Protein AF-0000000084680828 (afdb_homodimer)

Nearest PDB structures (foldseek):
  6oxd-assembly1_A  TM=6.959E-01  e=9.385E-34  Mycobacterium tuberculosis
  3bic-assembly2_B  TM=6.733E-01  e=2.086E-34  Homo sapiens
  6oxc-assembly1_A  TM=6.701E-01  e=1.045E-33  Mycobacterium tuberculosis
  1e1c-assembly1_A  TM=7.000E-01  e=1.181E-31  Propionibacterium freudenreichii subsp. shermanii
  5req-assembly1_A  TM=6.951E-01  e=6.900E-32  Propionibacterium freudenreichii subsp. shermanii

Organism: Streptomyces collinus (strain DSM 40733 / Tue 365) (NCBI:txid1214242)

Secondary structure (DSSP, 8-state):
-----SS---SSTTS----HHHHHHHHHHHHHHTT----THHHHHHT-EE-STT-EE-S---TTS-------TTSTT-TT-SSTTTTTTT--EEEEEE-S--TTHHHHHHTTT--EEEEEBSTTSB-GGGHHHHTTT--TTTS-EEEE-GGGHHHHHHHHHHHHHHTT--GGG--EEEEE-HHHHHHHHS----SHHHHHHHHHHHHH-TTEEEEEEE-HHHHHTT--HHHHHHHHHHHHHHHHHHHHHTT--HHHHHTTEEEEEEE-S-HHHHHHHHHHHHHHHHHHHHHTT-GGG----EEEEE-STT--SSSTTHHHHHHHHHHHHHHHTT-SEEE---TTGGGSS--HHHHHHHHHHHHIIIIIS-TTSSS-TTTT-HHHHHHHHHHHHHHHHHHHHHHHTT-HHHHHHHTHHHHHHHHHHHHHHHHHHTTSS--BTTTBS--TTPPPP--PPPPPPP-SSS----TTHHHHHHHHHHHHHHHHHSS--EEEEEE-S-HHHHHHHHHHHHHHHHHTTPEEE-SS-HHHHT-SEEEEE--HHHHHHHHHHHHHHHHHTT-SEEEEESS----TT--EEE-TTS-HHHHHHHHHHHTT--/-----SS---SSTTS----HHHHHHHHHHHHHHTT----THHHHHHT-EE-STT-EE-S---TTS-------TTSTT-TT-SSTTTTTTT--EEEEEE-S--TTHHHHHHTTT--EEEEEBSTTSB-GGGHHHHTTT--TTTS-EEEE-GGGHHHHHHHHHHHHHHTT--GGG--EEEEE-HHHHHHHHS----SHHHHHHHHHHHHH-TTEEEEEEE-HHHHHTT--HHHHHHHHHHHHHHHHHHHHHTT--HHHHHTTEEEEEEE-S-HHHHHHHHHHHHHHHHHHHHHTT-GGG----EEEEE-STT--SSSGGGHHHHHHHHHHHHHHTT-SEEE---TTGGGSS--HHHHHHHHHHHHIIIIIS-TTSSS-TTTT-HHHHHHHHHHHHHHHHHHHHHHHTT-HHHHHHHTHHHHHHHHHHHHHHHHHHTTSS--BTTTBS--TTPPPP--PPPPPPP-SSS----TTHHHHHHHHHHHHHHHHHSS--EEEEEE-S-HHHHHHHHHHHHHHHHHTTPEEE-SS-HHHHT-SEEEEES-HHHHHHHHHHHHHHHHHTT-SEEEEESS----TT--EEE-TTS-HHHHHHHHHHHTT--

Radius of gyration: 31.01 Å; Cα contacts (8 Å, |Δi|>4): 2591; chains: 2; bounding box: 74×83×76 Å

Structure (mmCIF, N/CA/C/O backbone):
data_AF-0000000084680828-model_v1
#
loop_
_entity.id
_entity.type
_entity.pdbx_description
1 polymer 'methylmalonyl-CoA mutase'
#
loop_
_atom_site.group_PDB
_atom_site.id
_atom_site.type_symbol
_atom_site.label_atom_id
_atom_site.label_alt_id
_atom_site.label_comp_id
_atom_site.label_asym_id
_atom_site.label_entity_id
_atom_site.label_seq_id
_atom_site.pdbx_PDB_ins_code
_atom_site.Cartn_x
_atom_site.Cartn_y
_atom_site.Cartn_z
_atom_site.occupancy
_atom_site.B_iso_or_equiv
_atom_site.auth_seq_id
_atom_site.auth_comp_id
_atom_site.auth_asym_id
_atom_site.auth_atom_id
_atom_site.pdbx_PDB_model_num
ATOM 1 N N . MET A 1 1 ? 29.641 16.016 25.75 1 31.78 1 MET A N 1
ATOM 2 C CA . MET A 1 1 ? 28.859 14.805 25.969 1 31.78 1 MET A CA 1
ATOM 3 C C . MET A 1 1 ? 29.562 13.586 25.391 1 31.78 1 MET A C 1
ATOM 5 O O . MET A 1 1 ? 29.656 13.438 24.172 1 31.78 1 MET A O 1
ATOM 9 N N . THR A 1 2 ? 30.641 13.195 26.031 1 36.16 2 THR A N 1
ATOM 10 C CA . THR A 1 2 ? 31.391 12.016 25.641 1 36.16 2 THR A CA 1
ATOM 11 C C . THR A 1 2 ? 30.516 10.766 25.688 1 36.16 2 THR A C 1
ATOM 13 O O . THR A 1 2 ? 30.016 10.398 26.75 1 36.16 2 THR A O 1
ATOM 16 N N . VAL A 1 3 ? 29.984 10.375 24.531 1 43.75 3 VAL A N 1
ATOM 17 C CA . VAL A 1 3 ? 29.281 9.094 24.516 1 43.75 3 VAL A CA 1
ATOM 18 C C . VAL A 1 3 ? 30.188 8.008 25.109 1 43.75 3 VAL A C 1
ATOM 20 O O . VAL A 1 3 ? 31.312 7.805 24.656 1 43.75 3 VAL A O 1
ATOM 23 N N . LEU A 1 4 ? 29.969 7.676 26.391 1 42.16 4 LEU A N 1
ATOM 24 C CA . LEU A 1 4 ? 30.766 6.707 27.141 1 42.16 4 LEU A CA 1
ATOM 25 C C . LEU A 1 4 ? 30.922 5.406 26.359 1 42.16 4 LEU A C 1
ATOM 27 O O . LEU A 1 4 ? 30 4.98 25.672 1 42.16 4 LEU A O 1
ATOM 31 N N . PRO A 1 5 ? 32.156 4.785 26.281 1 34.56 5 PRO A N 1
ATOM 32 C CA . PRO A 1 5 ? 32.656 3.584 25.609 1 34.56 5 PRO A CA 1
ATOM 33 C C . PRO A 1 5 ? 31.734 2.379 25.797 1 34.56 5 PRO A C 1
ATOM 35 O O . PRO A 1 5 ? 30.891 2.115 24.938 1 34.56 5 PRO A O 1
ATOM 38 N N . ASP A 1 6 ? 32.219 1.197 26.281 1 36.25 6 ASP A N 1
ATOM 39 C CA . ASP A 1 6 ? 32.062 -0.253 26.234 1 36.25 6 ASP A CA 1
ATOM 40 C C . ASP A 1 6 ? 30.828 -0.699 27.031 1 36.25 6 ASP A C 1
ATOM 42 O O . ASP A 1 6 ? 30.719 -1.86 27.422 1 36.25 6 ASP A O 1
ATOM 46 N N . ASP A 1 7 ? 30.234 0.182 27.922 1 37.81 7 ASP A N 1
ATOM 47 C CA . ASP A 1 7 ? 29.422 -0.658 28.797 1 37.81 7 ASP A CA 1
ATOM 48 C C . ASP A 1 7 ? 28.219 -1.237 28.062 1 37.81 7 ASP A C 1
ATOM 50 O O . ASP A 1 7 ? 27.594 -0.55 27.25 1 37.81 7 ASP A O 1
ATOM 54 N N . GLY A 1 8 ? 28 -2.494 27.875 1 41.81 8 GLY A N 1
ATOM 55 C CA . GLY A 1 8 ? 26.812 -3.232 27.469 1 41.81 8 GLY A CA 1
ATOM 56 C C . GLY A 1 8 ? 25.594 -2.35 27.281 1 41.81 8 GLY A C 1
ATOM 57 O O . GLY A 1 8 ? 25 -1.908 28.266 1 41.81 8 GLY A O 1
ATOM 58 N N . LEU A 1 9 ? 25.453 -1.51 26.375 1 47.62 9 LEU A N 1
ATOM 59 C CA . LEU A 1 9 ? 24.5 -0.467 26.047 1 47.62 9 LEU A CA 1
ATOM 60 C C . LEU A 1 9 ? 23.062 -0.952 26.297 1 47.62 9 LEU A C 1
ATOM 62 O O . LEU A 1 9 ? 22.578 -1.844 25.594 1 47.62 9 LEU A O 1
ATOM 66 N N . SER A 1 10 ? 22.656 -0.904 27.453 1 59.31 10 SER A N 1
ATOM 67 C CA . SER A 1 10 ? 21.234 -1.063 27.734 1 59.31 10 SER A CA 1
ATOM 68 C C . SER A 1 10 ? 20.406 0.029 27.062 1 59.31 10 SER A C 1
ATOM 70 O O . SER A 1 10 ? 20.344 1.157 27.547 1 59.31 10 SER A O 1
ATOM 72 N N . LEU A 1 11 ? 20.375 0.16 25.734 1 56.06 11 LEU A N 1
ATOM 73 C CA . LEU A 1 11 ? 19.578 1.124 24.969 1 56.06 11 LEU A CA 1
ATOM 74 C C . LEU A 1 11 ? 18.25 1.409 25.656 1 56.06 11 LEU A C 1
ATOM 76 O O . LEU A 1 11 ? 17.594 2.414 25.359 1 56.06 11 LEU A O 1
ATOM 80 N N . ALA A 1 12 ? 17.641 0.693 26.5 1 56.16 12 ALA A N 1
ATOM 81 C CA . ALA A 1 12 ? 16.344 0.907 27.125 1 56.16 12 ALA A CA 1
ATOM 82 C C . ALA A 1 12 ? 16.422 0.722 28.641 1 56.16 12 ALA A C 1
ATOM 84 O O . ALA A 1 12 ? 15.43 0.915 29.344 1 56.16 12 ALA A O 1
ATOM 85 N N . ALA A 1 13 ? 17.516 0.221 29.312 1 53.16 13 ALA A N 1
ATOM 86 C CA . ALA A 1 13 ? 17.422 -0.448 30.609 1 53.16 13 ALA A CA 1
ATOM 87 C C . ALA A 1 13 ? 17.234 0.563 31.734 1 53.16 13 ALA A C 1
ATOM 89 O O . ALA A 1 13 ? 16.672 0.233 32.781 1 53.16 13 ALA A O 1
ATOM 90 N N . GLU A 1 14 ? 17.359 1.911 31.469 1 63.19 14 GLU A N 1
ATOM 91 C CA . GLU A 1 14 ? 17.391 2.674 32.719 1 63.19 14 GLU A CA 1
ATOM 92 C C . GLU A 1 14 ? 16.188 3.607 32.812 1 63.19 14 GLU A C 1
ATOM 94 O O . GLU A 1 14 ? 16.141 4.457 33.719 1 63.19 14 GLU A O 1
ATOM 99 N N . PHE A 1 15 ? 15.227 3.432 31.953 1 69.31 15 PHE A N 1
ATOM 100 C CA . PHE A 1 15 ? 14.086 4.336 32.125 1 69.31 15 PHE A CA 1
ATOM 101 C C . PHE A 1 15 ? 13.07 3.766 33.094 1 69.31 15 PHE A C 1
ATOM 103 O O . PHE A 1 15 ? 12.836 2.555 33.125 1 69.31 15 PHE A O 1
ATOM 110 N N . PRO A 1 16 ? 12.695 4.531 34.062 1 71.5 16 PRO A N 1
ATOM 111 C CA . PRO A 1 16 ? 11.602 4.016 34.906 1 71.5 16 PRO A CA 1
ATOM 112 C C . PRO A 1 16 ? 10.391 3.57 34.094 1 71.5 16 PRO A C 1
ATOM 114 O O . PRO A 1 16 ? 10.078 4.176 33.062 1 71.5 16 PRO A O 1
ATOM 117 N N . ASP A 1 17 ? 9.859 2.516 34.438 1 80.12 17 ASP A N 1
ATOM 118 C CA . ASP A 1 17 ? 8.695 1.97 33.75 1 80.12 17 ASP A CA 1
ATOM 119 C C . ASP A 1 17 ? 7.469 2.859 33.938 1 80.12 17 ASP A C 1
ATOM 121 O O . ASP A 1 17 ? 7.105 3.184 35.094 1 80.12 17 ASP A O 1
ATOM 125 N N . ALA A 1 18 ? 7.016 3.42 32.906 1 87.5 18 ALA A N 1
ATOM 126 C CA . ALA A 1 18 ? 5.75 4.148 32.938 1 87.5 18 ALA A CA 1
ATOM 127 C C . ALA A 1 18 ? 4.57 3.189 33.062 1 87.5 18 ALA A C 1
ATOM 129 O O . ALA A 1 18 ? 4.605 2.084 32.5 1 87.5 18 ALA A O 1
ATOM 130 N N . THR A 1 19 ? 3.523 3.623 33.812 1 90.75 19 THR A N 1
ATOM 131 C CA . THR A 1 19 ? 2.326 2.801 33.969 1 90.75 19 THR A CA 1
ATOM 132 C C . THR A 1 19 ? 1.244 3.248 32.969 1 90.75 19 THR A C 1
ATOM 134 O O . THR A 1 19 ? 1.295 4.363 32.469 1 90.75 19 THR A O 1
ATOM 137 N N . HIS A 1 20 ? 0.338 2.387 32.75 1 92.38 20 HIS A N 1
ATOM 138 C CA . HIS A 1 20 ? -0.801 2.711 31.906 1 92.38 20 HIS A CA 1
ATOM 139 C C . HIS A 1 20 ? -1.566 3.914 32.438 1 92.38 20 HIS A C 1
ATOM 141 O O . HIS A 1 20 ? -2.053 4.742 31.672 1 92.38 20 HIS A O 1
ATOM 147 N N . GLU A 1 21 ? -1.645 4.012 33.75 1 91.56 21 GLU A N 1
ATOM 148 C CA . GLU A 1 21 ? -2.336 5.129 34.375 1 91.56 21 GLU A CA 1
ATOM 149 C C . GLU A 1 21 ? -1.628 6.449 34.094 1 91.56 21 GLU A C 1
ATOM 151 O O . GLU A 1 21 ? -2.279 7.48 33.906 1 91.56 21 GLU A O 1
ATOM 156 N N . GLN A 1 22 ? -0.373 6.348 34.125 1 92.5 22 GLN A N 1
ATOM 157 C CA . GLN A 1 22 ? 0.403 7.539 33.781 1 92.5 22 GLN A CA 1
ATOM 158 C C . GLN A 1 22 ? 0.157 7.977 32.344 1 92.5 22 GLN A C 1
ATOM 160 O O . GLN A 1 22 ? 0.027 9.172 32.062 1 92.5 22 GLN A O 1
ATOM 165 N N . TRP A 1 23 ? 0.112 7.039 31.5 1 93.88 23 TRP A N 1
ATOM 166 C CA . TRP A 1 23 ? -0.182 7.332 30.094 1 93.88 23 TRP A CA 1
ATOM 167 C C . TRP A 1 23 ? -1.57 7.945 29.953 1 93.88 23 TRP A C 1
ATOM 169 O O . TRP A 1 23 ? -1.744 8.938 29.234 1 93.88 23 TRP A O 1
ATOM 179 N N . GLN A 1 24 ? -2.561 7.406 30.641 1 92.75 24 GLN A N 1
ATOM 180 C CA . GLN A 1 24 ? -3.926 7.914 30.609 1 92.75 24 GLN A CA 1
ATOM 181 C C . GLN A 1 24 ? -3.98 9.375 31.047 1 92.75 24 GLN A C 1
ATOM 183 O O . GLN A 1 24 ? -4.719 10.172 30.453 1 92.75 24 GLN A O 1
ATOM 188 N N . ARG A 1 25 ? -3.221 9.672 32.031 1 92 25 ARG A N 1
ATOM 189 C CA . ARG A 1 25 ? -3.195 11.039 32.531 1 92 25 ARG A CA 1
ATOM 190 C C . ARG A 1 25 ? -2.676 12.016 31.484 1 92 25 ARG A C 1
ATOM 192 O O . ARG A 1 25 ? -3.17 13.133 31.359 1 92 25 ARG A O 1
ATOM 199 N N . LEU A 1 26 ? -1.658 11.531 30.766 1 91.94 26 LEU A N 1
ATOM 200 C CA . LEU A 1 26 ? -1.137 12.383 29.688 1 91.94 26 LEU A CA 1
ATOM 201 C C . LEU A 1 26 ? -2.176 12.578 28.594 1 91.94 26 LEU A C 1
ATOM 203 O O . LEU A 1 26 ? -2.326 13.688 28.062 1 91.94 26 LEU A O 1
ATOM 207 N N . VAL A 1 27 ? -2.904 11.562 28.281 1 92.5 27 VAL A N 1
ATOM 208 C CA . VAL A 1 27 ? -3.934 11.617 27.25 1 92.5 27 VAL A CA 1
ATOM 209 C C . VAL A 1 27 ? -5.062 12.547 27.703 1 92.5 27 VAL A C 1
ATOM 211 O O . VAL A 1 27 ? -5.613 13.297 26.891 1 92.5 27 VAL A O 1
ATOM 214 N N . GLU A 1 28 ? -5.352 12.562 29.016 1 92.94 28 GLU A N 1
ATOM 215 C CA . GLU A 1 28 ? -6.328 13.484 29.578 1 92.94 28 GLU A CA 1
ATOM 216 C C . GLU A 1 28 ? -5.934 14.93 29.328 1 92.94 28 GLU A C 1
ATOM 218 O O . GLU A 1 28 ? -6.777 15.758 28.953 1 92.94 28 GLU A O 1
ATOM 223 N N . GLY A 1 29 ? -4.723 15.125 29.578 1 89.81 29 GLY A N 1
ATOM 224 C CA . GLY A 1 29 ? -4.211 16.469 29.359 1 89.81 29 GLY A CA 1
ATOM 225 C C . GLY A 1 29 ? -4.352 16.922 27.922 1 89.81 29 GLY A C 1
ATOM 226 O O . GLY A 1 29 ? -4.719 18.078 27.656 1 89.81 29 GLY A O 1
ATOM 227 N N . VAL A 1 30 ? -4.105 16.016 27.031 1 88.56 30 VAL A N 1
ATOM 228 C CA . VAL A 1 30 ? -4.207 16.312 25.609 1 88.56 30 VAL A CA 1
ATOM 229 C C . VAL A 1 30 ? -5.656 16.625 25.25 1 88.56 30 VAL A C 1
ATOM 231 O O . VAL A 1 30 ? -5.934 17.594 24.547 1 88.56 30 VAL A O 1
ATOM 234 N N . LEU A 1 31 ? -6.547 15.805 25.703 1 90.06 31 LEU A N 1
ATOM 235 C CA . LEU A 1 31 ? -7.965 15.969 25.406 1 90.06 31 LEU A CA 1
ATOM 236 C C . LEU A 1 31 ? -8.516 17.234 26.047 1 90.06 31 LEU A C 1
ATOM 238 O O . LEU A 1 31 ? -9.367 17.922 25.469 1 90.06 31 LEU A O 1
ATOM 242 N N . ARG A 1 32 ? -8.023 17.578 27.234 1 89.44 32 ARG A N 1
ATOM 243 C CA . ARG A 1 32 ? -8.438 18.797 27.906 1 89.44 32 ARG A CA 1
ATOM 244 C C . ARG A 1 32 ? -8.07 20.031 27.078 1 89.44 32 ARG A C 1
ATOM 246 O O . ARG A 1 32 ? -8.859 20.969 26.969 1 89.44 32 ARG A O 1
ATOM 253 N N . LYS A 1 33 ? -6.984 20 26.516 1 86.12 33 LYS A N 1
ATOM 254 C CA . LYS A 1 33 ? -6.527 21.094 25.672 1 86.12 33 LYS A CA 1
ATOM 255 C C . LYS A 1 33 ? -7.402 21.234 24.422 1 86.12 33 LYS A C 1
ATOM 257 O O . LYS A 1 33 ? -7.508 22.312 23.859 1 86.12 33 LYS A O 1
ATOM 262 N N . SER A 1 34 ? -7.961 20.125 24.062 1 82.69 34 SER A N 1
ATOM 263 C CA . SER A 1 34 ? -8.852 20.156 22.906 1 82.69 34 SER A CA 1
ATOM 264 C C . SER A 1 34 ? -10.297 20.438 23.328 1 82.69 34 SER A C 1
ATOM 266 O O . SER A 1 34 ? -11.211 20.359 22.5 1 82.69 34 SER A O 1
ATOM 268 N N . GLY A 1 35 ? -10.508 20.641 24.594 1 83.88 35 GLY A N 1
ATOM 269 C CA . GLY A 1 35 ? -11.812 21.047 25.094 1 83.88 35 GLY A CA 1
ATOM 270 C C . GLY A 1 35 ? -12.648 19.906 25.609 1 83.88 35 GLY A C 1
ATOM 271 O O . GLY A 1 35 ? -13.852 20.062 25.844 1 83.88 35 GLY A O 1
ATOM 272 N N . LYS A 1 36 ? -12.094 18.781 25.719 1 86.81 36 LYS A N 1
ATOM 273 C CA . LYS A 1 36 ? -12.828 17.625 26.219 1 86.81 36 LYS A CA 1
ATOM 274 C C . LYS A 1 36 ? -12.43 17.297 27.656 1 86.81 36 LYS A C 1
ATOM 276 O O . LYS A 1 36 ? -11.273 16.953 27.922 1 86.81 36 LYS A O 1
ATOM 281 N N . GLU A 1 37 ? -13.336 17.297 28.516 1 88.75 37 GLU A N 1
ATOM 282 C CA . GLU A 1 37 ? -13.062 17.016 29.922 1 88.75 37 GLU A CA 1
ATOM 283 C C . GLU A 1 37 ? -13.438 15.586 30.297 1 88.75 37 GLU A C 1
ATOM 285 O O . GLU A 1 37 ? -14.578 15.32 30.703 1 88.75 37 GLU A O 1
ATOM 290 N N . VAL A 1 38 ? -12.57 14.711 30.016 1 89.5 38 VAL A N 1
ATOM 291 C CA . VAL A 1 38 ? -12.758 13.297 30.328 1 89.5 38 VAL A CA 1
ATOM 292 C C . VAL A 1 38 ? -11.516 12.75 31.031 1 89.5 38 VAL A C 1
ATOM 294 O O . VAL A 1 38 ? -10.43 13.312 30.906 1 89.5 38 VAL A O 1
ATOM 297 N N . SER A 1 39 ? -11.695 11.75 31.891 1 88.25 39 SER A N 1
ATOM 298 C CA . SER A 1 39 ? -10.57 11.203 32.656 1 88.25 39 SER A CA 1
ATOM 299 C C . SER A 1 39 ? -10.578 9.68 32.625 1 88.25 39 SER A C 1
ATOM 301 O O . SER A 1 39 ? -11.586 9.062 32.281 1 88.25 39 SER A O 1
ATOM 303 N N . GLY A 1 40 ? -9.391 9.148 32.906 1 86.5 40 GLY A N 1
ATOM 304 C CA . GLY A 1 40 ? -9.25 7.703 33 1 86.5 40 GLY A CA 1
ATOM 305 C C . GLY A 1 40 ? -9.672 6.969 31.75 1 86.5 40 GLY A C 1
ATOM 306 O O . GLY A 1 40 ? -9.227 7.301 30.656 1 86.5 40 GLY A O 1
ATOM 307 N N . GLU A 1 41 ? -10.469 6.043 32 1 85.06 41 GLU A N 1
ATOM 308 C CA . GLU A 1 41 ? -10.93 5.18 30.922 1 85.06 41 GLU A CA 1
ATOM 309 C C . GLU A 1 41 ? -11.75 5.965 29.891 1 85.06 41 GLU A C 1
ATOM 311 O O . GLU A 1 41 ? -11.711 5.664 28.703 1 85.06 41 GLU A O 1
ATOM 316 N N . ALA A 1 42 ? -12.336 6.941 30.375 1 88.19 42 ALA A N 1
ATOM 317 C CA . ALA A 1 42 ? -13.148 7.766 29.484 1 88.19 42 ALA A CA 1
ATOM 318 C C . ALA A 1 42 ? -12.273 8.516 28.484 1 88.19 42 ALA A C 1
ATOM 320 O O . ALA A 1 42 ? -12.68 8.742 27.328 1 88.19 42 ALA A O 1
ATOM 321 N N . ALA A 1 43 ? -11.109 8.867 28.938 1 89.06 43 ALA A N 1
ATOM 322 C CA . ALA A 1 43 ? -10.164 9.516 28.031 1 89.06 43 ALA A CA 1
ATOM 323 C C . ALA A 1 43 ? -9.734 8.57 26.906 1 89.06 43 ALA A C 1
ATOM 325 O O . ALA A 1 43 ? -9.641 8.977 25.75 1 89.06 43 ALA A O 1
ATOM 326 N N . GLU A 1 44 ? -9.508 7.355 27.266 1 89.31 44 GLU A N 1
ATOM 327 C CA . GLU A 1 44 ? -9.172 6.348 26.266 1 89.31 44 GLU A CA 1
ATOM 328 C C . GLU A 1 44 ? -10.344 6.098 25.312 1 89.31 44 GLU A C 1
ATOM 330 O O . GLU A 1 44 ? -10.148 5.945 24.109 1 89.31 44 GLU A O 1
ATOM 335 N N . ASP A 1 45 ? -11.477 6.105 25.922 1 89.44 45 ASP A N 1
ATOM 336 C CA . ASP A 1 45 ? -12.68 5.867 25.141 1 89.44 45 ASP A CA 1
ATOM 337 C C . ASP A 1 45 ? -12.883 6.969 24.109 1 89.44 45 ASP A C 1
ATOM 339 O O . ASP A 1 45 ? -13.391 6.715 23.016 1 89.44 45 ASP A O 1
ATOM 343 N N . ALA A 1 46 ? -12.492 8.109 24.5 1 89.56 46 ALA A N 1
ATOM 344 C CA . ALA A 1 46 ? -12.648 9.258 23.609 1 89.56 46 ALA A CA 1
ATOM 345 C C . ALA A 1 46 ? -11.773 9.102 22.359 1 89.56 46 ALA A C 1
ATOM 347 O O . ALA A 1 46 ? -12.086 9.656 21.312 1 89.56 46 ALA A O 1
ATOM 348 N N . LEU A 1 47 ? -10.766 8.305 22.469 1 90.25 47 LEU A N 1
ATOM 349 C CA . LEU A 1 47 ? -9.859 8.078 21.344 1 90.25 47 LEU A CA 1
ATOM 350 C C . LEU A 1 47 ? -10.133 6.73 20.688 1 90.25 47 LEU A C 1
ATOM 352 O O . LEU A 1 47 ? -9.484 6.367 19.703 1 90.25 47 LEU A O 1
ATOM 356 N N . SER A 1 48 ? -11.078 6.023 21.219 1 91.31 48 SER A N 1
ATOM 357 C CA . SER A 1 48 ? -11.414 4.711 20.672 1 91.31 48 SER A CA 1
ATOM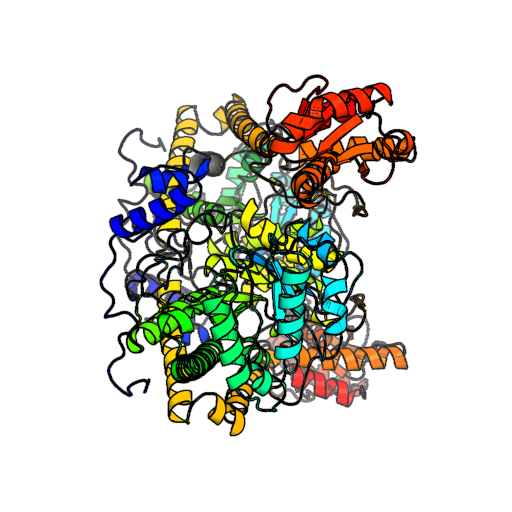 358 C C . SER A 1 48 ? -12.344 4.828 19.469 1 91.31 48 SER A C 1
ATOM 360 O O . SER A 1 48 ? -12.984 5.863 19.266 1 91.31 48 SER A O 1
ATOM 362 N N . THR A 1 49 ? -12.344 3.834 18.672 1 89.69 49 THR A N 1
ATOM 363 C CA . THR A 1 49 ? -13.164 3.824 17.469 1 89.69 49 THR A CA 1
ATOM 364 C C . THR A 1 49 ? -14.094 2.615 17.453 1 89.69 49 THR A C 1
ATOM 366 O O . THR A 1 49 ? -13.648 1.485 17.672 1 89.69 49 THR A O 1
ATOM 369 N N . THR A 1 50 ? -15.328 2.928 17.188 1 88.5 50 THR A N 1
ATOM 370 C CA . THR A 1 50 ? -16.297 1.848 17.047 1 88.5 50 THR A CA 1
ATOM 371 C C . THR A 1 50 ? -16.25 1.262 15.641 1 88.5 50 THR A C 1
ATOM 373 O O . THR A 1 50 ? -16.281 2 14.656 1 88.5 50 THR A O 1
ATOM 376 N N . LEU A 1 51 ? -16.109 -0.016 15.539 1 89.31 51 LEU A N 1
ATOM 377 C CA . LEU A 1 51 ? -16.156 -0.74 14.273 1 89.31 51 LEU A CA 1
ATOM 378 C C . LEU A 1 51 ? -17.484 -1.445 14.086 1 89.31 51 LEU A C 1
ATOM 380 O O . LEU A 1 51 ? -18.406 -1.284 14.906 1 89.31 51 LEU A O 1
ATOM 384 N N . GLU A 1 52 ? -17.609 -2.09 12.961 1 88.81 52 GLU A N 1
ATOM 385 C CA . GLU A 1 52 ? -18.781 -2.939 12.75 1 88.81 52 GLU A CA 1
ATOM 386 C C . GLU A 1 52 ? -18.75 -4.168 13.656 1 88.81 52 GLU A C 1
ATOM 388 O O . GLU A 1 52 ? -17.719 -4.453 14.273 1 88.81 52 GLU A O 1
ATOM 393 N N . ASP A 1 53 ? -19.953 -4.891 13.82 1 90.38 53 ASP A N 1
ATOM 394 C CA . ASP A 1 53 ? -20.062 -6.172 14.508 1 90.38 53 ASP A CA 1
ATOM 395 C C . ASP A 1 53 ? -19.859 -6.008 16.016 1 90.38 53 ASP A C 1
ATOM 397 O O . ASP A 1 53 ? -19.375 -6.926 16.688 1 90.38 53 ASP A O 1
ATOM 401 N N . GLY A 1 54 ? -20.016 -4.746 16.469 1 87.75 54 GLY A N 1
ATOM 402 C CA . GLY A 1 54 ? -19.891 -4.5 17.891 1 87.75 54 GLY A CA 1
ATOM 403 C C . GLY A 1 54 ? -18.453 -4.434 18.359 1 87.75 54 GLY A C 1
ATOM 404 O O . GLY A 1 54 ? -18.172 -4.438 19.562 1 87.75 54 GLY A O 1
ATOM 405 N N . LEU A 1 55 ? -17.562 -4.406 17.469 1 91.12 55 LEU A N 1
ATOM 406 C CA . LEU A 1 55 ? -16.141 -4.324 17.797 1 91.12 55 LEU A CA 1
ATOM 407 C C . LEU A 1 55 ? -15.734 -2.887 18.094 1 91.12 55 LEU A C 1
ATOM 409 O O . LEU A 1 55 ? -16.344 -1.944 17.578 1 91.12 55 LEU A O 1
ATOM 413 N N . ARG A 1 56 ? -14.812 -2.781 19 1 91.19 56 ARG A N 1
ATOM 414 C CA . ARG A 1 56 ? -14.242 -1.485 19.359 1 91.19 56 ARG A CA 1
ATOM 415 C C . ARG A 1 56 ? -12.719 -1.545 19.391 1 91.19 56 ARG A C 1
ATOM 417 O O . ARG A 1 56 ? -12.141 -2.49 19.938 1 91.19 56 ARG A O 1
ATOM 424 N N . THR A 1 57 ? -12.141 -0.6 18.766 1 92.75 57 THR A N 1
ATOM 425 C CA . THR A 1 57 ? -10.68 -0.511 18.781 1 92.75 57 THR A CA 1
ATOM 426 C C . THR A 1 57 ? -10.219 0.593 19.719 1 92.75 57 THR A C 1
ATOM 428 O O . THR A 1 57 ? -10.617 1.75 19.578 1 92.75 57 THR A O 1
ATOM 431 N N . ARG A 1 58 ? -9.383 0.244 20.641 1 94.12 58 ARG A N 1
ATOM 432 C CA . ARG A 1 58 ? -8.781 1.204 21.562 1 94.12 58 ARG A CA 1
ATOM 433 C C . ARG A 1 58 ? -7.586 1.904 20.922 1 94.12 58 ARG A C 1
ATOM 435 O O . ARG A 1 58 ? -6.992 1.387 19.969 1 94.12 58 ARG A O 1
ATOM 442 N N . PRO A 1 59 ? -7.223 3.08 21.438 1 94.75 59 PRO A N 1
ATOM 443 C CA . PRO A 1 59 ? -6.098 3.807 20.844 1 94.75 59 PRO A CA 1
ATOM 444 C C . PRO A 1 59 ? -4.75 3.145 21.125 1 94.75 59 PRO A C 1
ATOM 446 O O . PRO A 1 59 ? -3.777 3.387 20.422 1 94.75 59 PRO A O 1
ATOM 449 N N . LEU A 1 60 ? -4.703 2.318 22.172 1 96.19 60 LEU A N 1
ATOM 450 C CA . LEU A 1 60 ? -3.439 1.706 22.578 1 96.19 60 LEU A CA 1
ATOM 451 C C . LEU A 1 60 ? -3.658 0.281 23.078 1 96.19 60 LEU A C 1
ATOM 453 O O . LEU A 1 60 ? -4.609 0.016 23.812 1 96.19 60 LEU A O 1
ATOM 457 N N . TYR A 1 61 ? -2.797 -0.581 22.562 1 96.25 61 TYR A N 1
ATOM 458 C CA . TYR A 1 61 ? -2.756 -1.959 23.031 1 96.25 61 TYR A CA 1
ATOM 459 C C . TYR A 1 61 ? -1.385 -2.299 23.609 1 96.25 61 TYR A C 1
ATOM 461 O O . TYR A 1 61 ? -0.362 -1.826 23.109 1 96.25 61 TYR A O 1
ATOM 469 N N . THR A 1 62 ? -1.345 -3.092 24.703 1 95.62 62 THR A N 1
ATOM 470 C CA . THR A 1 62 ? -0.124 -3.523 25.375 1 95.62 62 THR A CA 1
ATOM 471 C C . THR A 1 62 ? -0.194 -5.008 25.719 1 95.62 62 THR A C 1
ATOM 473 O O . THR A 1 62 ? -1.151 -5.691 25.344 1 95.62 62 THR A O 1
ATOM 476 N N . ALA A 1 63 ? 0.826 -5.457 26.406 1 92.69 63 ALA A N 1
ATOM 477 C CA . ALA A 1 63 ? 0.885 -6.855 26.812 1 92.69 63 ALA A CA 1
ATOM 478 C C . ALA A 1 63 ? -0.281 -7.207 27.734 1 92.69 63 ALA A C 1
ATOM 480 O O . ALA A 1 63 ? -0.625 -8.383 27.891 1 92.69 63 ALA A O 1
ATOM 481 N N . ARG A 1 64 ? -0.92 -6.242 28.281 1 91.19 64 ARG A N 1
ATOM 482 C CA . ARG A 1 64 ? -2.035 -6.457 29.188 1 91.19 64 ARG A CA 1
ATOM 483 C C . ARG A 1 64 ? -3.295 -6.867 28.438 1 91.19 64 ARG A C 1
ATOM 485 O O . ARG A 1 64 ? -4.246 -7.375 29.031 1 91.19 64 ARG A O 1
ATOM 492 N N . ASP A 1 65 ? -3.273 -6.562 27.141 1 90.44 65 ASP A N 1
ATOM 493 C CA . ASP A 1 65 ? -4.406 -6.93 26.297 1 90.44 65 ASP A CA 1
ATOM 494 C C . ASP A 1 65 ? -4.246 -8.344 25.75 1 90.44 65 ASP A C 1
ATOM 496 O O . ASP A 1 65 ? -3.984 -8.531 24.562 1 90.44 65 ASP A O 1
ATOM 500 N N . GLY A 1 66 ? -4.422 -9.266 26.578 1 85.62 66 GLY A N 1
ATOM 501 C CA . GLY A 1 66 ? -4.148 -10.656 26.266 1 85.62 66 GLY A CA 1
ATOM 502 C C . GLY A 1 66 ? -5.055 -11.219 25.188 1 85.62 66 GLY A C 1
ATOM 503 O O . GLY A 1 66 ? -6.184 -10.75 25.016 1 85.62 66 GLY A O 1
ATOM 504 N N . ALA A 1 67 ? -4.555 -12.102 24.328 1 90.56 67 ALA A N 1
ATOM 505 C CA . ALA A 1 67 ? -5.246 -12.93 23.344 1 90.56 67 ALA A CA 1
ATOM 506 C C . ALA A 1 67 ? -4.75 -14.367 23.391 1 90.56 67 ALA A C 1
ATOM 508 O O . ALA A 1 67 ? -3.672 -14.648 23.906 1 90.56 67 ALA A O 1
ATOM 509 N N . PRO A 1 68 ? -5.59 -15.25 22.906 1 90.88 68 PRO A N 1
ATOM 510 C CA . PRO A 1 68 ? -5.148 -16.656 22.906 1 90.88 68 PRO A CA 1
ATOM 511 C C . PRO A 1 68 ? -3.873 -16.859 22.094 1 90.88 68 PRO A C 1
ATOM 513 O O . PRO A 1 68 ? -3.588 -16.109 21.172 1 90.88 68 PRO A O 1
ATOM 516 N N . ASP A 1 69 ? -3.172 -17.906 22.516 1 91.31 69 ASP A N 1
ATOM 517 C CA . ASP A 1 69 ? -1.986 -18.281 21.766 1 91.31 69 ASP A CA 1
ATOM 518 C C . ASP A 1 69 ? -2.348 -18.641 20.312 1 91.31 69 ASP A C 1
ATOM 520 O O . ASP A 1 69 ? -3.148 -19.547 20.078 1 91.31 69 ASP A O 1
ATOM 524 N N . PRO A 1 70 ? -1.716 -17.953 19.422 1 94.06 70 PRO A N 1
ATOM 525 C CA . PRO A 1 70 ? -2.104 -18.172 18.016 1 94.06 70 PRO A CA 1
ATOM 526 C C . PRO A 1 70 ? -1.53 -19.469 17.438 1 94.06 70 PRO A C 1
ATOM 528 O O . PRO A 1 70 ? -1.889 -19.859 16.328 1 94.06 70 PRO A O 1
ATOM 531 N N . GLY A 1 71 ? -0.622 -20.188 18.188 1 93.88 71 GLY A N 1
ATOM 532 C CA . GLY A 1 71 ? -0.058 -21.453 17.734 1 93.88 71 GLY A CA 1
ATOM 533 C C . GLY A 1 71 ? 1.036 -21.266 16.703 1 93.88 71 GLY A C 1
ATOM 534 O O . GLY A 1 71 ? 1.728 -20.25 16.688 1 93.88 71 GLY A O 1
ATOM 535 N N . LEU A 1 72 ? 1.366 -22.375 15.945 1 95.81 72 LEU A N 1
ATOM 536 C CA . LEU A 1 72 ? 2.408 -22.391 14.93 1 95.81 72 LEU A CA 1
ATOM 537 C C . LEU A 1 72 ? 1.812 -22.641 13.547 1 95.81 72 LEU A C 1
ATOM 539 O O . LEU A 1 72 ? 0.78 -23.297 13.414 1 95.81 72 LEU A O 1
ATOM 543 N N . PRO A 1 73 ? 2.404 -22.047 12.531 1 96.19 73 PRO A N 1
ATOM 544 C CA . PRO A 1 73 ? 1.898 -22.312 11.188 1 96.19 73 PRO A CA 1
ATOM 545 C C . PRO A 1 73 ? 1.905 -23.797 10.828 1 96.19 73 PRO A C 1
ATOM 547 O O . PRO A 1 73 ? 2.863 -24.5 11.141 1 96.19 73 PRO A O 1
ATOM 550 N N . GLY A 1 74 ? 0.847 -24.234 10.18 1 95.5 74 GLY A N 1
ATOM 551 C CA . GLY A 1 74 ? 0.743 -25.625 9.773 1 95.5 74 GLY A CA 1
ATOM 552 C C . GLY A 1 74 ? 0.141 -26.516 10.844 1 95.5 74 GLY A C 1
ATOM 553 O O . GLY A 1 74 ? -0.077 -27.719 10.617 1 95.5 74 GLY A O 1
ATOM 554 N N . PHE A 1 75 ? -0.175 -25.953 11.984 1 94.88 75 PHE A N 1
ATOM 555 C CA . PHE A 1 75 ? -0.811 -26.672 13.078 1 94.88 75 PHE A CA 1
ATOM 556 C C . PHE A 1 75 ? -2.092 -25.984 13.516 1 94.88 75 PHE A C 1
ATOM 558 O O . PHE A 1 75 ? -2.219 -24.766 13.375 1 94.88 75 PHE A O 1
ATOM 565 N N . ALA A 1 76 ? -3.012 -26.781 13.953 1 93.12 76 ALA A N 1
ATOM 566 C CA . ALA A 1 76 ? -4.195 -26.172 14.562 1 93.12 76 ALA A CA 1
ATOM 567 C C . ALA A 1 76 ? -3.805 -25.203 15.68 1 93.12 76 ALA A C 1
ATOM 569 O O . ALA A 1 76 ? -2.881 -25.484 16.453 1 93.12 76 ALA A O 1
ATOM 570 N N . PRO A 1 77 ? -4.371 -24.016 15.789 1 94.56 77 PRO A N 1
ATOM 571 C CA . PRO A 1 77 ? -5.637 -23.625 15.156 1 94.56 77 PRO A CA 1
ATOM 572 C C . PRO A 1 77 ? -5.434 -22.938 13.805 1 94.56 77 PRO A C 1
ATOM 574 O O . PRO A 1 77 ? -6.348 -22.281 13.297 1 94.56 77 PRO A O 1
ATOM 577 N N . TYR A 1 78 ? -4.281 -23 13.219 1 96.44 78 TYR A N 1
ATOM 578 C CA . TYR A 1 78 ? -3.922 -22.578 11.867 1 96.44 78 TYR A CA 1
ATOM 579 C C . TYR A 1 78 ? -4.023 -21.062 11.727 1 96.44 78 TYR A C 1
ATOM 581 O O . TYR A 1 78 ? -4.051 -20.531 10.609 1 96.44 78 TYR A O 1
ATOM 589 N N . GLN A 1 79 ? -4.121 -20.406 12.891 1 96.56 79 GLN A N 1
ATOM 590 C CA . GLN A 1 79 ? -4.281 -18.969 12.883 1 96.56 79 GLN A CA 1
ATOM 591 C C . GLN A 1 79 ? -3.121 -18.281 12.164 1 96.56 79 GLN A C 1
ATOM 593 O O . GLN A 1 79 ? -3.311 -17.266 11.5 1 96.56 79 GLN A O 1
ATOM 598 N N . ARG A 1 80 ? -1.938 -18.859 12.258 1 97 80 ARG A N 1
ATOM 599 C CA . ARG A 1 80 ? -0.741 -18.219 11.719 1 97 80 ARG A CA 1
ATOM 600 C C . ARG A 1 80 ? -0.424 -18.766 10.32 1 97 80 ARG A C 1
ATOM 602 O O . ARG A 1 80 ? 0.629 -18.453 9.758 1 97 80 ARG A O 1
ATOM 609 N N . GLY A 1 81 ? -1.279 -19.625 9.781 1 96.5 81 GLY A N 1
ATOM 610 C CA . GLY A 1 81 ? -1.098 -20.141 8.438 1 96.5 81 GLY A CA 1
ATOM 611 C C . GLY A 1 81 ? -1.441 -21.625 8.32 1 96.5 81 GLY A C 1
ATOM 612 O O . GLY A 1 81 ? -1.236 -22.391 9.266 1 96.5 81 GLY A O 1
ATOM 613 N N . GLY A 1 82 ? -1.873 -22 7.145 1 96.06 82 GLY A N 1
ATOM 614 C CA . GLY A 1 82 ? -2.262 -23.375 6.906 1 96.06 82 GLY A CA 1
ATOM 615 C C . GLY A 1 82 ? -1.087 -24.281 6.586 1 96.06 82 GLY A C 1
ATOM 616 O O . GLY A 1 82 ? -1.169 -25.5 6.762 1 96.06 82 GLY A O 1
ATOM 617 N N . ARG A 1 83 ? 0.006 -23.781 6.176 1 95.56 83 ARG A N 1
ATOM 618 C CA . ARG A 1 83 ? 1.208 -24.516 5.809 1 95.56 83 ARG A CA 1
ATOM 619 C C . ARG A 1 83 ? 2.377 -24.141 6.715 1 95.56 83 ARG A C 1
ATOM 621 O O . ARG A 1 83 ? 2.529 -22.984 7.094 1 95.56 83 ARG A O 1
ATOM 628 N N . PRO A 1 84 ? 3.229 -25.094 7.031 1 94.62 84 PRO A N 1
ATOM 629 C CA . PRO A 1 84 ? 4.328 -24.812 7.957 1 94.62 84 PRO A CA 1
ATOM 630 C C . PRO A 1 84 ? 5.301 -23.766 7.414 1 94.62 84 PRO A C 1
ATOM 632 O O . PRO A 1 84 ? 5.844 -22.969 8.18 1 94.62 84 PRO A O 1
ATOM 635 N N . GLU A 1 85 ? 5.531 -23.719 6.109 1 93.38 85 GLU A N 1
ATOM 636 C CA . GLU A 1 85 ? 6.5 -22.812 5.516 1 93.38 85 GLU A CA 1
ATOM 637 C C . GLU A 1 85 ? 5.84 -21.484 5.105 1 93.38 85 GLU A C 1
ATOM 639 O O . GLU A 1 85 ? 6.523 -20.547 4.695 1 93.38 85 GLU A O 1
ATOM 644 N N . GLY A 1 86 ? 4.449 -21.422 5.266 1 93.81 86 GLY A N 1
ATOM 645 C CA . GLY A 1 86 ? 3.756 -20.234 4.781 1 93.81 86 GLY A CA 1
ATOM 646 C C . GLY A 1 86 ? 4.121 -19.875 3.355 1 93.81 86 GLY A C 1
ATOM 647 O O . GLY A 1 86 ? 4.16 -20.75 2.479 1 93.81 86 GLY A O 1
ATOM 648 N N . ASN A 1 87 ? 4.316 -18.625 3.131 1 93.38 87 ASN A N 1
ATOM 649 C CA . ASN A 1 87 ? 4.633 -18.141 1.789 1 93.38 87 ASN A CA 1
ATOM 650 C C . ASN A 1 87 ? 6.121 -17.844 1.636 1 93.38 87 ASN A C 1
ATOM 652 O O . ASN A 1 87 ? 6.527 -17.188 0.674 1 93.38 87 ASN A O 1
ATOM 656 N N . THR A 1 88 ? 6.992 -18.281 2.469 1 91.69 88 THR A N 1
ATOM 657 C CA . THR A 1 88 ? 8.391 -17.859 2.535 1 91.69 88 THR A CA 1
ATOM 658 C C . THR A 1 88 ? 9.188 -18.453 1.38 1 91.69 88 THR A C 1
ATOM 660 O O . THR A 1 88 ? 10.242 -17.938 1.009 1 91.69 88 THR A O 1
ATOM 663 N N . ALA A 1 89 ? 8.719 -19.516 0.81 1 81.69 89 ALA A N 1
ATOM 664 C CA . ALA A 1 89 ? 9.484 -20.172 -0.254 1 81.69 89 ALA A CA 1
ATOM 665 C C . ALA A 1 89 ? 9.281 -19.453 -1.588 1 81.69 89 ALA A C 1
ATOM 667 O O . ALA A 1 89 ? 10.211 -19.344 -2.391 1 81.69 89 ALA A O 1
ATOM 668 N N . GLY A 1 90 ? 8.109 -18.922 -1.824 1 85.75 90 GLY A N 1
ATOM 669 C CA . GLY A 1 90 ? 7.855 -18.406 -3.156 1 85.75 90 GLY A CA 1
ATOM 670 C C . GLY A 1 90 ? 6.812 -17.297 -3.172 1 85.75 90 GLY A C 1
ATOM 671 O O . GLY A 1 90 ? 6.465 -16.781 -4.234 1 85.75 90 GLY A O 1
ATOM 672 N N . GLY A 1 91 ? 6.418 -16.828 -2.105 1 94 91 GLY A N 1
ATOM 673 C CA . GLY A 1 91 ? 5.332 -15.859 -2.066 1 94 91 GLY A CA 1
ATOM 674 C C . GLY A 1 91 ? 3.963 -16.5 -2.211 1 94 91 GLY A C 1
ATOM 675 O O . GLY A 1 91 ? 3.805 -17.703 -1.979 1 94 91 GLY A O 1
ATOM 676 N N . TRP A 1 92 ? 2.93 -15.711 -2.445 1 97.69 92 TRP A N 1
ATOM 677 C CA . TRP A 1 92 ? 1.587 -16.234 -2.666 1 97.69 92 TRP A CA 1
ATOM 678 C C . TRP A 1 92 ? 1.32 -16.438 -4.152 1 97.69 92 TRP A C 1
ATOM 680 O O . TRP A 1 92 ? 2.096 -15.992 -4.996 1 97.69 92 TRP A O 1
ATOM 690 N N . ASP A 1 93 ? 0.319 -17.203 -4.453 1 97.69 93 ASP A N 1
ATOM 691 C CA . ASP A 1 93 ? -0.14 -17.438 -5.82 1 97.69 93 ASP A CA 1
ATOM 692 C C . ASP A 1 93 ? -0.786 -16.188 -6.402 1 97.69 93 ASP A C 1
ATOM 694 O O . ASP A 1 93 ? -1.817 -15.727 -5.91 1 97.69 93 ASP A O 1
ATOM 698 N N . VAL A 1 94 ? -0.152 -15.594 -7.41 1 98.12 94 VAL A N 1
ATOM 699 C CA . VAL A 1 94 ? -0.708 -14.438 -8.102 1 98.12 94 VAL A CA 1
ATOM 700 C C . VAL A 1 94 ? -1.762 -14.891 -9.109 1 98.12 94 VAL A C 1
ATOM 702 O O . VAL A 1 94 ? -1.438 -15.211 -10.25 1 98.12 94 VAL A O 1
ATOM 705 N N . ARG A 1 95 ? -3.01 -14.852 -8.688 1 98.56 95 ARG A N 1
ATOM 706 C CA . ARG A 1 95 ? -4.105 -15.367 -9.5 1 98.56 95 ARG A CA 1
ATOM 707 C C . ARG A 1 95 ? -4.785 -14.25 -10.281 1 98.56 95 ARG A C 1
ATOM 709 O O . ARG A 1 95 ? -5.301 -13.297 -9.695 1 98.56 95 ARG A O 1
ATOM 716 N N . GLN A 1 96 ? -4.816 -14.375 -11.586 1 98.38 96 GLN A N 1
ATOM 717 C CA . GLN A 1 96 ? -5.398 -13.328 -12.422 1 98.38 96 GLN A CA 1
ATOM 718 C C . GLN A 1 96 ? -6.777 -13.734 -12.93 1 98.38 96 GLN A C 1
ATOM 720 O O . GLN A 1 96 ? -6.965 -14.859 -13.398 1 98.38 96 GLN A O 1
ATOM 725 N N . ARG A 1 97 ? -7.68 -12.82 -12.867 1 98.19 97 ARG A N 1
ATOM 726 C CA . ARG A 1 97 ? -9.062 -13.039 -13.266 1 98.19 97 ARG A CA 1
ATOM 727 C C . ARG A 1 97 ? -9.273 -12.688 -14.734 1 98.19 97 ARG A C 1
ATOM 729 O O . ARG A 1 97 ? -8.828 -11.633 -15.195 1 98.19 97 ARG A O 1
ATOM 736 N N . HIS A 1 98 ? -9.922 -13.508 -15.516 1 97.75 98 HIS A N 1
ATOM 737 C CA . HIS A 1 98 ? -10.336 -13.258 -16.891 1 97.75 98 HIS A CA 1
ATOM 738 C C . HIS A 1 98 ? -11.82 -13.555 -17.078 1 97.75 98 HIS A C 1
ATOM 740 O O . HIS A 1 98 ? -12.25 -14.703 -16.922 1 97.75 98 HIS A O 1
ATOM 746 N N . ALA A 1 99 ? -12.594 -12.547 -17.422 1 96.69 99 ALA A N 1
ATOM 747 C CA . ALA A 1 99 ? -14.031 -12.703 -17.594 1 96.69 99 ALA A CA 1
ATOM 748 C C . ALA A 1 99 ? -14.43 -12.523 -19.062 1 96.69 99 ALA A C 1
ATOM 750 O O . ALA A 1 99 ? -15.609 -12.625 -19.406 1 96.69 99 ALA A O 1
ATOM 751 N N . ALA A 1 100 ? -13.508 -12.203 -19.922 1 96.69 100 ALA A N 1
ATOM 752 C CA . ALA A 1 100 ? -13.711 -12.055 -21.359 1 96.69 100 ALA A CA 1
ATOM 753 C C . ALA A 1 100 ? -12.492 -12.539 -22.141 1 96.69 100 ALA A C 1
ATOM 755 O O . ALA A 1 100 ? -11.383 -12.57 -21.594 1 96.69 100 ALA A O 1
ATOM 756 N N . LEU A 1 101 ? -12.789 -12.922 -23.328 1 94.81 101 LEU A N 1
ATOM 757 C CA . LEU A 1 101 ? -11.688 -13.32 -24.203 1 94.81 101 LEU A CA 1
ATOM 758 C C . LEU A 1 101 ? -10.984 -12.094 -24.781 1 94.81 101 LEU A C 1
ATOM 760 O O . LEU A 1 101 ? -11.625 -11.211 -25.359 1 94.81 101 LEU A O 1
ATOM 764 N N . THR A 1 102 ? -9.828 -11.938 -24.422 1 90.75 102 THR A N 1
ATOM 765 C CA . THR A 1 102 ? -8.953 -10.914 -24.984 1 90.75 102 THR A CA 1
ATOM 766 C C . THR A 1 102 ? -7.688 -11.547 -25.562 1 90.75 102 THR A C 1
ATOM 768 O O . THR A 1 102 ? -6.957 -12.234 -24.844 1 90.75 102 THR A O 1
ATOM 771 N N . ASP A 1 103 ? -7.438 -11.328 -26.812 1 89 103 ASP A N 1
ATOM 772 C CA . ASP A 1 103 ? -6.332 -11.969 -27.5 1 89 103 ASP A CA 1
ATOM 773 C C . ASP A 1 103 ? -5.008 -11.719 -26.781 1 89 103 ASP A C 1
ATOM 775 O O . ASP A 1 103 ? -4.645 -10.57 -26.531 1 89 103 ASP A O 1
ATOM 779 N N . GLY A 1 104 ? -4.383 -12.828 -26.453 1 92.44 104 GLY A N 1
ATOM 780 C CA . GLY A 1 104 ? -3.031 -12.781 -25.922 1 92.44 104 GLY A CA 1
ATOM 781 C C . GLY A 1 104 ? -2.99 -12.414 -24.453 1 92.44 104 GLY A C 1
ATOM 782 O O . GLY A 1 104 ? -1.924 -12.422 -23.828 1 92.44 104 GLY A O 1
ATOM 783 N N . ALA A 1 105 ? -4.152 -12.117 -23.828 1 95.19 105 ALA A N 1
ATOM 784 C CA . ALA A 1 105 ? -4.184 -11.602 -22.453 1 95.19 105 ALA A CA 1
ATOM 785 C C . ALA A 1 105 ? -3.744 -12.672 -21.469 1 95.19 105 ALA A C 1
ATOM 787 O O . ALA A 1 105 ? -2.93 -12.406 -20.578 1 95.19 105 ALA A O 1
ATOM 788 N N . VAL A 1 106 ? -4.246 -13.875 -21.641 1 97.31 106 VAL A N 1
ATOM 789 C CA . VAL A 1 106 ? -3.977 -14.969 -20.703 1 97.31 106 VAL A CA 1
ATOM 790 C C . VAL A 1 106 ? -2.486 -15.305 -20.719 1 97.31 106 VAL A C 1
ATOM 792 O O . VAL A 1 106 ? -1.837 -15.336 -19.672 1 97.31 106 VAL A O 1
ATOM 795 N N . LEU A 1 107 ? -1.892 -15.477 -21.922 1 94.81 107 LEU A N 1
ATOM 796 C CA . LEU A 1 107 ? -0.475 -15.805 -22.047 1 94.81 107 LEU A CA 1
ATOM 797 C C . LEU A 1 107 ? 0.396 -14.641 -21.594 1 94.81 107 LEU A C 1
ATOM 799 O O . LEU A 1 107 ? 1.419 -14.844 -20.938 1 94.81 107 LEU A O 1
ATOM 803 N N . GLY A 1 108 ? -0.055 -13.438 -21.984 1 93.81 108 GLY A N 1
ATOM 804 C CA . GLY A 1 108 ? 0.669 -12.258 -21.547 1 93.81 108 GLY A CA 1
ATOM 805 C C . GLY A 1 108 ? 0.784 -12.164 -20.031 1 93.81 108 GLY A C 1
ATOM 806 O O . GLY A 1 108 ? 1.844 -11.82 -19.516 1 93.81 108 GLY A O 1
ATOM 807 N N . ASP A 1 109 ? -0.269 -12.461 -19.344 1 96.25 109 ASP A N 1
ATOM 808 C CA . ASP A 1 109 ? -0.262 -12.414 -17.891 1 96.25 109 ASP A CA 1
ATOM 809 C C . ASP A 1 109 ? 0.639 -13.5 -17.312 1 96.25 109 ASP A C 1
ATOM 811 O O . ASP A 1 109 ? 1.429 -13.242 -16.406 1 96.25 109 ASP A O 1
ATOM 815 N N . LEU A 1 110 ? 0.552 -14.727 -17.859 1 95.94 110 LEU A N 1
ATOM 816 C CA . LEU A 1 110 ? 1.331 -15.859 -17.375 1 95.94 110 LEU A CA 1
ATOM 817 C C . LEU A 1 110 ? 2.82 -15.641 -17.609 1 95.94 110 LEU A C 1
ATOM 819 O O . LEU A 1 110 ? 3.654 -16.078 -16.812 1 95.94 110 LEU A O 1
ATOM 823 N N . GLU A 1 111 ? 3.178 -14.938 -18.641 1 93.75 111 GLU A N 1
ATOM 824 C CA . GLU A 1 111 ? 4.574 -14.688 -18.984 1 93.75 111 GLU A CA 1
ATOM 825 C C . GLU A 1 111 ? 5.148 -13.531 -18.172 1 93.75 111 GLU A C 1
ATOM 827 O O . GLU A 1 111 ? 6.359 -13.312 -18.156 1 93.75 111 GLU A O 1
ATOM 832 N N . ASN A 1 112 ? 4.223 -12.891 -17.453 1 94.62 112 ASN A N 1
ATOM 833 C CA . ASN A 1 112 ? 4.664 -11.695 -16.75 1 94.62 112 ASN A CA 1
ATOM 834 C C . ASN A 1 112 ? 4.289 -11.742 -15.266 1 94.62 112 ASN A C 1
ATOM 836 O O . ASN A 1 112 ? 3.838 -10.75 -14.703 1 94.62 112 ASN A O 1
ATOM 840 N N . GLY A 1 113 ? 4.383 -12.859 -14.656 1 93.19 113 GLY A N 1
ATOM 841 C CA . GLY A 1 113 ? 4.387 -12.93 -13.203 1 93.19 113 GLY A CA 1
ATOM 842 C C . GLY A 1 113 ? 3.146 -13.586 -12.633 1 93.19 113 GLY A C 1
ATOM 843 O O . GLY A 1 113 ? 3.119 -13.953 -11.453 1 93.19 113 GLY A O 1
ATOM 844 N N . VAL A 1 114 ? 2.09 -13.742 -13.43 1 97.25 114 VAL A N 1
ATOM 845 C CA . VAL A 1 114 ? 0.894 -14.461 -13.008 1 97.25 114 VAL A CA 1
ATOM 846 C C . VAL A 1 114 ? 1.203 -15.945 -12.883 1 97.25 114 VAL A C 1
ATOM 848 O O . VAL A 1 114 ? 1.919 -16.516 -13.711 1 97.25 114 VAL A O 1
ATOM 851 N N . THR A 1 115 ? 0.644 -16.531 -11.773 1 96.5 115 THR A N 1
ATOM 852 C CA . THR A 1 115 ? 1.019 -17.922 -11.539 1 96.5 115 THR A CA 1
ATOM 853 C C . THR A 1 115 ? -0.201 -18.844 -11.633 1 96.5 115 THR A C 1
ATOM 855 O O . THR A 1 115 ? -0.067 -20.062 -11.633 1 96.5 115 THR A O 1
ATOM 858 N N . SER A 1 116 ? -1.382 -18.281 -11.711 1 98.19 116 SER A N 1
ATOM 859 C CA . SER A 1 116 ? -2.586 -19.078 -11.93 1 98.19 116 SER A CA 1
ATOM 860 C C . SER A 1 116 ? -3.701 -18.234 -12.539 1 98.19 116 SER A C 1
ATOM 862 O O . SER A 1 116 ? -3.602 -17.016 -12.594 1 98.19 116 SER A O 1
ATOM 864 N N . LEU A 1 117 ? -4.727 -18.891 -13.062 1 98.56 117 LEU A N 1
ATOM 865 C CA . LEU A 1 117 ? -5.801 -18.234 -13.789 1 98.56 117 LEU A CA 1
ATOM 866 C C . LEU A 1 117 ? -7.145 -18.453 -13.094 1 98.56 117 LEU A C 1
ATOM 868 O O . LEU A 1 117 ? -7.441 -19.562 -12.648 1 98.56 117 LEU A O 1
ATOM 872 N N . TRP A 1 118 ? -7.891 -17.438 -12.883 1 98.75 118 TRP A N 1
ATOM 873 C CA . TRP A 1 118 ? -9.289 -17.484 -12.469 1 98.75 118 TRP A CA 1
ATOM 874 C C . TRP A 1 118 ? -10.211 -17.109 -13.633 1 98.75 118 TRP A C 1
ATOM 876 O O . TRP A 1 118 ? -10.312 -15.938 -14 1 98.75 118 TRP A O 1
ATOM 886 N N . LEU A 1 119 ? -10.891 -18.109 -14.234 1 98.62 119 LEU A N 1
ATOM 887 C CA . LEU A 1 119 ? -11.68 -17.922 -15.445 1 98.62 119 LEU A CA 1
ATOM 888 C C . LEU A 1 119 ? -13.172 -17.891 -15.117 1 98.62 119 LEU A C 1
ATOM 890 O O . LEU A 1 119 ? -13.719 -18.859 -14.578 1 98.62 119 LEU A O 1
ATOM 894 N N . VAL A 1 120 ? -13.789 -16.781 -15.414 1 98.19 120 VAL A N 1
ATOM 895 C CA . VAL A 1 120 ? -15.234 -16.672 -15.312 1 98.19 120 VAL A CA 1
ATOM 896 C C . VAL A 1 120 ? -15.891 -17.203 -16.594 1 98.19 120 VAL A C 1
ATOM 898 O O . VAL A 1 120 ? -15.641 -16.688 -17.672 1 98.19 120 VAL A O 1
ATOM 901 N N . LEU A 1 121 ? -16.734 -18.203 -16.469 1 97.94 121 LEU A N 1
ATOM 902 C CA . LEU A 1 121 ? -17.344 -18.875 -17.625 1 97.94 121 LEU A CA 1
ATOM 903 C C . LEU A 1 121 ? -18.859 -18.812 -17.531 1 97.94 121 LEU A C 1
ATOM 905 O O . LEU A 1 121 ? -19.422 -18.641 -16.453 1 97.94 121 LEU A O 1
ATOM 909 N N . GLY A 1 122 ? -19.5 -19.016 -18.656 1 95.94 122 GLY A N 1
ATOM 910 C CA . GLY A 1 122 ? -20.953 -19.047 -18.703 1 95.94 122 GLY A CA 1
ATOM 911 C C . GLY A 1 122 ? -21.578 -17.672 -18.688 1 95.94 122 GLY A C 1
ATOM 912 O O . GLY A 1 122 ? -21.078 -16.75 -19.344 1 95.94 122 GLY A O 1
ATOM 913 N N . GLU A 1 123 ? -22.688 -17.547 -17.938 1 91.06 123 GLU A N 1
ATOM 914 C CA . GLU A 1 123 ? -23.375 -16.266 -17.859 1 91.06 123 GLU A CA 1
ATOM 915 C C . GLU A 1 123 ? -22.469 -15.188 -17.25 1 91.06 123 GLU A C 1
ATOM 917 O O . GLU A 1 123 ? -21.938 -15.359 -16.156 1 91.06 123 GLU A O 1
ATOM 922 N N . GLY A 1 124 ? -22.297 -14.164 -18.016 1 91.44 124 GLY A N 1
ATOM 923 C CA . GLY A 1 124 ? -21.5 -13.055 -17.516 1 91.44 124 GLY A CA 1
ATOM 924 C C . GLY A 1 124 ? -20.016 -13.242 -17.734 1 91.44 124 GLY A C 1
ATOM 925 O O . GLY A 1 124 ? -19.203 -12.445 -17.25 1 91.44 124 GLY A O 1
ATOM 926 N N . GLY A 1 125 ? -19.641 -14.281 -18.469 1 96.44 125 GLY A N 1
ATOM 927 C CA . GLY A 1 125 ? -18.234 -14.539 -18.688 1 96.44 125 GLY A CA 1
ATOM 928 C C . GLY A 1 125 ? -17.953 -15.156 -20.047 1 96.44 125 GLY A C 1
ATOM 929 O O . GLY A 1 125 ? -18.656 -14.891 -21.016 1 96.44 125 GLY A O 1
ATOM 930 N N . ILE A 1 126 ? -16.875 -15.828 -20.156 1 97.5 126 ILE A N 1
ATOM 931 C CA . ILE A 1 126 ? -16.438 -16.531 -21.359 1 97.5 126 ILE A CA 1
ATOM 932 C C . ILE A 1 126 ? -17.375 -17.719 -21.625 1 97.5 126 ILE A C 1
ATOM 934 O O . ILE A 1 126 ? -17.641 -18.516 -20.719 1 97.5 126 ILE A O 1
ATOM 938 N N . PRO A 1 127 ? -17.922 -17.844 -22.844 1 97.38 127 PRO A N 1
ATOM 939 C CA . PRO A 1 127 ? -18.688 -19.047 -23.125 1 97.38 127 PRO A CA 1
ATOM 940 C C . PRO A 1 127 ? -17.922 -20.328 -22.844 1 97.38 127 PRO A C 1
ATOM 942 O O . PRO A 1 127 ? -16.719 -20.422 -23.156 1 97.38 127 PRO A O 1
ATOM 945 N N . VAL A 1 128 ? -18.594 -21.359 -22.203 1 98.31 128 VAL A N 1
ATOM 946 C CA . VAL A 1 128 ? -17.938 -22.594 -21.812 1 98.31 128 VAL A CA 1
ATOM 947 C C . VAL A 1 128 ? -17.266 -23.219 -23.047 1 98.31 128 VAL A C 1
ATOM 949 O O . VAL A 1 128 ? -16.156 -23.766 -22.938 1 98.31 128 VAL A O 1
ATOM 952 N N . ALA A 1 129 ? -17.875 -23.109 -24.203 1 97.75 129 ALA A N 1
ATOM 953 C CA . ALA A 1 129 ? -17.375 -23.672 -25.453 1 97.75 129 ALA A CA 1
ATOM 954 C C . ALA A 1 129 ? -16.047 -23.047 -25.859 1 97.75 129 ALA A C 1
ATOM 956 O O . ALA A 1 129 ? -15.289 -23.625 -26.625 1 97.75 129 ALA A O 1
ATOM 957 N N . ASP A 1 130 ? -15.773 -21.859 -25.297 1 97.81 130 ASP A N 1
ATOM 958 C CA . ASP A 1 130 ? -14.57 -21.125 -25.672 1 97.81 130 ASP A CA 1
ATOM 959 C C . ASP A 1 130 ? -13.438 -21.375 -24.688 1 97.81 130 ASP A C 1
ATOM 961 O O . ASP A 1 130 ? -12.375 -20.766 -24.766 1 97.81 130 ASP A O 1
ATOM 965 N N . LEU A 1 131 ? -13.617 -22.266 -23.734 1 98.19 131 LEU A N 1
ATOM 966 C CA . LEU A 1 131 ? -12.594 -22.562 -22.734 1 98.19 131 LEU A CA 1
ATOM 967 C C . LEU A 1 131 ? -11.297 -23.016 -23.422 1 98.19 131 LEU A C 1
ATOM 969 O O . LEU A 1 131 ? -10.211 -22.562 -23.047 1 98.19 131 LEU A O 1
ATOM 973 N N . PRO A 1 132 ? -11.367 -23.906 -24.469 1 97.25 132 PRO A N 1
ATOM 974 C CA . PRO A 1 132 ? -10.117 -24.281 -25.156 1 97.25 132 PRO A CA 1
ATOM 975 C C . PRO A 1 132 ? -9.398 -23.078 -25.766 1 97.25 132 PRO A C 1
ATOM 977 O O . PRO A 1 132 ? -8.172 -23.016 -25.719 1 97.25 132 PRO A O 1
ATOM 980 N N . ARG A 1 133 ? -10.18 -22.156 -26.281 1 96.94 133 ARG A N 1
ATOM 981 C CA . ARG A 1 133 ? -9.586 -20.953 -26.859 1 96.94 133 ARG A CA 1
ATOM 982 C C . ARG A 1 133 ? -8.938 -20.078 -25.781 1 96.94 133 ARG A C 1
ATOM 984 O O . ARG A 1 133 ? -7.848 -19.547 -25.984 1 96.94 133 ARG A O 1
ATOM 991 N N . ALA A 1 134 ? -9.594 -19.938 -24.656 1 97.69 134 ALA A N 1
ATOM 992 C CA . ALA A 1 134 ? -9.078 -19.141 -23.547 1 97.69 134 ALA A CA 1
ATOM 993 C C . ALA A 1 134 ? -7.746 -19.703 -23.047 1 97.69 134 ALA A C 1
ATOM 995 O O . ALA A 1 134 ? -6.895 -18.953 -22.562 1 97.69 134 ALA A O 1
ATOM 996 N N . LEU A 1 135 ? -7.562 -21.031 -23.203 1 97.81 135 LEU A N 1
ATOM 997 C CA . LEU A 1 135 ? -6.395 -21.688 -22.641 1 97.81 135 LEU A CA 1
ATOM 998 C C . LEU A 1 135 ? -5.43 -22.125 -23.734 1 97.81 135 LEU A C 1
ATOM 1000 O O . LEU A 1 135 ? -4.559 -22.953 -23.5 1 97.81 135 LEU A O 1
ATOM 1004 N N . ASP A 1 136 ? -5.652 -21.562 -24.906 1 94.88 136 ASP A N 1
ATOM 1005 C CA . ASP A 1 136 ? -4.738 -21.859 -26.016 1 94.88 136 ASP A CA 1
ATOM 1006 C C . ASP A 1 136 ? -3.309 -21.453 -25.672 1 94.88 136 ASP A C 1
ATOM 1008 O O . ASP A 1 136 ? -3.064 -20.328 -25.25 1 94.88 136 ASP A O 1
ATOM 1012 N N . GLY A 1 137 ? -2.418 -22.391 -25.797 1 91.88 137 GLY A N 1
ATOM 1013 C CA . GLY A 1 137 ? -1.011 -22.125 -25.547 1 91.88 137 GLY A CA 1
ATOM 1014 C C . GLY A 1 137 ? -0.633 -22.234 -24.078 1 91.88 137 GLY A C 1
ATOM 1015 O O . GLY A 1 137 ? 0.548 -22.172 -23.734 1 91.88 137 GLY A O 1
ATOM 1016 N N . VAL A 1 138 ? -1.592 -22.406 -23.172 1 94.75 138 VAL A N 1
ATOM 1017 C CA . VAL A 1 138 ? -1.33 -22.484 -21.75 1 94.75 138 VAL A CA 1
ATOM 1018 C C . VAL A 1 138 ? -0.857 -23.891 -21.375 1 94.75 138 VAL A C 1
ATOM 1020 O O . VAL A 1 138 ? -1.467 -24.875 -21.781 1 94.75 138 VAL A O 1
ATOM 1023 N N . TYR A 1 139 ? 0.21 -24.016 -20.719 1 91.88 139 TYR A N 1
ATOM 1024 C CA . TYR A 1 139 ? 0.666 -25.297 -20.188 1 91.88 139 TYR A CA 1
ATOM 1025 C C . TYR A 1 139 ? -0.09 -25.656 -18.906 1 91.88 139 TYR A C 1
ATOM 1027 O O . TYR A 1 139 ? 0.26 -25.188 -17.828 1 91.88 139 TYR A O 1
ATOM 1035 N N . LEU A 1 140 ? -0.951 -26.531 -19.031 1 94.25 140 LEU A N 1
ATOM 1036 C CA . LEU A 1 140 ? -1.954 -26.797 -18 1 94.25 140 LEU A CA 1
ATOM 1037 C C . LEU A 1 140 ? -1.348 -27.578 -16.844 1 94.25 140 LEU A C 1
ATOM 1039 O O . LEU A 1 140 ? -1.952 -27.672 -15.773 1 94.25 140 LEU A O 1
ATOM 1043 N N . ASP A 1 141 ? -0.155 -28.172 -16.984 1 89.75 141 ASP A N 1
ATOM 1044 C CA . ASP A 1 141 ? 0.542 -28.828 -15.883 1 89.75 141 ASP A CA 1
ATOM 1045 C C . ASP A 1 141 ? 1.343 -27.828 -15.055 1 89.75 141 ASP A C 1
ATOM 1047 O O . ASP A 1 141 ? 1.81 -28.156 -13.961 1 89.75 141 ASP A O 1
ATOM 1051 N N . LEU A 1 142 ? 1.433 -26.609 -15.555 1 88.88 142 LEU A N 1
ATOM 1052 C CA . LEU A 1 142 ? 2.203 -25.578 -14.867 1 88.88 142 LEU A CA 1
ATOM 1053 C C . LEU A 1 142 ? 1.285 -24.516 -14.281 1 88.88 142 LEU A C 1
ATOM 1055 O O . LEU A 1 142 ? 1.478 -24.078 -13.148 1 88.88 142 LEU A O 1
ATOM 1059 N N . ALA A 1 143 ? 0.356 -24.078 -14.961 1 93.94 143 ALA A N 1
ATOM 1060 C CA . ALA A 1 143 ? -0.531 -23 -14.539 1 93.94 143 ALA A CA 1
ATOM 1061 C C . ALA A 1 143 ? -1.855 -23.547 -14.023 1 93.94 143 ALA A C 1
ATOM 1063 O O . ALA A 1 143 ? -2.713 -23.953 -14.805 1 93.94 143 ALA A O 1
ATOM 1064 N N . PRO A 1 144 ? -2.039 -23.484 -12.68 1 97.69 144 PRO A N 1
ATOM 1065 C CA . PRO A 1 144 ? -3.344 -23.891 -12.164 1 97.69 144 PRO A CA 1
ATOM 1066 C C . PRO A 1 144 ? -4.492 -23.062 -12.727 1 97.69 144 PRO A C 1
ATOM 1068 O O . PRO A 1 144 ? -4.34 -21.859 -12.938 1 97.69 144 PRO A O 1
ATOM 1071 N N . VAL A 1 145 ? -5.582 -23.688 -12.992 1 98.56 145 VAL A N 1
ATOM 1072 C CA . VAL A 1 145 ? -6.777 -23.047 -13.516 1 98.56 145 VAL A CA 1
ATOM 1073 C C . VAL A 1 145 ? -7.914 -23.156 -12.508 1 98.56 145 VAL A C 1
ATOM 1075 O O . VAL A 1 145 ? -8.219 -24.25 -12.016 1 98.56 145 VAL A O 1
ATOM 1078 N N . VAL A 1 146 ? -8.477 -22.078 -12.141 1 98.81 146 VAL A N 1
ATOM 1079 C CA . VAL A 1 146 ? -9.633 -22 -11.258 1 98.81 146 VAL A CA 1
ATOM 1080 C C . VAL A 1 146 ? -10.852 -21.531 -12.047 1 98.81 146 VAL A C 1
ATOM 1082 O O . VAL A 1 146 ? -10.82 -20.484 -12.688 1 98.81 146 VAL A O 1
ATOM 1085 N N . LEU A 1 147 ? -11.953 -22.266 -11.992 1 98.75 147 LEU A N 1
ATOM 1086 C CA . LEU A 1 147 ? -13.148 -21.969 -12.766 1 98.75 147 LEU A CA 1
ATOM 1087 C C . LEU A 1 147 ? -14.203 -21.297 -11.898 1 98.75 147 LEU A C 1
ATOM 1089 O O . LEU A 1 147 ? -14.25 -21.516 -10.68 1 98.75 147 LEU A O 1
ATOM 1093 N N . ASP A 1 148 ? -14.961 -20.469 -12.414 1 98.31 148 ASP A N 1
ATOM 1094 C CA . ASP A 1 148 ? -16.172 -19.859 -11.891 1 98.31 148 ASP A CA 1
ATOM 1095 C C . ASP A 1 148 ? -17.266 -19.812 -12.945 1 98.31 148 ASP A C 1
ATOM 1097 O O . ASP A 1 148 ? -17.359 -18.859 -13.719 1 98.31 148 ASP A O 1
ATOM 1101 N N . ALA A 1 149 ? -18.188 -20.875 -12.953 1 97.81 149 ALA A N 1
ATOM 1102 C CA . ALA A 1 149 ? -19.094 -21.047 -14.086 1 97.81 149 ALA A CA 1
ATOM 1103 C C . ALA A 1 149 ? -20.547 -21.062 -13.633 1 97.81 149 ALA A C 1
ATOM 1105 O O . ALA A 1 149 ? -21.453 -21.359 -14.414 1 97.81 149 ALA A O 1
ATOM 1106 N N . GLY A 1 150 ? -20.812 -20.797 -12.344 1 95.69 150 GLY A N 1
ATOM 1107 C CA . GLY A 1 150 ? -22.172 -20.734 -11.844 1 95.69 150 GLY A CA 1
ATOM 1108 C C . GLY A 1 150 ? -23.016 -21.953 -12.203 1 95.69 150 GLY A C 1
ATOM 1109 O O . GLY A 1 150 ? -22.641 -23.078 -11.883 1 95.69 150 GLY A O 1
ATOM 1110 N N . ALA A 1 151 ? -24.047 -21.734 -12.953 1 95.69 151 ALA A N 1
ATOM 1111 C CA . ALA A 1 151 ? -24.969 -22.812 -13.336 1 95.69 151 ALA A CA 1
ATOM 1112 C C . ALA A 1 151 ? -24.312 -23.781 -14.305 1 95.69 151 ALA A C 1
ATOM 1114 O O . ALA A 1 151 ? -24.75 -24.922 -14.445 1 95.69 151 ALA A O 1
ATOM 1115 N N . ASP A 1 152 ? -23.234 -23.391 -14.922 1 97.5 152 ASP A N 1
ATOM 1116 C CA . ASP A 1 152 ? -22.578 -24.188 -15.953 1 97.5 152 ASP A CA 1
ATOM 1117 C C . ASP A 1 152 ? -21.391 -24.953 -15.391 1 97.5 152 ASP A C 1
ATOM 1119 O O . ASP A 1 152 ? -20.5 -25.375 -16.141 1 97.5 152 ASP A O 1
ATOM 1123 N N . THR A 1 153 ? -21.312 -25.141 -14.109 1 98.12 153 THR A N 1
ATOM 1124 C CA . THR A 1 153 ? -20.156 -25.719 -13.43 1 98.12 153 THR A CA 1
ATOM 1125 C C . THR A 1 153 ? -19.859 -27.109 -13.977 1 98.12 153 THR A C 1
ATOM 1127 O O . THR A 1 153 ? -18.703 -27.422 -14.266 1 98.12 153 THR A O 1
ATOM 1130 N N . GLU A 1 154 ? -20.891 -27.969 -14.102 1 97.81 154 GLU A N 1
ATOM 1131 C CA . GLU A 1 154 ? -20.672 -29.328 -14.57 1 97.81 154 GLU A CA 1
ATOM 1132 C C . GLU A 1 154 ? -20.109 -29.344 -15.992 1 97.81 154 GLU A C 1
ATOM 1134 O O . GLU A 1 154 ? -19.156 -30.078 -16.281 1 97.81 154 GLU A O 1
ATOM 1139 N N . ALA A 1 155 ? -20.703 -28.484 -16.844 1 98.12 155 ALA A N 1
ATOM 1140 C CA . ALA A 1 155 ? -20.25 -28.406 -18.234 1 98.12 155 ALA A CA 1
ATOM 1141 C C . ALA A 1 155 ? -18.828 -27.875 -18.312 1 98.12 155 ALA A C 1
ATOM 1143 O O . ALA A 1 155 ? -18 -28.359 -19.094 1 98.12 155 ALA A O 1
ATOM 1144 N N . ALA A 1 156 ? -18.547 -26.828 -17.531 1 98.69 156 ALA A N 1
ATOM 1145 C CA . ALA A 1 156 ? -17.203 -26.234 -17.516 1 98.69 156 ALA A CA 1
ATOM 1146 C C . ALA A 1 156 ? -16.172 -27.219 -17 1 98.69 156 ALA A C 1
ATOM 1148 O O . ALA A 1 156 ? -15.07 -27.312 -17.562 1 98.69 156 ALA A O 1
ATOM 1149 N N . ALA A 1 157 ? -16.5 -27.922 -15.898 1 98.69 157 ALA A N 1
ATOM 1150 C CA . ALA A 1 157 ? -15.602 -28.922 -15.336 1 98.69 157 ALA A CA 1
ATOM 1151 C C . ALA A 1 157 ? -15.305 -30.016 -16.359 1 98.69 157 ALA A C 1
ATOM 1153 O O . ALA A 1 157 ? -14.156 -30.422 -16.531 1 98.69 157 ALA A O 1
ATOM 1154 N N . ALA A 1 158 ? -16.359 -30.516 -17.031 1 98.25 158 ALA A N 1
ATOM 1155 C CA . ALA A 1 158 ? -16.188 -31.547 -18.047 1 98.25 158 ALA A CA 1
ATOM 1156 C C . ALA A 1 158 ? -15.281 -31.062 -19.172 1 98.25 158 ALA A C 1
ATOM 1158 O O . ALA A 1 158 ? -14.438 -31.828 -19.656 1 98.25 158 ALA A O 1
ATOM 1159 N N . ALA A 1 159 ? -15.477 -29.828 -19.547 1 98.44 159 ALA A N 1
ATOM 1160 C CA . ALA A 1 159 ? -14.664 -29.25 -20.609 1 98.44 159 ALA A CA 1
ATOM 1161 C C . ALA A 1 159 ? -13.195 -29.188 -20.203 1 98.44 159 ALA A C 1
ATOM 1163 O O . ALA A 1 159 ? -12.305 -29.516 -21 1 98.44 159 ALA A O 1
ATOM 1164 N N . LEU A 1 160 ? -12.906 -28.719 -18.984 1 98.62 160 LEU A N 1
ATOM 1165 C CA . LEU A 1 160 ? -11.531 -28.594 -18.516 1 98.62 160 LEU A CA 1
ATOM 1166 C C . LEU A 1 160 ? -10.883 -29.969 -18.406 1 98.62 160 LEU A C 1
ATOM 1168 O O . LEU A 1 160 ? -9.734 -30.156 -18.828 1 98.62 160 LEU A O 1
ATOM 1172 N N . LEU A 1 161 ? -11.602 -30.984 -17.797 1 98.06 161 LEU A N 1
ATOM 1173 C CA . LEU A 1 161 ? -11.078 -32.312 -17.625 1 98.06 161 LEU A CA 1
ATOM 1174 C C . LEU A 1 161 ? -10.812 -33 -18.969 1 98.06 161 LEU A C 1
ATOM 1176 O O . LEU A 1 161 ? -9.82 -33.688 -19.141 1 98.06 161 LEU A O 1
ATOM 1180 N N . ARG A 1 162 ? -11.711 -32.719 -19.938 1 97.69 162 ARG A N 1
ATOM 1181 C CA . ARG A 1 162 ? -11.492 -33.219 -21.281 1 97.69 162 ARG A CA 1
ATOM 1182 C C . ARG A 1 162 ? -10.234 -32.625 -21.891 1 97.69 162 ARG A C 1
ATOM 1184 O O . ARG A 1 162 ? -9.477 -33.312 -22.594 1 97.69 162 ARG A O 1
ATOM 1191 N N . LEU A 1 163 ? -10.078 -31.328 -21.672 1 97.62 163 LEU A N 1
ATOM 1192 C CA . LEU A 1 163 ? -8.883 -30.641 -22.172 1 97.62 163 LEU A CA 1
ATOM 1193 C C . LEU A 1 163 ? -7.617 -31.266 -21.594 1 97.62 163 LEU A C 1
ATOM 1195 O O . LEU A 1 163 ? -6.617 -31.422 -22.312 1 97.62 163 LEU A O 1
ATOM 1199 N N . TYR A 1 164 ? -7.609 -31.625 -20.266 1 97.19 164 TYR A N 1
ATOM 1200 C CA . TYR A 1 164 ? -6.48 -32.312 -19.656 1 97.19 164 TYR A CA 1
ATOM 1201 C C . TYR A 1 164 ? -6.191 -33.625 -20.375 1 97.19 164 TYR A C 1
ATOM 1203 O O . TYR A 1 164 ? -5.039 -33.938 -20.672 1 97.19 164 TYR A O 1
ATOM 1211 N N . GLU A 1 165 ? -7.234 -34.406 -20.672 1 96.44 165 GLU A N 1
ATOM 1212 C CA . GLU A 1 165 ? -7.102 -35.688 -21.328 1 96.44 165 GLU A CA 1
ATOM 1213 C C . GLU A 1 165 ? -6.59 -35.531 -22.766 1 96.44 165 GLU A C 1
ATOM 1215 O O . GLU A 1 165 ? -5.656 -36.219 -23.172 1 96.44 165 GLU A O 1
ATOM 1220 N N . ASP A 1 166 ? -7.23 -34.594 -23.438 1 96.25 166 ASP A N 1
ATOM 1221 C CA . ASP A 1 166 ? -6.879 -34.344 -24.828 1 96.25 166 ASP A CA 1
ATOM 1222 C C . ASP A 1 166 ? -5.418 -33.938 -24.969 1 96.25 166 ASP A C 1
ATOM 1224 O O . ASP A 1 166 ? -4.754 -34.312 -25.953 1 96.25 166 ASP A O 1
ATOM 1228 N N . ARG A 1 167 ? -4.953 -33.25 -24 1 94.44 167 ARG A N 1
ATOM 1229 C CA . ARG A 1 167 ? -3.594 -32.719 -24.062 1 94.44 167 ARG A CA 1
ATOM 1230 C C . ARG A 1 167 ? -2.607 -33.656 -23.375 1 94.44 167 ARG A C 1
ATOM 1232 O O . ARG A 1 167 ? -1.421 -33.344 -23.266 1 94.44 167 ARG A O 1
ATOM 1239 N N . GLY A 1 168 ? -3.084 -34.719 -22.859 1 94.31 168 GLY A N 1
ATOM 1240 C CA . GLY A 1 168 ? -2.238 -35.75 -22.266 1 94.31 168 GLY A CA 1
ATOM 1241 C C . GLY A 1 168 ? -1.61 -35.281 -20.953 1 94.31 168 GLY A C 1
ATOM 1242 O O . GLY A 1 168 ? -0.499 -35.719 -20.625 1 94.31 168 GLY A O 1
ATOM 1243 N N . VAL A 1 169 ? -2.303 -34.438 -20.219 1 94.62 169 VAL A N 1
ATOM 1244 C CA . VAL A 1 169 ? -1.789 -33.969 -18.953 1 94.62 169 VAL A CA 1
ATOM 1245 C C . VAL A 1 169 ? -1.965 -35.031 -17.875 1 94.62 169 VAL A C 1
ATOM 1247 O O . VAL A 1 169 ? -3.045 -35.625 -17.75 1 94.62 169 VAL A O 1
ATOM 1250 N N . ASP A 1 170 ? -0.888 -35.375 -17.125 1 95 170 ASP A N 1
ATOM 1251 C CA . ASP A 1 170 ? -0.966 -36.312 -16 1 95 170 ASP A CA 1
ATOM 1252 C C . ASP A 1 170 ? -1.901 -35.781 -14.914 1 95 170 ASP A C 1
ATOM 1254 O O . ASP A 1 170 ? -1.674 -34.719 -14.359 1 95 170 ASP A O 1
ATOM 1258 N N . PRO A 1 171 ? -2.938 -36.531 -14.648 1 96.06 171 PRO A N 1
ATOM 1259 C CA . PRO A 1 171 ? -3.9 -36.094 -13.633 1 96.06 171 PRO A CA 1
ATOM 1260 C C . PRO A 1 171 ? -3.236 -35.719 -12.305 1 96.06 171 PRO A C 1
ATOM 1262 O O . PRO A 1 171 ? -3.732 -34.875 -11.578 1 96.06 171 PRO A O 1
ATOM 1265 N N . LYS A 1 172 ? -2.143 -36.312 -12.008 1 94.31 172 LYS A N 1
ATOM 1266 C CA . LYS A 1 172 ? -1.461 -36.094 -10.734 1 94.31 172 LYS A CA 1
ATOM 1267 C C . LYS A 1 172 ? -0.771 -34.719 -10.711 1 94.31 172 LYS A C 1
ATOM 1269 O O . LYS A 1 172 ? -0.409 -34.219 -9.641 1 94.31 172 LYS A O 1
ATOM 1274 N N . THR A 1 173 ? -0.607 -34.125 -11.836 1 92.69 173 THR A N 1
ATOM 1275 C CA . THR A 1 173 ? 0.137 -32.875 -11.914 1 92.69 173 THR A CA 1
ATOM 1276 C C . THR A 1 173 ? -0.814 -31.672 -12.008 1 92.69 173 THR A C 1
ATOM 1278 O O . THR A 1 173 ? -0.402 -30.531 -11.828 1 92.69 173 THR A O 1
ATOM 1281 N N . VAL A 1 174 ? -2.07 -32 -12.195 1 94.69 174 VAL A N 1
ATOM 1282 C CA . VAL A 1 174 ? -3.051 -30.938 -12.391 1 94.69 174 VAL A CA 1
ATOM 1283 C C . VAL A 1 174 ? -3.346 -30.25 -11.062 1 94.69 174 VAL A C 1
ATOM 1285 O O . VAL A 1 174 ? -3.443 -30.906 -10.023 1 94.69 174 VAL A O 1
ATOM 1288 N N . ARG A 1 175 ? -3.324 -28.922 -11.062 1 96.62 175 ARG A N 1
ATOM 1289 C CA . ARG A 1 175 ? -3.705 -28.109 -9.906 1 96.62 175 ARG A CA 1
ATOM 1290 C C . ARG A 1 175 ? -4.797 -27.109 -10.273 1 96.62 175 ARG A C 1
ATOM 1292 O O . ARG A 1 175 ? -4.906 -26.703 -11.43 1 96.62 175 ARG A O 1
ATOM 1299 N N . GLY A 1 176 ? -5.578 -26.75 -9.312 1 98.12 176 GLY A N 1
ATOM 1300 C CA . GLY A 1 176 ? -6.617 -25.766 -9.57 1 98.12 176 GLY A CA 1
ATOM 1301 C C . GLY A 1 176 ? -7.906 -26.047 -8.82 1 98.12 176 GLY A C 1
ATOM 1302 O O . GLY A 1 176 ? -7.879 -26.656 -7.742 1 98.12 176 GLY A O 1
ATOM 1303 N N . ASN A 1 177 ? -8.984 -25.484 -9.297 1 98.81 177 ASN A N 1
ATOM 1304 C CA . ASN A 1 177 ? -10.305 -25.594 -8.672 1 98.81 177 ASN A CA 1
ATOM 1305 C C . ASN A 1 177 ? -11.422 -25.562 -9.711 1 98.81 177 ASN A C 1
ATOM 1307 O O . ASN A 1 177 ? -11.438 -24.703 -10.594 1 98.81 177 ASN A O 1
ATOM 1311 N N . LEU A 1 178 ? -12.336 -26.547 -9.594 1 98.81 178 LEU A N 1
ATOM 1312 C CA . LEU A 1 178 ? -13.406 -26.656 -10.578 1 98.81 178 LEU A CA 1
ATOM 1313 C C . LEU A 1 178 ? -14.508 -25.641 -10.289 1 98.81 178 LEU A C 1
ATOM 1315 O O . LEU A 1 178 ? -15.383 -25.406 -11.133 1 98.81 178 LEU A O 1
ATOM 1319 N N . GLY A 1 179 ? -14.547 -25.031 -9.125 1 98.62 179 GLY A N 1
ATOM 1320 C CA . GLY A 1 179 ? -15.273 -23.797 -8.852 1 98.62 179 GLY A CA 1
ATOM 1321 C C . GLY A 1 179 ? -16.719 -24.031 -8.492 1 98.62 179 GLY A C 1
ATOM 1322 O O . GLY A 1 179 ? -17.531 -23.094 -8.508 1 98.62 179 GLY A O 1
ATOM 1323 N N . ALA A 1 180 ? -17.156 -25.312 -8.211 1 98.75 180 ALA A N 1
ATOM 1324 C CA . ALA A 1 180 ? -18.531 -25.547 -7.801 1 98.75 180 ALA A CA 1
ATOM 1325 C C . ALA A 1 180 ? -18.875 -24.766 -6.543 1 98.75 180 ALA A C 1
ATOM 1327 O O . ALA A 1 180 ? -18.156 -24.828 -5.547 1 98.75 180 ALA A O 1
ATOM 1328 N N . ASP A 1 181 ? -19.938 -24.031 -6.551 1 98.62 181 ASP A N 1
ATOM 1329 C CA . ASP A 1 181 ? -20.406 -23.203 -5.434 1 98.62 181 ASP A CA 1
ATOM 1330 C C . ASP A 1 181 ? -21.906 -23 -5.492 1 98.62 181 ASP A C 1
ATOM 1332 O O . ASP A 1 181 ? -22.375 -21.859 -5.668 1 98.62 181 ASP A O 1
ATOM 1336 N N . PRO A 1 182 ? -22.656 -24.109 -5.293 1 98.38 182 PRO A N 1
ATOM 1337 C CA . PRO A 1 182 ? -24.109 -24 -5.434 1 98.38 182 PRO A CA 1
ATOM 1338 C C . PRO A 1 182 ? -24.703 -22.922 -4.531 1 98.38 182 PRO A C 1
ATOM 1340 O O . PRO A 1 182 ? -25.594 -22.188 -4.957 1 98.38 182 PRO A O 1
ATOM 1343 N N . LEU A 1 183 ? -24.25 -22.812 -3.314 1 98.56 183 LEU A N 1
ATOM 1344 C CA . LEU A 1 183 ? -24.828 -21.844 -2.4 1 98.56 183 LEU A CA 1
ATOM 1345 C C . LEU A 1 183 ? -24.406 -20.422 -2.775 1 98.56 183 LEU A C 1
ATOM 1347 O O . LEU A 1 183 ? -25.172 -19.469 -2.605 1 98.56 183 LEU A O 1
ATOM 1351 N N . GLY A 1 184 ? -23.156 -20.25 -3.258 1 98.06 184 GLY A N 1
ATOM 1352 C CA . GLY A 1 184 ? -22.75 -18.969 -3.799 1 98.06 184 GLY A CA 1
ATOM 1353 C C . GLY A 1 184 ? -23.578 -18.547 -5 1 98.06 184 GLY A C 1
ATOM 1354 O O . GLY A 1 184 ? -23.922 -17.359 -5.141 1 98.06 184 GLY A O 1
ATOM 1355 N N . HIS A 1 185 ? -23.844 -19.531 -5.871 1 97.56 185 HIS A N 1
ATOM 1356 C CA . HIS A 1 185 ? -24.688 -19.266 -7.023 1 97.56 185 HIS A CA 1
ATOM 1357 C C . HIS A 1 185 ? -26.094 -18.812 -6.594 1 97.56 185 HIS A C 1
ATOM 1359 O O . HIS A 1 185 ? -26.641 -17.875 -7.148 1 97.56 185 HIS A O 1
ATOM 1365 N N . GLN A 1 186 ? -26.609 -19.547 -5.617 1 97.94 186 GLN A N 1
ATOM 1366 C CA . GLN A 1 186 ? -27.922 -19.156 -5.09 1 97.94 186 GLN A CA 1
ATOM 1367 C C . GLN A 1 186 ? -27.891 -17.75 -4.496 1 97.94 186 GLN A C 1
ATOM 1369 O O . GLN A 1 186 ? -28.844 -16.984 -4.664 1 97.94 186 GLN A O 1
ATOM 1374 N N . ALA A 1 187 ? -26.859 -17.406 -3.791 1 98.38 187 ALA A N 1
ATOM 1375 C CA . ALA A 1 187 ? -26.703 -16.078 -3.215 1 98.38 187 ALA A CA 1
ATOM 1376 C C . ALA A 1 187 ? -26.703 -15.008 -4.305 1 98.38 187 ALA A C 1
ATOM 1378 O O . ALA A 1 187 ? -27.297 -13.938 -4.133 1 98.38 187 ALA A O 1
ATOM 1379 N N . ARG A 1 188 ? -26.094 -15.297 -5.457 1 97.5 188 ARG A N 1
ATOM 1380 C CA . ARG A 1 188 ? -25.938 -14.328 -6.535 1 97.5 188 ARG A CA 1
ATOM 1381 C C . ARG A 1 188 ? -27.203 -14.219 -7.371 1 97.5 188 ARG A C 1
ATOM 1383 O O . ARG A 1 188 ? -27.547 -13.141 -7.867 1 97.5 188 ARG A O 1
ATOM 1390 N N . THR A 1 189 ? -27.984 -15.344 -7.52 1 97.12 189 THR A N 1
ATOM 1391 C CA . THR A 1 189 ? -29.016 -15.375 -8.539 1 97.12 189 THR A CA 1
ATOM 1392 C C . THR A 1 189 ? -30.391 -15.602 -7.91 1 97.12 189 THR A C 1
ATOM 1394 O O . THR A 1 189 ? -31.422 -15.391 -8.555 1 97.12 189 THR A O 1
ATOM 1397 N N . GLY A 1 190 ? -30.391 -16.094 -6.66 1 96.62 190 GLY A N 1
ATOM 1398 C CA . GLY A 1 190 ? -31.641 -16.469 -6.027 1 96.62 190 GLY A CA 1
ATOM 1399 C C . GLY A 1 190 ? -32.125 -17.844 -6.441 1 96.62 190 GLY A C 1
ATOM 1400 O O . GLY A 1 190 ? -33.125 -18.344 -5.914 1 96.62 190 GLY A O 1
ATOM 1401 N N . THR A 1 191 ? -31.375 -18.531 -7.281 1 95.69 191 THR A N 1
ATOM 1402 C CA . THR A 1 191 ? -31.812 -19.812 -7.812 1 95.69 191 THR A CA 1
ATOM 1403 C C . THR A 1 191 ? -31.062 -20.953 -7.121 1 95.69 191 THR A C 1
ATOM 1405 O O . THR A 1 191 ? -29.844 -21.078 -7.25 1 95.69 191 THR A O 1
ATOM 1408 N N . PRO A 1 192 ? -31.781 -21.75 -6.387 1 95.44 192 PRO A N 1
ATOM 1409 C CA . PRO A 1 192 ? -31.109 -22.891 -5.746 1 95.44 192 PRO A CA 1
ATOM 1410 C C . PRO A 1 192 ? -30.578 -23.906 -6.75 1 95.44 192 PRO A C 1
ATOM 1412 O O . PRO A 1 192 ? -31.141 -24.062 -7.84 1 95.44 192 PRO A O 1
ATOM 1415 N N . GLN A 1 193 ? -29.531 -24.547 -6.418 1 94.94 193 GLN A N 1
ATOM 1416 C CA . GLN A 1 193 ? -28.953 -25.625 -7.203 1 94.94 193 GLN A CA 1
ATOM 1417 C C . GLN A 1 193 ? -28.75 -26.875 -6.359 1 94.94 193 GLN A C 1
ATOM 1419 O O . GLN A 1 193 ? -28.547 -26.781 -5.148 1 94.94 193 GLN A O 1
ATOM 1424 N N . ASP A 1 194 ? -28.875 -27.984 -7.047 1 94.5 194 ASP A N 1
ATOM 1425 C CA . ASP A 1 194 ? -28.578 -29.25 -6.398 1 94.5 194 ASP A CA 1
ATOM 1426 C C . ASP A 1 194 ? -27.109 -29.375 -6.035 1 94.5 194 ASP A C 1
ATOM 1428 O O . ASP A 1 194 ? -26.234 -28.969 -6.809 1 94.5 194 ASP A O 1
ATOM 1432 N N . LEU A 1 195 ? -26.812 -29.969 -4.875 1 96.38 195 LEU A N 1
ATOM 1433 C CA . LEU A 1 195 ? -25.438 -30.094 -4.406 1 96.38 195 LEU A CA 1
ATOM 1434 C C . LEU A 1 195 ? -24.812 -31.391 -4.902 1 96.38 195 LEU A C 1
ATOM 1436 O O . LEU A 1 195 ? -23.594 -31.547 -4.871 1 96.38 195 LEU A O 1
ATOM 1440 N N . ALA A 1 196 ? -25.625 -32.281 -5.398 1 96.06 196 ALA A N 1
ATOM 1441 C CA . ALA A 1 196 ? -25.172 -33.656 -5.742 1 96.06 196 ALA A CA 1
ATOM 1442 C C . ALA A 1 196 ? -24.109 -33.594 -6.832 1 96.06 196 ALA A C 1
ATOM 1444 O O . ALA A 1 196 ? -23.109 -34.344 -6.762 1 96.06 196 ALA A O 1
ATOM 1445 N N . PRO A 1 197 ? -24.312 -32.719 -7.871 1 96.88 197 PRO A N 1
ATOM 1446 C CA . PRO A 1 197 ? -23.266 -32.656 -8.898 1 96.88 197 PRO A CA 1
ATOM 1447 C C . PRO A 1 197 ? -21.922 -32.219 -8.336 1 96.88 197 PRO A C 1
ATOM 1449 O O . PRO A 1 197 ? -20.875 -32.688 -8.781 1 96.88 197 PRO A O 1
ATOM 1452 N N . ALA A 1 198 ? -21.969 -31.281 -7.418 1 97.69 198 ALA A N 1
ATOM 1453 C CA . ALA A 1 198 ? -20.719 -30.828 -6.785 1 97.69 198 ALA A CA 1
ATOM 1454 C C . ALA A 1 198 ? -20.062 -31.969 -6.016 1 97.69 198 ALA A C 1
ATOM 1456 O O . ALA A 1 198 ? -18.828 -32.094 -6.047 1 97.69 198 ALA A O 1
ATOM 1457 N N . ALA A 1 199 ? -20.844 -32.75 -5.301 1 98.12 199 ALA A N 1
ATOM 1458 C CA . ALA A 1 199 ? -20.312 -33.875 -4.559 1 98.12 199 ALA A CA 1
ATOM 1459 C C . ALA A 1 199 ? -19.688 -34.906 -5.504 1 98.12 199 ALA A C 1
ATOM 1461 O O . ALA A 1 199 ? -18.656 -35.5 -5.184 1 98.12 199 ALA A O 1
ATOM 1462 N N . ALA A 1 200 ? -20.344 -35.125 -6.613 1 97.88 200 ALA A N 1
ATOM 1463 C CA . ALA A 1 200 ? -19.812 -36.062 -7.605 1 97.88 200 ALA A CA 1
ATOM 1464 C C . ALA A 1 200 ? -18.469 -35.562 -8.133 1 97.88 200 ALA A C 1
ATOM 1466 O O . ALA A 1 200 ? -17.547 -36.375 -8.328 1 97.88 200 ALA A O 1
ATOM 1467 N N . LEU A 1 201 ? -18.359 -34.281 -8.422 1 98.44 201 LEU A N 1
ATOM 1468 C CA . LEU A 1 201 ? -17.094 -33.719 -8.867 1 98.44 201 LEU A CA 1
ATOM 1469 C C . LEU A 1 201 ? -16.016 -33.875 -7.801 1 98.44 201 LEU A C 1
ATOM 1471 O O . LEU A 1 201 ? -14.859 -34.188 -8.125 1 98.44 201 LEU A O 1
ATOM 1475 N N . ALA A 1 202 ? -16.391 -33.656 -6.555 1 98.75 202 ALA A N 1
ATOM 1476 C CA . ALA A 1 202 ? -15.445 -33.781 -5.445 1 98.75 202 ALA A CA 1
ATOM 1477 C C . ALA A 1 202 ? -14.906 -35.219 -5.359 1 98.75 202 ALA A C 1
ATOM 1479 O O . ALA A 1 202 ? -13.711 -35.438 -5.148 1 98.75 202 ALA A O 1
ATOM 1480 N N . ALA A 1 203 ? -15.805 -36.188 -5.473 1 97.88 203 ALA A N 1
ATOM 1481 C CA . ALA A 1 203 ? -15.398 -37.594 -5.438 1 97.88 203 ALA A CA 1
ATOM 1482 C C . ALA A 1 203 ? -14.43 -37.906 -6.574 1 97.88 203 ALA A C 1
ATOM 1484 O O . ALA A 1 203 ? -13.445 -38.625 -6.375 1 97.88 203 ALA A O 1
ATOM 1485 N N . ARG A 1 204 ? -14.742 -37.375 -7.738 1 97.25 204 ARG A N 1
ATOM 1486 C CA . ARG A 1 204 ? -13.883 -37.594 -8.898 1 97.25 204 ARG A CA 1
ATOM 1487 C C . ARG A 1 204 ? -12.5 -37 -8.68 1 97.25 204 ARG A C 1
ATOM 1489 O O . ARG A 1 204 ? -11.492 -37.625 -9.008 1 97.25 204 ARG A O 1
ATOM 1496 N N . CYS A 1 205 ? -12.469 -35.75 -8.164 1 98 205 CYS A N 1
ATOM 1497 C CA . CYS A 1 205 ? -11.188 -35.094 -7.875 1 98 205 CYS A CA 1
ATOM 1498 C C . CYS A 1 205 ? -10.398 -35.906 -6.848 1 98 205 CYS A C 1
ATOM 1500 O O . CYS A 1 205 ? -9.203 -36.156 -7.035 1 98 205 CYS A O 1
ATOM 1502 N N . ALA A 1 206 ? -11.031 -36.312 -5.797 1 96.88 206 ALA A N 1
ATOM 1503 C CA . ALA A 1 206 ? -10.367 -37.062 -4.734 1 96.88 206 ALA A CA 1
ATOM 1504 C C . ALA A 1 206 ? -9.758 -38.344 -5.273 1 96.88 206 ALA A C 1
ATOM 1506 O O . ALA A 1 206 ? -8.695 -38.781 -4.816 1 96.88 206 ALA A O 1
ATOM 1507 N N . GLU A 1 207 ? -10.391 -38.969 -6.223 1 96.19 207 GLU A N 1
ATOM 1508 C CA . GLU A 1 207 ? -9.969 -40.25 -6.746 1 96.19 207 GLU A CA 1
ATOM 1509 C C . GLU A 1 207 ? -8.891 -40.094 -7.809 1 96.19 207 GLU A C 1
ATOM 1511 O O . GLU A 1 207 ? -7.895 -40.844 -7.805 1 96.19 207 GLU A O 1
ATOM 1516 N N . ARG A 1 208 ? -9.047 -39.094 -8.703 1 96.44 208 ARG A N 1
ATOM 1517 C CA . ARG A 1 208 ? -8.266 -39.125 -9.938 1 96.44 208 ARG A CA 1
ATOM 1518 C C . ARG A 1 208 ? -7.352 -37.906 -10.031 1 96.44 208 ARG A C 1
ATOM 1520 O O . ARG A 1 208 ? -6.336 -37.938 -10.727 1 96.44 208 ARG A O 1
ATOM 1527 N N . TYR A 1 209 ? -7.758 -36.812 -9.422 1 96.94 209 TYR A N 1
ATOM 1528 C CA . TYR A 1 209 ? -7.031 -35.562 -9.547 1 96.94 209 TYR A CA 1
ATOM 1529 C C . TYR A 1 209 ? -6.68 -35 -8.172 1 96.94 209 TYR A C 1
ATOM 1531 O O . TYR A 1 209 ? -7.242 -34 -7.75 1 96.94 209 TYR A O 1
ATOM 1539 N N . PRO A 1 210 ? -5.699 -35.5 -7.488 1 94.56 210 PRO A N 1
ATOM 1540 C CA . PRO A 1 210 ? -5.402 -35.125 -6.102 1 94.56 210 PRO A CA 1
ATOM 1541 C C . PRO A 1 210 ? -5.051 -33.625 -5.953 1 94.56 210 PRO A C 1
ATOM 1543 O O . PRO A 1 210 ? -5.156 -33.094 -4.855 1 94.56 210 PRO A O 1
ATOM 1546 N N . GLY A 1 211 ? -4.613 -32.938 -6.953 1 96.19 211 GLY A N 1
ATOM 1547 C CA . GLY A 1 211 ? -4.254 -31.531 -6.875 1 96.19 211 GLY A CA 1
ATOM 1548 C C . GLY A 1 211 ? -5.395 -30.594 -7.242 1 96.19 211 GLY A C 1
ATOM 1549 O O . GLY A 1 211 ? -5.254 -29.375 -7.16 1 96.19 211 GLY A O 1
ATOM 1550 N N . LEU A 1 212 ? -6.52 -31.141 -7.664 1 97.69 212 LEU A N 1
ATOM 1551 C CA . LEU A 1 212 ? -7.684 -30.359 -8.062 1 97.69 212 LEU A CA 1
ATOM 1552 C C . LEU A 1 212 ? -8.727 -30.328 -6.949 1 97.69 212 LEU A C 1
ATOM 1554 O O . LEU A 1 212 ? -8.984 -31.359 -6.309 1 97.69 212 LEU A O 1
ATOM 1558 N N . ARG A 1 213 ? -9.18 -29.172 -6.637 1 98.56 213 ARG A N 1
ATOM 1559 C CA . ARG A 1 213 ? -10.328 -29.047 -5.742 1 98.56 213 ARG A CA 1
ATOM 1560 C C . ARG A 1 213 ? -11.617 -28.875 -6.535 1 98.56 213 ARG A C 1
ATOM 1562 O O . ARG A 1 213 ? -11.594 -28.469 -7.695 1 98.56 213 ARG A O 1
ATOM 1569 N N . ALA A 1 214 ? -12.719 -29.219 -5.926 1 98.69 214 ALA A N 1
ATOM 1570 C CA . ALA A 1 214 ? -13.984 -29.203 -6.664 1 98.69 214 ALA A CA 1
ATOM 1571 C C . ALA A 1 214 ? -14.82 -27.984 -6.281 1 98.69 214 ALA A C 1
ATOM 1573 O O . ALA A 1 214 ? -15.586 -27.469 -7.094 1 98.69 214 ALA A O 1
ATOM 1574 N N . LEU A 1 215 ? -14.633 -27.531 -5.047 1 98.88 215 LEU A N 1
ATOM 1575 C CA . LEU A 1 215 ? -15.609 -26.562 -4.57 1 98.88 215 LEU A CA 1
ATOM 1576 C C . LEU A 1 215 ? -14.922 -25.281 -4.102 1 98.88 215 LEU A C 1
ATOM 1578 O O . LEU A 1 215 ? -13.789 -25.328 -3.615 1 98.88 215 LEU A O 1
ATOM 1582 N N . THR A 1 216 ? -15.594 -24.188 -4.293 1 98.81 216 THR A N 1
ATOM 1583 C CA . THR A 1 216 ? -15.227 -22.891 -3.738 1 98.81 216 THR A CA 1
ATOM 1584 C C . THR A 1 216 ? -16.281 -22.406 -2.752 1 98.81 216 THR A C 1
ATOM 1586 O O . THR A 1 216 ? -17.484 -22.438 -3.047 1 98.81 216 THR A O 1
ATOM 1589 N N . VAL A 1 217 ? -15.883 -22.078 -1.564 1 98.88 217 VAL A N 1
ATOM 1590 C CA . VAL A 1 217 ? -16.719 -21.344 -0.625 1 98.88 217 VAL A CA 1
ATOM 1591 C C . VAL A 1 217 ? -16.531 -19.844 -0.822 1 98.88 217 VAL A C 1
ATOM 1593 O O . VAL A 1 217 ? -15.688 -19.234 -0.158 1 98.88 217 VAL A O 1
ATOM 1596 N N . ASP A 1 218 ? -17.297 -19.297 -1.712 1 98.75 218 ASP A N 1
ATOM 1597 C CA . ASP A 1 218 ? -17.125 -17.906 -2.113 1 98.75 218 ASP A CA 1
ATOM 1598 C C . ASP A 1 218 ? -17.875 -16.969 -1.172 1 98.75 218 ASP A C 1
ATOM 1600 O O . ASP A 1 218 ? -19.094 -16.984 -1.123 1 98.75 218 ASP A O 1
ATOM 1604 N N . ALA A 1 219 ? -17.188 -16.172 -0.455 1 98.81 219 ALA A N 1
ATOM 1605 C CA . ALA A 1 219 ? -17.828 -15.25 0.484 1 98.81 219 ALA A CA 1
ATOM 1606 C C . ALA A 1 219 ? -18.016 -13.867 -0.142 1 98.81 219 ALA A C 1
ATOM 1608 O O . ALA A 1 219 ? -18.578 -12.969 0.48 1 98.81 219 ALA A O 1
ATOM 1609 N N . LEU A 1 220 ? -17.578 -13.68 -1.41 1 98.69 220 LEU A N 1
ATOM 1610 C CA . LEU A 1 220 ? -17.656 -12.383 -2.076 1 98.69 220 LEU A CA 1
ATOM 1611 C C . LEU A 1 220 ? -19.109 -11.922 -2.199 1 98.69 220 LEU A C 1
ATOM 1613 O O . LEU A 1 220 ? -19.391 -10.734 -2.029 1 98.69 220 LEU A O 1
ATOM 1617 N N . PRO A 1 221 ? -20.078 -12.852 -2.523 1 98.62 221 PRO A N 1
ATOM 1618 C CA . PRO A 1 221 ? -21.469 -12.375 -2.637 1 98.62 221 PRO A CA 1
ATOM 1619 C C . PRO A 1 221 ? -21.953 -11.672 -1.372 1 98.62 221 PRO A C 1
ATOM 1621 O O . PRO A 1 221 ? -22.734 -10.719 -1.453 1 98.62 221 PRO A O 1
ATOM 1624 N N . TYR A 1 222 ? -21.531 -12.102 -0.214 1 98.88 222 TYR A N 1
ATOM 1625 C CA . TYR A 1 222 ? -21.984 -11.523 1.052 1 98.88 222 TYR A CA 1
ATOM 1626 C C . TYR A 1 222 ? -21.297 -10.188 1.313 1 98.88 222 TYR A C 1
ATOM 1628 O O . TYR A 1 222 ? -21.938 -9.227 1.733 1 98.88 222 TYR A O 1
ATOM 1636 N N . HIS A 1 223 ? -20.016 -10.164 1.054 1 98.75 223 HIS A N 1
ATOM 1637 C CA . HIS A 1 223 ? -19.266 -8.914 1.145 1 98.75 223 HIS A CA 1
ATOM 1638 C C . HIS A 1 223 ? -19.812 -7.879 0.165 1 98.75 223 HIS A C 1
ATOM 1640 O O . HIS A 1 223 ? -20.031 -6.719 0.531 1 98.75 223 HIS A O 1
ATOM 1646 N N . GLU A 1 224 ? -20.047 -8.289 -1.058 1 98.75 224 GLU A N 1
ATOM 1647 C CA . GLU A 1 224 ? -20.453 -7.391 -2.131 1 98.75 224 GLU A CA 1
ATOM 1648 C C . GLU A 1 224 ? -21.875 -6.898 -1.921 1 98.75 224 GLU A C 1
ATOM 1650 O O . GLU A 1 224 ? -22.312 -5.926 -2.549 1 98.75 224 GLU A O 1
ATOM 1655 N N . ALA A 1 225 ? -22.594 -7.578 -1.075 1 98.75 225 ALA A N 1
ATOM 1656 C CA . ALA A 1 225 ? -23.938 -7.141 -0.742 1 98.75 225 ALA A CA 1
ATOM 1657 C C . ALA A 1 225 ? -23.938 -6.168 0.434 1 98.75 225 ALA A C 1
ATOM 1659 O O . ALA A 1 225 ? -24.984 -5.711 0.88 1 98.75 225 ALA A O 1
ATOM 1660 N N . GLY A 1 226 ? -22.781 -5.871 0.949 1 98.44 226 GLY A N 1
ATOM 1661 C CA . GLY A 1 226 ? -22.672 -4.879 2.006 1 98.44 226 GLY A CA 1
ATOM 1662 C C . GLY A 1 226 ? -22.422 -5.488 3.373 1 98.44 226 GLY A C 1
ATOM 1663 O O . GLY A 1 226 ? -22.531 -4.801 4.391 1 98.44 226 GLY A O 1
ATOM 1664 N N . GLY A 1 227 ? -22.062 -6.703 3.443 1 98.56 227 GLY A N 1
ATOM 1665 C CA . GLY A 1 227 ? -21.906 -7.391 4.715 1 98.56 227 GLY A CA 1
ATOM 1666 C C . GLY A 1 227 ? -20.672 -6.957 5.48 1 98.56 227 GLY A C 1
ATOM 1667 O O . GLY A 1 227 ? -19.703 -6.477 4.887 1 98.56 227 GLY A O 1
ATOM 1668 N N . SER A 1 228 ? -20.703 -7.062 6.812 1 98.38 228 SER A N 1
ATOM 1669 C CA . SER A 1 228 ? -19.562 -6.828 7.68 1 98.38 228 SER A CA 1
ATOM 1670 C C . SER A 1 228 ? -18.562 -7.984 7.605 1 98.38 228 SER A C 1
ATOM 1672 O O . SER A 1 228 ? -18.844 -9.016 6.988 1 98.38 228 SER A O 1
ATOM 1674 N N . ALA A 1 229 ? -17.406 -7.828 8.195 1 98.44 229 ALA A N 1
ATOM 1675 C CA . ALA A 1 229 ? -16.406 -8.883 8.227 1 98.44 229 ALA A CA 1
ATOM 1676 C C . ALA A 1 229 ? -16.922 -10.117 8.961 1 98.44 229 ALA A C 1
ATOM 1678 O O . ALA A 1 229 ? -16.672 -11.25 8.539 1 98.44 229 ALA A O 1
ATOM 1679 N N . ALA A 1 230 ? -17.609 -9.906 10.039 1 98.62 230 ALA A N 1
ATOM 1680 C CA . ALA A 1 230 ? -18.156 -11.023 10.812 1 98.62 230 ALA A CA 1
ATOM 1681 C C . ALA A 1 230 ? -19.219 -11.773 10.023 1 98.62 230 ALA A C 1
ATOM 1683 O O . ALA A 1 230 ? -19.297 -13 10.078 1 98.62 230 ALA A O 1
ATOM 1684 N N . GLN A 1 231 ? -20.062 -11.031 9.344 1 98.81 231 GLN A N 1
ATOM 1685 C CA . GLN A 1 231 ? -21.094 -11.648 8.523 1 98.81 231 GLN A CA 1
ATOM 1686 C C . GLN A 1 231 ? -20.484 -12.445 7.371 1 98.81 231 GLN A C 1
ATOM 1688 O O . GLN A 1 231 ? -20.938 -13.539 7.047 1 98.81 231 GLN A O 1
ATOM 1693 N N . GLU A 1 232 ? -19.453 -11.844 6.73 1 98.88 232 GLU A N 1
ATOM 1694 C CA . GLU A 1 232 ? -18.719 -12.555 5.691 1 98.88 232 GLU A CA 1
ATOM 1695 C C . GLU A 1 232 ? -18.141 -13.859 6.223 1 98.88 232 GLU A C 1
ATOM 1697 O O . GLU A 1 232 ? -18.281 -14.906 5.594 1 98.88 232 GLU A O 1
ATOM 1702 N N . LEU A 1 233 ? -17.516 -13.82 7.395 1 98.81 233 LEU A N 1
ATOM 1703 C CA . LEU A 1 233 ? -16.906 -14.992 8.023 1 98.81 233 LEU A CA 1
ATOM 1704 C C . LEU A 1 233 ? -17.969 -16.031 8.375 1 98.81 233 LEU A C 1
ATOM 1706 O O . LEU A 1 233 ? -17.828 -17.203 8.039 1 98.81 233 LEU A O 1
ATOM 1710 N N . GLY A 1 234 ? -19 -15.555 9.023 1 98.75 234 GLY A N 1
ATOM 1711 C CA . GLY A 1 234 ? -20.047 -16.469 9.461 1 98.75 234 GLY A CA 1
ATOM 1712 C C . GLY A 1 234 ? -20.75 -17.156 8.32 1 98.75 234 GLY A C 1
ATOM 1713 O O . GLY A 1 234 ? -20.984 -18.375 8.367 1 98.75 234 GLY A O 1
ATOM 1714 N N . ALA A 1 235 ? -21.062 -16.375 7.277 1 98.88 235 ALA A N 1
ATOM 1715 C CA . ALA A 1 235 ? -21.734 -16.953 6.109 1 98.88 235 ALA A CA 1
ATOM 1716 C C . ALA A 1 235 ? -20.812 -17.938 5.383 1 98.88 235 ALA A C 1
ATOM 1718 O O . ALA A 1 235 ? -21.266 -18.969 4.879 1 98.88 235 ALA A O 1
ATOM 1719 N N . SER A 1 236 ? -19.594 -17.578 5.293 1 98.81 236 SER A N 1
ATOM 1720 C CA . SER A 1 236 ? -18.609 -18.453 4.688 1 98.81 236 SER A CA 1
ATOM 1721 C C . SER A 1 236 ? -18.516 -19.781 5.441 1 98.81 236 SER A C 1
ATOM 1723 O O . SER A 1 236 ? -18.484 -20.844 4.824 1 98.81 236 SER A O 1
ATOM 1725 N N . LEU A 1 237 ? -18.484 -19.719 6.762 1 98.69 237 LEU A N 1
ATOM 1726 C CA . LEU A 1 237 ? -18.391 -20.922 7.594 1 98.69 237 LEU A CA 1
ATOM 1727 C C . LEU A 1 237 ? -19.625 -21.797 7.418 1 98.69 237 LEU A C 1
ATOM 1729 O O . LEU A 1 237 ? -19.516 -23.016 7.305 1 98.69 237 LEU A O 1
ATOM 1733 N N . ALA A 1 238 ? -20.719 -21.141 7.422 1 98.75 238 ALA A N 1
ATOM 1734 C CA . ALA A 1 238 ? -21.969 -21.875 7.242 1 98.75 238 ALA A CA 1
ATOM 1735 C C . ALA A 1 238 ? -22 -22.578 5.887 1 98.75 238 ALA A C 1
ATOM 1737 O O . ALA A 1 238 ? -22.469 -23.719 5.781 1 98.75 238 ALA A O 1
ATOM 1738 N N . THR A 1 239 ? -21.516 -21.875 4.859 1 98.81 239 THR A N 1
ATOM 1739 C CA . THR A 1 239 ? -21.422 -22.469 3.527 1 98.81 239 THR A CA 1
ATOM 1740 C C . THR A 1 239 ? -20.484 -23.672 3.537 1 98.81 239 THR A C 1
ATOM 1742 O O . THR A 1 239 ? -20.812 -24.734 3.014 1 98.81 239 THR A O 1
ATOM 1745 N N . GLY A 1 240 ? -19.328 -23.484 4.125 1 98.69 240 GLY A N 1
ATOM 1746 C CA . GLY A 1 240 ? -18.375 -24.578 4.234 1 98.69 240 GLY A CA 1
ATOM 1747 C C . GLY A 1 240 ? -18.922 -25.797 4.949 1 98.69 240 GLY A C 1
ATOM 1748 O O . GLY A 1 240 ? -18.734 -26.922 4.508 1 98.69 240 GLY A O 1
ATOM 1749 N N . VAL A 1 241 ? -19.609 -25.578 6.039 1 98.31 241 VAL A N 1
ATOM 1750 C CA . VAL A 1 241 ? -20.188 -26.656 6.828 1 98.31 241 VAL A CA 1
ATOM 1751 C C . VAL A 1 241 ? -21.266 -27.375 6.016 1 98.31 241 VAL A C 1
ATOM 1753 O O . VAL A 1 241 ? -21.375 -28.594 6.047 1 98.31 241 VAL A O 1
ATOM 1756 N N . ALA A 1 242 ? -22.078 -26.609 5.312 1 98.5 242 ALA A N 1
ATOM 1757 C CA . ALA A 1 242 ? -23.078 -27.219 4.441 1 98.5 242 ALA A CA 1
ATOM 1758 C C . ALA A 1 242 ? -22.438 -28.141 3.408 1 98.5 242 ALA A C 1
ATOM 1760 O O . ALA A 1 242 ? -22.922 -29.234 3.154 1 98.5 242 ALA A O 1
ATOM 1761 N N . TYR A 1 243 ? -21.391 -27.688 2.766 1 98.75 243 TYR A N 1
ATOM 1762 C CA . TYR A 1 243 ? -20.688 -28.484 1.773 1 98.75 243 TYR A CA 1
ATOM 1763 C C . TYR A 1 243 ? -20.047 -29.703 2.416 1 98.75 243 TYR A C 1
ATOM 1765 O O . TYR A 1 243 ? -20.078 -30.797 1.846 1 98.75 243 TYR A O 1
ATOM 1773 N N . LEU A 1 244 ? -19.469 -29.5 3.627 1 98 244 LEU A N 1
ATOM 1774 C CA . LEU A 1 244 ? -18.859 -30.625 4.344 1 98 244 LEU A CA 1
ATOM 1775 C C . LEU A 1 244 ? -19.891 -31.719 4.602 1 98 244 LEU A C 1
ATOM 1777 O O . LEU A 1 244 ? -19.609 -32.906 4.406 1 98 244 LEU A O 1
ATOM 1781 N N . ARG A 1 245 ? -21.047 -31.328 5.023 1 97.31 245 ARG A N 1
ATOM 1782 C CA . ARG A 1 245 ? -22.125 -32.281 5.285 1 97.31 245 ARG A CA 1
ATOM 1783 C C . ARG A 1 245 ? -22.516 -33.031 4.016 1 97.31 245 ARG A C 1
ATOM 1785 O O . ARG A 1 245 ? -22.688 -34.25 4.039 1 97.31 245 ARG A O 1
ATOM 1792 N N . GLU A 1 246 ? -22.672 -32.281 2.945 1 97.81 246 GLU A N 1
ATOM 1793 C CA . GLU A 1 246 ? -23.047 -32.906 1.679 1 97.81 246 GLU A CA 1
ATOM 1794 C C . GLU A 1 246 ? -21.984 -33.875 1.192 1 97.81 246 GLU A C 1
ATOM 1796 O O . GLU A 1 246 ? -22.297 -34.969 0.74 1 97.81 246 GLU A O 1
ATOM 1801 N N . LEU A 1 247 ? -20.75 -33.469 1.22 1 98.5 247 LEU A N 1
ATOM 1802 C CA . LEU A 1 247 ? -19.641 -34.281 0.709 1 98.5 247 LEU A CA 1
ATOM 1803 C C . LEU A 1 247 ? -19.453 -35.531 1.545 1 98.5 247 LEU A C 1
ATOM 1805 O O . LEU A 1 247 ? -19.219 -36.625 1.001 1 98.5 247 LEU A O 1
ATOM 1809 N N . THR A 1 248 ? -19.547 -35.406 2.865 1 97.94 248 THR A N 1
ATOM 1810 C CA . THR A 1 248 ? -19.422 -36.562 3.725 1 97.94 248 THR A CA 1
ATOM 1811 C C . THR A 1 248 ? -20.625 -37.5 3.578 1 97.94 248 THR A C 1
ATOM 1813 O O . THR A 1 248 ? -20.5 -38.719 3.633 1 97.94 248 THR A O 1
ATOM 1816 N N . GLY A 1 249 ? -21.75 -36.938 3.428 1 97.19 249 GLY A N 1
ATOM 1817 C CA . GLY A 1 249 ? -22.953 -37.719 3.145 1 97.19 249 GLY A CA 1
ATOM 1818 C C . GLY A 1 249 ? -22.844 -38.5 1.854 1 97.19 249 GLY A C 1
ATOM 1819 O O . GLY A 1 249 ? -23.453 -39.562 1.728 1 97.19 249 GLY A O 1
ATOM 1820 N N . ALA A 1 250 ? -22.094 -38 0.971 1 97.06 250 ALA A N 1
ATOM 1821 C CA . ALA A 1 250 ? -21.906 -38.625 -0.323 1 97.06 250 ALA A CA 1
ATOM 1822 C C . ALA A 1 250 ? -20.781 -39.656 -0.262 1 97.06 250 ALA A C 1
ATOM 1824 O O . ALA A 1 250 ? -20.422 -40.25 -1.279 1 97.06 250 ALA A O 1
ATOM 1825 N N . GLY A 1 251 ? -20.125 -39.781 0.898 1 96.69 251 GLY A N 1
ATOM 1826 C CA . GLY A 1 251 ? -19.219 -40.906 1.091 1 96.69 251 GLY A CA 1
ATOM 1827 C C . GLY A 1 251 ? -17.781 -40.5 1.288 1 96.69 251 GLY A C 1
ATOM 1828 O O . GLY A 1 251 ? -16.922 -41.344 1.577 1 96.69 251 GLY A O 1
ATOM 1829 N N . LEU A 1 252 ? -17.453 -39.25 1.177 1 97.88 252 LEU A N 1
ATOM 1830 C CA . LEU A 1 252 ? -16.078 -38.781 1.421 1 97.88 252 LEU A CA 1
ATOM 1831 C C . LEU A 1 252 ? -15.789 -38.75 2.916 1 97.88 252 LEU A C 1
ATOM 1833 O O . LEU A 1 252 ? -16.672 -38.469 3.723 1 97.88 252 LEU A O 1
ATOM 1837 N N . THR A 1 253 ? -14.539 -39.094 3.283 1 97.62 253 THR A N 1
ATOM 1838 C CA . THR A 1 253 ? -14.125 -38.844 4.66 1 97.62 253 THR A CA 1
ATOM 1839 C C . THR A 1 253 ? -14.102 -37.344 4.953 1 97.62 253 THR A C 1
ATOM 1841 O O . THR A 1 253 ? -14.094 -36.531 4.031 1 97.62 253 THR A O 1
ATOM 1844 N N . VAL A 1 254 ? -14.133 -36.969 6.172 1 97.62 254 VAL A N 1
ATOM 1845 C CA . VAL A 1 254 ? -14.078 -35.562 6.555 1 97.62 254 VAL A CA 1
ATOM 1846 C C . VAL A 1 254 ? -12.797 -34.938 6.016 1 97.62 254 VAL A C 1
ATOM 1848 O O . VAL A 1 254 ? -12.812 -33.781 5.52 1 97.62 254 VAL A O 1
ATOM 1851 N N . GLU A 1 255 ? -11.672 -35.688 6.074 1 97.62 255 GLU A N 1
ATOM 1852 C CA . GLU A 1 255 ? -10.383 -35.188 5.578 1 97.62 255 GLU A CA 1
ATOM 1853 C C . GLU A 1 255 ? -10.438 -34.906 4.078 1 97.62 255 GLU A C 1
ATOM 1855 O O . GLU A 1 255 ? -10.016 -33.844 3.615 1 97.62 255 GLU A O 1
ATOM 1860 N N . ALA A 1 256 ? -10.992 -35.875 3.391 1 97.75 256 ALA A N 1
ATOM 1861 C CA . ALA A 1 256 ? -11.094 -35.719 1.94 1 97.75 256 ALA A CA 1
ATOM 1862 C C . ALA A 1 256 ? -12.031 -34.594 1.566 1 97.75 256 ALA A C 1
ATOM 1864 O O . ALA A 1 256 ? -11.781 -33.844 0.599 1 97.75 256 ALA A O 1
ATOM 1865 N N . ALA A 1 257 ? -13.117 -34.469 2.322 1 98.44 257 ALA A N 1
ATOM 1866 C CA . ALA A 1 257 ? -14.078 -33.375 2.072 1 98.44 257 ALA A CA 1
ATOM 1867 C C . ALA A 1 257 ? -13.453 -32.031 2.305 1 98.44 257 ALA A C 1
ATOM 1869 O O . ALA A 1 257 ? -13.625 -31.109 1.495 1 98.44 257 ALA A O 1
ATOM 1870 N N . CYS A 1 258 ? -12.711 -31.875 3.393 1 98.25 258 CYS A N 1
ATOM 1871 C CA . CYS A 1 258 ? -12.023 -30.625 3.688 1 98.25 258 CYS A CA 1
ATOM 1872 C C . CYS A 1 258 ? -11.047 -30.266 2.576 1 98.25 258 CYS A C 1
ATOM 1874 O O . CYS A 1 258 ? -10.914 -29.094 2.221 1 98.25 258 CYS A O 1
ATOM 1876 N N . ALA A 1 259 ? -10.414 -31.281 2.01 1 98 259 ALA A N 1
ATOM 1877 C CA . ALA A 1 259 ? -9.383 -31.078 0.99 1 98 259 ALA A CA 1
ATOM 1878 C C . ALA A 1 259 ? -10 -30.625 -0.328 1 98 259 ALA A C 1
ATOM 1880 O O . ALA A 1 259 ? -9.297 -30.141 -1.216 1 98 259 ALA A O 1
ATOM 1881 N N . GLN A 1 260 ? -11.352 -30.641 -0.429 1 98.56 260 GLN A N 1
ATOM 1882 C CA . GLN A 1 260 ? -12.023 -30.281 -1.669 1 98.56 260 GLN A CA 1
ATOM 1883 C C . GLN A 1 260 ? -12.461 -28.812 -1.646 1 98.56 260 GLN A C 1
ATOM 1885 O O . GLN A 1 260 ? -12.953 -28.297 -2.648 1 98.56 260 GLN A O 1
ATOM 1890 N N . LEU A 1 261 ? -12.211 -28.078 -0.541 1 98.75 261 LEU A N 1
ATOM 1891 C CA . LEU A 1 261 ? -12.789 -26.75 -0.371 1 98.75 261 LEU A CA 1
ATOM 1892 C C . LEU A 1 261 ? -11.711 -25.672 -0.458 1 98.75 261 LEU A C 1
ATOM 1894 O O . LEU A 1 261 ? -10.641 -25.812 0.131 1 98.75 261 LEU A O 1
ATOM 1898 N N . GLU A 1 262 ? -11.93 -24.656 -1.245 1 98.75 262 GLU A N 1
ATOM 1899 C CA . GLU A 1 262 ? -11.195 -23.391 -1.233 1 98.75 262 GLU A CA 1
ATOM 1900 C C . GLU A 1 262 ? -12.094 -22.234 -0.804 1 98.75 262 GLU A C 1
ATOM 1902 O O . GLU A 1 262 ? -13.227 -22.125 -1.273 1 98.75 262 GLU A O 1
ATOM 1907 N N . PHE A 1 263 ? -11.641 -21.453 0.141 1 98.94 263 PHE A N 1
ATOM 1908 C CA . PHE A 1 263 ? -12.414 -20.328 0.637 1 98.94 263 PHE A CA 1
ATOM 1909 C C . PHE A 1 263 ? -11.969 -19.031 -0.031 1 98.94 263 PHE A C 1
ATOM 1911 O O . PHE A 1 263 ? -10.773 -18.797 -0.224 1 98.94 263 PHE A O 1
ATOM 1918 N N . ARG A 1 264 ? -12.906 -18.25 -0.44 1 98.88 264 ARG A N 1
ATOM 1919 C CA . ARG A 1 264 ? -12.617 -16.984 -1.099 1 98.88 264 ARG A CA 1
ATOM 1920 C C . ARG A 1 264 ? -13.156 -15.805 -0.286 1 98.88 264 ARG A C 1
ATOM 1922 O O . ARG A 1 264 ? -14.336 -15.789 0.081 1 98.88 264 ARG A O 1
ATOM 1929 N N . TYR A 1 265 ? -12.305 -14.828 0.055 1 98.94 265 TYR A N 1
ATOM 1930 C CA . TYR A 1 265 ? -12.664 -13.672 0.874 1 98.94 265 TYR A CA 1
ATOM 1931 C C . TYR A 1 265 ? -12.289 -12.367 0.175 1 98.94 265 TYR A C 1
ATOM 1933 O O . TYR A 1 265 ? -11.469 -12.367 -0.746 1 98.94 265 TYR A O 1
ATOM 1941 N N . ALA A 1 266 ? -12.914 -11.281 0.619 1 98.88 266 ALA A N 1
ATOM 1942 C CA . ALA A 1 266 ? -12.586 -9.945 0.127 1 98.88 266 ALA A CA 1
ATOM 1943 C C . ALA A 1 266 ? -11.484 -9.305 0.974 1 98.88 266 ALA A C 1
ATOM 1945 O O . ALA A 1 266 ? -11.453 -9.484 2.193 1 98.88 266 ALA A O 1
ATOM 1946 N N . ALA A 1 267 ? -10.609 -8.625 0.346 1 98.81 267 ALA A N 1
ATOM 1947 C CA . ALA A 1 267 ? -9.641 -7.762 1.027 1 98.81 267 ALA A CA 1
ATOM 1948 C C . ALA A 1 267 ? -9.961 -6.289 0.784 1 98.81 267 ALA A C 1
ATOM 1950 O O . ALA A 1 267 ? -10.07 -5.855 -0.365 1 98.81 267 ALA A O 1
ATOM 1951 N N . THR A 1 268 ? -10.094 -5.516 1.815 1 98.12 268 THR A N 1
ATOM 1952 C CA . THR A 1 268 ? -10.383 -4.09 1.719 1 98.12 268 THR A CA 1
ATOM 1953 C C . THR A 1 268 ? -9.156 -3.262 2.084 1 98.12 268 THR A C 1
ATOM 1955 O O . THR A 1 268 ? -8.125 -3.812 2.469 1 98.12 268 THR A O 1
ATOM 1958 N N . ALA A 1 269 ? -9.297 -1.957 2.018 1 96.38 269 ALA A N 1
ATOM 1959 C CA . ALA A 1 269 ? -8.203 -1.048 2.352 1 96.38 269 ALA A CA 1
ATOM 1960 C C . ALA A 1 269 ? -8.039 -0.924 3.863 1 96.38 269 ALA A C 1
ATOM 1962 O O . ALA A 1 269 ? -7.098 -0.288 4.34 1 96.38 269 ALA A O 1
ATOM 1963 N N . ASP A 1 270 ? -8.961 -1.458 4.609 1 96.25 270 ASP A N 1
ATOM 1964 C CA . ASP A 1 270 ? -8.719 -1.604 6.039 1 96.25 270 ASP A CA 1
ATOM 1965 C C . ASP A 1 270 ? -7.727 -2.734 6.312 1 96.25 270 ASP A C 1
ATOM 1967 O O . ASP A 1 270 ? -8.125 -3.887 6.496 1 96.25 270 ASP A O 1
ATOM 1971 N N . GLN A 1 271 ? -6.512 -2.4 6.387 1 96.38 271 GLN A N 1
ATOM 1972 C CA . GLN A 1 271 ? -5.41 -3.357 6.426 1 96.38 271 GLN A CA 1
ATOM 1973 C C . GLN A 1 271 ? -5.555 -4.32 7.602 1 96.38 271 GLN A C 1
ATOM 1975 O O . GLN A 1 271 ? -5.52 -5.539 7.422 1 96.38 271 GLN A O 1
ATOM 1980 N N . PHE A 1 272 ? -5.781 -3.822 8.781 1 97 272 PHE A N 1
ATOM 1981 C CA . PHE A 1 272 ? -5.715 -4.645 9.984 1 97 272 PHE A CA 1
ATOM 1982 C C . PHE A 1 272 ? -6.961 -5.508 10.125 1 97 272 PHE A C 1
ATOM 1984 O O . PHE A 1 272 ? -6.887 -6.652 10.578 1 97 272 PHE A O 1
ATOM 1991 N N . LEU A 1 273 ? -8.094 -4.938 9.742 1 97.62 273 LEU A N 1
ATOM 1992 C CA . LEU A 1 273 ? -9.305 -5.746 9.758 1 97.62 273 LEU A CA 1
ATOM 1993 C C . LEU A 1 273 ? -9.203 -6.898 8.766 1 97.62 273 LEU A C 1
ATOM 1995 O O . LEU A 1 273 ? -9.672 -8.008 9.047 1 97.62 273 LEU A O 1
ATOM 1999 N N . THR A 1 274 ? -8.625 -6.656 7.586 1 98.56 274 THR A N 1
ATOM 2000 C CA . THR A 1 274 ? -8.43 -7.699 6.586 1 98.56 274 THR A CA 1
ATOM 2001 C C . THR A 1 274 ? -7.484 -8.781 7.109 1 98.56 274 THR A C 1
ATOM 2003 O O . THR A 1 274 ? -7.766 -9.969 6.977 1 98.56 274 THR A O 1
ATOM 2006 N N . ILE A 1 275 ? -6.363 -8.367 7.711 1 98.44 275 ILE A N 1
ATOM 2007 C CA . ILE A 1 275 ? -5.406 -9.305 8.289 1 98.44 275 ILE A CA 1
ATOM 2008 C C . ILE A 1 275 ? -6.102 -10.164 9.344 1 98.44 275 ILE A C 1
ATOM 2010 O O . ILE A 1 275 ? -6.008 -11.398 9.305 1 98.44 275 ILE A O 1
ATOM 2014 N N . ALA A 1 276 ? -6.836 -9.516 10.211 1 98.38 276 ALA A N 1
ATOM 2015 C CA . ALA A 1 276 ? -7.539 -10.211 11.289 1 98.38 276 ALA A CA 1
ATOM 2016 C C . ALA A 1 276 ? -8.578 -11.18 10.727 1 98.38 276 ALA A C 1
ATOM 2018 O O . ALA A 1 276 ? -8.75 -12.289 11.242 1 98.38 276 ALA A O 1
ATOM 2019 N N . LYS A 1 277 ? -9.234 -10.766 9.719 1 98.81 277 LYS A N 1
ATOM 2020 C CA . LYS A 1 277 ? -10.281 -11.586 9.125 1 98.81 277 LYS A CA 1
ATOM 2021 C C . LYS A 1 277 ? -9.719 -12.891 8.578 1 98.81 277 LYS A C 1
ATOM 2023 O O . LYS A 1 277 ? -10.281 -13.961 8.82 1 98.81 277 LYS A O 1
ATOM 2028 N N . LEU A 1 278 ? -8.633 -12.844 7.859 1 98.88 278 LEU A N 1
ATOM 2029 C CA . LEU A 1 278 ? -8.055 -14.031 7.258 1 98.88 278 LEU A CA 1
ATOM 2030 C C . LEU A 1 278 ? -7.52 -14.977 8.328 1 98.88 278 LEU A C 1
ATOM 2032 O O . LEU A 1 278 ? -7.672 -16.203 8.219 1 98.88 278 LEU A O 1
ATOM 2036 N N . ARG A 1 279 ? -6.926 -14.414 9.391 1 98.56 279 ARG A N 1
ATOM 2037 C CA . ARG A 1 279 ? -6.461 -15.195 10.531 1 98.56 279 ARG A CA 1
ATOM 2038 C C . ARG A 1 279 ? -7.629 -15.859 11.258 1 98.56 279 ARG A C 1
ATOM 2040 O O . ARG A 1 279 ? -7.578 -17.047 11.562 1 98.56 279 ARG A O 1
ATOM 2047 N N . ALA A 1 280 ? -8.648 -15.078 11.477 1 98.56 280 ALA A N 1
ATOM 2048 C CA . ALA A 1 280 ? -9.844 -15.578 12.148 1 98.56 280 ALA A CA 1
ATOM 2049 C C . ALA A 1 280 ? -10.508 -16.688 11.336 1 98.56 280 ALA A C 1
ATOM 2051 O O . ALA A 1 280 ? -10.977 -17.688 11.891 1 98.56 280 ALA A O 1
ATOM 2052 N N . ALA A 1 281 ? -10.547 -16.484 10.047 1 98.81 281 ALA A N 1
ATOM 2053 C CA . ALA A 1 281 ? -11.172 -17.469 9.164 1 98.81 281 ALA A CA 1
ATOM 2054 C C . ALA A 1 281 ? -10.516 -18.844 9.312 1 98.81 281 ALA A C 1
ATOM 2056 O O . ALA A 1 281 ? -11.195 -19.859 9.398 1 98.81 281 ALA A O 1
ATOM 2057 N N . ARG A 1 282 ? -9.195 -18.906 9.32 1 98.38 282 ARG A N 1
ATOM 2058 C CA . ARG A 1 282 ? -8.477 -20.172 9.477 1 98.38 282 ARG A CA 1
ATOM 2059 C C . ARG A 1 2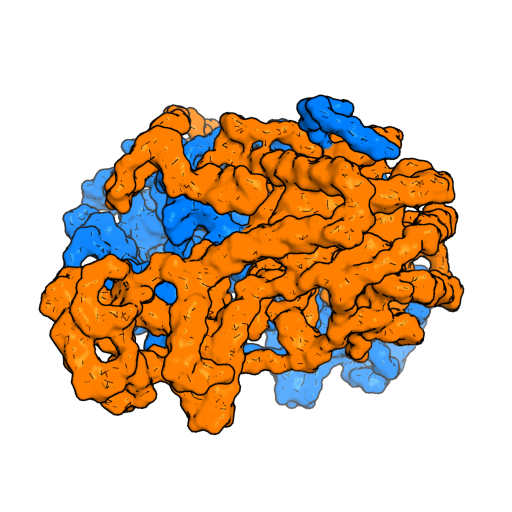82 ? -8.75 -20.781 10.844 1 98.38 282 ARG A C 1
ATOM 2061 O O . ARG A 1 282 ? -8.984 -22 10.945 1 98.38 282 ARG A O 1
ATOM 2068 N N . ARG A 1 283 ? -8.719 -19.938 11.859 1 97.44 283 ARG A N 1
ATOM 2069 C CA . ARG A 1 283 ? -8.984 -20.422 13.211 1 97.44 283 ARG A CA 1
ATOM 2070 C C . ARG A 1 283 ? -10.375 -21.047 13.312 1 97.44 283 ARG A C 1
ATOM 2072 O O . ARG A 1 283 ? -10.531 -22.125 13.875 1 97.44 283 ARG A O 1
ATOM 2079 N N . LEU A 1 284 ? -11.344 -20.344 12.781 1 98.06 284 LEU A N 1
ATOM 2080 C CA . LEU A 1 284 ? -12.727 -20.797 12.836 1 98.06 284 LEU A CA 1
ATOM 2081 C C . LEU A 1 284 ? -12.891 -22.109 12.078 1 98.06 284 LEU A C 1
ATOM 2083 O O . LEU A 1 284 ? -13.555 -23.031 12.562 1 98.06 284 LEU A O 1
ATOM 2087 N N . TRP A 1 285 ? -12.328 -22.203 10.891 1 98.25 285 TRP A N 1
ATOM 2088 C CA . TRP A 1 285 ? -12.453 -23.422 10.109 1 98.25 285 TRP A CA 1
ATOM 2089 C C . TRP A 1 285 ? -11.727 -24.578 10.781 1 98.25 285 TRP A C 1
ATOM 2091 O O . TRP A 1 285 ? -12.172 -25.719 10.711 1 98.25 285 TRP A O 1
ATOM 2101 N N . GLY A 1 286 ? -10.523 -24.281 11.398 1 96.56 286 GLY A N 1
ATOM 2102 C CA . GLY A 1 286 ? -9.852 -25.281 12.203 1 96.56 286 GLY A CA 1
ATOM 2103 C C . GLY A 1 286 ? -10.75 -25.906 13.258 1 96.56 286 GLY A C 1
ATOM 2104 O O . GLY A 1 286 ? -10.727 -27.109 13.469 1 96.56 286 GLY A O 1
ATOM 2105 N N . ARG A 1 287 ? -11.516 -25.094 13.852 1 95.88 287 ARG A N 1
ATOM 2106 C CA . ARG A 1 287 ? -12.445 -25.562 14.875 1 95.88 287 ARG A CA 1
ATOM 2107 C C . ARG A 1 287 ? -13.523 -26.453 14.266 1 95.88 287 ARG A C 1
ATOM 2109 O O . ARG A 1 287 ? -13.891 -27.484 14.836 1 95.88 287 ARG A O 1
ATOM 2116 N N . VAL A 1 288 ? -14.055 -26.047 13.148 1 96.94 288 VAL A N 1
ATOM 2117 C CA . VAL A 1 288 ? -15.07 -26.828 12.453 1 96.94 288 VAL A CA 1
ATOM 2118 C C . VAL A 1 288 ? -14.516 -28.219 12.117 1 96.94 288 VAL A C 1
ATOM 2120 O O . VAL A 1 288 ? -15.18 -29.219 12.359 1 96.94 288 VAL A O 1
ATOM 2123 N N . ALA A 1 289 ? -13.312 -28.266 11.562 1 96.5 289 ALA A N 1
ATOM 2124 C CA . ALA A 1 289 ? -12.688 -29.531 11.219 1 96.5 289 ALA A CA 1
ATOM 2125 C C . ALA A 1 289 ? -12.5 -30.406 12.453 1 96.5 289 ALA A C 1
ATOM 2127 O O . ALA A 1 289 ? -12.742 -31.609 12.414 1 96.5 289 ALA A O 1
ATOM 2128 N N . GLU A 1 290 ? -12.102 -29.781 13.531 1 94 290 GLU A N 1
ATOM 2129 C CA . GLU A 1 290 ? -11.875 -30.5 14.789 1 94 290 GLU A CA 1
ATOM 2130 C C . GLU A 1 290 ? -13.164 -31.141 15.281 1 94 290 GLU A C 1
ATOM 2132 O O . GLU A 1 290 ? -13.188 -32.344 15.602 1 94 290 GLU A O 1
ATOM 2137 N N . VAL A 1 291 ? -14.211 -30.391 15.305 1 93.12 291 VAL A N 1
ATOM 2138 C CA . VAL A 1 291 ? -15.477 -30.891 15.836 1 93.12 291 VAL A CA 1
ATOM 2139 C C . VAL A 1 291 ? -16.062 -31.922 14.875 1 93.12 291 VAL A C 1
ATOM 2141 O O . VAL A 1 291 ? -16.859 -32.781 15.289 1 93.12 291 VAL A O 1
ATOM 2144 N N . SER A 1 292 ? -15.641 -31.844 13.656 1 95.19 292 SER A N 1
ATOM 2145 C CA . SER A 1 292 ? -16.109 -32.812 12.664 1 95.19 292 SER A CA 1
ATOM 2146 C C . SER A 1 292 ? -15.289 -34.094 12.703 1 95.19 292 SER A C 1
ATOM 2148 O O . SER A 1 292 ? -15.555 -35.031 11.945 1 95.19 292 SER A O 1
ATOM 2150 N N . GLY A 1 293 ? -14.234 -34.094 13.531 1 91.94 293 GLY A N 1
ATOM 2151 C CA . GLY A 1 293 ? -13.484 -35.344 13.75 1 91.94 293 GLY A CA 1
ATOM 2152 C C . GLY A 1 293 ? -12.172 -35.375 12.984 1 91.94 293 GLY A C 1
ATOM 2153 O O . GLY A 1 293 ? -11.547 -36.438 12.875 1 91.94 293 GLY A O 1
ATOM 2154 N N . ALA A 1 294 ? -11.781 -34.281 12.398 1 94 294 ALA A N 1
ATOM 2155 C CA . ALA A 1 294 ? -10.539 -34.25 11.625 1 94 294 ALA A CA 1
ATOM 2156 C C . ALA A 1 294 ? -9.719 -33 11.961 1 94 294 ALA A C 1
ATOM 2158 O O . ALA A 1 294 ? -9.492 -32.156 11.102 1 94 294 ALA A O 1
ATOM 2159 N N . PRO A 1 295 ? -9.18 -32.87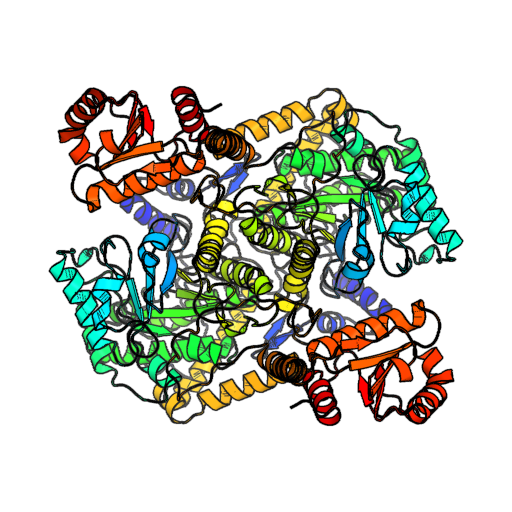5 13.109 1 89.12 295 PRO A N 1
ATOM 2160 C CA . PRO A 1 295 ? -8.453 -31.688 13.539 1 89.12 295 PRO A CA 1
ATOM 2161 C C . PRO A 1 295 ? -7.266 -31.359 12.641 1 89.12 295 PRO A C 1
ATOM 2163 O O . PRO A 1 295 ? -6.875 -30.188 12.523 1 89.12 295 PRO A O 1
ATOM 2166 N N . GLY A 1 296 ? -6.664 -32.375 12.023 1 91.56 296 GLY A N 1
ATOM 2167 C CA . GLY A 1 296 ? -5.508 -32.125 11.172 1 91.56 296 GLY A CA 1
ATOM 2168 C C . GLY A 1 296 ? -5.875 -31.672 9.773 1 91.56 296 GLY A C 1
ATOM 2169 O O . GLY A 1 296 ? -5 -31.328 8.977 1 91.56 296 GLY A O 1
ATOM 2170 N N . ALA A 1 297 ? -7.18 -31.547 9.453 1 94.06 297 ALA A N 1
ATOM 2171 C CA . ALA A 1 297 ? -7.637 -31.219 8.109 1 94.06 297 ALA A CA 1
ATOM 2172 C C . ALA A 1 297 ? -8.219 -29.812 8.047 1 94.06 297 ALA A C 1
ATOM 2174 O O . ALA A 1 297 ? -8.883 -29.453 7.07 1 94.06 297 ALA A O 1
ATOM 2175 N N . GLY A 1 298 ? -7.887 -28.984 9.102 1 94.62 298 GLY A N 1
ATOM 2176 C CA . GLY A 1 298 ? -8.555 -27.688 9.227 1 94.62 298 GLY A CA 1
ATOM 2177 C C . GLY A 1 298 ? -7.777 -26.562 8.578 1 94.62 298 GLY A C 1
ATOM 2178 O O . GLY A 1 298 ? -8.133 -25.391 8.727 1 94.62 298 GLY A O 1
ATOM 2179 N N . ALA A 1 299 ? -6.656 -26.922 7.855 1 96.75 299 ALA A N 1
ATOM 2180 C CA . ALA A 1 299 ? -5.891 -25.875 7.172 1 96.75 299 ALA A CA 1
ATOM 2181 C C . ALA A 1 299 ? -6.676 -25.297 6 1 96.75 299 ALA A C 1
ATOM 2183 O O . ALA A 1 299 ? -6.711 -25.875 4.918 1 96.75 299 ALA A O 1
ATOM 2184 N N . GLN A 1 300 ? -7.262 -24.172 6.266 1 97.94 300 GLN A N 1
ATOM 2185 C CA . GLN A 1 300 ? -8.109 -23.516 5.273 1 97.94 300 GLN A CA 1
ATOM 2186 C C . GLN A 1 300 ? -7.27 -22.938 4.141 1 97.94 300 GLN A C 1
ATOM 2188 O O . GLN A 1 300 ? -6.281 -22.234 4.387 1 97.94 300 GLN A O 1
ATOM 2193 N N . VAL A 1 301 ? -7.574 -23.266 2.861 1 98.44 301 VAL A N 1
ATOM 2194 C CA . VAL A 1 301 ? -6.945 -22.641 1.701 1 98.44 301 VAL A CA 1
ATOM 2195 C C . VAL A 1 301 ? -7.715 -21.391 1.315 1 98.44 301 VAL A C 1
ATOM 2197 O O . VAL A 1 301 ? -8.922 -21.438 1.085 1 98.44 301 VAL A O 1
ATOM 2200 N N . GLN A 1 302 ? -7.008 -20.25 1.264 1 98.81 302 GLN A N 1
ATOM 2201 C CA . GLN A 1 302 ? -7.688 -18.969 1.093 1 98.81 302 GLN A CA 1
ATOM 2202 C C . GLN A 1 302 ? -7.289 -18.297 -0.222 1 98.81 302 GLN A C 1
ATOM 2204 O O . GLN A 1 302 ? -6.109 -18.062 -0.466 1 98.81 302 GLN A O 1
ATOM 2209 N N . HIS A 1 303 ? -8.25 -18.062 -1.111 1 98.94 303 HIS A N 1
ATOM 2210 C CA . HIS A 1 303 ? -8.156 -17.141 -2.232 1 98.94 303 HIS A CA 1
ATOM 2211 C C . HIS A 1 303 ? -8.727 -15.766 -1.866 1 98.94 303 HIS A C 1
ATOM 2213 O O . HIS A 1 303 ? -9.914 -15.648 -1.55 1 98.94 303 HIS A O 1
ATOM 2219 N N . VAL A 1 304 ? -7.898 -14.758 -1.884 1 98.94 304 VAL A N 1
ATOM 2220 C CA . VAL A 1 304 ? -8.336 -13.438 -1.444 1 98.94 304 VAL A CA 1
ATOM 2221 C C . VAL A 1 304 ? -8.414 -12.5 -2.643 1 98.94 304 VAL A C 1
ATOM 2223 O O . VAL A 1 304 ? -7.488 -12.438 -3.453 1 98.94 304 VAL A O 1
ATOM 2226 N N . VAL A 1 305 ? -9.531 -11.766 -2.799 1 98.94 305 VAL A N 1
ATOM 2227 C CA . VAL A 1 305 ? -9.781 -10.852 -3.904 1 98.94 305 VAL A CA 1
ATOM 2228 C C . VAL A 1 305 ? -9.961 -9.43 -3.369 1 98.94 305 VAL A C 1
ATOM 2230 O O . VAL A 1 305 ? -10.703 -9.211 -2.412 1 98.94 305 VAL A O 1
ATOM 2233 N N . THR A 1 306 ? -9.234 -8.461 -3.951 1 98.88 306 THR A N 1
ATOM 2234 C CA . THR A 1 306 ? -9.469 -7.086 -3.525 1 98.88 306 THR A CA 1
ATOM 2235 C C . THR A 1 306 ? -10.93 -6.695 -3.736 1 98.88 306 THR A C 1
ATOM 2237 O O . THR A 1 306 ? -11.547 -7.098 -4.723 1 98.88 306 THR A O 1
ATOM 2240 N N . SER A 1 307 ? -11.484 -5.949 -2.869 1 98.75 307 SER A N 1
ATOM 2241 C CA . SER A 1 307 ? -12.914 -5.68 -2.77 1 98.75 307 SER A CA 1
ATOM 2242 C C . SER A 1 307 ? -13.391 -4.789 -3.912 1 98.75 307 SER A C 1
ATOM 2244 O O . SER A 1 307 ? -12.883 -3.68 -4.094 1 98.75 307 SER A O 1
ATOM 2246 N N . PRO A 1 308 ? -14.352 -5.199 -4.668 1 98.19 308 PRO A N 1
ATOM 2247 C CA . PRO A 1 308 ? -14.961 -4.285 -5.637 1 98.19 308 PRO A CA 1
ATOM 2248 C C . PRO A 1 308 ? -15.797 -3.188 -4.969 1 98.19 308 PRO A C 1
ATOM 2250 O O . PRO A 1 308 ? -16.047 -2.146 -5.578 1 98.19 308 PRO A O 1
ATOM 2253 N N . VAL A 1 309 ? -16.172 -3.426 -3.688 1 98.56 309 VAL A N 1
ATOM 2254 C CA . VAL A 1 309 ? -17.031 -2.494 -2.963 1 98.56 309 VAL A CA 1
ATOM 2255 C C . VAL A 1 309 ? -16.281 -1.187 -2.715 1 98.56 309 VAL A C 1
ATOM 2257 O O . VAL A 1 309 ? -16.875 -0.11 -2.709 1 98.56 309 VAL A O 1
ATOM 2260 N N . MET A 1 310 ? -14.984 -1.227 -2.604 1 97.69 310 MET A N 1
ATOM 2261 C CA . MET A 1 310 ? -14.211 -0.043 -2.234 1 97.69 310 MET A CA 1
ATOM 2262 C C . MET A 1 310 ? -13.758 0.722 -3.475 1 97.69 310 MET A C 1
ATOM 2264 O O . MET A 1 310 ? -13.148 1.785 -3.365 1 97.69 310 MET A O 1
ATOM 2268 N N . MET A 1 311 ? -14.055 0.177 -4.652 1 97.38 311 MET A N 1
ATOM 2269 C CA . MET A 1 311 ? -13.602 0.799 -5.895 1 97.38 311 MET A CA 1
ATOM 2270 C C . MET A 1 311 ? -14.539 1.93 -6.305 1 97.38 311 MET A C 1
ATOM 2272 O O . MET A 1 311 ? -15.758 1.799 -6.203 1 97.38 311 MET A O 1
ATOM 2276 N N . ALA A 1 312 ? -13.984 3.029 -6.707 1 97.38 312 ALA A N 1
ATOM 2277 C CA . ALA A 1 312 ? -14.773 4.184 -7.129 1 97.38 312 ALA A CA 1
ATOM 2278 C C . ALA A 1 312 ? -14.719 4.363 -8.641 1 97.38 312 ALA A C 1
ATOM 2280 O O . ALA A 1 312 ? -13.703 4.066 -9.273 1 97.38 312 ALA A O 1
ATOM 2281 N N . ARG A 1 313 ? -15.758 4.879 -9.227 1 96.94 313 ARG A N 1
ATOM 2282 C CA . ARG A 1 313 ? -15.82 5.141 -10.664 1 96.94 313 ARG A CA 1
ATOM 2283 C C . ARG A 1 313 ? -15.18 6.484 -11 1 96.94 313 ARG A C 1
ATOM 2285 O O . ARG A 1 313 ? -14.617 6.656 -12.078 1 96.94 313 ARG A O 1
ATOM 2292 N N . ARG A 1 314 ? -15.367 7.426 -9.992 1 96.56 314 ARG A N 1
ATOM 2293 C CA . ARG A 1 314 ? -14.695 8.711 -10.141 1 96.56 314 ARG A CA 1
ATOM 2294 C C . ARG A 1 314 ? -13.281 8.664 -9.578 1 96.56 314 ARG A C 1
ATOM 2296 O O . ARG A 1 314 ? -13.031 8.008 -8.562 1 96.56 314 ARG A O 1
ATOM 2303 N N . ASP A 1 315 ? -12.359 9.344 -10.234 1 95.62 315 ASP A N 1
ATOM 2304 C CA . ASP A 1 315 ? -10.961 9.336 -9.844 1 95.62 315 ASP A CA 1
ATOM 2305 C C . ASP A 1 315 ? -10.453 7.91 -9.648 1 95.62 315 ASP A C 1
ATOM 2307 O O . ASP A 1 315 ? -9.898 7.574 -8.602 1 95.62 315 ASP A O 1
ATOM 2311 N N . PRO A 1 316 ? -10.648 7.062 -10.703 1 97 316 PRO A N 1
ATOM 2312 C CA . PRO A 1 316 ? -10.383 5.633 -10.523 1 97 316 PRO A CA 1
ATOM 2313 C C . PRO A 1 316 ? -8.906 5.34 -10.258 1 97 316 PRO A C 1
ATOM 2315 O O . PRO A 1 316 ? -8.562 4.25 -9.8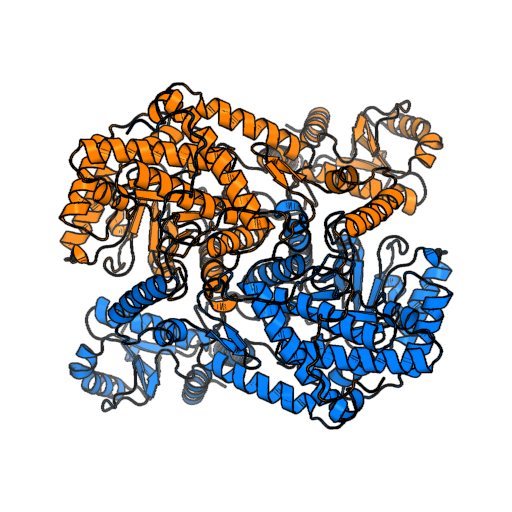05 1 97 316 PRO A O 1
ATOM 2318 N N . TRP A 1 317 ? -7.984 6.27 -10.516 1 96.06 317 TRP A N 1
ATOM 2319 C CA . TRP A 1 317 ? -6.551 6.102 -10.289 1 96.06 317 TRP A CA 1
ATOM 2320 C C . TRP A 1 317 ? -6.262 5.84 -8.812 1 96.06 317 TRP A C 1
ATOM 2322 O O . TRP A 1 317 ? -5.312 5.125 -8.477 1 96.06 317 TRP A O 1
ATOM 2332 N N . VAL A 1 318 ? -7.09 6.363 -7.98 1 96.38 318 VAL A N 1
ATOM 2333 C CA . VAL A 1 318 ? -6.934 6.219 -6.535 1 96.38 318 VAL A CA 1
ATOM 2334 C C . VAL A 1 318 ? -7.184 4.77 -6.129 1 96.38 318 VAL A C 1
ATOM 2336 O O . VAL A 1 318 ? -6.684 4.312 -5.098 1 96.38 318 VAL A O 1
ATOM 2339 N N . ASN A 1 319 ? -7.898 4.039 -6.98 1 98.19 319 ASN A N 1
ATOM 2340 C CA . ASN A 1 319 ? -8.141 2.625 -6.711 1 98.19 319 ASN A CA 1
ATOM 2341 C C . ASN A 1 319 ? -6.84 1.83 -6.676 1 98.19 319 ASN A C 1
ATOM 2343 O O . ASN A 1 319 ? -6.75 0.808 -5.992 1 98.19 319 ASN A O 1
ATOM 2347 N N . MET A 1 320 ? -5.781 2.312 -7.398 1 98 320 MET A N 1
ATOM 2348 C CA . MET A 1 320 ? -4.484 1.645 -7.363 1 98 320 MET A CA 1
ATOM 2349 C C . MET A 1 320 ? -3.91 1.635 -5.953 1 98 320 MET A C 1
ATOM 2351 O O . MET A 1 320 ? -3.291 0.654 -5.535 1 98 320 MET A O 1
ATOM 2355 N N . LEU A 1 321 ? -4.145 2.721 -5.285 1 98 321 LEU A N 1
ATOM 2356 C CA . LEU A 1 321 ? -3.664 2.84 -3.912 1 98 321 LEU A CA 1
ATOM 2357 C C . LEU A 1 321 ? -4.449 1.925 -2.979 1 98 321 LEU A C 1
ATOM 2359 O O . LEU A 1 321 ? -3.861 1.195 -2.176 1 98 321 LEU A O 1
ATOM 2363 N N . ARG A 1 322 ? -5.781 1.889 -3.166 1 98.38 322 ARG A N 1
ATOM 2364 C CA . ARG A 1 322 ? -6.648 1.04 -2.357 1 98.38 322 ARG A CA 1
ATOM 2365 C C . ARG A 1 322 ? -6.293 -0.433 -2.533 1 98.38 322 ARG A C 1
ATOM 2367 O O . ARG A 1 322 ? -6.164 -1.166 -1.55 1 98.38 322 ARG A O 1
ATOM 2374 N N . THR A 1 323 ? -6.133 -0.823 -3.775 1 98.62 323 THR A N 1
ATOM 2375 C CA . THR A 1 323 ? -5.871 -2.232 -4.047 1 98.62 323 THR A CA 1
ATOM 2376 C C . THR A 1 323 ? -4.477 -2.625 -3.568 1 98.62 323 THR A C 1
ATOM 2378 O O . THR A 1 323 ? -4.25 -3.77 -3.174 1 98.62 323 THR A O 1
ATOM 2381 N N . THR A 1 324 ? -3.543 -1.661 -3.596 1 98.62 324 THR A N 1
ATOM 2382 C CA . THR A 1 324 ? -2.219 -1.942 -3.051 1 98.62 324 THR A CA 1
ATOM 2383 C C . THR A 1 324 ? -2.305 -2.27 -1.563 1 98.62 324 THR A C 1
ATOM 2385 O O . THR A 1 324 ? -1.748 -3.271 -1.109 1 98.62 324 THR A O 1
ATOM 2388 N N . VAL A 1 325 ? -3.045 -1.485 -0.849 1 98.44 325 VAL A N 1
ATOM 2389 C CA . VAL A 1 325 ? -3.195 -1.685 0.589 1 98.44 325 VAL A CA 1
ATOM 2390 C C . VAL A 1 325 ? -3.918 -3.004 0.855 1 98.44 325 VAL A C 1
ATOM 2392 O O . VAL A 1 325 ? -3.514 -3.773 1.729 1 98.44 325 VAL A O 1
ATOM 2395 N N . ALA A 1 326 ? -4.957 -3.219 0.078 1 98.81 326 ALA A N 1
ATOM 2396 C CA . ALA A 1 326 ? -5.738 -4.445 0.234 1 98.81 326 ALA A CA 1
ATOM 2397 C C . ALA A 1 326 ? -4.879 -5.68 -0.032 1 98.81 326 ALA A C 1
ATOM 2399 O O . ALA A 1 326 ? -4.949 -6.664 0.707 1 98.81 326 ALA A O 1
ATOM 2400 N N . THR A 1 327 ? -4.086 -5.625 -1.086 1 98.81 327 THR A N 1
ATOM 2401 C CA . THR A 1 327 ? -3.219 -6.742 -1.444 1 98.81 327 THR A CA 1
ATOM 2402 C C . THR A 1 327 ? -2.158 -6.969 -0.37 1 98.81 327 THR A C 1
ATOM 2404 O O . THR A 1 327 ? -1.864 -8.117 -0.014 1 98.81 327 THR A O 1
ATOM 2407 N N . LEU A 1 328 ? -1.614 -5.887 0.08 1 98.44 328 LEU A N 1
ATOM 2408 C CA . LEU A 1 328 ? -0.646 -5.973 1.168 1 98.44 328 LEU A CA 1
ATOM 2409 C C . LEU A 1 328 ? -1.257 -6.656 2.387 1 98.44 328 LEU A C 1
ATOM 2411 O O . LEU A 1 328 ? -0.637 -7.543 2.98 1 98.44 328 LEU A O 1
ATOM 2415 N N . ALA A 1 329 ? -2.469 -6.293 2.746 1 98.5 329 ALA A N 1
ATOM 2416 C CA . ALA A 1 329 ? -3.162 -6.879 3.887 1 98.5 329 ALA A CA 1
ATOM 2417 C C . ALA A 1 329 ? -3.398 -8.375 3.676 1 98.5 329 ALA A C 1
ATOM 2419 O O . ALA A 1 329 ? -3.225 -9.172 4.598 1 98.5 329 ALA A O 1
ATOM 2420 N N . ALA A 1 330 ? -3.807 -8.719 2.461 1 98.75 330 ALA A N 1
ATOM 2421 C CA . ALA A 1 330 ? -4.016 -10.125 2.127 1 98.75 330 ALA A CA 1
ATOM 2422 C C . ALA A 1 330 ? -2.732 -10.93 2.309 1 98.75 330 ALA A C 1
ATOM 2424 O O . ALA A 1 330 ? -2.756 -12.031 2.865 1 98.75 330 ALA A O 1
ATOM 2425 N N . GLY A 1 331 ? -1.63 -10.391 1.83 1 97.94 331 GLY A N 1
ATOM 2426 C CA . GLY A 1 331 ? -0.338 -11.047 1.967 1 97.94 331 GLY A CA 1
ATOM 2427 C C . GLY A 1 331 ? 0.081 -11.242 3.412 1 97.94 331 GLY A C 1
ATOM 2428 O O . GLY A 1 331 ? 0.424 -12.352 3.818 1 97.94 331 GLY A O 1
ATOM 2429 N N . VAL A 1 332 ? -0.03 -10.18 4.188 1 97.62 332 VAL A N 1
ATOM 2430 C CA . VAL A 1 332 ? 0.349 -10.234 5.594 1 97.62 332 VAL A CA 1
ATOM 2431 C C . VAL A 1 332 ? -0.584 -11.18 6.344 1 97.62 332 VAL A C 1
ATOM 2433 O O . VAL A 1 332 ? -0.159 -11.875 7.27 1 97.62 332 VAL A O 1
ATOM 2436 N N . GLY A 1 333 ? -1.847 -11.242 5.902 1 98.12 333 GLY A N 1
ATOM 2437 C CA . GLY A 1 333 ? -2.822 -12.133 6.508 1 98.12 333 GLY A CA 1
ATOM 2438 C C . GLY A 1 333 ? -2.615 -13.586 6.137 1 98.12 333 GLY A C 1
ATOM 2439 O O . GLY A 1 333 ? -3.305 -14.469 6.652 1 98.12 333 GLY A O 1
ATOM 2440 N N . GLY A 1 334 ? -1.726 -13.898 5.191 1 97.81 334 GLY A N 1
ATOM 2441 C CA . GLY A 1 334 ? -1.342 -15.266 4.879 1 97.81 334 GLY A CA 1
ATOM 2442 C C . GLY A 1 334 ? -2.172 -15.875 3.766 1 97.81 334 GLY A C 1
ATOM 2443 O O . GLY A 1 334 ? -2.307 -17.094 3.686 1 97.81 334 GLY A O 1
ATOM 2444 N N . ALA A 1 335 ? -2.742 -15.078 2.924 1 98.62 335 ALA A N 1
ATOM 2445 C CA . ALA A 1 335 ? -3.531 -15.594 1.81 1 98.62 335 ALA A CA 1
ATOM 2446 C C . ALA A 1 335 ? -2.705 -16.547 0.953 1 98.62 335 ALA A C 1
ATOM 2448 O O . ALA A 1 335 ? -1.521 -16.312 0.709 1 98.62 335 ALA A O 1
ATOM 2449 N N . ASP A 1 336 ? -3.303 -17.641 0.467 1 98.31 336 ASP A N 1
ATOM 2450 C CA . ASP A 1 336 ? -2.633 -18.594 -0.422 1 98.31 336 ASP A CA 1
ATOM 2451 C C . ASP A 1 336 ? -2.57 -18.047 -1.85 1 98.31 336 ASP A C 1
ATOM 2453 O O . ASP A 1 336 ? -1.571 -18.234 -2.547 1 98.31 336 ASP A O 1
ATOM 2457 N N . SER A 1 337 ? -3.615 -17.469 -2.283 1 98.62 337 SER A N 1
ATOM 2458 C CA . SER A 1 337 ? -3.711 -16.828 -3.586 1 98.62 337 SER A CA 1
ATOM 2459 C C . SER A 1 337 ? -4.371 -15.453 -3.475 1 98.62 337 SER A C 1
ATOM 2461 O O . SER A 1 337 ? -5.227 -15.242 -2.611 1 98.62 337 SER A O 1
ATOM 2463 N N . VAL A 1 338 ? -3.912 -14.523 -4.27 1 98.88 338 VAL A N 1
ATOM 2464 C CA . VAL A 1 338 ? -4.453 -13.172 -4.242 1 98.88 338 VAL A CA 1
ATOM 2465 C C . VAL A 1 338 ? -4.805 -12.727 -5.66 1 98.88 338 VAL A C 1
ATOM 2467 O O . VAL A 1 338 ? -4.02 -12.93 -6.59 1 98.88 338 VAL A O 1
ATOM 2470 N N . THR A 1 339 ? -5.98 -12.242 -5.859 1 98.94 339 THR A N 1
ATOM 2471 C CA . THR A 1 339 ? -6.398 -11.547 -7.074 1 98.94 339 THR A CA 1
ATOM 2472 C C . THR A 1 339 ? -6.531 -10.055 -6.82 1 98.94 339 THR A C 1
ATOM 2474 O O . THR A 1 339 ? -7.301 -9.633 -5.953 1 98.94 339 THR A O 1
ATOM 2477 N N . VAL A 1 340 ? -5.773 -9.328 -7.547 1 98.81 340 VAL A N 1
ATOM 2478 C CA . VAL A 1 340 ? -5.887 -7.875 -7.512 1 98.81 340 VAL A CA 1
ATOM 2479 C C . VAL A 1 340 ? -6.785 -7.395 -8.648 1 98.81 340 VAL A C 1
ATOM 2481 O O . VAL A 1 340 ? -6.453 -7.566 -9.828 1 98.81 340 VAL A O 1
ATOM 2484 N N . LEU A 1 341 ? -7.902 -6.832 -8.281 1 98.75 341 LEU A N 1
ATOM 2485 C CA . LEU A 1 341 ? -8.758 -6.258 -9.312 1 98.75 341 LEU A CA 1
ATOM 2486 C C . LEU A 1 341 ? -8.109 -5.016 -9.922 1 98.75 341 LEU A C 1
ATOM 2488 O O . LEU A 1 341 ? -7.531 -4.199 -9.211 1 98.75 341 LEU A O 1
ATOM 2492 N N . PRO A 1 342 ? -8.188 -4.914 -11.258 1 98.31 342 PRO A N 1
ATOM 2493 C CA . PRO A 1 342 ? -7.637 -3.715 -11.898 1 98.31 342 PRO A CA 1
ATOM 2494 C C . PRO A 1 342 ? -8.305 -2.43 -11.414 1 98.31 342 PRO A C 1
ATOM 2496 O O . PRO A 1 342 ? -9.484 -2.445 -11.047 1 98.31 342 PRO A O 1
ATOM 2499 N N . PHE A 1 343 ? -7.543 -1.268 -11.5 1 97.88 343 PHE A N 1
ATOM 2500 C CA . PHE A 1 343 ? -8 -0.009 -10.922 1 97.88 343 PHE A CA 1
ATOM 2501 C C . PHE A 1 343 ? -9.266 0.475 -11.609 1 97.88 343 PHE A C 1
ATOM 2503 O O . PHE A 1 343 ? -10.023 1.271 -11.047 1 97.88 343 PHE A O 1
ATOM 2510 N N . ASP A 1 344 ? -9.562 -0.038 -12.797 1 97.81 344 ASP A N 1
ATOM 2511 C CA . ASP A 1 344 ? -10.695 0.405 -13.602 1 97.81 344 ASP A CA 1
ATOM 2512 C C . ASP A 1 344 ? -11.805 -0.648 -13.625 1 97.81 344 ASP A C 1
ATOM 2514 O O . ASP A 1 344 ? -12.633 -0.665 -14.531 1 97.81 344 ASP A O 1
ATOM 2518 N N . HIS A 1 345 ? -11.781 -1.535 -12.672 1 97.5 345 HIS A N 1
ATOM 2519 C CA . HIS A 1 345 ? -12.727 -2.648 -12.594 1 97.5 345 HIS A CA 1
ATOM 2520 C C . HIS A 1 345 ? -14.164 -2.156 -12.641 1 97.5 345 HIS A C 1
ATOM 2522 O O . HIS A 1 345 ? -15.023 -2.795 -13.25 1 97.5 345 HIS A O 1
ATOM 2528 N N . ALA A 1 346 ? -14.445 -1.038 -12.008 1 96.88 346 ALA A N 1
ATOM 2529 C CA . ALA A 1 346 ? -15.812 -0.526 -11.891 1 96.88 346 ALA A CA 1
ATOM 2530 C C . ALA A 1 346 ? -16.266 0.129 -13.188 1 96.88 346 ALA A C 1
ATOM 2532 O O . ALA A 1 346 ? -17.438 0.453 -13.352 1 96.88 346 ALA A O 1
ATOM 2533 N N . LEU A 1 347 ? -15.352 0.316 -14.141 1 97.56 347 LEU A N 1
ATOM 2534 C CA . LEU A 1 347 ? -15.664 1.068 -15.352 1 97.56 347 LEU A CA 1
ATOM 2535 C C . LEU A 1 347 ? -15.922 0.128 -16.516 1 97.56 347 LEU A C 1
ATOM 2537 O O . LEU A 1 347 ? -16.469 0.541 -17.547 1 97.56 347 LEU A O 1
ATOM 2541 N N . GLY A 1 348 ? -15.508 -1.123 -16.438 1 96.94 348 GLY A N 1
ATOM 2542 C CA . GLY A 1 348 ? -15.656 -2.086 -17.516 1 96.94 348 GLY A CA 1
ATOM 2543 C C . GLY A 1 348 ? -14.5 -3.062 -17.609 1 96.94 348 GLY A C 1
ATOM 2544 O O . GLY A 1 348 ? -13.906 -3.432 -16.594 1 96.94 348 GLY A O 1
ATOM 2545 N N . LEU A 1 349 ? -14.219 -3.582 -18.828 1 96.81 349 LEU A N 1
ATOM 2546 C CA . LEU A 1 349 ? -13.117 -4.52 -19.047 1 96.81 349 LEU A CA 1
ATOM 2547 C C . LEU A 1 349 ? -11.773 -3.818 -18.938 1 96.81 349 LEU A C 1
ATOM 2549 O O . LEU A 1 349 ? -11.578 -2.74 -19.5 1 96.81 349 LEU A O 1
ATOM 2553 N N . PRO A 1 350 ? -10.914 -4.379 -18.172 1 96.19 350 PRO A N 1
ATOM 2554 C CA . PRO A 1 350 ? -9.594 -3.76 -18.078 1 96.19 350 PRO A CA 1
ATOM 2555 C C . PRO A 1 350 ? -8.797 -3.84 -19.375 1 96.19 350 PRO A C 1
ATOM 2557 O O . PRO A 1 350 ? -8.898 -4.828 -20.094 1 96.19 350 PRO A O 1
ATOM 2560 N N . ASP A 1 351 ? -8.008 -2.834 -19.641 1 95 351 ASP A N 1
ATOM 2561 C CA . ASP A 1 351 ? -7.047 -2.92 -20.734 1 95 351 ASP A CA 1
ATOM 2562 C C . ASP A 1 351 ? -5.723 -3.52 -20.266 1 95 351 ASP A C 1
ATOM 2564 O O . ASP A 1 351 ? -5.609 -3.957 -19.109 1 95 351 ASP A O 1
ATOM 2568 N N . ALA A 1 352 ? -4.777 -3.652 -21.172 1 94.56 352 ALA A N 1
ATOM 2569 C CA . ALA A 1 352 ? -3.504 -4.301 -20.875 1 94.56 352 ALA A CA 1
ATOM 2570 C C . ALA A 1 352 ? -2.768 -3.58 -19.75 1 94.56 352 ALA A C 1
ATOM 2572 O O . ALA A 1 352 ? -2.127 -4.219 -18.922 1 94.56 352 ALA A O 1
ATOM 2573 N N . PHE A 1 353 ? -2.854 -2.221 -19.703 1 95.38 353 PHE A N 1
ATOM 2574 C CA . PHE A 1 353 ? -2.199 -1.422 -18.672 1 95.38 353 PHE A CA 1
ATOM 2575 C C . PHE A 1 353 ? -2.768 -1.744 -17.297 1 95.38 353 PHE A C 1
ATOM 2577 O O . PHE A 1 353 ? -2.014 -1.97 -16.344 1 95.38 353 PHE A O 1
ATOM 2584 N N . ALA A 1 354 ? -4.109 -1.726 -17.234 1 97.12 354 ALA A N 1
ATOM 2585 C CA . ALA A 1 354 ? -4.781 -1.981 -15.961 1 97.12 354 ALA A CA 1
ATOM 2586 C C . ALA A 1 354 ? -4.453 -3.375 -15.43 1 97.12 354 ALA A C 1
ATOM 2588 O O . ALA A 1 354 ? -4.176 -3.549 -14.242 1 97.12 354 ALA A O 1
ATOM 2589 N N . ARG A 1 355 ? -4.438 -4.391 -16.266 1 96.38 355 ARG A N 1
ATOM 2590 C CA . ARG A 1 355 ? -4.094 -5.754 -15.867 1 96.38 355 ARG A CA 1
ATOM 2591 C C . ARG A 1 355 ? -2.652 -5.84 -15.391 1 96.38 355 ARG A C 1
ATOM 2593 O O . ARG A 1 355 ? -2.359 -6.523 -14.406 1 96.38 355 ARG A O 1
ATOM 2600 N N . ARG A 1 356 ? -1.781 -5.176 -16.109 1 95.69 356 ARG A N 1
ATOM 2601 C CA . ARG A 1 356 ? -0.368 -5.16 -15.742 1 95.69 356 ARG A CA 1
ATOM 2602 C C . ARG A 1 356 ? -0.166 -4.566 -14.352 1 95.69 356 ARG A C 1
ATOM 2604 O O . ARG A 1 356 ? 0.558 -5.129 -13.523 1 95.69 356 ARG A O 1
ATOM 2611 N N . ILE A 1 357 ? -0.825 -3.43 -14.07 1 96.94 357 ILE A N 1
ATOM 2612 C CA . ILE A 1 357 ? -0.69 -2.781 -12.773 1 96.94 357 ILE A CA 1
ATOM 2613 C C . ILE A 1 357 ? -1.199 -3.713 -11.68 1 96.94 357 ILE A C 1
ATOM 2615 O O . ILE A 1 357 ? -0.601 -3.803 -10.602 1 96.94 357 ILE A O 1
ATOM 2619 N N . ALA A 1 358 ? -2.258 -4.391 -11.984 1 97.94 358 ALA A N 1
ATOM 2620 C CA . ALA A 1 358 ? -2.83 -5.316 -11.008 1 97.94 358 ALA A CA 1
ATOM 2621 C C . ALA A 1 358 ? -1.848 -6.434 -10.672 1 97.94 358 ALA A C 1
ATOM 2623 O O . ALA A 1 358 ? -1.572 -6.691 -9.492 1 97.94 358 ALA A O 1
ATOM 2624 N N . ARG A 1 359 ? -1.291 -7.094 -11.625 1 97 359 ARG A N 1
ATOM 2625 C CA . ARG A 1 359 ? -0.37 -8.188 -11.344 1 97 359 ARG A CA 1
ATOM 2626 C C . ARG A 1 359 ? 0.926 -7.672 -10.727 1 97 359 ARG A C 1
ATOM 2628 O O . ARG A 1 359 ? 1.504 -8.32 -9.852 1 97 359 ARG A O 1
ATOM 2635 N N . ASN A 1 360 ? 1.403 -6.453 -11.148 1 97.12 360 ASN A N 1
ATOM 2636 C CA . ASN A 1 360 ? 2.627 -5.875 -10.602 1 97.12 360 ASN A CA 1
ATOM 2637 C C . ASN A 1 360 ? 2.479 -5.539 -9.117 1 97.12 360 ASN A C 1
ATOM 2639 O O . ASN A 1 360 ? 3.463 -5.523 -8.383 1 97.12 360 ASN A O 1
ATOM 2643 N N . THR A 1 361 ? 1.234 -5.238 -8.734 1 98.19 361 THR A N 1
ATOM 2644 C CA . THR A 1 361 ? 0.994 -4.969 -7.32 1 98.19 361 THR A CA 1
ATOM 2645 C C . THR A 1 361 ? 1.429 -6.148 -6.461 1 98.19 361 THR A C 1
ATOM 2647 O O . THR A 1 361 ? 2.168 -5.98 -5.488 1 98.19 361 THR A O 1
ATOM 2650 N N . SER A 1 362 ? 1.074 -7.352 -6.863 1 97.88 362 SER A N 1
ATOM 2651 C CA . SER A 1 362 ? 1.493 -8.547 -6.137 1 97.88 362 SER A CA 1
ATOM 2652 C C . SER A 1 362 ? 3.004 -8.742 -6.223 1 97.88 362 SER A C 1
ATOM 2654 O O . SER A 1 362 ? 3.652 -9.062 -5.223 1 97.88 362 SER A O 1
ATOM 2656 N N . THR A 1 363 ? 3.545 -8.523 -7.398 1 96.31 363 THR A N 1
ATOM 2657 C CA . THR A 1 363 ? 4.965 -8.773 -7.621 1 96.31 363 THR A CA 1
ATOM 2658 C C . THR A 1 363 ? 5.816 -7.844 -6.762 1 96.31 363 THR A C 1
ATOM 2660 O O . THR A 1 363 ? 6.797 -8.281 -6.148 1 96.31 363 THR A O 1
ATOM 2663 N N . ILE A 1 364 ? 5.453 -6.598 -6.68 1 96.62 364 ILE A N 1
ATOM 2664 C CA . ILE A 1 364 ? 6.191 -5.625 -5.879 1 96.62 364 ILE A CA 1
ATOM 2665 C C . ILE A 1 364 ? 6.141 -6.027 -4.406 1 96.62 364 ILE A C 1
ATOM 2667 O O . ILE A 1 364 ? 7.156 -5.984 -3.709 1 96.62 364 ILE A O 1
ATOM 2671 N N . LEU A 1 365 ? 4.98 -6.367 -3.957 1 97.75 365 LEU A N 1
ATOM 2672 C CA . LEU A 1 365 ? 4.785 -6.672 -2.543 1 97.75 365 LEU A CA 1
ATOM 2673 C C . LEU A 1 365 ? 5.562 -7.922 -2.143 1 97.75 365 LEU A C 1
ATOM 2675 O O . LEU A 1 365 ? 6.082 -8 -1.027 1 97.75 365 LEU A O 1
ATOM 2679 N N . VAL A 1 366 ? 5.699 -8.875 -3.086 1 96 366 VAL A N 1
ATOM 2680 C CA . VAL A 1 366 ? 6.398 -10.125 -2.789 1 96 366 VAL A CA 1
ATOM 2681 C C . VAL A 1 366 ? 7.902 -9.922 -2.953 1 96 366 VAL A C 1
ATOM 2683 O O . VAL A 1 366 ? 8.68 -10.25 -2.053 1 96 366 VAL A O 1
ATOM 2686 N N . GLU A 1 367 ? 8.312 -9.266 -4.043 1 93.44 367 GLU A N 1
ATOM 2687 C CA . GLU A 1 367 ? 9.711 -9.281 -4.453 1 93.44 367 GLU A CA 1
ATOM 2688 C C . GLU A 1 367 ? 10.461 -8.07 -3.92 1 93.44 367 GLU A C 1
ATOM 2690 O O . GLU A 1 367 ? 11.672 -8.133 -3.682 1 93.44 367 GLU A O 1
ATOM 2695 N N . GLU A 1 368 ? 9.742 -6.965 -3.76 1 93.94 368 GLU A N 1
ATOM 2696 C CA . GLU A 1 368 ? 10.43 -5.742 -3.348 1 93.94 368 GLU A CA 1
ATOM 2697 C C . GLU A 1 368 ? 10.125 -5.402 -1.892 1 93.94 368 GLU A C 1
ATOM 2699 O O . GLU A 1 368 ? 11.008 -4.949 -1.157 1 93.94 368 GLU A O 1
ATOM 2704 N N . SER A 1 369 ? 8.883 -5.621 -1.475 1 93.06 369 SER A N 1
ATOM 2705 C CA . SER A 1 369 ? 8.492 -5.289 -0.111 1 93.06 369 SER A CA 1
ATOM 2706 C C . SER A 1 369 ? 8.781 -6.438 0.847 1 93.06 369 SER A C 1
ATOM 2708 O O . SER A 1 369 ? 8.781 -6.254 2.064 1 93.06 369 SER A O 1
ATOM 2710 N N . HIS A 1 370 ? 9 -7.652 0.351 1 90.56 370 HIS A N 1
ATOM 2711 C CA . HIS A 1 370 ? 9.422 -8.828 1.104 1 90.56 370 HIS A CA 1
ATOM 2712 C C . HIS A 1 370 ? 8.367 -9.227 2.133 1 90.56 370 HIS A C 1
ATOM 2714 O O . HIS A 1 370 ? 8.703 -9.547 3.277 1 90.56 370 HIS A O 1
ATOM 2720 N N . LEU A 1 371 ? 7.129 -9.078 1.739 1 92.06 371 LEU A N 1
ATOM 2721 C CA . LEU A 1 371 ? 6.035 -9.383 2.656 1 92.06 371 LEU A CA 1
ATOM 2722 C C . LEU A 1 371 ? 5.961 -10.883 2.932 1 92.06 371 LEU A C 1
ATOM 2724 O O . LEU A 1 371 ? 5.367 -11.305 3.926 1 92.06 371 LEU A O 1
ATOM 2728 N N . ALA A 1 372 ? 6.582 -11.672 2.051 1 90.38 372 ALA A N 1
ATOM 2729 C CA . ALA A 1 372 ? 6.477 -13.125 2.191 1 90.38 372 ALA A CA 1
ATOM 2730 C C . ALA A 1 372 ? 7.695 -13.695 2.912 1 90.38 372 ALA A C 1
ATOM 2732 O O . ALA A 1 372 ? 7.785 -14.906 3.131 1 90.38 372 ALA A O 1
ATOM 2733 N N . ARG A 1 373 ? 8.594 -12.852 3.371 1 92.69 373 ARG A N 1
ATOM 2734 C CA . ARG A 1 373 ? 9.852 -13.281 3.965 1 92.69 373 ARG A CA 1
ATOM 2735 C C . ARG A 1 373 ? 9.625 -13.922 5.332 1 92.69 373 ARG A C 1
ATOM 2737 O O . ARG A 1 373 ? 10.406 -14.766 5.762 1 92.69 373 ARG A O 1
ATOM 2744 N N . VAL A 1 374 ? 8.688 -13.445 6.027 1 95.88 374 VAL A N 1
ATOM 2745 C CA . VAL A 1 374 ? 8.391 -13.914 7.379 1 95.88 374 VAL A CA 1
ATOM 2746 C C . VAL A 1 374 ? 6.957 -14.43 7.449 1 95.88 374 VAL A C 1
ATOM 2748 O O . VAL A 1 374 ? 6.039 -13.789 6.93 1 95.88 374 VAL A O 1
ATOM 2751 N N . ILE A 1 375 ? 6.852 -15.625 8.039 1 97.06 375 ILE A N 1
ATOM 2752 C CA . ILE A 1 375 ? 5.52 -16.188 8.234 1 97.06 375 ILE A CA 1
ATOM 2753 C C . ILE A 1 375 ? 4.77 -15.383 9.289 1 97.06 375 ILE A C 1
ATOM 2755 O O . ILE A 1 375 ? 5.219 -15.289 10.438 1 97.06 375 ILE A O 1
ATOM 2759 N N . ASP A 1 376 ? 3.639 -14.758 8.875 1 96.62 376 ASP A N 1
ATOM 2760 C CA . ASP A 1 376 ? 2.766 -14.031 9.797 1 96.62 376 ASP A CA 1
ATOM 2761 C C . ASP A 1 376 ? 3.537 -12.945 10.539 1 96.62 376 ASP A C 1
ATOM 2763 O O . ASP A 1 376 ? 3.617 -12.961 11.766 1 96.62 376 ASP A O 1
ATOM 2767 N N . PRO A 1 377 ? 3.949 -11.938 9.82 1 96.56 377 PRO A N 1
ATOM 2768 C CA . PRO A 1 377 ? 4.734 -10.875 10.469 1 96.56 377 PRO A CA 1
ATOM 2769 C C . PRO A 1 377 ? 3.934 -10.109 11.516 1 96.56 377 PRO A C 1
ATOM 2771 O O . PRO A 1 377 ? 4.516 -9.406 12.352 1 96.56 377 PRO A O 1
ATOM 2774 N N . ALA A 1 378 ? 2.631 -10.234 11.531 1 96.44 378 ALA A N 1
ATOM 2775 C CA . ALA A 1 378 ? 1.777 -9.555 12.5 1 96.44 378 ALA A CA 1
ATOM 2776 C C . ALA A 1 378 ? 1.663 -10.359 13.789 1 96.44 378 ALA A C 1
ATOM 2778 O O . ALA A 1 378 ? 1.125 -9.867 14.789 1 96.44 378 ALA A O 1
ATOM 2779 N N . GLY A 1 379 ? 2.168 -11.648 13.812 1 96.94 379 GLY A N 1
ATOM 2780 C CA . GLY A 1 379 ? 2.07 -12.484 14.992 1 96.94 379 GLY A CA 1
ATOM 2781 C C . GLY A 1 379 ? 2.656 -11.844 16.234 1 96.94 379 GLY A C 1
ATOM 2782 O O . GLY A 1 379 ? 3.746 -11.266 16.188 1 96.94 379 GLY A O 1
ATOM 2783 N N . GLY A 1 380 ? 1.907 -11.867 17.281 1 96.75 380 GLY A N 1
ATOM 2784 C CA . GLY A 1 380 ? 2.348 -11.32 18.562 1 96.75 380 GLY A CA 1
ATOM 2785 C C . GLY A 1 380 ? 1.913 -9.883 18.766 1 96.75 380 GLY A C 1
ATOM 2786 O O . GLY A 1 380 ? 1.964 -9.367 19.891 1 96.75 380 GLY A O 1
ATOM 2787 N N . SER A 1 381 ? 1.535 -9.109 17.672 1 97.56 381 SER A N 1
ATOM 2788 C CA . SER A 1 381 ? 1.013 -7.758 17.812 1 97.56 381 SER A CA 1
ATOM 2789 C C . SER A 1 381 ? -0.206 -7.738 18.734 1 97.56 381 SER A C 1
ATOM 2791 O O . SER A 1 381 ? -1.191 -8.43 18.484 1 97.56 381 SER A O 1
ATOM 2793 N N . TRP A 1 382 ? -0.179 -6.949 19.766 1 97.62 382 TRP A N 1
ATOM 2794 C CA . TRP A 1 382 ? -1.259 -6.926 20.75 1 97.62 382 TRP A CA 1
ATOM 2795 C C . TRP A 1 382 ? -2.576 -6.52 20.094 1 97.62 382 TRP A C 1
ATOM 2797 O O . TRP A 1 382 ? -3.621 -7.113 20.375 1 97.62 382 TRP A O 1
ATOM 2807 N N . TYR A 1 383 ? -2.488 -5.57 19.25 1 97 383 TYR A N 1
ATOM 2808 C CA . TYR A 1 383 ? -3.666 -5.082 18.547 1 97 383 TYR A CA 1
ATOM 2809 C C . TYR A 1 383 ? -4.23 -6.152 17.609 1 97 383 TYR A C 1
ATOM 2811 O O . TYR A 1 383 ? -5.414 -6.488 17.688 1 97 383 TYR A O 1
ATOM 2819 N N . VAL A 1 384 ? -3.428 -6.762 16.75 1 97.75 384 VAL A N 1
ATOM 2820 C CA . VAL A 1 384 ? -3.875 -7.695 15.719 1 97.75 384 VAL A CA 1
ATOM 2821 C C . VAL A 1 384 ? -4.406 -8.969 16.375 1 97.75 384 VAL A C 1
ATOM 2823 O O . VAL A 1 384 ? -5.422 -9.516 15.945 1 97.75 384 VAL A O 1
ATOM 2826 N N . GLU A 1 385 ? -3.703 -9.422 17.422 1 97.81 385 GLU A N 1
ATOM 2827 C CA . GLU A 1 385 ? -4.156 -10.625 18.109 1 97.81 385 GLU A CA 1
ATOM 2828 C C . GLU A 1 385 ? -5.531 -10.406 18.734 1 97.81 385 GLU A C 1
ATOM 2830 O O . GLU A 1 385 ? -6.41 -11.266 18.625 1 97.81 385 GLU A O 1
ATOM 2835 N N . ARG A 1 386 ? -5.676 -9.258 19.359 1 96.94 386 ARG A N 1
ATOM 2836 C CA . ARG A 1 386 ? -6.961 -8.961 19.984 1 96.94 386 ARG A CA 1
ATOM 2837 C C . ARG A 1 386 ? -8.062 -8.812 18.938 1 96.94 386 ARG A C 1
ATOM 2839 O O . ARG A 1 386 ? -9.156 -9.344 19.109 1 96.94 386 ARG A O 1
ATOM 2846 N N . LEU A 1 387 ? -7.789 -8.055 17.938 1 97.31 387 LEU A N 1
ATOM 2847 C CA . LEU A 1 387 ? -8.758 -7.848 16.859 1 97.31 387 LEU A CA 1
ATOM 2848 C C . LEU A 1 387 ? -9.156 -9.172 16.234 1 97.31 387 LEU A C 1
ATOM 2850 O O . LEU A 1 387 ? -10.328 -9.391 15.914 1 97.31 387 LEU A O 1
ATOM 2854 N N . THR A 1 388 ? -8.156 -10.078 16.016 1 97.94 388 THR A N 1
ATOM 2855 C CA . THR A 1 388 ? -8.414 -11.398 15.445 1 97.94 388 THR A CA 1
ATOM 2856 C C . THR A 1 388 ? -9.359 -12.188 16.344 1 97.94 388 THR A C 1
ATOM 2858 O O . THR A 1 388 ? -10.32 -12.797 15.859 1 97.94 388 THR A O 1
ATOM 2861 N N . ASP A 1 389 ? -9.086 -12.148 17.609 1 97 389 ASP A N 1
ATOM 2862 C CA . ASP A 1 389 ? -9.898 -12.883 18.578 1 97 389 ASP A CA 1
ATOM 2863 C C . ASP A 1 389 ? -11.336 -12.367 18.594 1 97 389 ASP A C 1
ATOM 2865 O O . ASP A 1 389 ? -12.281 -13.148 18.547 1 97 389 ASP A O 1
ATOM 2869 N N . GLU A 1 390 ? -11.469 -11.062 18.703 1 96.81 390 GLU A N 1
ATOM 2870 C CA . GLU A 1 390 ? -12.797 -10.445 18.75 1 96.81 390 GLU A CA 1
ATOM 2871 C C . GLU A 1 390 ? -13.578 -10.727 17.469 1 96.81 390 GLU A C 1
ATOM 2873 O O . GLU A 1 390 ? -14.766 -11.039 17.516 1 96.81 390 GLU A O 1
ATOM 2878 N N . LEU A 1 391 ? -12.93 -10.625 16.344 1 97.94 391 LEU A N 1
ATOM 2879 C CA . LEU A 1 391 ? -13.594 -10.867 15.062 1 97.94 391 LEU A CA 1
ATOM 2880 C C . LEU A 1 391 ? -13.977 -12.336 14.922 1 97.94 391 LEU A C 1
ATOM 2882 O O . LEU A 1 391 ? -15.023 -12.664 14.359 1 97.94 391 LEU A O 1
ATOM 2886 N N . ALA A 1 392 ? -13.094 -13.281 15.359 1 97.75 392 ALA A N 1
ATOM 2887 C CA . ALA A 1 392 ? -13.414 -14.703 15.336 1 97.75 392 ALA A CA 1
ATOM 2888 C C . ALA A 1 392 ? -14.688 -14.992 16.125 1 97.75 392 ALA A C 1
ATOM 2890 O O . ALA A 1 392 ? -15.555 -15.734 15.656 1 97.75 392 ALA A O 1
ATOM 2891 N N . HIS A 1 393 ? -14.797 -14.375 17.281 1 97.19 393 HIS A N 1
ATOM 2892 C CA . HIS A 1 393 ? -15.984 -14.586 18.109 1 97.19 393 HIS A CA 1
ATOM 2893 C C . HIS A 1 393 ? -17.234 -14.031 17.438 1 97.19 393 HIS A C 1
ATOM 2895 O O . HIS A 1 393 ? -18.281 -14.68 17.438 1 97.19 393 HIS A O 1
ATOM 2901 N N . ALA A 1 394 ? -17.078 -12.852 16.875 1 97.88 394 ALA A N 1
ATOM 2902 C CA . ALA A 1 394 ? -18.219 -12.25 16.172 1 97.88 394 ALA A CA 1
ATOM 2903 C C . ALA A 1 394 ? -18.641 -13.102 14.977 1 97.88 394 ALA A C 1
ATOM 2905 O O . ALA A 1 394 ? -19.828 -13.297 14.734 1 97.88 394 ALA A O 1
ATOM 2906 N N . GLY A 1 395 ? -17.688 -13.578 14.172 1 98.19 395 GLY A N 1
ATOM 2907 C CA . GLY A 1 395 ? -17.969 -14.461 13.055 1 98.19 395 GLY A CA 1
ATOM 2908 C C . GLY A 1 395 ? -18.625 -15.766 13.469 1 98.19 395 GLY A C 1
ATOM 2909 O O . GLY A 1 395 ? -19.562 -16.234 12.828 1 98.19 395 GLY A O 1
ATOM 2910 N N . TRP A 1 396 ? -18.109 -16.359 14.555 1 97.81 396 TRP A N 1
ATOM 2911 C CA . TRP A 1 396 ? -18.656 -17.609 15.078 1 97.81 396 TRP A CA 1
ATOM 2912 C C . TRP A 1 396 ? -20.094 -17.422 15.531 1 97.81 396 TRP A C 1
ATOM 2914 O O . TRP A 1 396 ? -20.953 -18.281 15.289 1 97.81 396 TRP A O 1
ATOM 2924 N N . GLU A 1 397 ? -20.344 -16.312 16.188 1 97.62 397 GLU A N 1
ATOM 2925 C CA . GLU A 1 397 ? -21.688 -16.031 16.641 1 97.62 397 GLU A CA 1
ATOM 2926 C C . GLU A 1 397 ? -22.656 -15.922 15.461 1 97.62 397 GLU A C 1
ATOM 2928 O O . GLU A 1 397 ? -23.781 -16.422 15.523 1 97.62 397 GLU A O 1
ATOM 2933 N N . TYR A 1 398 ? -22.234 -15.242 14.469 1 98.25 398 TYR A N 1
ATOM 2934 C CA . TYR A 1 398 ? -23.078 -15.148 13.289 1 98.25 398 TYR A CA 1
ATOM 2935 C C . TYR A 1 398 ? -23.281 -16.516 12.648 1 98.25 398 TYR A C 1
ATOM 2937 O O . TYR A 1 398 ? -24.391 -16.844 12.227 1 98.25 398 TYR A O 1
ATOM 2945 N N . PHE A 1 399 ? -22.297 -17.328 12.539 1 98.38 399 PHE A N 1
ATOM 2946 C CA . PHE A 1 399 ? -22.375 -18.688 12.023 1 98.38 399 PHE A CA 1
ATOM 2947 C C . PHE A 1 399 ? -23.406 -19.5 12.797 1 98.38 399 PHE A C 1
ATOM 2949 O O . PHE A 1 399 ? -24.266 -20.156 12.195 1 98.38 399 PHE A O 1
ATOM 2956 N N . ARG A 1 400 ? -23.297 -19.438 14.062 1 97.44 400 ARG A N 1
ATOM 2957 C CA . ARG A 1 400 ? -24.234 -20.172 14.914 1 97.44 400 ARG A CA 1
ATOM 2958 C C . ARG A 1 400 ? -25.672 -19.719 14.656 1 97.44 400 ARG A C 1
ATOM 2960 O O . ARG A 1 400 ? -26.594 -20.547 14.648 1 97.44 400 ARG A O 1
ATOM 2967 N N . SER A 1 401 ? -25.781 -18.453 14.547 1 97.88 401 SER A N 1
ATOM 2968 C CA . SER A 1 401 ? -27.109 -17.938 14.258 1 97.88 401 SER A CA 1
ATOM 2969 C C . SER A 1 401 ? -27.656 -18.5 12.953 1 97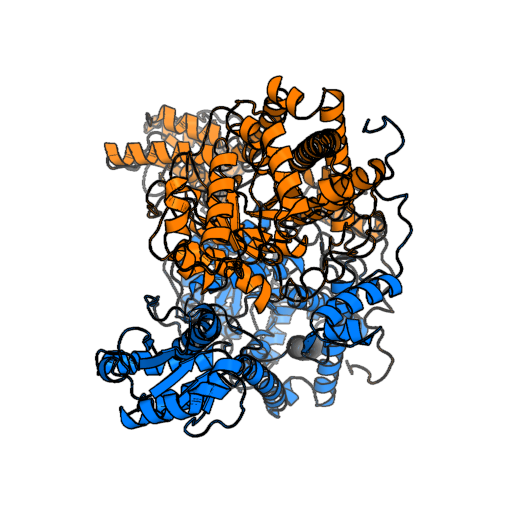.88 401 SER A C 1
ATOM 2971 O O . SER A 1 401 ? -28.844 -18.828 12.852 1 97.88 401 SER A O 1
ATOM 2973 N N . VAL A 1 402 ? -26.859 -18.625 11.922 1 98.25 402 VAL A N 1
ATOM 2974 C CA . VAL A 1 402 ? -27.25 -19.188 10.641 1 98.25 402 VAL A CA 1
ATOM 2975 C C . VAL A 1 402 ? -27.625 -20.656 10.82 1 98.25 402 VAL A C 1
ATOM 2977 O O . VAL A 1 402 ? -28.641 -21.109 10.297 1 98.25 402 VAL A O 1
ATOM 2980 N N . GLU A 1 403 ? -26.828 -21.422 11.547 1 97.44 403 GLU A N 1
ATOM 2981 C CA . GLU A 1 403 ? -27.094 -22.828 11.789 1 97.44 403 GLU A CA 1
ATOM 2982 C C . GLU A 1 403 ? -28.391 -23.031 12.562 1 97.44 403 GLU A C 1
ATOM 2984 O O . GLU A 1 403 ? -29.141 -23.969 12.305 1 97.44 403 GLU A O 1
ATOM 2989 N N . ARG A 1 404 ? -28.609 -22.188 13.508 1 97.38 404 ARG A N 1
ATOM 2990 C CA . ARG A 1 404 ? -29.828 -22.25 14.297 1 97.38 404 ARG A CA 1
ATOM 2991 C C . ARG A 1 404 ? -31.062 -22.094 13.406 1 97.38 404 ARG A C 1
ATOM 2993 O O . ARG A 1 404 ? -32.094 -22.703 13.656 1 97.38 404 ARG A O 1
ATOM 3000 N N . ASP A 1 405 ? -30.875 -21.344 12.414 1 97.62 405 ASP A N 1
ATOM 3001 C CA . ASP A 1 405 ? -31.984 -21.062 11.508 1 97.62 405 ASP A CA 1
ATOM 3002 C C . ASP A 1 405 ? -32 -22.062 10.352 1 97.62 405 ASP A C 1
ATOM 3004 O O . ASP A 1 405 ? -32.594 -21.781 9.297 1 97.62 405 ASP A O 1
ATOM 3008 N N . GLY A 1 406 ? -31.359 -23.141 10.492 1 97 406 GLY A N 1
ATOM 3009 C CA . GLY A 1 406 ? -31.5 -24.25 9.547 1 97 406 GLY A CA 1
ATOM 3010 C C . GLY A 1 406 ? -30.344 -24.359 8.578 1 97 406 GLY A C 1
ATOM 3011 O O . GLY A 1 406 ? -30.391 -25.156 7.637 1 97 406 GLY A O 1
ATOM 3012 N N . GLY A 1 407 ? -29.359 -23.531 8.742 1 97.62 407 GLY A N 1
ATOM 3013 C CA . GLY A 1 407 ? -28.188 -23.609 7.875 1 97.62 407 GLY A CA 1
ATOM 3014 C C . GLY A 1 407 ? -28.234 -22.594 6.742 1 97.62 407 GLY A C 1
ATOM 3015 O O . GLY A 1 407 ? -29.234 -21.891 6.559 1 97.62 407 GLY A O 1
ATOM 3016 N N . GLN A 1 408 ? -27.172 -22.516 5.98 1 98 408 GLN A N 1
ATOM 3017 C CA . GLN A 1 408 ? -26.969 -21.469 4.992 1 98 408 GLN A CA 1
ATOM 3018 C C . GLN A 1 408 ? -28.031 -21.516 3.904 1 98 408 GLN A C 1
ATOM 3020 O O . GLN A 1 408 ? -28.547 -20.469 3.488 1 98 408 GLN A O 1
ATOM 3025 N N . ALA A 1 409 ? -28.344 -22.734 3.383 1 97.06 409 ALA A N 1
ATOM 3026 C CA . ALA A 1 409 ? -29.344 -22.859 2.332 1 97.06 409 ALA A CA 1
ATOM 3027 C C . ALA A 1 409 ? -30.688 -22.312 2.795 1 97.06 409 ALA A C 1
ATOM 3029 O O . ALA A 1 409 ? -31.359 -21.578 2.055 1 97.06 409 ALA A O 1
ATOM 3030 N N . ALA A 1 410 ? -31.078 -22.641 3.971 1 97.12 410 ALA A N 1
ATOM 3031 C CA . ALA A 1 410 ? -32.344 -22.203 4.531 1 97.12 410 ALA A CA 1
ATOM 3032 C C . ALA A 1 410 ? -32.375 -20.688 4.734 1 97.12 410 ALA A C 1
ATOM 3034 O O . ALA A 1 410 ? -33.375 -20.031 4.449 1 97.12 410 ALA A O 1
ATOM 3035 N N . VAL A 1 411 ? -31.266 -20.156 5.242 1 97.5 411 VAL A N 1
ATOM 3036 C CA . VAL A 1 411 ? -31.188 -18.734 5.551 1 97.5 411 VAL A CA 1
ATOM 3037 C C . VAL A 1 411 ? -31.188 -17.922 4.254 1 97.5 411 VAL A C 1
ATOM 3039 O O . VAL A 1 411 ? -31.734 -16.828 4.203 1 97.5 411 VAL A O 1
ATOM 3042 N N . LEU A 1 412 ? -30.594 -18.438 3.16 1 97.75 412 LEU A N 1
ATOM 3043 C CA . LEU A 1 412 ? -30.641 -17.797 1.854 1 97.75 412 LEU A CA 1
ATOM 3044 C C . LEU A 1 412 ? -32.062 -17.766 1.32 1 97.75 412 LEU A C 1
ATOM 3046 O O . LEU A 1 412 ? -32.531 -16.734 0.834 1 97.75 412 LEU A O 1
ATOM 3050 N N . ARG A 1 413 ? -32.781 -18.875 1.479 1 96.12 413 ARG A N 1
ATOM 3051 C CA . ARG A 1 413 ? -34.125 -19 0.959 1 96.12 413 ARG A CA 1
ATOM 3052 C C . ARG A 1 413 ? -35.094 -18.109 1.724 1 96.12 413 ARG A C 1
ATOM 3054 O O . ARG A 1 413 ? -36 -17.531 1.134 1 96.12 413 ARG A O 1
ATOM 3061 N N . SER A 1 414 ? -34.875 -17.984 2.977 1 96.62 414 SER A N 1
ATOM 3062 C CA . SER A 1 414 ? -35.812 -17.234 3.816 1 96.62 414 SER A CA 1
ATOM 3063 C C . SER A 1 414 ? -35.656 -15.734 3.604 1 96.62 414 SER A C 1
ATOM 3065 O O . SER A 1 414 ? -36.562 -14.961 3.977 1 96.62 414 SER A O 1
ATOM 3067 N N . GLY A 1 415 ? -34.469 -15.32 3.102 1 96.56 415 GLY A N 1
ATOM 3068 C CA . GLY A 1 415 ? -34.219 -13.898 2.916 1 96.56 415 GLY A CA 1
ATOM 3069 C C . GLY A 1 415 ? -33.594 -13.242 4.125 1 96.56 415 GLY A C 1
ATOM 3070 O O . GLY A 1 415 ? -33.25 -12.062 4.082 1 96.56 415 GLY A O 1
ATOM 3071 N N . ARG A 1 416 ? -33.406 -14.008 5.113 1 97.31 416 ARG A N 1
ATOM 3072 C CA . ARG A 1 416 ? -32.844 -13.477 6.348 1 97.31 416 ARG A CA 1
ATOM 3073 C C . ARG A 1 416 ? -31.469 -12.891 6.102 1 97.31 416 ARG A C 1
ATOM 3075 O O . ARG A 1 416 ? -31.141 -11.805 6.586 1 97.31 416 ARG A O 1
ATOM 3082 N N . LEU A 1 417 ? -30.656 -13.641 5.398 1 98.12 417 LEU A N 1
ATOM 3083 C CA . LEU A 1 417 ? -29.312 -13.164 5.105 1 98.12 417 LEU A CA 1
ATOM 3084 C C . LEU A 1 417 ? -29.359 -11.836 4.359 1 98.12 417 LEU A C 1
ATOM 3086 O O . LEU A 1 417 ? -28.594 -10.922 4.68 1 98.12 417 LEU A O 1
ATOM 3090 N N . ARG A 1 418 ? -30.188 -11.742 3.35 1 98.25 418 ARG A N 1
ATOM 3091 C CA . ARG A 1 418 ? -30.375 -10.508 2.602 1 98.25 418 ARG A CA 1
ATOM 3092 C C . ARG A 1 418 ? -30.703 -9.352 3.537 1 98.25 418 ARG A C 1
ATOM 3094 O O . ARG A 1 418 ? -30.141 -8.258 3.416 1 98.25 418 ARG A O 1
ATOM 3101 N N . THR A 1 419 ? -31.609 -9.586 4.457 1 98.38 419 THR A N 1
ATOM 3102 C CA . THR A 1 419 ? -32.031 -8.562 5.398 1 98.38 419 THR A CA 1
ATOM 3103 C C . THR A 1 419 ? -30.891 -8.141 6.309 1 98.38 419 THR A C 1
ATOM 3105 O O . THR A 1 419 ? -30.703 -6.953 6.555 1 98.38 419 THR A O 1
ATOM 3108 N N . ASP A 1 420 ? -30.172 -9.156 6.816 1 98.44 420 ASP A N 1
ATOM 3109 C CA . ASP A 1 420 ? -29.031 -8.867 7.684 1 98.44 420 ASP A CA 1
ATOM 3110 C C . ASP A 1 420 ? -28.016 -7.98 6.977 1 98.44 420 ASP A C 1
ATOM 3112 O O . ASP A 1 420 ? -27.562 -6.977 7.535 1 98.44 420 ASP A O 1
ATOM 3116 N N . LEU A 1 421 ? -27.672 -8.367 5.773 1 98.75 421 LEU A N 1
ATOM 3117 C CA . LEU A 1 421 ? -26.656 -7.648 5.012 1 98.75 421 LEU A CA 1
ATOM 3118 C C . LEU A 1 421 ? -27.141 -6.246 4.648 1 98.75 421 LEU A C 1
ATOM 3120 O O . LEU A 1 421 ? -26.375 -5.281 4.727 1 98.75 421 LEU A O 1
ATOM 3124 N N . ALA A 1 422 ? -28.391 -6.129 4.262 1 98.5 422 ALA A N 1
ATOM 3125 C CA . ALA A 1 422 ? -28.984 -4.832 3.922 1 98.5 422 ALA A CA 1
ATOM 3126 C C . ALA A 1 422 ? -28.984 -3.898 5.129 1 98.5 422 ALA A C 1
ATOM 3128 O O . ALA A 1 422 ? -28.781 -2.689 4.984 1 98.5 422 ALA A O 1
ATOM 3129 N N . THR A 1 423 ? -29.266 -4.461 6.293 1 98.38 423 THR A N 1
ATOM 3130 C CA . THR A 1 423 ? -29.25 -3.674 7.523 1 98.38 423 THR A CA 1
ATOM 3131 C C . THR A 1 423 ? -27.859 -3.121 7.797 1 98.38 423 THR A C 1
ATOM 3133 O O . THR A 1 423 ? -27.703 -1.947 8.141 1 98.38 423 THR A O 1
ATOM 3136 N N . THR A 1 424 ? -26.906 -3.979 7.652 1 98.19 424 THR A N 1
ATOM 3137 C CA . THR A 1 424 ? -25.516 -3.566 7.828 1 98.19 424 THR A CA 1
ATOM 3138 C C . THR A 1 424 ? -25.141 -2.49 6.812 1 98.19 424 THR A C 1
ATOM 3140 O O . THR A 1 424 ? -24.516 -1.481 7.172 1 98.19 424 THR A O 1
ATOM 3143 N N . TRP A 1 425 ? -25.5 -2.639 5.594 1 98.38 425 TRP A N 1
ATOM 3144 C CA . TRP A 1 425 ? -25.172 -1.69 4.535 1 98.38 425 TRP A CA 1
ATOM 3145 C C . TRP A 1 425 ? -25.875 -0.354 4.766 1 98.38 425 TRP A C 1
ATOM 3147 O O . TRP A 1 425 ? -25.312 0.705 4.473 1 98.38 425 TRP A O 1
ATOM 3157 N N . ALA A 1 426 ? -27.109 -0.412 5.223 1 98.12 426 ALA A N 1
ATOM 3158 C CA . ALA A 1 426 ? -27.844 0.814 5.508 1 98.12 426 ALA A CA 1
ATOM 3159 C C . ALA A 1 426 ? -27.125 1.667 6.543 1 98.12 426 ALA A C 1
ATOM 3161 O O . ALA A 1 426 ? -27.047 2.891 6.414 1 98.12 426 ALA A O 1
ATOM 3162 N N . GLU A 1 427 ? -26.609 0.977 7.543 1 97.19 427 GLU A N 1
ATOM 3163 C CA . GLU A 1 427 ? -25.844 1.691 8.555 1 97.19 427 GLU A CA 1
ATOM 3164 C C . GLU A 1 427 ? -24.578 2.307 7.957 1 97.19 427 GLU A C 1
ATOM 3166 O O . GLU A 1 427 ? -24.25 3.461 8.234 1 97.19 427 GLU A O 1
ATOM 3171 N N . ARG A 1 428 ? -23.922 1.574 7.184 1 97.12 428 ARG A N 1
ATOM 3172 C CA . ARG A 1 428 ? -22.719 2.082 6.535 1 97.12 428 ARG A CA 1
ATOM 3173 C C . ARG A 1 428 ? -23.062 3.215 5.57 1 97.12 428 ARG A C 1
ATOM 3175 O O . ARG A 1 428 ? -22.312 4.195 5.473 1 97.12 428 ARG A O 1
ATOM 3182 N N . SER A 1 429 ? -24.109 3.07 4.844 1 97.94 429 SER A N 1
ATOM 3183 C CA . SER A 1 429 ? -24.547 4.098 3.895 1 97.94 429 SER A CA 1
ATOM 3184 C C . SER A 1 429 ? -24.766 5.43 4.594 1 97.94 429 SER A C 1
ATOM 3186 O O . SER A 1 429 ? -24.5 6.492 4.023 1 97.94 429 SER A O 1
ATOM 3188 N N . ARG A 1 430 ? -25.25 5.355 5.797 1 97.5 430 ARG A N 1
ATOM 3189 C CA . ARG A 1 430 ? -25.438 6.578 6.574 1 97.5 430 ARG A CA 1
ATOM 3190 C C . ARG A 1 430 ? -24.109 7.223 6.906 1 97.5 430 ARG A C 1
ATOM 3192 O O . ARG A 1 430 ? -23.953 8.445 6.832 1 97.5 430 ARG A O 1
ATOM 3199 N N . LYS A 1 431 ? -23.172 6.363 7.258 1 96.94 431 LYS A N 1
ATOM 3200 C CA . LYS A 1 431 ? -21.828 6.875 7.539 1 96.94 431 LYS A CA 1
ATOM 3201 C C . LYS A 1 431 ? -21.203 7.473 6.285 1 96.94 431 LYS A C 1
ATOM 3203 O O . LYS A 1 431 ? -20.531 8.508 6.355 1 96.94 431 LYS A O 1
ATOM 3208 N N . LEU A 1 432 ? -21.375 6.789 5.164 1 98 432 LEU A N 1
ATOM 3209 C CA . LEU A 1 432 ? -20.859 7.273 3.889 1 98 432 LEU A CA 1
ATOM 3210 C C . LEU A 1 432 ? -21.5 8.609 3.518 1 98 432 LEU A C 1
ATOM 3212 O O . LEU A 1 432 ? -20.812 9.539 3.094 1 98 432 LEU A O 1
ATOM 3216 N N . ALA A 1 433 ? -22.781 8.727 3.746 1 98.31 433 ALA A N 1
ATOM 3217 C CA . ALA A 1 433 ? -23.531 9.93 3.402 1 98.31 433 ALA A CA 1
ATOM 3218 C C . ALA A 1 433 ? -23.078 11.117 4.254 1 98.31 433 ALA A C 1
ATOM 3220 O O . ALA A 1 433 ? -23.047 12.25 3.777 1 98.31 433 ALA A O 1
ATOM 3221 N N . LYS A 1 434 ? -22.703 10.859 5.449 1 97.69 434 LYS A N 1
ATOM 3222 C CA . LYS A 1 434 ? -22.281 11.906 6.375 1 97.69 434 LYS A CA 1
ATOM 3223 C C . LYS A 1 434 ? -20.766 12.102 6.332 1 97.69 434 LYS A C 1
ATOM 3225 O O . LYS A 1 434 ? -20.203 12.844 7.145 1 97.69 434 LYS A O 1
ATOM 3230 N N . ARG A 1 435 ? -20.078 11.383 5.473 1 96.25 435 ARG A N 1
ATOM 3231 C CA . ARG A 1 435 ? -18.641 11.453 5.234 1 96.25 435 ARG A CA 1
ATOM 3232 C C . ARG A 1 435 ? -17.859 11.086 6.492 1 96.25 435 ARG A C 1
ATOM 3234 O O . ARG A 1 435 ? -16.75 11.562 6.695 1 96.25 435 ARG A O 1
ATOM 3241 N N . ARG A 1 436 ? -18.562 10.328 7.371 1 94.88 436 ARG A N 1
ATOM 3242 C CA . ARG A 1 436 ? -17.844 9.703 8.484 1 94.88 436 ARG A CA 1
ATOM 3243 C C . ARG A 1 436 ? -16.953 8.562 7.996 1 94.88 436 ARG A C 1
ATOM 3245 O O . ARG A 1 436 ? -15.977 8.211 8.656 1 94.88 436 ARG A O 1
ATOM 3252 N N . GLU A 1 437 ? -17.328 7.93 6.965 1 95 437 GLU A N 1
ATOM 3253 C CA . GLU A 1 437 ? -16.484 7.078 6.121 1 95 437 GLU A CA 1
ATOM 3254 C C . GLU A 1 437 ? -16.219 7.738 4.77 1 95 437 GLU A C 1
ATOM 3256 O O . GLU A 1 437 ? -16.922 7.469 3.791 1 95 437 GLU A O 1
ATOM 3261 N N . PRO A 1 438 ? -15.195 8.531 4.742 1 95.88 438 PRO A N 1
ATOM 3262 C CA . PRO A 1 438 ? -14.961 9.289 3.512 1 95.88 438 PRO A CA 1
ATOM 3263 C C . PRO A 1 438 ? -14.469 8.414 2.365 1 95.88 438 PRO A C 1
ATOM 3265 O O . PRO A 1 438 ? -13.883 7.352 2.602 1 95.88 438 PRO A O 1
ATOM 3268 N N . ILE A 1 439 ? -14.734 8.812 1.153 1 97.88 439 ILE A N 1
ATOM 3269 C CA . ILE A 1 439 ? -14.18 8.234 -0.07 1 97.88 439 ILE A CA 1
ATOM 3270 C C . ILE A 1 439 ? -13.297 9.266 -0.77 1 97.88 439 ILE A C 1
ATOM 3272 O O . ILE A 1 439 ? -13.797 10.141 -1.479 1 97.88 439 ILE A O 1
ATOM 3276 N N . THR A 1 440 ? -12.023 9.086 -0.613 1 97.12 440 THR A N 1
ATOM 3277 C CA . THR A 1 440 ? -11.07 10.055 -1.148 1 97.12 440 THR A CA 1
ATOM 3278 C C . THR A 1 440 ? -11.227 10.188 -2.66 1 97.12 440 THR A C 1
ATOM 3280 O O . THR A 1 440 ? -11.258 9.18 -3.377 1 97.12 440 THR A O 1
ATOM 3283 N N . GLY A 1 441 ? -11.305 11.383 -3.143 1 96.25 441 GLY A N 1
ATOM 3284 C CA . GLY A 1 441 ? -11.461 11.672 -4.559 1 96.25 441 GLY A CA 1
ATOM 3285 C C . GLY A 1 441 ? -12.914 11.742 -4.992 1 96.25 441 GLY A C 1
ATOM 3286 O O . GLY A 1 441 ? -13.211 12.125 -6.129 1 96.25 441 GLY A O 1
ATOM 3287 N N . VAL A 1 442 ? -13.828 11.32 -4.059 1 97.5 442 VAL A N 1
ATOM 3288 C CA . VAL A 1 442 ? -15.25 11.289 -4.406 1 97.5 442 VAL A CA 1
ATOM 3289 C C . VAL A 1 442 ? -16.047 12.141 -3.426 1 97.5 442 VAL A C 1
ATOM 3291 O O . VAL A 1 442 ? -16.312 13.312 -3.693 1 97.5 442 VAL A O 1
ATOM 3294 N N . SER A 1 443 ? -16.141 11.664 -2.166 1 97.88 443 SER A N 1
ATOM 3295 C CA . SER A 1 443 ? -16.875 12.43 -1.161 1 97.88 443 SER A CA 1
ATOM 3296 C C . SER A 1 443 ? -15.992 13.523 -0.556 1 97.88 443 SER A C 1
ATOM 3298 O O . SER A 1 443 ? -16.484 14.555 -0.11 1 97.88 443 SER A O 1
ATOM 3300 N N . GLU A 1 444 ? -14.656 13.227 -0.51 1 96 444 GLU A N 1
ATOM 3301 C CA . GLU A 1 444 ? -13.664 14.203 -0.06 1 96 444 GLU A CA 1
ATOM 3302 C C . GLU A 1 444 ? -12.648 14.508 -1.16 1 96 444 GLU A C 1
ATOM 3304 O O . GLU A 1 444 ? -12.109 13.594 -1.789 1 96 444 GLU A O 1
ATOM 3309 N N . PHE A 1 445 ? -12.453 15.758 -1.424 1 95.88 445 PHE A N 1
ATOM 3310 C CA . PHE A 1 445 ? -11.492 16.281 -2.385 1 95.88 445 PHE A CA 1
ATOM 3311 C C . PHE A 1 445 ? -11.82 15.812 -3.795 1 95.88 445 PHE A C 1
ATOM 3313 O O . PHE A 1 445 ? -10.953 15.297 -4.5 1 95.88 445 PHE A O 1
ATOM 3320 N N . PRO A 1 446 ? -13.047 16.016 -4.141 1 96.44 446 PRO A N 1
ATOM 3321 C CA . PRO A 1 446 ? -13.438 15.641 -5.504 1 96.44 446 PRO A CA 1
ATOM 3322 C C . PRO A 1 446 ? -12.758 16.5 -6.566 1 96.44 446 PRO A C 1
ATOM 3324 O O . PRO A 1 446 ? -12.328 17.625 -6.273 1 96.44 446 PRO A O 1
ATOM 3327 N N . LEU A 1 447 ? -12.555 15.992 -7.73 1 94.88 447 LEU A N 1
ATOM 3328 C CA . LEU A 1 447 ? -12.047 16.734 -8.875 1 94.88 447 LEU A CA 1
ATOM 3329 C C . LEU A 1 447 ? -13.094 16.828 -9.977 1 94.88 447 LEU A C 1
ATOM 3331 O O . LEU A 1 447 ? -13.148 15.969 -10.867 1 94.88 447 LEU A O 1
ATOM 3335 N N . LEU A 1 448 ? -13.852 17.875 -9.945 1 94.5 448 LEU A N 1
ATOM 3336 C CA . LEU A 1 448 ? -14.992 18.016 -10.844 1 94.5 448 LEU A CA 1
ATOM 3337 C C . LEU A 1 448 ? -14.539 18.062 -12.297 1 94.5 448 LEU A C 1
ATOM 3339 O O . LEU A 1 448 ? -15.258 17.609 -13.188 1 94.5 448 LEU A O 1
ATOM 3343 N N . SER A 1 449 ? -13.312 18.594 -12.547 1 92 449 SER A N 1
ATOM 3344 C CA . SER A 1 449 ? -12.812 18.797 -13.906 1 92 449 SER A CA 1
ATOM 3345 C C . SER A 1 449 ? -12.117 17.531 -14.422 1 92 449 SER A C 1
ATOM 3347 O O . SER A 1 449 ? -11.562 17.531 -15.523 1 92 449 SER A O 1
ATOM 3349 N N . GLU A 1 450 ? -12.219 16.469 -13.68 1 93.25 450 GLU A N 1
ATOM 3350 C CA . GLU A 1 450 ? -11.516 15.242 -14.055 1 93.25 450 GLU A CA 1
ATOM 3351 C C . GLU A 1 450 ? -11.961 14.75 -15.43 1 93.25 450 GLU A C 1
ATOM 3353 O O . GLU A 1 450 ? -13.148 14.797 -15.758 1 93.25 450 GLU A O 1
ATOM 3358 N N . LYS A 1 451 ? -10.93 14.344 -16.297 1 91.56 451 LYS A N 1
ATOM 3359 C CA . LYS A 1 451 ? -11.258 13.656 -17.531 1 91.56 451 LYS A CA 1
ATOM 3360 C C . LYS A 1 451 ? -11.633 12.203 -17.266 1 91.56 451 LYS A C 1
ATOM 3362 O O . LYS A 1 451 ? -10.852 11.445 -16.703 1 91.56 451 LYS A O 1
ATOM 3367 N N . PRO A 1 452 ? -12.773 11.789 -17.688 1 92.44 452 PRO A N 1
ATOM 3368 C CA . PRO A 1 452 ? -13.219 10.43 -17.375 1 92.44 452 PRO A CA 1
ATOM 3369 C C . PRO A 1 452 ? -12.375 9.367 -18.078 1 92.44 452 PRO A C 1
ATOM 3371 O O . PRO A 1 452 ? -11.953 9.555 -19.219 1 92.44 452 PRO A O 1
ATOM 3374 N N . VAL A 1 453 ? -12.062 8.266 -17.391 1 95.5 453 VAL A N 1
ATOM 3375 C CA . VAL A 1 453 ? -11.5 7.055 -17.984 1 95.5 453 VAL A CA 1
ATOM 3376 C C . VAL A 1 453 ? -12.617 6.215 -18.594 1 95.5 453 VAL A C 1
ATOM 3378 O O . VAL A 1 453 ? -13.586 5.863 -17.922 1 95.5 453 VAL A O 1
ATOM 3381 N N . VAL A 1 454 ? -12.523 5.906 -19.859 1 96.31 454 VAL A N 1
ATOM 3382 C CA . VAL A 1 454 ? -13.562 5.164 -20.562 1 96.31 454 VAL A CA 1
ATOM 3383 C C . VAL A 1 454 ? -13.078 3.744 -20.859 1 96.31 454 VAL A C 1
ATOM 3385 O O . VAL A 1 454 ? -11.945 3.545 -21.297 1 96.31 454 VAL A O 1
ATOM 3388 N N . ARG A 1 455 ? -13.922 2.713 -20.594 1 97.38 455 ARG A N 1
ATOM 3389 C CA . ARG A 1 455 ? -13.641 1.302 -20.828 1 97.38 455 ARG A CA 1
ATOM 3390 C C . ARG A 1 455 ? -14.82 0.62 -21.516 1 97.38 455 ARG A C 1
ATOM 3392 O O . ARG A 1 455 ? -15.969 1.051 -21.375 1 97.38 455 ARG A O 1
ATOM 3399 N N . GLU A 1 456 ? -14.422 -0.46 -22.297 1 95.94 456 GLU A N 1
ATOM 3400 C CA . GLU A 1 456 ? -15.484 -1.312 -22.812 1 95.94 456 GLU A CA 1
ATOM 3401 C C . GLU A 1 456 ? -16.281 -1.948 -21.688 1 95.94 456 GLU A C 1
ATOM 3403 O O . GLU A 1 456 ? -15.719 -2.375 -20.672 1 95.94 456 GLU A O 1
ATOM 3408 N N . PRO A 1 457 ? -17.625 -1.91 -21.844 1 95 457 PRO A N 1
ATOM 3409 C CA . PRO A 1 457 ? -18.422 -2.539 -20.797 1 95 457 PRO A CA 1
ATOM 3410 C C . PRO A 1 457 ? -18.109 -4.016 -20.609 1 95 457 PRO A C 1
ATOM 3412 O O . PRO A 1 457 ? -17.859 -4.73 -21.578 1 95 457 PRO A O 1
ATOM 3415 N N . ALA A 1 458 ? -18.078 -4.488 -19.391 1 93.94 458 ALA A N 1
ATOM 3416 C CA . ALA A 1 458 ? -17.953 -5.906 -19.062 1 93.94 458 ALA A CA 1
ATOM 3417 C C . ALA A 1 458 ? -19.281 -6.637 -19.219 1 93.94 458 ALA A C 1
ATOM 3419 O O . ALA A 1 458 ? -20.344 -6.02 -19.156 1 93.94 458 ALA A O 1
ATOM 3420 N N . PRO A 1 459 ? -19.156 -7.941 -19.469 1 92.38 459 PRO A N 1
ATOM 3421 C CA . PRO A 1 459 ? -20.406 -8.703 -19.453 1 92.38 459 PRO A CA 1
ATOM 3422 C C . PRO A 1 459 ? -21.172 -8.562 -18.141 1 92.38 459 PRO A C 1
ATOM 3424 O O . PRO A 1 459 ? -20.562 -8.531 -17.078 1 92.38 459 PRO A O 1
ATOM 3427 N N . GLU A 1 460 ? -22.453 -8.477 -18.25 1 92.31 460 GLU A N 1
ATOM 3428 C CA . GLU A 1 460 ? -23.281 -8.336 -17.047 1 92.31 460 GLU A CA 1
ATOM 3429 C C . GLU A 1 460 ? -23.25 -9.609 -16.203 1 92.31 460 GLU A C 1
ATOM 3431 O O . GLU A 1 460 ? -23.547 -10.695 -16.688 1 92.31 460 GLU A O 1
ATOM 3436 N N . PRO A 1 461 ? -22.859 -9.531 -15.023 1 92.88 461 PRO A N 1
ATOM 3437 C CA . PRO A 1 461 ? -22.844 -10.711 -14.164 1 92.88 461 PRO A CA 1
ATOM 3438 C C . PRO A 1 461 ? -24.25 -11.203 -13.805 1 92.88 461 PRO A C 1
ATOM 3440 O O . PRO A 1 461 ? -25.219 -10.461 -13.945 1 92.88 461 PRO A O 1
ATOM 3443 N N . PRO A 1 462 ? -24.312 -12.469 -13.406 1 92.62 462 PRO A N 1
ATOM 3444 C CA . PRO A 1 462 ? -25.609 -12.969 -12.969 1 92.62 462 PRO A CA 1
ATOM 3445 C C . PRO A 1 462 ? -26.219 -12.148 -11.828 1 92.62 462 PRO A C 1
ATOM 3447 O O . PRO A 1 462 ? -25.484 -11.625 -10.984 1 92.62 462 PRO A O 1
ATOM 3450 N N . SER A 1 463 ? -27.609 -12.016 -11.859 1 94.19 463 SER A N 1
ATOM 3451 C CA . SER A 1 463 ? -28.312 -11.211 -10.867 1 94.19 463 SER A CA 1
ATOM 3452 C C . SER A 1 463 ? -29.578 -11.914 -10.383 1 94.19 463 SER A C 1
ATOM 3454 O O . SER A 1 463 ? -29.859 -13.047 -10.789 1 94.19 463 SER A O 1
ATOM 3456 N N . GLY A 1 464 ? -30.25 -11.281 -9.523 1 95.56 464 GLY A N 1
ATOM 3457 C CA . GLY A 1 464 ? -31.5 -11.828 -9.023 1 95.56 464 GLY A CA 1
ATOM 3458 C C . GLY A 1 464 ? -31.438 -12.219 -7.555 1 95.56 464 GLY A C 1
ATOM 3459 O O . GLY A 1 464 ? -32.469 -12.391 -6.906 1 95.56 464 GLY A O 1
ATOM 3460 N N . GLY A 1 465 ? -30.266 -12.438 -7.059 1 97.69 465 GLY A N 1
ATOM 3461 C CA . GLY A 1 465 ? -30.047 -12.742 -5.652 1 97.69 465 GLY A CA 1
ATOM 3462 C C . GLY A 1 465 ? -29.641 -11.539 -4.828 1 97.69 465 GLY A C 1
ATOM 3463 O O . GLY A 1 465 ? -30.297 -10.492 -4.883 1 97.69 465 GLY A O 1
ATOM 3464 N N . LEU A 1 466 ? -28.578 -11.656 -4.051 1 98.5 466 LEU A N 1
ATOM 3465 C CA . LEU A 1 466 ? -28.062 -10.562 -3.227 1 98.5 466 LEU A CA 1
ATOM 3466 C C . LEU A 1 466 ? -27.562 -9.422 -4.094 1 98.5 466 LEU A C 1
ATOM 3468 O O . LEU A 1 466 ? -26.953 -9.648 -5.141 1 98.5 466 LEU A O 1
ATOM 3472 N N . PRO A 1 467 ? -27.828 -8.211 -3.719 1 97.75 467 PRO A N 1
ATOM 3473 C CA . PRO A 1 467 ? -27.375 -7.066 -4.516 1 97.75 467 PRO A CA 1
ATOM 3474 C C . PRO A 1 467 ? -25.859 -6.879 -4.469 1 97.75 467 PRO A C 1
ATOM 3476 O O . PRO A 1 467 ? -25.172 -7.5 -3.652 1 97.75 467 PRO A O 1
ATOM 3479 N N . ARG A 1 468 ? -25.344 -6.176 -5.355 1 97.69 468 ARG A N 1
ATOM 3480 C CA . ARG A 1 468 ? -23.984 -5.672 -5.336 1 97.69 468 ARG A CA 1
ATOM 3481 C C . ARG A 1 468 ? -23.953 -4.176 -5.031 1 97.69 468 ARG A C 1
ATOM 3483 O O . ARG A 1 468 ? -24.688 -3.402 -5.645 1 97.69 468 ARG A O 1
ATOM 3490 N N . VAL A 1 469 ? -23.141 -3.795 -4.051 1 98.12 469 VAL A N 1
ATOM 3491 C CA . VAL A 1 469 ? -23.109 -2.395 -3.645 1 98.12 469 VAL A CA 1
ATOM 3492 C C . VAL A 1 469 ? -21.719 -1.821 -3.865 1 98.12 469 VAL A C 1
ATOM 3494 O O . VAL A 1 469 ? -20.75 -2.57 -4.039 1 98.12 469 VAL A O 1
ATOM 3497 N N . ARG A 1 470 ? -21.594 -0.541 -3.953 1 97.88 470 ARG A N 1
ATOM 3498 C CA . ARG A 1 470 ? -20.344 0.21 -3.973 1 97.88 470 ARG A CA 1
ATOM 3499 C C . ARG A 1 470 ? -20.391 1.387 -3.006 1 97.88 470 ARG A C 1
ATOM 3501 O O . ARG A 1 470 ? -21.406 2.07 -2.906 1 97.88 470 ARG A O 1
ATOM 3508 N N . ARG A 1 471 ? -19.297 1.648 -2.406 1 97.88 471 ARG A N 1
ATOM 3509 C CA . ARG A 1 471 ? -19.219 2.713 -1.411 1 97.88 471 ARG A CA 1
ATOM 3510 C C . ARG A 1 471 ? -19.547 4.066 -2.035 1 97.88 471 ARG A C 1
ATOM 3512 O O . ARG A 1 471 ? -20.094 4.949 -1.374 1 97.88 471 ARG A O 1
ATOM 3519 N N . ASP A 1 472 ? -19.203 4.254 -3.324 1 97.75 472 ASP A N 1
ATOM 3520 C CA . ASP A 1 472 ? -19.312 5.582 -3.926 1 97.75 472 ASP A CA 1
ATOM 3521 C C . ASP A 1 472 ? -20.625 5.73 -4.688 1 97.75 472 ASP A C 1
ATOM 3523 O O . ASP A 1 472 ? -20.859 6.746 -5.352 1 97.75 472 ASP A O 1
ATOM 3527 N N . GLU A 1 473 ? -21.516 4.781 -4.617 1 97.19 473 GLU A N 1
ATOM 3528 C CA . GLU A 1 473 ? -22.672 4.688 -5.508 1 97.19 473 GLU A CA 1
ATOM 3529 C C . GLU A 1 473 ? -23.562 5.926 -5.398 1 97.19 473 GLU A C 1
ATOM 3531 O O . GLU A 1 473 ? -24.016 6.457 -6.41 1 97.19 473 GLU A O 1
ATOM 3536 N N . ALA A 1 474 ? -23.812 6.387 -4.18 1 98.06 474 ALA A N 1
ATOM 3537 C CA . ALA A 1 474 ? -24.688 7.543 -3.984 1 98.06 474 ALA A CA 1
ATOM 3538 C C . ALA A 1 474 ? -24.078 8.797 -4.605 1 98.06 474 ALA A C 1
ATOM 3540 O O . ALA A 1 474 ? -24.781 9.57 -5.262 1 98.06 474 ALA A O 1
ATOM 3541 N N . TYR A 1 475 ? -22.812 9.047 -4.41 1 98.56 475 TYR A N 1
ATOM 3542 C CA . TYR A 1 475 ? -22.125 10.211 -4.961 1 98.56 475 TYR A CA 1
ATOM 3543 C C . TYR A 1 475 ? -22.016 10.102 -6.477 1 98.56 475 TYR A C 1
ATOM 3545 O O . TYR A 1 475 ? -22.125 11.109 -7.188 1 98.56 475 TYR A O 1
ATOM 3553 N N . GLU A 1 476 ? -21.766 8.852 -6.941 1 97.5 476 GLU A N 1
ATOM 3554 C CA . GLU A 1 476 ? -21.688 8.641 -8.383 1 97.5 476 GLU A CA 1
ATOM 3555 C C . GLU A 1 476 ? -23.016 8.984 -9.062 1 97.5 476 GLU A C 1
ATOM 3557 O O . GLU A 1 476 ? -23.031 9.531 -10.164 1 97.5 476 GLU A O 1
ATOM 3562 N N . ALA A 1 477 ? -24.094 8.625 -8.438 1 97.88 477 ALA A N 1
ATOM 3563 C CA . ALA A 1 477 ? -25.406 8.953 -8.977 1 97.88 477 ALA A CA 1
ATOM 3564 C C . ALA A 1 477 ? -25.594 10.469 -9.086 1 97.88 477 ALA A C 1
ATOM 3566 O O . ALA A 1 477 ? -26.141 10.961 -10.078 1 97.88 477 ALA A O 1
ATOM 3567 N N . LEU A 1 478 ? -25.172 11.188 -8.094 1 98.44 478 LEU A N 1
ATOM 3568 C CA . LEU A 1 478 ? -25.266 12.641 -8.102 1 98.44 478 LEU A CA 1
ATOM 3569 C C . LEU A 1 478 ? -24.391 13.234 -9.203 1 98.44 478 LEU A C 1
ATOM 3571 O O . LEU A 1 478 ? -24.844 14.109 -9.953 1 98.44 478 LEU A O 1
ATOM 3575 N N . ARG A 1 479 ? -23.219 12.781 -9.305 1 97.88 479 ARG A N 1
ATOM 3576 C CA . ARG A 1 479 ? -22.281 13.258 -10.32 1 97.88 479 ARG A CA 1
ATOM 3577 C C . ARG A 1 479 ? -22.797 12.945 -11.719 1 97.88 479 ARG A C 1
ATOM 3579 O O . ARG A 1 479 ? -22.547 13.695 -12.664 1 97.88 479 ARG A O 1
ATOM 3586 N N . ALA A 1 480 ? -23.422 11.797 -11.875 1 96.88 480 ALA A N 1
ATOM 3587 C CA . ALA A 1 480 ? -24 11.422 -13.164 1 96.88 480 ALA A CA 1
ATOM 3588 C C . ALA A 1 480 ? -25.094 12.391 -13.57 1 96.88 480 ALA A C 1
ATOM 3590 O O . ALA A 1 480 ? -25.234 12.727 -14.75 1 96.88 480 ALA A O 1
ATOM 3591 N N . ARG A 1 481 ? -25.938 12.781 -12.609 1 98.06 481 ARG A N 1
ATOM 3592 C CA . ARG A 1 481 ? -26.953 13.805 -12.875 1 98.06 481 ARG A CA 1
ATOM 3593 C C . ARG A 1 481 ? -26.312 15.086 -13.406 1 98.06 481 ARG A C 1
ATOM 3595 O O . ARG A 1 481 ? -26.781 15.664 -14.383 1 98.06 481 ARG A O 1
ATOM 3602 N N . SER A 1 482 ? -25.297 15.5 -12.742 1 97.81 482 SER A N 1
ATOM 3603 C CA . SER A 1 482 ? -24.578 16.703 -13.141 1 97.81 482 SER A CA 1
ATOM 3604 C C . SER A 1 482 ? -23.984 16.562 -14.539 1 97.81 482 SER A C 1
ATOM 3606 O O . SER A 1 482 ? -24.031 17.5 -15.336 1 97.81 482 SER A O 1
ATOM 3608 N N . ASP A 1 483 ? -23.406 15.445 -14.844 1 96.75 483 ASP A N 1
ATOM 3609 C CA . ASP A 1 483 ? -22.844 15.18 -16.156 1 96.75 483 ASP A CA 1
ATOM 3610 C C . ASP A 1 483 ? -23.906 15.281 -17.25 1 96.75 483 ASP A C 1
ATOM 3612 O O . ASP A 1 483 ? -23.672 15.836 -18.312 1 96.75 483 ASP A O 1
ATOM 3616 N N . ALA A 1 484 ? -25.016 14.688 -16.953 1 97.12 484 ALA A N 1
ATOM 3617 C CA . ALA A 1 484 ? -26.141 14.742 -17.906 1 97.12 484 ALA A CA 1
ATOM 3618 C C . ALA A 1 484 ? -26.578 16.188 -18.141 1 97.12 484 ALA A C 1
ATOM 3620 O O . ALA A 1 484 ? -26.875 16.578 -19.266 1 97.12 484 ALA A O 1
ATOM 3621 N N . HIS A 1 485 ? -26.656 16.922 -17.125 1 97.56 485 HIS A N 1
ATOM 3622 C CA . HIS A 1 485 ? -27.031 18.328 -17.219 1 97.56 485 HIS A CA 1
ATOM 3623 C C . HIS A 1 485 ? -26.016 19.109 -18.062 1 97.56 485 HIS A C 1
ATOM 3625 O O . HIS A 1 485 ? -26.406 19.922 -18.891 1 97.56 485 HIS A O 1
ATOM 3631 N N . LEU A 1 486 ? -24.781 18.891 -17.75 1 96.88 486 LEU A N 1
ATOM 3632 C CA . LEU A 1 486 ? -23.734 19.531 -18.516 1 96.88 486 LEU A CA 1
ATOM 3633 C C . LEU A 1 486 ? -23.859 19.188 -20 1 96.88 486 LEU A C 1
ATOM 3635 O O . LEU A 1 486 ? -23.734 20.078 -20.859 1 96.88 486 LEU A O 1
ATOM 3639 N N . ALA A 1 487 ? -24.094 17.938 -20.297 1 96 487 ALA A N 1
ATOM 3640 C CA . ALA A 1 487 ? -24.25 17.5 -21.688 1 96 487 ALA A CA 1
ATOM 3641 C C . ALA A 1 487 ? -25.453 18.172 -22.344 1 96 487 ALA A C 1
ATOM 3643 O O . ALA A 1 487 ? -25.406 18.531 -23.531 1 96 487 ALA A O 1
ATOM 3644 N N . ALA A 1 488 ? -26.453 18.391 -21.594 1 96.81 488 ALA A N 1
ATOM 3645 C CA . ALA A 1 488 ? -27.719 18.906 -22.125 1 96.81 488 ALA A CA 1
ATOM 3646 C C . ALA A 1 488 ? -27.672 20.438 -22.25 1 96.81 488 ALA A C 1
ATOM 3648 O O . ALA A 1 488 ? -28.25 21 -23.172 1 96.81 488 ALA A O 1
ATOM 3649 N N . THR A 1 489 ? -26.969 21.094 -21.344 1 96.25 489 THR A N 1
ATOM 3650 C CA . THR A 1 489 ? -27.125 22.531 -21.25 1 96.25 489 THR A CA 1
ATOM 3651 C C . THR A 1 489 ? -25.797 23.234 -21.562 1 96.25 489 THR A C 1
ATOM 3653 O O . THR A 1 489 ? -25.766 24.453 -21.797 1 96.25 489 THR A O 1
ATOM 3656 N N . GLY A 1 490 ? -24.719 22.516 -21.453 1 95.5 490 GLY A N 1
ATOM 3657 C CA . GLY A 1 490 ? -23.391 23.094 -21.688 1 95.5 490 GLY A CA 1
ATOM 3658 C C . GLY A 1 490 ? -22.766 23.641 -20.422 1 95.5 490 GLY A C 1
ATOM 3659 O O . GLY A 1 490 ? -21.609 24.109 -20.453 1 95.5 490 GLY A O 1
ATOM 3660 N N . ALA A 1 491 ? -23.5 23.562 -19.312 1 95.31 491 ALA A N 1
ATOM 3661 C CA . ALA A 1 491 ? -22.969 24.062 -18.062 1 95.31 491 ALA A CA 1
ATOM 3662 C C . ALA A 1 491 ? -23.359 23.172 -16.891 1 95.31 491 ALA A C 1
ATOM 3664 O O . ALA A 1 491 ? -24.422 22.562 -16.891 1 95.31 491 ALA A O 1
ATOM 3665 N N . ARG A 1 492 ? -22.438 23.125 -15.922 1 97 492 ARG A N 1
ATOM 3666 C CA . ARG A 1 492 ? -22.766 22.422 -14.688 1 97 492 ARG A CA 1
ATOM 3667 C C . ARG A 1 492 ? -23.625 23.281 -13.766 1 97 492 ARG A C 1
ATOM 3669 O O . ARG A 1 492 ? -23.609 24.516 -13.867 1 97 492 ARG A O 1
ATOM 3676 N N . PRO A 1 493 ? -24.406 22.578 -12.914 1 97.81 493 PRO A N 1
ATOM 3677 C CA . PRO A 1 493 ? -25.047 23.375 -11.867 1 97.81 493 PRO A CA 1
ATOM 3678 C C . PRO A 1 493 ? -24.031 24.141 -11.016 1 97.81 493 PRO A C 1
ATOM 3680 O O . PRO A 1 493 ? -22.938 23.625 -10.742 1 97.81 493 PRO A O 1
ATOM 3683 N N . ARG A 1 494 ? -24.422 25.328 -10.617 1 98.12 494 ARG A N 1
ATOM 3684 C CA . ARG A 1 494 ? -23.484 26.203 -9.914 1 98.12 494 ARG A CA 1
ATOM 3685 C C . ARG A 1 494 ? -24.047 26.625 -8.555 1 98.12 494 ARG A C 1
ATOM 3687 O O . ARG A 1 494 ? -25.266 26.672 -8.367 1 98.12 494 ARG A O 1
ATOM 3694 N N . ILE A 1 495 ? -23.203 26.828 -7.617 1 98.5 495 ILE A N 1
ATOM 3695 C CA . ILE A 1 495 ? -23.547 27.391 -6.312 1 98.5 495 ILE A CA 1
ATOM 3696 C C . ILE A 1 495 ? -22.594 28.531 -5.973 1 98.5 495 ILE A C 1
ATOM 3698 O O . ILE A 1 495 ? -21.406 28.453 -6.258 1 98.5 495 ILE A O 1
ATOM 3702 N N . TYR A 1 496 ? -23.109 29.625 -5.539 1 98.62 496 TYR A N 1
ATOM 3703 C CA . TYR A 1 496 ? -22.297 30.797 -5.234 1 98.62 496 TYR A CA 1
ATOM 3704 C C . TYR A 1 496 ? -21.828 30.766 -3.781 1 98.62 496 TYR A C 1
ATOM 3706 O O . TYR A 1 496 ? -22.641 30.609 -2.865 1 98.62 496 TYR A O 1
ATOM 3714 N N . LEU A 1 497 ? -20.562 30.844 -3.512 1 98.5 497 LEU A N 1
ATOM 3715 C CA . LEU A 1 497 ? -20.016 30.953 -2.164 1 98.5 497 LEU A CA 1
ATOM 3716 C C . LEU A 1 497 ? -19.859 32.406 -1.754 1 98.5 497 LEU A C 1
ATOM 3718 O O . LEU A 1 497 ? -18.938 33.094 -2.203 1 98.5 497 LEU A O 1
ATOM 3722 N N . ALA A 1 498 ? -20.719 32.844 -0.911 1 98.12 498 ALA A N 1
ATOM 3723 C CA . ALA A 1 498 ? -20.688 34.219 -0.407 1 98.12 498 ALA A CA 1
ATOM 3724 C C . ALA A 1 498 ? -19.781 34.344 0.815 1 98.12 498 ALA A C 1
ATOM 3726 O O . ALA A 1 498 ? -20.172 33.969 1.923 1 98.12 498 ALA A O 1
ATOM 3727 N N . THR A 1 499 ? -18.641 34.906 0.607 1 96.69 499 THR A N 1
ATOM 3728 C CA . THR A 1 499 ? -17.641 35 1.668 1 96.69 499 THR A CA 1
ATOM 3729 C C . THR A 1 499 ? -17.797 36.312 2.439 1 96.69 499 THR A C 1
ATOM 3731 O O . THR A 1 499 ? -18.016 37.375 1.844 1 96.69 499 THR A O 1
ATOM 3734 N N . LEU A 1 500 ? -17.906 36.188 3.742 1 96 500 LEU A N 1
ATOM 3735 C CA . LEU A 1 500 ? -18.062 37.344 4.602 1 96 500 LEU A CA 1
ATOM 3736 C C . LEU A 1 500 ? -16.812 37.562 5.453 1 96 500 LEU A C 1
ATOM 3738 O O . LEU A 1 500 ? -16.359 36.656 6.133 1 96 500 LEU A O 1
ATOM 3742 N N . GLY A 1 501 ? -16.312 38.781 5.449 1 93.94 501 GLY A N 1
ATOM 3743 C CA . GLY A 1 501 ? -15.156 39.094 6.281 1 93.94 501 GLY A CA 1
ATOM 3744 C C . GLY A 1 501 ? -13.836 38.781 5.613 1 93.94 501 GLY A C 1
ATOM 3745 O O . GLY A 1 501 ? -13.773 38.625 4.391 1 93.94 501 GLY A O 1
ATOM 3746 N N . PRO A 1 502 ? -12.797 38.875 6.422 1 91.44 502 PRO A N 1
ATOM 3747 C CA . PRO A 1 502 ? -11.469 38.594 5.871 1 91.44 502 PRO A CA 1
ATOM 3748 C C . PRO A 1 502 ? -11.281 37.125 5.516 1 91.44 502 PRO A C 1
ATOM 3750 O O . PRO A 1 502 ? -12.031 36.281 5.996 1 91.44 502 PRO A O 1
ATOM 3753 N N . ALA A 1 503 ? -10.32 36.812 4.688 1 88.06 503 ALA A N 1
ATOM 3754 C CA . ALA A 1 503 ? -10.047 35.469 4.191 1 88.06 503 ALA A CA 1
ATOM 3755 C C . ALA A 1 503 ? -9.867 34.469 5.34 1 88.06 503 ALA A C 1
ATOM 3757 O O . ALA A 1 503 ? -10.289 33.312 5.25 1 88.06 503 ALA A O 1
ATOM 3758 N N . ALA A 1 504 ? -9.234 34.875 6.383 1 85.19 504 ALA A N 1
ATOM 3759 C CA . ALA A 1 504 ? -8.977 34.031 7.539 1 85.19 504 ALA A CA 1
ATOM 3760 C C . ALA A 1 504 ? -10.281 33.531 8.172 1 85.19 504 ALA A C 1
ATOM 3762 O O . ALA A 1 504 ? -10.336 32.469 8.75 1 85.19 504 ALA A O 1
ATOM 3763 N N . ALA A 1 505 ? -11.32 34.375 7.992 1 91.44 505 ALA A N 1
ATOM 3764 C CA . ALA A 1 505 ? -12.602 34.062 8.617 1 91.44 505 ALA A CA 1
ATOM 3765 C C . ALA A 1 505 ? -13.391 33.062 7.801 1 91.44 505 ALA A C 1
ATOM 3767 O O . ALA A 1 505 ? -14.062 32.188 8.359 1 91.44 505 ALA A O 1
ATOM 3768 N N . TYR A 1 506 ? -13.227 33.188 6.461 1 94.38 506 TYR A N 1
ATOM 3769 C CA . TYR A 1 506 ? -14.18 32.406 5.684 1 94.38 506 TYR A CA 1
ATOM 3770 C C . TYR A 1 506 ? -13.492 31.234 5 1 94.38 506 TYR A C 1
ATOM 3772 O O . TYR A 1 506 ? -14.156 30.328 4.484 1 94.38 506 TYR A O 1
ATOM 3780 N N . THR A 1 507 ? -12.164 31.125 4.914 1 91.44 507 THR A N 1
ATOM 3781 C CA . THR A 1 507 ? -11.445 30.188 4.062 1 91.44 507 THR A CA 1
ATOM 3782 C C . THR A 1 507 ? -11.797 28.75 4.414 1 91.44 507 THR A C 1
ATOM 3784 O O . THR A 1 507 ? -12.07 27.938 3.529 1 91.44 507 THR A O 1
ATOM 3787 N N . ALA A 1 508 ? -11.773 28.453 5.711 1 91.81 508 ALA A N 1
ATOM 3788 C CA . ALA A 1 508 ? -12.062 27.078 6.141 1 91.81 508 ALA A CA 1
ATOM 3789 C C . ALA A 1 508 ? -13.453 26.641 5.688 1 91.81 508 ALA A C 1
ATOM 3791 O O . ALA A 1 508 ? -13.625 25.531 5.168 1 91.81 508 ALA A O 1
ATOM 3792 N N . ARG A 1 509 ? -14.398 27.562 5.836 1 96.25 509 ARG A N 1
ATOM 3793 C CA . ARG A 1 509 ? -15.781 27.203 5.535 1 96.25 509 ARG A CA 1
ATOM 3794 C C . ARG A 1 509 ? -16.047 27.266 4.035 1 96.25 509 ARG A C 1
ATOM 3796 O O . ARG A 1 509 ? -16.844 26.484 3.508 1 96.25 509 ARG A O 1
ATOM 3803 N N . SER A 1 510 ? -15.422 28.219 3.357 1 96.31 510 SER A N 1
ATOM 3804 C CA . SER A 1 510 ? -15.57 28.266 1.906 1 96.31 510 SER A CA 1
ATOM 3805 C C . SER A 1 510 ? -14.953 27.031 1.258 1 96.31 510 SER A C 1
ATOM 3807 O O . SER A 1 510 ? -15.516 26.484 0.305 1 96.31 510 SER A O 1
ATOM 3809 N N . THR A 1 511 ? -13.789 26.562 1.783 1 94.44 511 THR A N 1
ATOM 3810 C CA . THR A 1 511 ? -13.141 25.359 1.281 1 94.44 511 THR A CA 1
ATOM 3811 C C . THR A 1 511 ? -14 24.125 1.548 1 94.44 511 THR A C 1
ATOM 3813 O O . THR A 1 511 ? -14.156 23.266 0.676 1 94.44 511 THR A O 1
ATOM 3816 N N . PHE A 1 512 ? -14.562 24.078 2.74 1 96.38 512 PHE A N 1
ATOM 3817 C CA . PHE A 1 512 ? -15.461 22.984 3.092 1 96.38 512 PHE A CA 1
ATOM 3818 C C . PHE A 1 512 ? -16.656 22.938 2.141 1 96.38 512 PHE A C 1
ATOM 3820 O O . PHE A 1 512 ? -16.969 21.875 1.601 1 96.38 512 PHE A O 1
ATOM 3827 N N . ALA A 1 513 ? -17.266 24.078 1.976 1 98.12 513 ALA A N 1
ATOM 3828 C CA . ALA A 1 513 ? -18.453 24.156 1.127 1 98.12 513 ALA A CA 1
ATOM 3829 C C . ALA A 1 513 ? -18.125 23.781 -0.315 1 98.12 513 ALA A C 1
ATOM 3831 O O . ALA A 1 513 ? -18.875 23.031 -0.959 1 98.12 513 ALA A O 1
ATOM 3832 N N . ALA A 1 514 ? -17.031 24.344 -0.796 1 97.44 514 ALA A N 1
ATOM 3833 C CA . ALA A 1 514 ? -16.609 24.031 -2.16 1 97.44 514 ALA A CA 1
ATOM 3834 C C . ALA A 1 514 ? -16.438 22.516 -2.35 1 97.44 514 ALA A C 1
ATOM 3836 O O . ALA A 1 514 ? -16.906 21.953 -3.342 1 97.44 514 ALA A O 1
ATOM 3837 N N . ASN A 1 515 ? -15.805 21.891 -1.426 1 97 515 ASN A N 1
ATOM 3838 C CA . ASN A 1 515 ? -15.57 20.438 -1.483 1 97 515 ASN A CA 1
ATOM 3839 C C . ASN A 1 515 ? -16.891 19.672 -1.426 1 97 515 ASN A C 1
ATOM 3841 O O . ASN A 1 515 ? -17.078 18.719 -2.18 1 97 515 ASN A O 1
ATOM 3845 N N . LEU A 1 516 ? -17.719 20.125 -0.54 1 98.25 516 LEU A N 1
ATOM 3846 C CA . LEU A 1 516 ? -19 19.438 -0.373 1 98.25 516 LEU A CA 1
ATOM 3847 C C . LEU A 1 516 ? -19.797 19.453 -1.673 1 98.25 516 LEU A C 1
ATOM 3849 O O . LEU A 1 516 ? -20.25 18.406 -2.15 1 98.25 516 LEU A O 1
ATOM 3853 N N . PHE A 1 517 ? -19.984 20.578 -2.271 1 98.56 517 PHE A N 1
ATOM 3854 C CA . PHE A 1 517 ? -20.875 20.703 -3.42 1 98.56 517 PHE A CA 1
ATOM 3855 C C . PHE A 1 517 ? -20.25 20.078 -4.664 1 98.56 517 PHE A C 1
ATOM 3857 O O . PHE A 1 517 ? -20.953 19.484 -5.484 1 98.56 517 PHE A O 1
ATOM 3864 N N . GLN A 1 518 ? -18.938 20.188 -4.754 1 98.06 518 GLN A N 1
ATOM 3865 C CA . GLN A 1 518 ? -18.266 19.531 -5.863 1 98.06 518 GLN A CA 1
ATOM 3866 C C . GLN A 1 518 ? -18.469 18.016 -5.805 1 98.06 518 GLN A C 1
ATOM 3868 O O . GLN A 1 518 ? -18.516 17.344 -6.844 1 98.06 518 GLN A O 1
ATOM 3873 N N . ALA A 1 519 ? -18.625 17.422 -4.629 1 98.12 519 ALA A N 1
ATOM 3874 C CA . ALA A 1 519 ? -18.859 15.992 -4.469 1 98.12 519 ALA A CA 1
ATOM 3875 C C . ALA A 1 519 ? -20.156 15.57 -5.16 1 98.12 519 ALA A C 1
ATOM 3877 O O . ALA A 1 519 ? -20.297 14.406 -5.547 1 98.12 519 ALA A O 1
ATOM 3878 N N . GLY A 1 520 ? -21.047 16.531 -5.32 1 98.31 520 GLY A N 1
ATOM 3879 C CA . GLY A 1 520 ? -22.312 16.266 -5.996 1 98.31 520 GLY A CA 1
ATOM 3880 C C . GLY A 1 520 ? -22.359 16.781 -7.418 1 98.31 520 GLY A C 1
ATOM 3881 O O . GLY A 1 520 ? -23.406 16.781 -8.055 1 98.31 520 GLY A O 1
ATOM 3882 N N . GLY A 1 521 ? -21.25 17.297 -7.898 1 98.25 521 GLY A N 1
ATOM 3883 C CA . GLY A 1 521 ? -21.172 17.781 -9.266 1 98.25 521 GLY A CA 1
ATOM 3884 C C . GLY A 1 521 ? -21.609 19.219 -9.414 1 98.25 521 GLY A C 1
ATOM 3885 O O . GLY A 1 521 ? -21.984 19.656 -10.516 1 98.25 521 GLY A O 1
ATOM 3886 N N . ILE A 1 522 ? -21.625 19.938 -8.344 1 98.62 522 ILE A N 1
ATOM 3887 C CA . ILE A 1 522 ? -22.047 21.328 -8.367 1 98.62 522 ILE A CA 1
ATOM 3888 C C . ILE A 1 522 ? -20.812 22.234 -8.32 1 98.62 522 ILE A C 1
ATOM 3890 O O . ILE A 1 522 ? -20 22.141 -7.402 1 98.62 522 ILE A O 1
ATOM 3894 N N . GLU A 1 523 ? -20.656 23.094 -9.258 1 98.12 523 GLU A N 1
ATOM 3895 C CA . GLU A 1 523 ? -19.484 23.969 -9.391 1 98.12 523 GLU A CA 1
ATOM 3896 C C . GLU A 1 523 ? -19.578 25.172 -8.461 1 98.12 523 GLU A C 1
ATOM 3898 O O . GLU A 1 523 ? -20.484 25.984 -8.578 1 98.12 523 GLU A O 1
ATOM 3903 N N . PRO A 1 524 ? -18.656 25.297 -7.543 1 97.81 524 PRO A N 1
ATOM 3904 C CA . PRO A 1 524 ? -18.625 26.5 -6.695 1 97.81 524 PRO A CA 1
ATOM 3905 C C . PRO A 1 524 ? -18.094 27.719 -7.422 1 97.81 524 PRO A C 1
ATOM 3907 O O . PRO A 1 524 ? -17.125 27.625 -8.188 1 97.81 524 PRO A O 1
ATOM 3910 N N . VAL A 1 525 ? -18.75 28.797 -7.23 1 97.12 525 VAL A N 1
ATOM 3911 C CA . VAL A 1 525 ? -18.344 30.078 -7.805 1 97.12 525 VAL A CA 1
ATOM 3912 C C . VAL A 1 525 ? -18.031 31.062 -6.688 1 97.12 525 VAL A C 1
ATOM 3914 O O . VAL A 1 525 ? -18.875 31.328 -5.832 1 97.12 525 VAL A O 1
ATOM 3917 N N . THR A 1 526 ? -16.844 31.516 -6.625 1 91 526 THR A N 1
ATOM 3918 C CA . THR A 1 526 ? -16.438 32.406 -5.555 1 91 526 THR A CA 1
ATOM 3919 C C . THR A 1 526 ? -16.125 33.812 -6.105 1 91 526 THR A C 1
ATOM 3921 O O . THR A 1 526 ? -16.125 34.781 -5.359 1 91 526 THR A O 1
ATOM 3924 N N . ALA A 1 527 ? -15.891 33.875 -7.363 1 89.06 527 ALA A N 1
ATOM 3925 C CA . ALA A 1 527 ? -15.508 35.156 -7.977 1 89.06 527 ALA A CA 1
ATOM 3926 C C . ALA A 1 527 ? -16.734 35.938 -8.422 1 89.06 527 ALA A C 1
ATOM 3928 O O . ALA A 1 527 ? -17.734 35.344 -8.867 1 89.06 527 ALA A O 1
ATOM 3929 N N . GLY A 1 528 ? -16.672 37.25 -8.273 1 91.38 528 GLY A N 1
ATOM 3930 C CA . GLY A 1 528 ? -17.734 38.094 -8.773 1 91.38 528 GLY A CA 1
ATOM 3931 C C . GLY A 1 528 ? -18.922 38.156 -7.828 1 91.38 528 GLY A C 1
ATOM 3932 O O . GLY A 1 528 ? -18.797 37.875 -6.641 1 91.38 528 GLY A O 1
ATOM 3933 N N . THR A 1 529 ? -20.109 38.719 -8.336 1 95.25 529 THR A N 1
ATOM 3934 C CA . THR A 1 529 ? -21.328 38.844 -7.559 1 95.25 529 THR A CA 1
ATOM 3935 C C . THR A 1 529 ? -22.25 37.656 -7.785 1 95.25 529 THR A C 1
ATOM 3937 O O . THR A 1 529 ? -22.062 36.875 -8.727 1 95.25 529 THR A O 1
ATOM 3940 N N . PHE A 1 530 ? -23.125 37.531 -6.875 1 97.31 530 PHE A N 1
ATOM 3941 C CA . PHE A 1 530 ? -24.109 36.469 -7.02 1 97.31 530 PHE A CA 1
ATOM 3942 C C . PHE A 1 530 ? -24.828 36.594 -8.359 1 97.31 530 PHE A C 1
ATOM 3944 O O . PHE A 1 530 ? -25.031 35.594 -9.047 1 97.31 530 PHE A O 1
ATOM 3951 N N . GLU A 1 531 ? -25.141 37.781 -8.773 1 95.5 531 GLU A N 1
ATOM 3952 C CA . GLU A 1 531 ? -25.875 38.031 -10.008 1 95.5 531 GLU A CA 1
ATOM 3953 C C . GLU A 1 531 ? -25.078 37.562 -11.227 1 95.5 531 GLU A C 1
ATOM 3955 O O . GLU A 1 531 ? -25.656 37.062 -12.195 1 95.5 531 GLU A O 1
ATOM 3960 N N . ASP A 1 532 ? -23.797 37.625 -11.133 1 95 532 ASP A N 1
ATOM 3961 C CA . ASP A 1 532 ? -22.938 37.281 -12.266 1 95 532 ASP A CA 1
ATOM 3962 C C . ASP A 1 532 ? -22.578 35.812 -12.258 1 95 532 ASP A C 1
ATOM 3964 O O . ASP A 1 532 ? -22.062 35.281 -13.242 1 95 532 ASP A O 1
ATOM 3968 N N . SER A 1 533 ? -22.891 35.156 -11.18 1 96 533 SER A N 1
ATOM 3969 C CA . SER A 1 533 ? -22.359 33.812 -10.961 1 96 533 SER A CA 1
ATOM 3970 C C . SER A 1 533 ? -23.141 32.781 -11.773 1 96 533 SER A C 1
ATOM 3972 O O . SER A 1 533 ? -22.625 31.703 -12.07 1 96 533 SER A O 1
ATOM 3974 N N . GLY A 1 534 ? -24.375 33.125 -12.164 1 94 534 GLY A N 1
ATOM 3975 C CA . GLY A 1 534 ? -25.234 32.156 -12.828 1 94 534 GLY A CA 1
ATOM 3976 C C . GLY A 1 534 ? -25.828 31.125 -11.883 1 94 534 GLY A C 1
ATOM 3977 O O . GLY A 1 534 ? -26.547 30.219 -12.312 1 94 534 GLY A O 1
ATOM 3978 N N . ALA A 1 535 ? -25.578 31.281 -10.594 1 97.19 535 ALA A N 1
ATOM 3979 C CA . ALA A 1 535 ? -26.109 30.359 -9.594 1 97.19 535 ALA A CA 1
ATOM 3980 C C . ALA A 1 535 ? -27.516 30.766 -9.164 1 97.19 535 ALA A C 1
ATOM 3982 O O . ALA A 1 535 ? -27.922 31.922 -9.328 1 97.19 535 ALA A O 1
ATOM 3983 N N . THR A 1 536 ? -28.25 29.844 -8.727 1 96.56 536 THR A N 1
ATOM 3984 C CA . THR A 1 536 ? -29.578 30.125 -8.203 1 96.56 536 THR A CA 1
ATOM 3985 C C . THR A 1 536 ? -29.594 30 -6.684 1 96.56 536 THR A C 1
ATOM 3987 O O . THR A 1 536 ? -30.531 30.453 -6.031 1 96.56 536 THR A O 1
ATOM 3990 N N . GLU A 1 537 ? -28.531 29.391 -6.168 1 98.06 537 GLU A N 1
ATOM 3991 C CA . GLU A 1 537 ? -28.391 29.203 -4.723 1 98.06 537 GLU A CA 1
ATOM 3992 C C . GLU A 1 537 ? -27.031 29.656 -4.23 1 98.06 537 GLU A C 1
ATOM 3994 O O . GLU A 1 537 ? -26.094 29.797 -5.02 1 98.06 537 GLU A O 1
ATOM 3999 N N . ALA A 1 538 ? -26.953 29.953 -2.943 1 98.62 538 ALA A N 1
ATOM 4000 C CA . ALA A 1 538 ? -25.719 30.484 -2.387 1 98.62 538 ALA A CA 1
ATOM 4001 C C . ALA A 1 538 ? -25.422 29.875 -1.02 1 98.62 538 ALA A C 1
ATOM 4003 O O . ALA A 1 538 ? -26.328 29.344 -0.362 1 98.62 538 ALA A O 1
ATOM 4004 N N . VAL A 1 539 ? -24.188 29.906 -0.617 1 98.75 539 VAL A N 1
ATOM 4005 C CA . VAL A 1 539 ? -23.734 29.469 0.698 1 98.75 539 VAL A CA 1
ATOM 4006 C C . VAL A 1 539 ? -22.984 30.594 1.393 1 98.75 539 VAL A C 1
ATOM 4008 O O . VAL A 1 539 ? -21.984 31.109 0.867 1 98.75 539 VAL A O 1
ATOM 4011 N N . LEU A 1 540 ? -23.484 31 2.578 1 98.44 540 LEU A N 1
ATOM 4012 C CA . LEU A 1 540 ? -22.719 31.938 3.395 1 98.44 540 LEU A CA 1
ATOM 4013 C C . LEU A 1 540 ? -21.516 31.266 4.031 1 98.44 540 LEU A C 1
ATOM 4015 O O . LEU A 1 540 ? -21.656 30.219 4.672 1 98.44 540 LEU A O 1
ATOM 4019 N N . CYS A 1 541 ? -20.328 31.812 3.84 1 98.19 541 CYS A N 1
ATOM 4020 C CA . CYS A 1 541 ? -19.094 31.266 4.391 1 98.19 541 CYS A CA 1
ATOM 4021 C C . CYS A 1 541 ? -18.359 32.312 5.223 1 98.19 541 CYS A C 1
ATOM 4023 O O . CYS A 1 541 ? -17.906 33.312 4.695 1 98.19 541 CYS A O 1
ATOM 4025 N N . SER A 1 542 ? -18.25 32.062 6.438 1 97.44 542 SER A N 1
ATOM 4026 C CA . SER A 1 542 ? -17.547 32.969 7.344 1 97.44 542 SER A CA 1
ATOM 4027 C C . SER A 1 542 ? -17.328 32.312 8.711 1 97.44 542 SER A C 1
ATOM 4029 O O . SER A 1 542 ? -17.359 31.078 8.828 1 97.44 542 SER A O 1
ATOM 4031 N N . SER A 1 543 ? -16.969 33.094 9.758 1 95.75 543 SER A N 1
ATOM 4032 C CA . SER A 1 543 ? -16.812 32.625 11.125 1 95.75 543 SER A CA 1
ATOM 4033 C C . SER A 1 543 ? -18.109 32.812 11.93 1 95.75 543 SER A C 1
ATOM 4035 O O . SER A 1 543 ? -18.984 33.562 11.531 1 95.75 543 SER A O 1
ATOM 4037 N N . ASP A 1 544 ? -18.203 32.156 13.023 1 95.19 544 ASP A N 1
ATOM 4038 C CA . ASP A 1 544 ? -19.391 32.219 13.875 1 95.19 544 ASP A CA 1
ATOM 4039 C C . ASP A 1 544 ? -19.609 33.656 14.367 1 95.19 544 ASP A C 1
ATOM 4041 O O . ASP A 1 544 ? -20.75 34.125 14.422 1 95.19 544 ASP A O 1
ATOM 4045 N N . ASP A 1 545 ? -18.516 34.312 14.711 1 94.94 545 ASP A N 1
ATOM 4046 C CA . ASP A 1 545 ? -18.609 35.688 15.203 1 94.94 545 ASP A CA 1
ATOM 4047 C C . ASP A 1 545 ? -19.203 36.625 14.141 1 94.94 545 ASP A C 1
ATOM 4049 O O . ASP A 1 545 ? -20.078 37.438 14.438 1 94.94 545 ASP A O 1
ATOM 4053 N N . LEU A 1 546 ? -18.75 36.438 12.938 1 96.75 546 LEU A N 1
ATOM 4054 C CA . LEU A 1 546 ? -19.219 37.312 11.867 1 96.75 546 LEU A CA 1
ATOM 4055 C C . LEU A 1 546 ? -20.641 36.938 11.438 1 96.75 546 LEU A C 1
ATOM 4057 O O . LEU A 1 546 ? -21.406 37.781 10.977 1 96.75 546 LEU A O 1
ATOM 4061 N N . TYR A 1 547 ? -21.016 35.688 11.516 1 96.81 547 TYR A N 1
ATOM 4062 C CA . TYR A 1 547 ? -22.391 35.281 11.258 1 96.81 547 TYR A CA 1
ATOM 4063 C C . TYR A 1 547 ? -23.375 36.031 12.172 1 96.81 547 TYR A C 1
ATOM 4065 O O . TYR A 1 547 ? -24.406 36.531 11.711 1 96.81 547 TYR A O 1
ATOM 4073 N N . ALA A 1 548 ? -23 36.031 13.492 1 95.69 548 ALA A N 1
ATOM 4074 C CA . ALA A 1 548 ? -23.859 36.688 14.484 1 95.69 548 ALA A CA 1
ATOM 4075 C C . ALA A 1 548 ? -24.141 38.125 14.109 1 95.69 548 ALA A C 1
ATOM 4077 O O . ALA A 1 548 ? -25.219 38.656 14.359 1 95.69 548 ALA A O 1
ATOM 4078 N N . GLU A 1 549 ? -23.188 38.688 13.453 1 96.06 549 GLU A N 1
ATOM 4079 C CA . GLU A 1 549 ? -23.281 40.094 13.125 1 96.06 549 GLU A CA 1
ATOM 4080 C C . GLU A 1 549 ? -23.906 40.312 11.758 1 96.06 549 GLU A C 1
ATOM 4082 O O . GLU A 1 549 ? -24.594 41.312 11.531 1 96.06 549 GLU A O 1
ATOM 4087 N N . GLN A 1 550 ? -23.625 39.438 10.812 1 96.94 550 GLN A N 1
ATOM 4088 C CA . GLN A 1 550 ? -23.828 39.844 9.43 1 96.94 550 GLN A CA 1
ATOM 4089 C C . GLN A 1 550 ? -24.688 38.812 8.68 1 96.94 550 GLN A C 1
ATOM 4091 O O . GLN A 1 550 ? -25.188 39.094 7.594 1 96.94 550 GLN A O 1
ATOM 4096 N N . ALA A 1 551 ? -24.922 37.656 9.18 1 97.25 551 ALA A N 1
ATOM 4097 C CA . ALA A 1 551 ? -25.516 36.562 8.414 1 97.25 551 ALA A CA 1
ATOM 4098 C C . ALA A 1 551 ? -26.906 36.906 7.914 1 97.25 551 ALA A C 1
ATOM 4100 O O . ALA A 1 551 ? -27.234 36.656 6.75 1 97.25 551 ALA A O 1
ATOM 4101 N N . ALA A 1 552 ? -27.734 37.469 8.789 1 97.06 552 ALA A N 1
ATOM 4102 C CA . ALA A 1 552 ? -29.109 37.781 8.422 1 97.06 552 ALA A CA 1
ATOM 4103 C C . ALA A 1 552 ? -29.141 38.812 7.305 1 97.06 552 ALA A C 1
ATOM 4105 O O . ALA A 1 552 ? -29.891 38.688 6.34 1 97.06 552 ALA A O 1
ATOM 4106 N N . ARG A 1 553 ? -28.359 39.844 7.465 1 97.5 553 ARG A N 1
ATOM 4107 C CA . ARG A 1 553 ? -28.297 40.875 6.453 1 97.5 553 ARG A CA 1
ATOM 4108 C C . ARG A 1 553 ? -27.766 40.344 5.133 1 97.5 553 ARG A C 1
ATOM 4110 O O . ARG A 1 553 ? -28.266 40.719 4.062 1 97.5 553 ARG A O 1
ATOM 4117 N N . ALA A 1 554 ? -26.719 39.562 5.23 1 97.88 554 ALA A N 1
ATOM 4118 C CA . ALA A 1 554 ? -26.141 38.969 4.027 1 97.88 554 ALA A CA 1
ATOM 4119 C C . ALA A 1 554 ? -27.156 38.062 3.314 1 97.88 554 ALA A C 1
ATOM 4121 O O . ALA A 1 554 ? -27.234 38.062 2.084 1 97.88 554 ALA A O 1
ATOM 4122 N N . ALA A 1 555 ? -27.875 37.281 4.051 1 97.88 555 ALA A N 1
ATOM 4123 C CA . ALA A 1 555 ? -28.906 36.406 3.48 1 97.88 555 ALA A CA 1
ATOM 4124 C C . ALA A 1 555 ? -29.984 37.219 2.783 1 97.88 555 ALA A C 1
ATOM 4126 O O . ALA A 1 555 ? -30.438 36.844 1.698 1 97.88 555 ALA A O 1
ATOM 4127 N N . GLU A 1 556 ? -30.391 38.25 3.43 1 97.19 556 GLU A N 1
ATOM 4128 C CA . GLU A 1 556 ? -31.391 39.125 2.848 1 97.19 556 GLU A CA 1
ATOM 4129 C C . GLU A 1 556 ? -30.906 39.719 1.529 1 97.19 556 GLU A C 1
ATOM 4131 O O . GLU A 1 556 ? -31.672 39.812 0.562 1 97.19 556 GLU A O 1
ATOM 4136 N N . SER A 1 557 ? -29.688 40.188 1.557 1 97.44 557 SER A N 1
ATOM 4137 C CA . SER A 1 557 ? -29.094 40.75 0.351 1 97.44 557 SER A CA 1
ATOM 4138 C C . SER A 1 557 ? -29.062 39.75 -0.785 1 97.44 557 SER A C 1
ATOM 4140 O O . SER A 1 557 ? -29.25 40.094 -1.949 1 97.44 557 SER A O 1
ATOM 4142 N N . LEU A 1 558 ? -28.703 38.469 -0.503 1 97.94 558 LEU A N 1
ATOM 4143 C CA . LEU A 1 558 ? -28.641 37.406 -1.504 1 97.94 558 LEU A CA 1
ATOM 4144 C C . LEU A 1 558 ? -30.031 37.125 -2.053 1 97.94 558 LEU A C 1
ATOM 4146 O O . LEU A 1 558 ? -30.203 36.906 -3.26 1 97.94 558 LEU A O 1
ATOM 4150 N N . ARG A 1 559 ? -30.969 37.094 -1.219 1 96.81 559 ARG A N 1
ATOM 4151 C CA . ARG A 1 559 ? -32.344 36.875 -1.641 1 96.81 559 ARG A CA 1
ATOM 4152 C C . ARG A 1 559 ? -32.844 38 -2.541 1 96.81 559 ARG A C 1
ATOM 4154 O O . ARG A 1 559 ? -33.531 37.75 -3.537 1 96.81 559 ARG A O 1
ATOM 4161 N N . ALA A 1 560 ? -32.531 39.156 -2.127 1 96.69 560 ALA A N 1
ATOM 4162 C CA . ALA A 1 560 ? -32.906 40.344 -2.936 1 96.69 560 ALA A CA 1
ATOM 4163 C C . ALA A 1 560 ? -32.25 40.25 -4.316 1 96.69 560 ALA A C 1
ATOM 4165 O O . ALA A 1 560 ? -32.844 40.719 -5.305 1 96.69 560 ALA A O 1
ATOM 4166 N N . ALA A 1 561 ? -31.125 39.656 -4.336 1 97.19 561 ALA A N 1
ATOM 4167 C CA . ALA A 1 561 ? -30.391 39.531 -5.59 1 97.19 561 ALA A CA 1
ATOM 4168 C C . ALA A 1 561 ? -30.906 38.375 -6.422 1 97.19 561 ALA A C 1
ATOM 4170 O O . ALA A 1 561 ? -30.531 38.219 -7.582 1 97.19 561 ALA A O 1
ATOM 4171 N N . GLY A 1 562 ? -31.797 37.531 -5.801 1 96.31 562 GLY A N 1
ATOM 4172 C CA . GLY A 1 562 ? -32.438 36.5 -6.59 1 96.31 562 GLY A CA 1
ATOM 4173 C C . GLY A 1 562 ? -32.156 35.094 -6.102 1 96.31 562 GLY A C 1
ATOM 4174 O O . GLY A 1 562 ? -32.562 34.125 -6.73 1 96.31 562 GLY A O 1
ATOM 4175 N N . ALA A 1 563 ? -31.406 34.938 -5.039 1 97.88 563 ALA A N 1
ATOM 4176 C CA . ALA A 1 563 ? -31.094 33.625 -4.508 1 97.88 563 ALA A CA 1
ATOM 4177 C C . ALA A 1 563 ? -32.375 32.906 -4.031 1 97.88 563 ALA A C 1
ATOM 4179 O O . ALA A 1 563 ? -33.125 33.469 -3.221 1 97.88 563 ALA A O 1
ATOM 4180 N N . ARG A 1 564 ? -32.562 31.75 -4.52 1 97.5 564 ARG A N 1
ATOM 4181 C CA . ARG A 1 564 ? -33.781 31 -4.184 1 97.5 564 ARG A CA 1
ATOM 4182 C C . ARG A 1 564 ? -33.562 30.188 -2.902 1 97.5 564 ARG A C 1
ATOM 4184 O O . ARG A 1 564 ? -34.531 29.797 -2.254 1 97.5 564 ARG A O 1
ATOM 4191 N N . HIS A 1 565 ? -32.406 29.859 -2.588 1 98.19 565 HIS A N 1
ATOM 4192 C CA . HIS A 1 565 ? -32 29.109 -1.398 1 98.19 565 HIS A CA 1
ATOM 4193 C C . HIS A 1 565 ? -30.672 29.578 -0.853 1 98.19 565 HIS A C 1
ATOM 4195 O O . HIS A 1 565 ? -29.719 29.781 -1.614 1 98.19 565 HIS A O 1
ATOM 4201 N N . VAL A 1 566 ? -30.625 29.844 0.38 1 98.44 566 VAL A N 1
ATOM 4202 C CA . VAL A 1 566 ? -29.406 30.328 1.008 1 98.44 566 VAL A CA 1
ATOM 4203 C C . VAL A 1 566 ? -28.953 29.344 2.08 1 98.44 566 VAL A C 1
ATOM 4205 O O . VAL A 1 566 ? -29.656 29.109 3.061 1 98.44 566 VAL A O 1
ATOM 4208 N N . PHE A 1 567 ? -27.75 28.75 1.836 1 98.5 567 PHE A N 1
ATOM 4209 C CA . PHE A 1 567 ? -27.094 27.906 2.822 1 98.5 567 PHE A CA 1
ATOM 4210 C C . PHE A 1 567 ? -26.172 28.734 3.715 1 98.5 567 PHE A C 1
ATOM 4212 O O . PHE A 1 567 ? -25.75 29.828 3.336 1 98.5 567 PHE A O 1
ATOM 4219 N N . LEU A 1 568 ? -25.953 28.234 4.887 1 98.44 568 LEU A N 1
ATOM 4220 C CA . LEU A 1 568 ? -24.891 28.734 5.75 1 98.44 568 LEU A CA 1
ATOM 4221 C C . LEU A 1 568 ? -23.938 27.594 6.133 1 98.44 568 LEU A C 1
ATOM 4223 O O . LEU A 1 568 ? -24.375 26.562 6.633 1 98.44 568 LEU A O 1
ATOM 4227 N N . ALA A 1 569 ? -22.641 27.734 5.805 1 98.25 569 ALA A N 1
ATOM 4228 C CA . ALA A 1 569 ? -21.625 26.75 6.199 1 98.25 569 ALA A CA 1
ATOM 4229 C C . ALA A 1 569 ? -21.312 26.859 7.688 1 98.25 569 ALA A C 1
ATOM 4231 O O . ALA A 1 569 ? -20.5 27.688 8.094 1 98.25 569 ALA A O 1
ATOM 4232 N N . GLY A 1 570 ? -21.844 26.109 8.43 1 96.94 570 GLY A N 1
ATOM 4233 C CA . GLY A 1 570 ? -21.75 26.094 9.875 1 96.94 570 GLY A CA 1
ATOM 4234 C C . GLY A 1 570 ? -22.891 25.359 10.547 1 96.94 570 GLY A C 1
ATOM 4235 O O . GLY A 1 570 ? -23.891 25.031 9.898 1 96.94 570 GLY A O 1
ATOM 4236 N N . ARG A 1 571 ? -22.766 25.094 11.797 1 93.81 571 ARG A N 1
ATOM 4237 C CA . ARG A 1 571 ? -23.812 24.391 12.539 1 93.81 571 ARG A CA 1
ATOM 4238 C C . ARG A 1 571 ? -25.094 25.219 12.609 1 93.81 571 ARG A C 1
ATOM 4240 O O . ARG A 1 571 ? -25.031 26.453 12.602 1 93.81 571 ARG A O 1
ATOM 4247 N N . PRO A 1 572 ? -26.172 24.5 12.75 1 93.25 572 PRO A N 1
ATOM 4248 C CA . PRO A 1 572 ? -27.453 25.203 12.773 1 93.25 572 PRO A CA 1
ATOM 4249 C C . PRO A 1 572 ? -27.578 26.172 13.953 1 93.25 572 PRO A C 1
ATOM 4251 O O . PRO A 1 572 ? -27.219 25.828 15.078 1 93.25 572 PRO A O 1
ATOM 4254 N N . ALA A 1 573 ? -27.953 27.422 13.82 1 90.94 573 ALA A N 1
ATOM 4255 C CA . ALA A 1 573 ? -28.156 28.438 14.836 1 90.94 573 ALA A CA 1
ATOM 4256 C C . ALA A 1 573 ? -29.375 29.297 14.523 1 90.94 573 ALA A C 1
ATOM 4258 O O . ALA A 1 573 ? -29.734 30.203 15.281 1 90.94 573 ALA A O 1
ATOM 4259 N N . ALA A 1 574 ? -30.062 29.125 13.531 1 87.88 574 ALA A N 1
ATOM 4260 C CA . ALA A 1 574 ? -31.328 29.719 13.117 1 87.88 574 ALA A CA 1
ATOM 4261 C C . ALA A 1 574 ? -31.141 31.188 12.734 1 87.88 574 ALA A C 1
ATOM 4263 O O . ALA A 1 574 ? -31.828 32.062 13.281 1 87.88 574 ALA A O 1
ATOM 4264 N N . TYR A 1 575 ? -30.391 31.484 11.898 1 94.25 575 TYR A N 1
ATOM 4265 C CA . TYR A 1 575 ? -30.25 32.844 11.359 1 94.25 575 TYR A CA 1
ATOM 4266 C C . TYR A 1 575 ? -31.391 33.156 10.398 1 94.25 575 TYR A C 1
ATOM 4268 O O . TYR A 1 575 ? -31.766 32.344 9.57 1 94.25 575 TYR A O 1
ATOM 4276 N N . ALA A 1 576 ? -31.938 34.312 10.555 1 94.94 576 ALA A N 1
ATOM 4277 C CA . ALA A 1 576 ? -33.031 34.75 9.672 1 94.94 576 ALA A CA 1
ATOM 4278 C C . ALA A 1 576 ? -32.562 34.75 8.211 1 94.94 576 ALA A C 1
ATOM 4280 O O . ALA A 1 576 ? -31.453 35.188 7.898 1 94.94 576 ALA A O 1
ATOM 4281 N N . GLY A 1 577 ? -33.375 34.219 7.305 1 95.38 577 GLY A N 1
ATOM 4282 C CA . GLY A 1 577 ? -33.094 34.219 5.879 1 95.38 577 GLY A CA 1
ATOM 4283 C C . GLY A 1 577 ? -32.281 33.031 5.418 1 95.38 577 GLY A C 1
ATOM 4284 O O . GLY A 1 577 ? -32.062 32.844 4.219 1 95.38 577 GLY A O 1
ATOM 4285 N N . VAL A 1 578 ? -31.719 32.312 6.312 1 97.38 578 VAL A N 1
ATOM 4286 C CA . VAL A 1 578 ? -30.953 31.109 5.984 1 97.38 578 VAL A CA 1
ATOM 4287 C C . VAL A 1 578 ? -31.891 29.906 5.91 1 97.38 578 VAL A C 1
ATOM 4289 O O . VAL A 1 578 ? -32.656 29.656 6.84 1 97.38 578 VAL A O 1
ATOM 4292 N N . ASP A 1 579 ? -31.797 29.188 4.816 1 97.25 579 ASP A N 1
ATOM 4293 C CA . ASP A 1 579 ? -32.75 28.109 4.586 1 97.25 579 ASP A CA 1
ATOM 4294 C C . ASP A 1 579 ? -32.188 26.781 5.145 1 97.25 579 ASP A C 1
ATOM 4296 O O . ASP A 1 579 ? -32.969 25.922 5.57 1 97.25 579 ASP A O 1
ATOM 4300 N N . SER A 1 580 ? -30.922 26.516 4.965 1 97.06 580 SER A N 1
ATOM 4301 C CA . SER A 1 580 ? -30.297 25.266 5.391 1 97.06 580 SER A CA 1
ATOM 4302 C C . SER A 1 580 ? -28.859 25.484 5.844 1 97.06 580 SER A C 1
ATOM 4304 O O . SER A 1 580 ? -28.281 26.531 5.578 1 97.06 580 SER A O 1
ATOM 4306 N N . TYR A 1 581 ? -28.391 24.578 6.562 1 97.94 581 TYR A N 1
ATOM 4307 C CA . TYR A 1 581 ? -27.031 24.625 7.102 1 97.94 581 TYR A CA 1
ATOM 4308 C C . TYR A 1 581 ? -26.219 23.422 6.617 1 97.94 581 TYR A C 1
ATOM 4310 O O . TYR A 1 581 ? -26.734 22.312 6.5 1 97.94 581 TYR A O 1
ATOM 4318 N N . VAL A 1 582 ? -24.953 23.656 6.219 1 98.06 582 VAL A N 1
ATOM 4319 C CA . VAL A 1 582 ? -24.031 22.578 5.863 1 98.06 582 VAL A CA 1
ATOM 4320 C C . VAL A 1 582 ? -22.812 22.625 6.789 1 98.06 582 VAL A C 1
ATOM 4322 O O . VAL A 1 582 ? -22.312 23.703 7.105 1 98.06 582 VAL A O 1
ATOM 4325 N N . PHE A 1 583 ? -22.422 21.562 7.301 1 96.94 583 PHE A N 1
ATOM 4326 C CA . PHE A 1 583 ? -21.344 21.438 8.297 1 96.94 583 PHE A CA 1
ATOM 4327 C C . PHE A 1 583 ? -20.766 20.031 8.297 1 96.94 583 PHE A C 1
ATOM 4329 O O . PHE A 1 583 ? -21.344 19.109 7.711 1 96.94 583 PHE A O 1
ATOM 4336 N N . ALA A 1 584 ? -19.609 19.891 8.844 1 94.06 584 ALA A N 1
ATOM 4337 C CA . ALA A 1 584 ? -19 18.562 8.977 1 94.06 584 ALA A CA 1
ATOM 4338 C C . ALA A 1 584 ? -19.938 17.609 9.695 1 94.06 584 ALA A C 1
ATOM 4340 O O . ALA A 1 584 ? -20.391 17.875 10.805 1 94.06 584 ALA A O 1
ATOM 4341 N N . GLY A 1 585 ? -20.297 16.562 9.07 1 94.88 585 GLY A N 1
ATOM 4342 C CA . GLY A 1 585 ? -21.156 15.562 9.672 1 94.88 585 GLY A CA 1
ATOM 4343 C C . GLY A 1 585 ? -22.594 15.609 9.156 1 94.88 585 GLY A C 1
ATOM 4344 O O . GLY A 1 585 ? -23.391 14.727 9.445 1 94.88 585 GLY A O 1
ATOM 4345 N N . CYS A 1 586 ? -22.906 16.672 8.414 1 97.5 586 CYS A N 1
ATOM 4346 C CA . CYS A 1 586 ? -24.234 16.688 7.832 1 97.5 586 CYS A CA 1
ATOM 4347 C C . CYS A 1 586 ? -24.406 15.594 6.793 1 97.5 586 CYS A C 1
ATOM 4349 O O . CYS A 1 586 ? -23.422 14.984 6.359 1 97.5 586 CYS A O 1
ATOM 4351 N N . ASP A 1 587 ? -25.594 15.266 6.488 1 98.19 587 ASP A N 1
ATOM 4352 C CA . ASP A 1 587 ? -25.875 14.273 5.449 1 98.19 587 ASP A CA 1
ATOM 4353 C C . ASP A 1 587 ? -25.625 14.852 4.059 1 98.19 587 ASP A C 1
ATOM 4355 O O . ASP A 1 587 ? -26.547 15.391 3.434 1 98.19 587 ASP A O 1
ATOM 4359 N N . ALA A 1 588 ? -24.438 14.695 3.551 1 98.62 588 ALA A N 1
ATOM 4360 C CA . ALA A 1 588 ? -24 15.289 2.291 1 98.62 588 ALA A CA 1
ATOM 4361 C C . ALA A 1 588 ? -24.875 14.812 1.13 1 98.62 588 ALA A C 1
ATOM 4363 O O . ALA A 1 588 ? -25.234 15.602 0.251 1 98.62 588 ALA A O 1
ATOM 4364 N N . VAL A 1 589 ? -25.203 13.516 1.081 1 98.62 589 VAL A N 1
ATOM 4365 C CA . VAL A 1 589 ? -25.969 12.953 -0.022 1 98.62 589 VAL A CA 1
ATOM 4366 C C . VAL A 1 589 ? -27.359 13.602 -0.067 1 98.62 589 VAL A C 1
ATOM 4368 O O . VAL A 1 589 ? -27.844 13.969 -1.14 1 98.62 589 VAL A O 1
ATOM 4371 N N . ASP A 1 590 ? -27.953 13.75 1.081 1 98.31 590 ASP A N 1
ATOM 4372 C CA . ASP A 1 590 ? -29.266 14.391 1.158 1 98.31 590 ASP A CA 1
ATOM 4373 C C . ASP A 1 590 ? -29.188 15.852 0.721 1 98.31 590 ASP A C 1
ATOM 4375 O O . ASP A 1 590 ? -30.031 16.312 -0.049 1 98.31 590 ASP A O 1
ATOM 4379 N N . VAL A 1 591 ? -28.234 16.578 1.266 1 98.31 591 VAL A N 1
ATOM 4380 C CA . VAL A 1 591 ? -28.047 17.984 0.946 1 98.31 591 VAL A CA 1
ATOM 4381 C C . VAL A 1 591 ? -27.859 18.156 -0.561 1 98.31 591 VAL A C 1
ATOM 4383 O O . VAL A 1 591 ? -28.516 19 -1.182 1 98.31 591 VAL A O 1
ATOM 4386 N N . LEU A 1 592 ? -27 17.391 -1.142 1 98.62 592 LEU A N 1
ATOM 4387 C CA . LEU A 1 592 ? -26.641 17.5 -2.553 1 98.62 592 LEU A CA 1
ATOM 4388 C C . LEU A 1 592 ? -27.812 17.094 -3.439 1 98.62 592 LEU A C 1
ATOM 4390 O O . LEU A 1 592 ? -28.062 17.719 -4.473 1 98.62 592 LEU A O 1
ATOM 4394 N N . SER A 1 593 ? -28.5 15.977 -3.055 1 98.5 593 SER A N 1
ATOM 4395 C CA . SER A 1 593 ? -29.672 15.539 -3.805 1 98.5 593 SER A CA 1
ATOM 4396 C C . SER A 1 593 ? -30.75 16.625 -3.84 1 98.5 593 SER A C 1
ATOM 4398 O O . SER A 1 593 ? -31.297 16.922 -4.902 1 98.5 593 SER A O 1
ATOM 4400 N N . ALA A 1 594 ? -31.031 17.172 -2.691 1 98.19 594 ALA A N 1
ATOM 4401 C CA . ALA A 1 594 ? -32.031 18.234 -2.594 1 98.19 594 ALA A CA 1
ATOM 4402 C C . ALA A 1 594 ? -31.625 19.453 -3.402 1 98.19 594 ALA A C 1
ATOM 4404 O O . ALA A 1 594 ? -32.469 20.109 -4.012 1 98.19 594 ALA A O 1
ATOM 4405 N N . THR A 1 595 ? -30.406 19.812 -3.328 1 98.44 595 THR A N 1
ATOM 4406 C CA . THR A 1 595 ? -29.906 20.969 -4.062 1 98.44 595 THR A CA 1
ATOM 4407 C C . THR A 1 595 ? -30.062 20.766 -5.566 1 98.44 595 THR A C 1
ATOM 4409 O O . THR A 1 595 ? -30.562 21.641 -6.266 1 98.44 595 THR A O 1
ATOM 4412 N N . LEU A 1 596 ? -29.641 19.594 -6.086 1 98.5 596 LEU A N 1
ATOM 4413 C CA . LEU A 1 596 ? -29.781 19.297 -7.504 1 98.5 596 LEU A CA 1
ATOM 4414 C C . LEU A 1 596 ? -31.25 19.297 -7.914 1 98.5 596 LEU A C 1
ATOM 4416 O O . LEU A 1 596 ? -31.594 19.766 -9 1 98.5 596 LEU A O 1
ATOM 4420 N N . ASP A 1 597 ? -32.094 18.75 -7.027 1 98 597 ASP A N 1
ATOM 4421 C CA . ASP A 1 597 ? -33.531 18.766 -7.293 1 98 597 ASP A CA 1
ATOM 4422 C C . ASP A 1 597 ? -34.031 20.203 -7.449 1 98 597 ASP A C 1
ATOM 4424 O O . ASP A 1 597 ? -34.781 20.516 -8.398 1 98 597 ASP A O 1
ATOM 4428 N N . ARG A 1 598 ? -33.688 21.031 -6.547 1 97.56 598 ARG A N 1
ATOM 4429 C CA . ARG A 1 598 ? -34.125 22.422 -6.594 1 97.56 598 ARG A CA 1
ATOM 4430 C C . ARG A 1 598 ? -33.594 23.125 -7.84 1 97.56 598 ARG A C 1
ATOM 4432 O O . ARG A 1 598 ? -34.25 24 -8.391 1 97.56 598 ARG A O 1
ATOM 4439 N N . MET A 1 599 ? -32.406 22.734 -8.281 1 96.88 599 MET A N 1
ATOM 4440 C CA . MET A 1 599 ? -31.797 23.344 -9.453 1 96.88 599 MET A CA 1
ATOM 4441 C C . MET A 1 599 ? -32.375 22.766 -10.734 1 96.88 599 MET A C 1
ATOM 4443 O O . MET A 1 599 ? -32.031 23.188 -11.836 1 96.88 599 MET A O 1
ATOM 4447 N N . GLY A 1 600 ? -33.219 21.719 -10.609 1 95.69 600 GLY A N 1
ATOM 4448 C CA . GLY A 1 600 ? -33.812 21.094 -11.766 1 95.69 600 GLY A CA 1
ATOM 4449 C C . GLY A 1 600 ? -32.906 20.141 -12.492 1 95.69 600 GLY A C 1
ATOM 4450 O O . GLY A 1 600 ? -33.062 19.906 -13.695 1 95.69 600 GLY A O 1
ATOM 4451 N N . VAL A 1 601 ? -31.906 19.719 -11.773 1 94.5 601 VAL A N 1
ATOM 4452 C CA . VAL A 1 601 ? -30.938 18.812 -12.359 1 94.5 601 VAL A CA 1
ATOM 4453 C C . VAL A 1 601 ? -31.375 17.359 -12.109 1 94.5 601 VAL A C 1
ATOM 4455 O O . VAL A 1 601 ? -31.469 16.922 -10.969 1 94.5 601 VAL A O 1
ATOM 4458 N N . SER A 1 602 ? -31.875 16.656 -13.094 1 88.06 602 SER A N 1
ATOM 4459 C CA . SER A 1 602 ? -32.375 15.289 -12.977 1 88.06 602 SER A CA 1
ATOM 4460 C C . SER A 1 602 ? -31.344 14.281 -13.477 1 88.06 602 SER A C 1
ATOM 4462 O O . SER A 1 602 ? -30.531 14.594 -14.352 1 88.06 602 SER A O 1
ATOM 4464 N N . MET B 1 1 ? -23.266 -33.094 11.648 1 32.38 1 MET B N 1
ATOM 4465 C CA . MET B 1 1 ? -22.359 -32.312 12.508 1 32.38 1 MET B CA 1
ATOM 4466 C C . MET B 1 1 ? -23.094 -31.156 13.172 1 32.38 1 MET B C 1
ATOM 4468 O O . MET B 1 1 ? -23.453 -30.188 12.516 1 32.38 1 MET B O 1
ATOM 4472 N N . THR B 1 2 ? -23.984 -31.5 14.094 1 37.25 2 THR B N 1
ATOM 4473 C CA . THR B 1 2 ? -24.703 -30.5 14.875 1 37.25 2 THR B CA 1
ATOM 4474 C C . THR B 1 2 ? -23.734 -29.609 15.648 1 37.25 2 THR B C 1
ATOM 4476 O O . THR B 1 2 ? -22.984 -30.094 16.5 1 37.25 2 THR B O 1
ATOM 4479 N N . VAL B 1 3 ? -23.422 -28.453 15.102 1 43.72 3 VAL B N 1
ATOM 4480 C CA . VAL B 1 3 ? -22.609 -27.516 15.883 1 43.72 3 VAL B CA 1
ATOM 4481 C C . VAL B 1 3 ? -23.266 -27.297 17.25 1 43.72 3 VAL B C 1
ATOM 4483 O O . VAL B 1 3 ? -24.422 -26.891 17.328 1 43.72 3 VAL B O 1
ATOM 4486 N N . LEU B 1 4 ? -22.781 -27.984 18.266 1 42.19 4 LEU B N 1
ATOM 4487 C CA . LEU B 1 4 ? -23.297 -27.953 19.625 1 42.19 4 LEU B CA 1
ATOM 4488 C C . LEU B 1 4 ? -23.453 -26.516 20.109 1 42.19 4 LEU B C 1
ATOM 4490 O O . LEU B 1 4 ? -22.609 -25.656 19.797 1 42.19 4 LEU B O 1
ATOM 4494 N N . PRO B 1 5 ? -24.594 -26.078 20.703 1 35.22 5 PRO B N 1
ATOM 4495 C CA . PRO B 1 5 ? -25.047 -24.797 21.25 1 35.22 5 PRO B CA 1
ATOM 4496 C C . PRO B 1 5 ? -23.984 -24.109 22.094 1 35.22 5 PRO B C 1
ATOM 4498 O O . PRO B 1 5 ? -23.562 -22.984 21.781 1 35.22 5 PRO B O 1
ATOM 4501 N N . ASP B 1 6 ? -24.172 -23.906 23.438 1 36.66 6 ASP B N 1
ATOM 4502 C CA . ASP B 1 6 ? -23.844 -22.969 24.516 1 36.66 6 ASP B CA 1
ATOM 4503 C C . ASP B 1 6 ? -22.406 -23.188 25 1 36.66 6 ASP B C 1
ATOM 4505 O O . ASP B 1 6 ? -22.047 -22.766 26.109 1 36.66 6 ASP B O 1
ATOM 4509 N N . ASP B 1 7 ? -21.75 -24.359 24.719 1 37.41 7 ASP B N 1
ATOM 4510 C CA . ASP B 1 7 ? -20.672 -24.484 25.688 1 37.41 7 ASP B CA 1
ATOM 4511 C C . ASP B 1 7 ? -19.578 -23.438 25.438 1 37.41 7 ASP B C 1
ATOM 4513 O O . ASP B 1 7 ? -19.219 -23.172 24.297 1 37.41 7 ASP B O 1
ATOM 4517 N N . GLY B 1 8 ? -19.234 -22.516 26.297 1 41.47 8 GLY B N 1
ATOM 4518 C CA . GLY B 1 8 ? -18.078 -21.641 26.406 1 41.47 8 GLY B CA 1
ATOM 4519 C C . GLY B 1 8 ? -17.031 -21.922 25.344 1 41.47 8 GLY B C 1
ATOM 4520 O O . GLY B 1 8 ? -16.078 -22.672 25.594 1 41.47 8 GLY B O 1
ATOM 4521 N N . LEU B 1 9 ? -17.234 -22 24.125 1 46.62 9 LEU B N 1
ATOM 4522 C CA . LEU B 1 9 ? -16.484 -22.422 22.938 1 46.62 9 LEU B CA 1
ATOM 4523 C C . LEU B 1 9 ? -15.078 -21.844 22.969 1 46.62 9 LEU B C 1
ATOM 4525 O O . LEU B 1 9 ? -14.906 -20.625 22.906 1 46.62 9 LEU B O 1
ATOM 4529 N N . SER B 1 10 ? -14.258 -22.547 23.531 1 59.88 10 SER B N 1
ATOM 4530 C CA . SER B 1 10 ? -12.82 -22.297 23.422 1 59.88 10 SER B CA 1
ATOM 4531 C C . SER B 1 10 ? -12.352 -22.438 21.969 1 59.88 10 SER B C 1
ATOM 4533 O O . SER B 1 10 ? -12.281 -23.547 21.438 1 59.88 10 SER B O 1
ATOM 4535 N N . LEU B 1 11 ? -12.695 -21.547 21.016 1 56.91 11 LEU B N 1
ATOM 4536 C CA . LEU B 1 11 ? -12.25 -21.547 19.625 1 56.91 11 LEU B CA 1
ATOM 4537 C C . LEU B 1 11 ? -10.812 -22.047 19.516 1 56.91 11 LEU B C 1
ATOM 4539 O O . LEU B 1 11 ? -10.359 -22.406 18.422 1 56.91 11 LEU B O 1
ATOM 4543 N N . ALA B 1 12 ? -9.961 -22.125 20.422 1 56.72 12 ALA B N 1
ATOM 4544 C CA . ALA B 1 12 ? -8.562 -22.531 20.328 1 56.72 12 ALA B CA 1
ATOM 4545 C C . ALA B 1 12 ? -8.227 -23.562 21.422 1 56.72 12 ALA B C 1
ATOM 4547 O O . ALA B 1 12 ? -7.109 -24.078 21.469 1 56.72 12 ALA B O 1
ATOM 4548 N N . ALA B 1 13 ? -9.031 -23.875 22.5 1 53.06 13 ALA B N 1
ATOM 4549 C CA . ALA B 1 13 ? -8.531 -24.391 23.766 1 53.06 13 ALA B CA 1
ATOM 4550 C C . ALA B 1 13 ? -8.18 -25.875 23.672 1 53.06 13 ALA B C 1
ATOM 4552 O O . ALA B 1 13 ? -7.363 -26.375 24.438 1 53.06 13 ALA B O 1
ATOM 4553 N N . GLU B 1 14 ? -8.539 -26.578 22.547 1 63.5 14 GLU B N 1
ATOM 4554 C CA . GLU B 1 14 ? -8.344 -28 22.781 1 63.5 14 GLU B CA 1
ATOM 4555 C C . GLU B 1 14 ? -7.281 -28.578 21.844 1 63.5 14 GLU B C 1
ATOM 4557 O O . GLU B 1 14 ? -7.125 -29.797 21.734 1 63.5 14 GLU B O 1
ATOM 4562 N N . PHE B 1 15 ? -6.547 -27.719 21.188 1 69.88 15 PHE B N 1
ATOM 4563 C CA . PHE B 1 15 ? -5.535 -28.312 20.312 1 69.88 15 PHE B CA 1
ATOM 4564 C C . PHE B 1 15 ? -4.246 -28.562 21.094 1 69.88 15 PHE B C 1
ATOM 4566 O O . PHE B 1 15 ? -3.861 -27.766 21.953 1 69.88 15 PHE B O 1
ATOM 4573 N N . PRO B 1 16 ? -3.725 -29.734 21.016 1 71.94 16 PRO B N 1
ATOM 4574 C CA . PRO B 1 16 ? -2.41 -29.906 21.641 1 71.94 16 PRO B CA 1
ATOM 4575 C C . PRO B 1 16 ? -1.393 -28.875 21.156 1 71.94 16 PRO B C 1
ATOM 4577 O O . PRO B 1 16 ? -1.424 -28.469 20 1 71.94 16 PRO B O 1
ATOM 4580 N N . ASP B 1 17 ? -0.654 -28.422 22.047 1 80.25 17 ASP B N 1
ATOM 4581 C CA . ASP B 1 17 ? 0.362 -27.422 21.734 1 80.25 17 ASP B CA 1
ATOM 4582 C C . ASP B 1 17 ? 1.479 -28.016 20.891 1 80.25 17 ASP B C 1
ATOM 4584 O O . ASP B 1 17 ? 2.07 -29.031 21.25 1 80.25 17 ASP B O 1
ATOM 4588 N N . ALA B 1 18 ? 1.59 -27.547 19.703 1 87.56 18 ALA B N 1
ATOM 4589 C CA . ALA B 1 18 ? 2.734 -27.938 18.875 1 87.56 18 ALA B CA 1
ATOM 4590 C C . ALA B 1 18 ? 4.008 -27.25 19.359 1 87.56 18 ALA B C 1
ATOM 4592 O O . ALA B 1 18 ? 3.965 -26.109 19.828 1 87.56 18 ALA B O 1
ATOM 4593 N N . THR B 1 19 ? 5.16 -27.969 19.25 1 90.81 19 THR B N 1
ATOM 4594 C CA . THR B 1 19 ? 6.441 -27.391 19.641 1 90.81 19 THR B CA 1
ATOM 4595 C C . THR B 1 19 ? 7.18 -26.844 18.422 1 90.81 19 THR B C 1
ATOM 4597 O O . THR B 1 19 ? 6.863 -27.188 17.281 1 90.81 19 THR B O 1
ATOM 4600 N N . HIS B 1 20 ? 8.094 -26 18.688 1 92.5 20 HIS B N 1
ATOM 4601 C CA . HIS B 1 20 ? 8.93 -25.453 17.641 1 92.5 20 HIS B CA 1
ATOM 4602 C C . HIS B 1 20 ? 9.664 -26.562 16.891 1 92.5 20 HIS B C 1
ATOM 4604 O O . HIS B 1 20 ? 9.844 -26.5 15.672 1 92.5 20 HIS B O 1
ATOM 4610 N N . GLU B 1 21 ? 10.062 -27.578 17.609 1 91.69 21 GLU B N 1
ATOM 4611 C CA . GLU B 1 21 ? 10.766 -28.719 17.016 1 91.69 21 GLU B CA 1
ATOM 4612 C C . GLU B 1 21 ? 9.859 -29.469 16.031 1 91.69 21 GLU B C 1
ATOM 4614 O O . GLU B 1 21 ? 10.32 -29.922 14.984 1 91.69 21 GLU B O 1
ATOM 4619 N N . GLN B 1 22 ? 8.672 -29.562 16.438 1 92.62 22 GLN B N 1
ATOM 4620 C CA . GLN B 1 22 ? 7.707 -30.203 15.555 1 92.62 22 GLN B CA 1
ATOM 4621 C C . GLN B 1 22 ? 7.527 -29.406 14.266 1 92.62 22 GLN B C 1
ATOM 4623 O O . GLN B 1 22 ? 7.449 -29.969 13.18 1 92.62 22 GLN B O 1
ATOM 4628 N N . TRP B 1 23 ? 7.457 -28.141 14.406 1 93.94 23 TRP B N 1
ATOM 4629 C CA . TRP B 1 23 ? 7.352 -27.266 13.242 1 93.94 23 TRP B CA 1
ATOM 4630 C C . TRP B 1 23 ? 8.578 -27.406 12.344 1 93.94 23 TRP B C 1
ATOM 4632 O O . TRP B 1 23 ? 8.445 -27.531 11.125 1 93.94 23 TRP B O 1
ATOM 4642 N N . GLN B 1 24 ? 9.766 -27.438 12.93 1 92.88 24 GLN B N 1
ATOM 4643 C CA . GLN B 1 24 ? 11.008 -27.594 12.18 1 92.88 24 GLN B CA 1
ATOM 4644 C C . GLN B 1 24 ? 11.008 -28.891 11.359 1 92.88 24 GLN B C 1
ATOM 4646 O O . GLN B 1 24 ? 11.469 -28.906 10.219 1 92.88 24 GLN B O 1
ATOM 4651 N N . ARG B 1 25 ? 10.492 -29.891 11.953 1 92.12 25 ARG B N 1
ATOM 4652 C CA . ARG B 1 25 ? 10.438 -31.188 11.273 1 92.12 25 ARG B CA 1
ATOM 4653 C C . ARG B 1 25 ? 9.562 -31.109 10.031 1 92.12 25 ARG B C 1
ATOM 4655 O O . ARG B 1 25 ? 9.875 -31.719 9 1 92.12 25 ARG B O 1
ATOM 4662 N N . LEU B 1 26 ? 8.453 -30.391 10.195 1 92.06 26 LEU B N 1
ATOM 4663 C CA . LEU B 1 26 ? 7.582 -30.219 9.031 1 92.06 26 LEU B CA 1
ATOM 4664 C C . LEU B 1 26 ? 8.273 -29.422 7.938 1 92.06 26 LEU B C 1
ATOM 4666 O O . LEU B 1 26 ? 8.156 -29.75 6.754 1 92.06 26 LEU B O 1
ATOM 4670 N N . VAL B 1 27 ? 9.008 -28.438 8.305 1 92.5 27 VAL B N 1
ATOM 4671 C CA . VAL B 1 27 ? 9.727 -27.594 7.352 1 92.5 27 VAL B CA 1
ATOM 4672 C C . VAL B 1 27 ? 10.82 -28.406 6.656 1 92.5 27 VAL B C 1
ATOM 4674 O O . VAL B 1 27 ? 11.055 -28.25 5.457 1 92.5 27 VAL B O 1
ATOM 4677 N N . GLU B 1 28 ? 11.43 -29.359 7.402 1 93.06 28 GLU B N 1
ATOM 4678 C CA . GLU B 1 28 ? 12.406 -30.281 6.832 1 93.06 28 GLU B CA 1
ATOM 4679 C C . GLU B 1 28 ? 11.789 -31.094 5.703 1 93.06 28 GLU B C 1
ATOM 4681 O O . GLU B 1 28 ? 12.406 -31.281 4.648 1 93.06 28 GLU B O 1
ATOM 4686 N N . GLY B 1 29 ? 10.672 -31.547 6.035 1 90 29 GLY B N 1
ATOM 4687 C CA . GLY B 1 29 ? 9.961 -32.344 5.035 1 90 29 GLY B CA 1
ATOM 4688 C C . GLY B 1 29 ? 9.68 -31.562 3.76 1 90 29 GLY B C 1
ATOM 4689 O O . GLY B 1 29 ? 9.836 -32.094 2.66 1 90 29 GLY B O 1
ATOM 4690 N N . VAL B 1 30 ? 9.328 -30.344 3.939 1 88.75 30 VAL B N 1
ATOM 4691 C CA . VAL B 1 30 ? 9.031 -29.484 2.797 1 88.75 30 VAL B CA 1
ATOM 4692 C C . VAL B 1 30 ? 10.297 -29.266 1.972 1 88.75 30 VAL B C 1
ATOM 4694 O O . VAL B 1 30 ? 10.266 -29.359 0.743 1 88.75 30 VAL B O 1
ATOM 4697 N N . LEU B 1 31 ? 11.367 -28.922 2.645 1 90.12 31 LEU B N 1
ATOM 4698 C CA . LEU B 1 31 ? 12.633 -28.656 1.973 1 90.12 31 LEU B CA 1
ATOM 4699 C C . LEU B 1 31 ? 13.172 -29.906 1.302 1 90.12 31 LEU B C 1
ATOM 4701 O O . LEU B 1 31 ? 13.766 -29.844 0.222 1 90.12 31 LEU B O 1
ATOM 4705 N N . ARG B 1 32 ? 12.969 -31.062 1.919 1 89.56 32 ARG B N 1
ATOM 4706 C CA . ARG B 1 32 ? 13.391 -32.344 1.327 1 89.56 32 ARG B CA 1
ATOM 4707 C C . ARG B 1 32 ? 12.688 -32.562 -0.003 1 89.56 32 ARG B C 1
ATOM 4709 O O . ARG B 1 32 ? 13.305 -33.031 -0.967 1 89.56 32 ARG B O 1
ATOM 4716 N N . LYS B 1 33 ? 11.508 -32.281 -0.055 1 86.31 33 LYS B N 1
ATOM 4717 C CA . LYS B 1 33 ? 10.727 -32.438 -1.279 1 86.31 33 LYS B CA 1
ATOM 4718 C C . LYS B 1 33 ? 11.227 -31.5 -2.379 1 86.31 33 LYS B C 1
ATOM 4720 O O . LYS B 1 33 ? 11.055 -31.781 -3.566 1 86.31 33 LYS B O 1
ATOM 4725 N N . SER B 1 34 ? 11.805 -30.422 -1.948 1 82.94 34 SER B N 1
ATOM 4726 C CA . SER B 1 34 ? 12.359 -29.484 -2.918 1 82.94 34 SER B CA 1
ATOM 4727 C C . SER B 1 34 ? 13.82 -29.828 -3.227 1 82.94 34 SER B C 1
ATOM 4729 O O . SER B 1 34 ? 14.5 -29.062 -3.916 1 82.94 34 SER B O 1
ATOM 4731 N N . GLY B 1 35 ? 14.32 -30.859 -2.635 1 83.94 35 GLY B N 1
ATOM 4732 C CA . GLY B 1 35 ? 15.648 -31.359 -2.961 1 83.94 35 GLY B CA 1
ATOM 4733 C C . GLY B 1 35 ? 16.719 -30.891 -1.996 1 83.94 35 GLY B C 1
ATOM 4734 O O . GLY B 1 35 ? 17.922 -31.031 -2.268 1 83.94 35 GLY B O 1
ATOM 4735 N N . LYS B 1 36 ? 16.344 -30.266 -0.966 1 87 36 LYS B N 1
ATOM 4736 C CA . LYS B 1 36 ? 17.312 -29.797 0.017 1 87 36 LYS B CA 1
ATOM 4737 C C . LYS B 1 36 ? 17.312 -30.688 1.254 1 87 36 LYS B C 1
ATOM 4739 O O . LYS B 1 36 ? 16.312 -30.797 1.964 1 87 36 LYS B O 1
ATOM 4744 N N . GLU B 1 37 ? 18.406 -31.219 1.576 1 88.81 37 GLU B N 1
ATOM 4745 C CA . GLU B 1 37 ? 18.547 -32.094 2.725 1 88.81 37 GLU B CA 1
ATOM 4746 C C . GLU B 1 37 ? 19.156 -31.391 3.918 1 88.81 37 GLU B C 1
ATOM 4748 O O . GLU B 1 37 ? 20.391 -31.359 4.074 1 88.81 37 GLU B O 1
ATOM 4753 N N . VAL B 1 38 ? 18.359 -30.703 4.609 1 89.44 38 VAL B N 1
ATOM 4754 C CA . VAL B 1 38 ? 18.781 -29.984 5.801 1 89.44 38 VAL B CA 1
ATOM 4755 C C . VAL B 1 38 ? 17.828 -30.281 6.957 1 89.44 38 VAL B C 1
ATOM 4757 O O . VAL B 1 38 ? 16.688 -30.688 6.734 1 89.44 38 VAL B O 1
ATOM 4760 N N . SER B 1 39 ? 18.328 -30.219 8.195 1 88.38 39 SER B N 1
ATOM 4761 C CA . SER B 1 39 ? 17.5 -30.547 9.359 1 88.38 39 SER B CA 1
ATOM 4762 C C . SER B 1 39 ? 17.672 -29.5 10.461 1 88.38 39 SER B C 1
ATOM 4764 O O . SER B 1 39 ? 18.625 -28.719 10.445 1 88.38 39 SER B O 1
ATOM 4766 N N . GLY B 1 40 ? 16.656 -29.5 11.328 1 86.69 40 GLY B N 1
ATOM 4767 C CA . GLY B 1 40 ? 16.703 -28.625 12.5 1 86.69 40 GLY B CA 1
ATOM 4768 C C . GLY B 1 40 ? 16.891 -27.172 12.148 1 86.69 40 GLY B C 1
ATOM 4769 O O . GLY B 1 40 ? 16.141 -26.625 11.328 1 86.69 40 GLY B O 1
ATOM 4770 N N . GLU B 1 41 ? 17.828 -26.641 12.781 1 85.25 41 GLU B N 1
ATOM 4771 C CA . GLU B 1 41 ? 18.094 -25.219 12.625 1 85.25 41 GLU B CA 1
ATOM 4772 C C . GLU B 1 41 ? 18.531 -24.891 11.203 1 85.25 41 GLU B C 1
ATOM 4774 O O . GLU B 1 41 ? 18.234 -23.812 10.688 1 85.25 41 GLU B O 1
ATOM 4779 N N . ALA B 1 42 ? 19.109 -25.828 10.625 1 88.38 42 ALA B N 1
ATOM 4780 C CA . ALA B 1 42 ? 19.578 -25.625 9.25 1 88.38 42 ALA B CA 1
ATOM 4781 C C . ALA B 1 42 ? 18.406 -25.484 8.289 1 88.38 42 ALA B C 1
ATOM 4783 O O . ALA B 1 42 ? 18.484 -24.75 7.309 1 88.38 42 ALA B O 1
ATOM 4784 N N . ALA B 1 43 ? 17.359 -26.188 8.617 1 89.19 43 ALA B N 1
ATOM 4785 C CA . ALA B 1 43 ? 16.156 -26.062 7.805 1 89.19 43 ALA B CA 1
ATOM 4786 C C . ALA B 1 43 ? 15.57 -24.656 7.91 1 89.19 43 ALA B C 1
ATOM 4788 O O . ALA B 1 43 ? 15.133 -24.078 6.906 1 89.19 43 ALA B O 1
ATOM 4789 N N . GLU B 1 44 ? 15.57 -24.141 9.094 1 89.38 44 GLU B N 1
ATOM 4790 C CA . GLU B 1 44 ? 15.109 -22.781 9.297 1 89.38 44 GLU B CA 1
ATOM 4791 C C . GLU B 1 44 ? 16.016 -21.781 8.594 1 89.38 44 GLU B C 1
ATOM 4793 O O . GLU B 1 44 ? 15.547 -20.797 8 1 89.38 44 GLU B O 1
ATOM 4798 N N . ASP B 1 45 ? 17.266 -22.094 8.688 1 89.56 45 ASP B N 1
ATOM 4799 C CA . ASP B 1 45 ? 18.25 -21.219 8.07 1 89.56 45 ASP B CA 1
ATOM 4800 C C . ASP B 1 45 ? 18.062 -21.156 6.555 1 89.56 45 ASP B C 1
ATOM 4802 O O . ASP B 1 45 ? 18.297 -20.125 5.934 1 89.56 45 ASP B O 1
ATOM 4806 N N . ALA B 1 46 ? 17.672 -22.25 6.066 1 89.62 46 ALA B N 1
ATOM 4807 C CA . ALA B 1 46 ? 17.453 -22.328 4.625 1 89.62 46 ALA B CA 1
ATOM 4808 C C . ALA B 1 46 ? 16.328 -21.406 4.18 1 89.62 46 ALA B C 1
ATOM 4810 O O . ALA B 1 46 ? 16.297 -20.969 3.029 1 89.62 46 ALA B O 1
ATOM 4811 N N . LEU B 1 47 ? 15.469 -21.062 5.078 1 90.44 47 LEU B N 1
ATOM 4812 C CA . LEU B 1 47 ? 14.352 -20.188 4.766 1 90.44 47 LEU B CA 1
ATOM 4813 C C . LEU B 1 47 ? 14.602 -18.766 5.285 1 90.44 47 LEU B C 1
ATOM 4815 O O . LEU B 1 47 ? 13.773 -17.875 5.105 1 90.44 47 LEU B O 1
ATOM 4819 N N . SER B 1 48 ? 15.727 -18.578 5.902 1 91.5 48 SER B N 1
ATOM 4820 C CA . SER B 1 48 ? 16.062 -17.281 6.449 1 91.5 48 SER B CA 1
ATOM 4821 C C . SER B 1 48 ? 16.641 -16.359 5.379 1 91.5 48 SER B C 1
ATOM 4823 O O . SER B 1 48 ? 17.078 -16.828 4.328 1 91.5 48 SER B O 1
ATOM 4825 N N . THR B 1 49 ? 16.547 -15.102 5.602 1 89.94 49 THR B N 1
ATOM 4826 C CA . THR B 1 49 ? 17.031 -14.117 4.645 1 89.94 49 THR B CA 1
ATOM 4827 C C . THR B 1 49 ? 18.062 -13.195 5.293 1 89.94 49 THR B C 1
ATOM 4829 O O . THR B 1 49 ? 17.828 -12.664 6.383 1 89.94 49 THR B O 1
ATOM 4832 N N . THR B 1 50 ? 19.156 -13.07 4.59 1 88.94 50 THR B N 1
ATOM 4833 C CA . THR B 1 50 ? 20.172 -12.133 5.047 1 88.94 50 THR B CA 1
ATOM 4834 C C . THR B 1 50 ? 19.828 -10.711 4.609 1 88.94 50 THR B C 1
ATOM 4836 O O . THR B 1 50 ? 19.516 -10.477 3.439 1 88.94 50 THR B O 1
ATOM 4839 N N . LEU B 1 51 ? 19.812 -9.797 5.512 1 89.62 51 LEU B N 1
ATOM 4840 C CA . LEU B 1 51 ? 19.609 -8.375 5.242 1 89.62 51 LEU B CA 1
ATOM 4841 C C . LEU B 1 51 ? 20.922 -7.609 5.312 1 89.62 51 LEU B C 1
ATOM 4843 O O . LEU B 1 51 ? 21.984 -8.211 5.496 1 89.62 51 LEU B O 1
ATOM 4847 N N . GLU B 1 52 ? 20.828 -6.336 5.039 1 88.75 52 GLU B N 1
ATOM 4848 C CA . GLU B 1 52 ? 21.984 -5.473 5.238 1 88.75 52 GLU B CA 1
ATOM 4849 C C . GLU B 1 52 ? 22.328 -5.324 6.719 1 88.75 52 GLU B C 1
ATOM 4851 O O . GLU B 1 52 ? 21.531 -5.703 7.578 1 88.75 52 GLU B O 1
ATOM 4856 N N . ASP B 1 53 ? 23.609 -4.816 7.043 1 90.31 53 ASP B N 1
ATOM 4857 C CA . ASP B 1 53 ? 24.047 -4.457 8.383 1 90.31 53 ASP B CA 1
ATOM 4858 C C . ASP B 1 53 ? 24.203 -5.695 9.258 1 90.31 53 ASP B C 1
ATOM 4860 O O . ASP B 1 53 ? 24.031 -5.633 10.477 1 90.31 53 ASP B O 1
ATOM 4864 N N . GLY B 1 54 ? 24.344 -6.852 8.57 1 87.88 54 GLY B N 1
ATOM 4865 C CA . GLY B 1 54 ? 24.547 -8.086 9.312 1 87.88 54 GLY B CA 1
ATOM 4866 C C . GLY B 1 54 ? 23.281 -8.641 9.922 1 87.88 54 GLY B C 1
ATOM 4867 O O . GLY B 1 54 ? 23.328 -9.555 10.75 1 87.88 54 GLY B O 1
ATOM 4868 N N . LEU B 1 55 ? 22.188 -8.102 9.578 1 91.31 55 LEU B N 1
ATOM 4869 C CA . LEU B 1 55 ? 20.906 -8.562 10.086 1 91.31 55 LEU B CA 1
ATOM 4870 C C . LEU B 1 55 ? 20.422 -9.789 9.328 1 91.31 55 LEU B C 1
ATOM 4872 O O . LEU B 1 55 ? 20.781 -9.984 8.164 1 91.31 55 LEU B O 1
ATOM 4876 N N . ARG B 1 56 ? 19.75 -10.617 10.055 1 91.25 56 ARG B N 1
ATOM 4877 C CA . ARG B 1 56 ? 19.156 -11.82 9.477 1 91.25 56 ARG B CA 1
ATOM 4878 C C . ARG B 1 56 ? 17.703 -11.984 9.93 1 91.25 56 ARG B C 1
ATOM 4880 O O . ARG B 1 56 ? 17.391 -11.805 11.109 1 91.25 56 ARG B O 1
ATOM 4887 N N . THR B 1 57 ? 16.875 -12.242 8.992 1 92.88 57 THR B N 1
ATOM 4888 C CA . THR B 1 57 ? 15.469 -12.484 9.305 1 92.88 57 THR B CA 1
ATOM 4889 C C . THR B 1 57 ? 15.141 -13.969 9.195 1 92.88 57 THR B C 1
ATOM 4891 O O . THR B 1 57 ? 15.367 -14.586 8.156 1 92.88 57 THR B O 1
ATOM 4894 N N . ARG B 1 58 ? 14.609 -14.508 10.234 1 94.06 58 ARG B N 1
ATOM 4895 C CA . ARG B 1 58 ? 14.156 -15.891 10.25 1 94.06 58 ARG B CA 1
ATOM 4896 C C . ARG B 1 58 ? 12.773 -16.016 9.633 1 94.06 58 ARG B C 1
ATOM 4898 O O . ARG B 1 58 ? 12.023 -15.047 9.57 1 94.06 58 ARG B O 1
ATOM 4905 N N . PRO B 1 59 ? 12.414 -17.234 9.18 1 94.75 59 PRO B N 1
ATOM 4906 C CA . PRO B 1 59 ? 11.102 -17.406 8.555 1 94.75 59 PRO B CA 1
ATOM 4907 C C . PRO B 1 59 ? 9.953 -17.328 9.562 1 94.75 59 PRO B C 1
ATOM 4909 O O . PRO B 1 59 ? 8.812 -17.062 9.188 1 94.75 59 PRO B O 1
ATOM 4912 N N . LEU B 1 60 ? 10.258 -17.562 10.844 1 96.19 60 LEU B N 1
ATOM 4913 C CA . LEU B 1 60 ? 9.219 -17.578 11.859 1 96.19 60 LEU B CA 1
ATOM 4914 C C . LEU B 1 60 ? 9.719 -16.984 13.172 1 96.19 60 LEU B C 1
ATOM 4916 O O . LEU B 1 60 ? 10.852 -17.25 13.586 1 96.19 60 LEU B O 1
ATOM 4920 N N . TYR B 1 61 ? 8.875 -16.125 13.703 1 96.19 61 TYR B N 1
ATOM 4921 C CA . TYR B 1 61 ? 9.117 -15.57 15.031 1 96.19 61 TYR B CA 1
ATOM 4922 C C . TYR B 1 61 ? 7.984 -15.922 15.984 1 96.19 61 TYR B C 1
ATOM 4924 O O . TYR B 1 61 ? 6.82 -15.992 15.578 1 96.19 61 TYR B O 1
ATOM 4932 N N . THR B 1 62 ? 8.312 -16.203 17.25 1 95.62 62 THR B N 1
ATOM 4933 C CA . THR B 1 62 ? 7.355 -16.547 18.312 1 95.62 62 THR B CA 1
ATOM 4934 C C . THR B 1 62 ? 7.684 -15.805 19.594 1 95.62 62 THR B C 1
ATOM 4936 O O . THR B 1 62 ? 8.594 -14.977 19.625 1 95.62 62 THR B O 1
ATOM 4939 N N . ALA B 1 63 ? 6.93 -16.125 20.625 1 92.62 63 ALA B N 1
ATOM 4940 C CA . ALA B 1 63 ? 7.141 -15.508 21.922 1 92.62 63 ALA B CA 1
ATOM 4941 C C . ALA B 1 63 ? 8.531 -15.82 22.469 1 92.62 63 ALA B C 1
ATOM 4943 O O . ALA B 1 63 ? 9.039 -15.117 23.344 1 92.62 63 ALA B O 1
ATOM 4944 N N . ARG B 1 64 ? 9.164 -16.781 21.938 1 91.19 64 ARG B N 1
ATOM 4945 C CA . ARG B 1 64 ? 10.492 -17.188 22.375 1 91.19 64 ARG B CA 1
ATOM 4946 C C . ARG B 1 64 ? 11.555 -16.219 21.891 1 91.19 64 ARG B C 1
ATOM 4948 O O . ARG B 1 64 ? 12.68 -16.203 22.391 1 91.19 64 ARG B O 1
ATOM 4955 N N . ASP B 1 65 ? 11.18 -15.477 20.859 1 90.44 65 ASP B N 1
ATOM 4956 C CA . ASP B 1 65 ? 12.102 -14.484 20.312 1 90.44 65 ASP B CA 1
ATOM 4957 C C . ASP B 1 65 ? 11.961 -13.148 21.047 1 90.44 65 ASP B C 1
ATOM 4959 O O . ASP B 1 65 ? 11.43 -12.18 20.5 1 90.44 65 ASP B O 1
ATOM 4963 N N . GLY B 1 66 ? 12.445 -13.125 22.203 1 85.75 66 GLY B N 1
ATOM 4964 C CA . GLY B 1 66 ? 12.258 -12 23.109 1 85.75 66 GLY B CA 1
ATOM 4965 C C . GLY B 1 66 ? 12.922 -10.727 22.609 1 85.75 66 GLY B C 1
ATOM 4966 O O . GLY B 1 66 ? 13.906 -10.781 21.875 1 85.75 66 GLY B O 1
ATOM 4967 N N . ALA B 1 67 ? 12.328 -9.562 22.859 1 90.62 67 ALA B N 1
ATOM 4968 C CA . ALA B 1 67 ? 12.836 -8.211 22.672 1 90.62 67 ALA B CA 1
ATOM 4969 C C . ALA B 1 67 ? 12.539 -7.332 23.891 1 90.62 67 ALA B C 1
ATOM 4971 O O . ALA B 1 67 ? 11.664 -7.656 24.688 1 90.62 67 ALA B O 1
ATOM 4972 N N . PRO B 1 68 ? 13.32 -6.301 24.016 1 90.94 68 PRO B N 1
ATOM 4973 C CA . PRO B 1 68 ? 13.062 -5.414 25.156 1 90.94 68 PRO B CA 1
ATOM 4974 C C . PRO B 1 68 ? 11.656 -4.816 25.125 1 90.94 68 PRO B C 1
ATOM 4976 O O . PRO B 1 68 ? 11.062 -4.676 24.062 1 90.94 68 PRO B O 1
ATOM 4979 N N . ASP B 1 69 ? 11.203 -4.523 26.328 1 91.38 69 ASP B N 1
ATOM 4980 C CA . ASP B 1 69 ? 9.914 -3.844 26.438 1 91.38 69 ASP B CA 1
ATOM 4981 C C . ASP B 1 69 ? 9.945 -2.506 25.703 1 91.38 69 ASP B C 1
ATOM 4983 O O . ASP B 1 69 ? 10.75 -1.633 26.016 1 91.38 69 ASP B O 1
ATOM 4987 N N . PRO B 1 70 ? 9.023 -2.363 24.797 1 94.06 70 PRO B N 1
ATOM 4988 C CA . PRO B 1 70 ? 9.07 -1.145 23.984 1 94.06 70 PRO B CA 1
ATOM 4989 C C . PRO B 1 70 ? 8.523 0.075 24.719 1 94.06 70 PRO B C 1
ATOM 4991 O O . PRO B 1 70 ? 8.633 1.201 24.234 1 94.06 70 PRO B O 1
ATOM 4994 N N . GLY B 1 71 ? 7.918 -0.111 25.953 1 93.94 71 GLY B N 1
ATOM 4995 C CA . GLY B 1 71 ? 7.406 0.999 26.734 1 93.94 71 GLY B CA 1
ATOM 4996 C C . GLY B 1 71 ? 6.07 1.521 26.234 1 93.94 71 GLY B C 1
ATOM 4997 O O . GLY B 1 71 ? 5.289 0.772 25.641 1 93.94 71 GLY B O 1
ATOM 4998 N N . LEU B 1 72 ? 5.688 2.775 26.672 1 95.75 72 LEU B N 1
ATOM 4999 C CA . LEU B 1 72 ? 4.434 3.424 26.297 1 95.75 72 LEU B CA 1
ATOM 5000 C C . LEU B 1 72 ? 4.688 4.672 25.469 1 95.75 72 LEU B C 1
ATOM 5002 O O . LEU B 1 72 ? 5.723 5.324 25.609 1 95.75 72 LEU B O 1
ATOM 5006 N N . PRO B 1 73 ? 3.793 4.961 24.547 1 96.19 73 PRO B N 1
ATOM 5007 C CA . PRO B 1 73 ? 3.971 6.188 23.766 1 96.19 73 PRO B CA 1
ATOM 5008 C C . PRO B 1 73 ? 4.039 7.441 24.641 1 96.19 73 PRO B C 1
ATOM 5010 O O . PRO B 1 73 ? 3.277 7.566 25.594 1 96.19 73 PRO B O 1
ATOM 5013 N N . GLY B 1 74 ? 4.938 8.344 24.297 1 95.44 74 GLY B N 1
ATOM 5014 C CA . GLY B 1 74 ? 5.094 9.578 25.047 1 95.44 74 GLY B CA 1
ATOM 5015 C C . GLY B 1 74 ? 6.043 9.453 26.219 1 95.44 74 GLY B C 1
ATOM 5016 O O . GLY B 1 74 ? 6.328 10.438 26.906 1 95.44 74 GLY B O 1
ATOM 5017 N N . PHE B 1 75 ? 6.578 8.266 26.438 1 94.81 75 PHE B N 1
ATOM 5018 C CA . PHE B 1 75 ? 7.551 8.008 27.484 1 94.81 75 PHE B CA 1
ATOM 5019 C C . PHE B 1 75 ? 8.812 7.371 26.922 1 94.81 75 PHE B C 1
ATOM 5021 O O . PHE B 1 75 ? 8.758 6.676 25.906 1 94.81 75 PHE B O 1
ATOM 5028 N N . ALA B 1 76 ? 9.891 7.688 27.562 1 93.06 76 ALA B N 1
ATOM 5029 C CA . ALA B 1 76 ? 11.109 6.973 27.203 1 93.06 76 ALA B CA 1
ATOM 5030 C C . ALA B 1 76 ? 10.906 5.461 27.281 1 93.06 76 ALA B C 1
ATOM 5032 O O . ALA B 1 76 ? 10.242 4.969 28.203 1 93.06 76 ALA B O 1
ATOM 5033 N N . PRO B 1 77 ? 11.352 4.648 26.328 1 94.5 77 PRO B N 1
ATOM 5034 C CA . PRO B 1 77 ? 12.359 5.008 25.328 1 94.5 77 PRO B CA 1
ATOM 5035 C C . PRO B 1 77 ? 11.75 5.527 24.031 1 94.5 77 PRO B C 1
ATOM 5037 O O . PRO B 1 77 ? 12.422 5.566 23 1 94.5 77 PRO B O 1
ATOM 5040 N N . TYR B 1 78 ? 10.492 5.863 24 1 96.38 78 TYR B N 1
ATOM 5041 C CA . TYR B 1 78 ? 9.758 6.535 22.922 1 96.38 78 TYR B CA 1
ATOM 5042 C C . TYR B 1 78 ? 9.648 5.641 21.688 1 96.38 78 TYR B C 1
ATOM 5044 O O . TYR B 1 78 ? 9.336 6.117 20.594 1 96.38 78 TYR B O 1
ATOM 5052 N N . GLN B 1 79 ? 9.969 4.371 21.922 1 96.62 79 GLN B N 1
ATOM 5053 C CA . GLN B 1 79 ? 9.961 3.424 20.812 1 96.62 79 GLN B CA 1
ATOM 5054 C C . GLN B 1 79 ? 8.586 3.365 20.156 1 96.62 79 GLN B C 1
ATOM 5056 O O . GLN B 1 79 ? 8.477 3.199 18.938 1 96.62 79 GLN B O 1
ATOM 5061 N N . ARG B 1 80 ? 7.535 3.537 20.938 1 97.06 80 ARG B N 1
ATOM 5062 C CA . ARG B 1 80 ? 6.176 3.377 20.422 1 97.06 80 ARG B CA 1
ATOM 5063 C C . ARG B 1 80 ? 5.582 4.723 20.031 1 97.06 80 ARG B C 1
ATOM 5065 O O . ARG B 1 80 ? 4.395 4.809 19.703 1 97.06 80 ARG B O 1
ATOM 5072 N N . GLY B 1 81 ? 6.348 5.797 20.109 1 96.56 81 GLY B N 1
ATOM 5073 C CA . GLY B 1 81 ? 5.895 7.117 19.703 1 96.56 81 GLY B CA 1
ATOM 5074 C C . GLY B 1 81 ? 6.363 8.227 20.625 1 96.56 81 GLY B C 1
ATOM 5075 O O . GLY B 1 81 ? 6.484 8.016 21.844 1 96.56 81 GLY B O 1
ATOM 5076 N N . GLY B 1 82 ? 6.535 9.391 20.062 1 96 82 GLY B N 1
ATOM 5077 C CA . GLY B 1 82 ? 7.004 10.531 20.828 1 96 82 GLY B CA 1
ATOM 5078 C C . GLY B 1 82 ? 5.895 11.234 21.594 1 96 82 GLY B C 1
ATOM 5079 O O . GLY B 1 82 ? 6.152 11.914 22.578 1 96 82 GLY B O 1
ATOM 5080 N N . ARG B 1 83 ? 4.68 11.078 21.219 1 95.5 83 ARG B N 1
ATOM 5081 C CA . ARG B 1 83 ? 3.518 11.695 21.844 1 95.5 83 ARG B CA 1
ATOM 5082 C C . ARG B 1 83 ? 2.586 10.648 22.438 1 95.5 83 ARG B C 1
ATOM 5084 O O . ARG B 1 83 ? 2.404 9.57 21.859 1 95.5 83 ARG B O 1
ATOM 5091 N N . PRO B 1 84 ? 1.965 10.953 23.562 1 94.56 84 PRO B N 1
ATOM 5092 C CA . PRO B 1 84 ? 1.113 9.953 24.219 1 94.56 84 PRO B CA 1
ATOM 5093 C C . PRO B 1 84 ? -0.08 9.547 23.344 1 94.56 84 PRO B C 1
ATOM 5095 O O . PRO B 1 84 ? -0.5 8.391 23.375 1 94.56 84 PRO B O 1
ATOM 5098 N N . GLU B 1 85 ? -0.638 10.445 22.562 1 93.31 85 GLU B N 1
ATOM 5099 C CA . GLU B 1 85 ? -1.826 10.164 21.75 1 93.31 85 GLU B CA 1
ATOM 5100 C C . GLU B 1 85 ? -1.448 9.664 20.359 1 93.31 85 GLU B C 1
ATOM 5102 O O . GLU B 1 85 ? -2.316 9.266 19.578 1 93.31 85 GLU B O 1
ATOM 5107 N N . GLY B 1 86 ? -0.085 9.648 20.062 1 93.81 86 GLY B N 1
ATOM 5108 C CA . GLY B 1 86 ? 0.319 9.305 18.719 1 93.81 86 GLY B CA 1
ATOM 5109 C C . GLY B 1 86 ? -0.431 10.078 17.641 1 93.81 86 GLY B C 1
ATOM 5110 O O . GLY B 1 86 ? -0.581 11.297 17.75 1 93.81 86 GLY B O 1
ATOM 5111 N N . ASN B 1 87 ? -0.821 9.391 16.641 1 93.38 87 ASN B N 1
ATOM 5112 C CA . ASN B 1 87 ? -1.518 10.039 15.531 1 93.38 87 ASN B CA 1
ATOM 5113 C C . ASN B 1 87 ? -3.021 9.781 15.586 1 93.38 87 ASN B C 1
ATOM 5115 O O . ASN B 1 87 ? -3.732 10.016 14.609 1 93.38 87 ASN B O 1
ATOM 5119 N N . THR B 1 88 ? -3.6 9.359 16.656 1 91.75 88 THR B N 1
ATOM 5120 C CA . THR B 1 88 ? -4.973 8.875 16.734 1 91.75 88 THR B CA 1
ATOM 5121 C C . THR B 1 88 ? -5.961 10.031 16.656 1 91.75 88 THR B C 1
ATOM 5123 O O . THR B 1 88 ? -7.129 9.844 16.312 1 91.75 88 THR B O 1
ATOM 5126 N N . ALA B 1 89 ? -5.527 11.211 16.984 1 81.75 89 ALA B N 1
ATOM 5127 C CA . ALA B 1 89 ? -6.449 12.344 16.984 1 81.75 89 ALA B CA 1
ATOM 5128 C C . ALA B 1 89 ? -6.68 12.875 15.578 1 81.75 89 ALA B C 1
ATOM 5130 O O . ALA B 1 89 ? -7.789 13.305 15.242 1 81.75 89 ALA B O 1
ATOM 5131 N N . GLY B 1 90 ? -5.688 12.805 14.727 1 85.88 90 GLY B N 1
ATOM 5132 C CA . GLY B 1 90 ? -5.855 13.461 13.438 1 85.88 90 GLY B CA 1
ATOM 5133 C C . GLY B 1 90 ? -4.988 12.859 12.344 1 85.88 90 GLY B C 1
ATOM 5134 O O . GLY B 1 90 ? -4.992 13.328 11.211 1 85.88 90 GLY B O 1
ATOM 5135 N N . GLY B 1 91 ? -4.379 11.82 12.57 1 94.06 91 GLY B N 1
ATOM 5136 C CA . GLY B 1 91 ? -3.436 11.273 11.602 1 94.06 91 GLY B CA 1
ATOM 5137 C C . GLY B 1 91 ? -2.084 11.961 11.633 1 94.06 91 GLY B C 1
ATOM 5138 O O . GLY B 1 91 ? -1.732 12.609 12.625 1 94.06 91 GLY B O 1
ATOM 5139 N N . TRP B 1 92 ? -1.246 11.734 10.641 1 97.75 92 TRP B N 1
ATOM 5140 C CA . TRP B 1 92 ? 0.048 12.398 10.555 1 97.75 92 TRP B CA 1
ATOM 5141 C C . TRP B 1 92 ? -0.047 13.664 9.703 1 97.75 92 TRP B C 1
ATOM 5143 O O . TRP B 1 92 ? -1.059 13.898 9.039 1 97.75 92 TRP B O 1
ATOM 5153 N N . ASP B 1 93 ? 0.928 14.516 9.828 1 97.69 93 ASP B N 1
ATOM 5154 C CA . ASP B 1 93 ? 1.049 15.727 9.031 1 97.69 93 ASP B CA 1
ATOM 5155 C C . ASP B 1 93 ? 1.377 15.398 7.574 1 97.69 93 ASP B C 1
ATOM 5157 O O . ASP B 1 93 ? 2.438 14.844 7.281 1 97.69 93 ASP B O 1
ATOM 5161 N N . VAL B 1 94 ? 0.445 15.672 6.664 1 98.12 94 VAL B N 1
ATOM 5162 C CA . VAL B 1 94 ? 0.67 15.469 5.234 1 98.12 94 VAL B CA 1
ATOM 5163 C C . VAL B 1 94 ? 1.479 16.641 4.672 1 98.12 94 VAL B C 1
ATOM 5165 O O . VAL B 1 94 ? 0.913 17.656 4.266 1 98.12 94 VAL B O 1
ATOM 5168 N N . ARG B 1 95 ? 2.781 16.453 4.594 1 98.56 95 ARG B N 1
ATOM 5169 C CA . ARG B 1 95 ? 3.686 17.516 4.188 1 98.56 95 ARG B CA 1
ATOM 5170 C C . ARG B 1 95 ? 4.008 17.422 2.701 1 98.56 95 ARG B C 1
ATOM 5172 O O . ARG B 1 95 ? 4.543 16.422 2.236 1 98.56 95 ARG B O 1
ATOM 5179 N N . GLN B 1 96 ? 3.713 18.469 1.967 1 98.38 96 GLN B N 1
ATOM 5180 C CA . GLN B 1 96 ? 3.934 18.453 0.525 1 98.38 96 GLN B CA 1
ATOM 5181 C C . GLN B 1 96 ? 5.176 19.266 0.151 1 98.38 96 GLN B C 1
ATOM 5183 O O . GLN B 1 96 ? 5.375 20.375 0.651 1 98.38 96 GLN B O 1
ATOM 5188 N N . ARG B 1 97 ? 5.949 18.703 -0.719 1 98.19 97 ARG B N 1
ATOM 5189 C CA . ARG B 1 97 ? 7.203 19.312 -1.16 1 98.19 97 ARG B CA 1
ATOM 5190 C C . ARG B 1 97 ? 6.988 20.188 -2.393 1 98.19 97 ARG B C 1
ATOM 5192 O O . ARG B 1 97 ? 6.324 19.766 -3.346 1 98.19 97 ARG B O 1
ATOM 5199 N N . HIS B 1 98 ? 7.512 21.375 -2.441 1 97.75 98 HIS B N 1
ATOM 5200 C CA . HIS B 1 98 ? 7.527 22.281 -3.59 1 97.75 98 HIS B CA 1
ATOM 5201 C C . HIS B 1 98 ? 8.938 22.781 -3.871 1 97.75 98 HIS B C 1
ATOM 5203 O O . HIS B 1 98 ? 9.531 23.469 -3.037 1 97.75 98 HIS B O 1
ATOM 5209 N N . ALA B 1 99 ? 9.469 22.453 -5.023 1 96.69 99 ALA B N 1
ATOM 5210 C CA . ALA B 1 99 ? 10.828 22.844 -5.391 1 96.69 99 ALA B CA 1
ATOM 5211 C C . ALA B 1 99 ? 10.82 23.844 -6.543 1 96.69 99 ALA B C 1
ATOM 5213 O O . ALA B 1 99 ? 11.875 24.297 -6.992 1 96.69 99 ALA B O 1
ATOM 5214 N N . ALA B 1 100 ? 9.68 24.172 -7.07 1 96.69 100 ALA B N 1
ATOM 5215 C CA . ALA B 1 100 ? 9.492 25.156 -8.133 1 96.69 100 ALA B CA 1
ATOM 5216 C C . ALA B 1 100 ? 8.18 25.922 -7.953 1 96.69 100 ALA B C 1
ATOM 5218 O O . ALA B 1 100 ? 7.254 25.422 -7.309 1 96.69 100 ALA B O 1
ATOM 5219 N N . LEU B 1 101 ? 8.211 27.094 -8.5 1 94.81 101 LEU B N 1
ATOM 5220 C CA . LEU B 1 101 ? 6.98 27.875 -8.477 1 94.81 101 LEU B CA 1
ATOM 5221 C C . LEU B 1 101 ? 6.008 27.406 -9.547 1 94.81 101 LEU B C 1
ATOM 5223 O O . LEU B 1 101 ? 6.375 27.297 -10.727 1 94.81 101 LEU B O 1
ATOM 5227 N N . THR B 1 102 ? 4.973 26.906 -9.141 1 90.75 102 THR B N 1
ATOM 5228 C CA . THR B 1 102 ? 3.871 26.531 -10.023 1 90.75 102 THR B CA 1
ATOM 5229 C C . THR B 1 102 ? 2.58 27.234 -9.594 1 90.75 102 THR B C 1
ATOM 5231 O O . THR B 1 102 ? 2.137 27.062 -8.453 1 90.75 102 THR B O 1
ATOM 5234 N N . ASP B 1 103 ? 1.99 27.984 -10.469 1 88.88 103 ASP B N 1
ATOM 5235 C CA . ASP B 1 103 ? 0.823 28.797 -10.148 1 88.88 103 ASP B CA 1
ATOM 5236 C C . ASP B 1 103 ? -0.295 27.938 -9.547 1 88.88 103 ASP B C 1
ATOM 5238 O O . ASP B 1 103 ? -0.707 26.953 -10.141 1 88.88 103 ASP B O 1
ATOM 5242 N N . GLY B 1 104 ? -0.677 28.359 -8.367 1 92.44 104 GLY B N 1
ATOM 5243 C CA . GLY B 1 104 ? -1.844 27.781 -7.727 1 92.44 104 GLY B CA 1
ATOM 5244 C C . GLY B 1 104 ? -1.553 26.438 -7.062 1 92.44 104 GLY B C 1
ATOM 5245 O O . GLY B 1 104 ? -2.418 25.875 -6.395 1 92.44 104 GLY B O 1
ATOM 5246 N N . ALA B 1 105 ? -0.318 25.922 -7.184 1 95.19 105 ALA B N 1
ATOM 5247 C CA . ALA B 1 105 ? 0.004 24.578 -6.711 1 95.19 105 ALA B CA 1
ATOM 5248 C C . ALA B 1 105 ? -0.042 24.5 -5.188 1 95.19 105 ALA B C 1
ATOM 5250 O O . ALA B 1 105 ? -0.627 23.578 -4.621 1 95.19 105 ALA B O 1
ATOM 5251 N N . VAL B 1 106 ? 0.545 25.484 -4.539 1 97.31 106 VAL B N 1
ATOM 5252 C CA . VAL B 1 106 ? 0.646 25.5 -3.084 1 97.31 106 VAL B CA 1
ATOM 5253 C C . VAL B 1 106 ? -0.75 25.562 -2.469 1 97.31 106 VAL B C 1
ATOM 5255 O O . VAL B 1 106 ? -1.103 24.75 -1.622 1 97.31 106 VAL B O 1
ATOM 5258 N N . LEU B 1 107 ? -1.613 26.5 -2.949 1 94.81 107 LEU B N 1
ATOM 5259 C CA . LEU B 1 107 ? -2.967 26.656 -2.424 1 94.81 107 LEU B CA 1
ATOM 5260 C C . LEU B 1 107 ? -3.82 25.438 -2.775 1 94.81 107 LEU B C 1
ATOM 5262 O O . LEU B 1 107 ? -4.613 24.969 -1.952 1 94.81 107 LEU B O 1
ATOM 5266 N N . GLY B 1 108 ? -3.631 24.969 -4.023 1 93.94 108 GLY B N 1
ATOM 5267 C CA . GLY B 1 108 ? -4.348 23.781 -4.426 1 93.94 108 GLY B CA 1
ATOM 5268 C C . GLY B 1 108 ? -4.082 22.594 -3.523 1 93.94 108 GLY B C 1
ATOM 5269 O O . GLY B 1 108 ? -5.004 21.844 -3.18 1 93.94 108 GLY B O 1
ATOM 5270 N N . ASP B 1 109 ? -2.859 22.406 -3.143 1 96.25 109 ASP B N 1
ATOM 5271 C CA . ASP B 1 109 ? -2.496 21.297 -2.26 1 96.25 109 ASP B CA 1
ATOM 5272 C C . ASP B 1 109 ? -3.088 21.5 -0.866 1 96.25 109 ASP B C 1
ATOM 5274 O O . ASP B 1 109 ? -3.645 20.562 -0.286 1 96.25 109 ASP B O 1
ATOM 5278 N N . LEU B 1 110 ? -3.006 22.719 -0.327 1 96 110 LEU B N 1
ATOM 5279 C CA . LEU B 1 110 ? -3.498 23.016 1.013 1 96 110 LEU B CA 1
ATOM 5280 C C . LEU B 1 110 ? -5.016 22.875 1.08 1 96 110 LEU B C 1
ATOM 5282 O O . LEU B 1 110 ? -5.562 22.484 2.115 1 96 110 LEU B O 1
ATOM 5286 N N . GLU B 1 111 ? -5.707 23.141 0.007 1 93.88 111 GLU B N 1
ATOM 5287 C CA . GLU B 1 111 ? -7.168 23.062 -0.033 1 93.88 111 GLU B CA 1
ATOM 5288 C C . GLU B 1 111 ? -7.641 21.625 -0.218 1 93.88 111 GLU B C 1
ATOM 5290 O O . GLU B 1 111 ? -8.828 21.328 -0.063 1 93.88 111 GLU B O 1
ATOM 5295 N N . ASN B 1 112 ? -6.641 20.766 -0.482 1 94.69 112 ASN B N 1
ATOM 5296 C CA . ASN B 1 112 ? -7.023 19.406 -0.809 1 94.69 112 ASN B CA 1
ATOM 5297 C C . ASN B 1 112 ? -6.285 18.391 0.058 1 94.69 112 ASN B C 1
ATOM 5299 O O . ASN B 1 112 ? -5.824 17.359 -0.439 1 94.69 112 ASN B O 1
ATOM 5303 N N . GLY B 1 113 ? -6.082 18.688 1.289 1 93.25 113 GLY B N 1
ATOM 5304 C CA . GLY B 1 113 ? -5.711 17.656 2.248 1 93.25 113 GLY B CA 1
ATOM 5305 C C . GLY B 1 113 ? -4.293 17.812 2.77 1 93.25 113 GLY B C 1
ATOM 5306 O O . GLY B 1 113 ? -3.922 17.188 3.766 1 93.25 113 GLY B O 1
ATOM 5307 N N . VAL B 1 114 ? -3.471 18.609 2.105 1 97.31 114 VAL B N 1
ATOM 5308 C CA . VAL B 1 114 ? -2.129 18.906 2.596 1 97.31 114 VAL B CA 1
ATOM 5309 C C . VAL B 1 114 ? -2.217 19.781 3.85 1 97.31 114 VAL B C 1
ATOM 5311 O O . VAL B 1 114 ? -3.051 20.688 3.93 1 97.31 114 VAL B O 1
ATOM 5314 N N . THR B 1 115 ? -1.316 19.422 4.824 1 96.5 115 THR B N 1
ATOM 5315 C CA . THR B 1 115 ? -1.453 20.125 6.094 1 96.5 115 THR B CA 1
ATOM 5316 C C . THR B 1 115 ? -0.198 20.953 6.395 1 96.5 115 THR B C 1
ATOM 5318 O O . THR B 1 115 ? -0.181 21.734 7.336 1 96.5 115 THR B O 1
ATOM 5321 N N . SER B 1 116 ? 0.85 20.766 5.641 1 98.19 116 SER B N 1
ATOM 5322 C CA . SER B 1 116 ? 2.041 21.594 5.781 1 98.19 116 SER B CA 1
ATOM 5323 C C . SER B 1 116 ? 2.857 21.625 4.492 1 98.19 116 SER B C 1
ATOM 5325 O O . SER B 1 116 ? 2.607 20.828 3.582 1 98.19 116 SER B O 1
ATOM 5327 N N . LEU B 1 117 ? 3.783 22.562 4.387 1 98.56 117 LEU B N 1
ATOM 5328 C CA . LEU B 1 117 ? 4.551 22.781 3.168 1 98.56 117 LEU B CA 1
ATOM 5329 C C . LEU B 1 117 ? 6.043 22.562 3.42 1 98.56 117 LEU B C 1
ATOM 5331 O O . LEU B 1 117 ? 6.57 23.016 4.438 1 98.56 117 LEU B O 1
ATOM 5335 N N . TRP B 1 118 ? 6.691 21.812 2.621 1 98.75 118 TRP B N 1
ATOM 5336 C CA . TRP B 1 118 ? 8.141 21.703 2.555 1 98.75 118 TRP B CA 1
ATOM 5337 C C . TRP B 1 118 ? 8.688 22.422 1.323 1 98.75 118 TRP B C 1
ATOM 5339 O O . TRP B 1 118 ? 8.547 21.922 0.2 1 98.75 118 TRP B O 1
ATOM 5349 N N . LEU B 1 119 ? 9.305 23.609 1.506 1 98.62 119 LEU B N 1
ATOM 5350 C CA . LEU B 1 119 ? 9.734 24.469 0.405 1 98.62 119 LEU B CA 1
ATOM 5351 C C . LEU B 1 119 ? 11.242 24.375 0.201 1 98.62 119 LEU B C 1
ATOM 5353 O O . LEU B 1 119 ? 12.016 24.688 1.11 1 98.62 119 LEU B O 1
ATOM 5357 N N . VAL B 1 120 ? 11.625 23.922 -0.953 1 98.19 120 VAL B N 1
ATOM 5358 C CA . VAL B 1 120 ? 13.031 23.938 -1.344 1 98.19 120 VAL B CA 1
ATOM 5359 C C . VAL B 1 120 ? 13.398 25.297 -1.921 1 98.19 120 VAL B C 1
ATOM 5361 O O . VAL B 1 120 ? 12.812 25.734 -2.92 1 98.19 120 VAL B O 1
ATOM 5364 N N . LEU B 1 121 ? 14.352 26 -1.312 1 98 121 LEU B N 1
ATOM 5365 C CA . LEU B 1 121 ? 14.719 27.344 -1.695 1 98 121 LEU B CA 1
ATOM 5366 C C . LEU B 1 121 ? 16.203 27.422 -2.074 1 98 121 LEU B C 1
ATOM 5368 O O . LEU B 1 121 ? 16.984 26.578 -1.67 1 98 121 LEU B O 1
ATOM 5372 N N . GLY B 1 122 ? 16.562 28.469 -2.795 1 95.94 122 GLY B N 1
ATOM 5373 C CA . GLY B 1 122 ? 17.953 28.672 -3.172 1 95.94 122 GLY B CA 1
ATOM 5374 C C . GLY B 1 122 ? 18.391 27.812 -4.34 1 95.94 122 GLY B C 1
ATOM 5375 O O . GLY B 1 122 ? 17.625 27.609 -5.289 1 95.94 122 GLY B O 1
ATOM 5376 N N . GLU B 1 123 ? 19.609 27.297 -4.242 1 91.19 123 GLU B N 1
ATOM 5377 C CA . GLU B 1 123 ? 20.141 26.438 -5.301 1 91.19 123 GLU B CA 1
ATOM 5378 C C . GLU B 1 123 ? 19.297 25.188 -5.469 1 91.19 123 GLU B C 1
ATOM 5380 O O . GLU B 1 123 ? 19.078 24.438 -4.508 1 91.19 123 GLU B O 1
ATOM 5385 N N . GLY B 1 124 ? 18.828 25.031 -6.652 1 91.56 124 GLY B N 1
ATOM 5386 C CA . GLY B 1 124 ? 18.047 23.828 -6.945 1 91.56 124 GLY B CA 1
ATOM 5387 C C . GLY B 1 124 ? 16.578 23.969 -6.574 1 91.56 124 GLY B C 1
ATOM 5388 O O . GLY B 1 124 ? 15.836 22.984 -6.652 1 91.56 124 GLY B O 1
ATOM 5389 N N . GLY B 1 125 ? 16.172 25.156 -6.188 1 96.5 125 GLY B N 1
ATOM 5390 C CA . GLY B 1 125 ? 14.781 25.344 -5.781 1 96.5 125 GLY B CA 1
ATOM 5391 C C . GLY B 1 125 ? 14.25 26.719 -6.109 1 96.5 125 GLY B C 1
ATOM 5392 O O . GLY B 1 125 ? 14.656 27.344 -7.094 1 96.5 125 GLY B O 1
ATOM 5393 N N . ILE B 1 126 ? 13.273 27.125 -5.402 1 97.5 126 ILE B N 1
ATOM 5394 C CA . ILE B 1 126 ? 12.641 28.438 -5.535 1 97.5 126 ILE B CA 1
ATOM 5395 C C . ILE B 1 126 ? 13.602 29.516 -5.066 1 97.5 126 ILE B C 1
ATOM 5397 O O . ILE B 1 126 ? 14.188 29.422 -3.984 1 97.5 126 ILE B O 1
ATOM 5401 N N . PRO B 1 127 ? 13.836 30.578 -5.871 1 97.38 127 PRO B N 1
ATOM 5402 C CA . PRO B 1 127 ? 14.648 31.688 -5.359 1 97.38 127 PRO B CA 1
ATOM 5403 C C . PRO B 1 127 ? 14.117 32.219 -4.035 1 97.38 127 PRO B C 1
ATOM 5405 O O . PRO B 1 127 ? 12.906 32.375 -3.865 1 97.38 127 PRO B O 1
ATOM 5408 N N . VAL B 1 128 ? 15.055 32.5 -3.049 1 98.31 128 VAL B N 1
ATOM 5409 C CA . VAL B 1 128 ? 14.656 33 -1.727 1 98.31 128 VAL B CA 1
ATOM 5410 C C . VAL B 1 128 ? 13.781 34.219 -1.864 1 98.31 128 VAL B C 1
ATOM 5412 O O . VAL B 1 128 ? 12.812 34.406 -1.121 1 98.31 128 VAL B O 1
ATOM 5415 N N . ALA B 1 129 ? 14.062 35.094 -2.844 1 97.75 129 ALA B N 1
ATOM 5416 C CA . ALA B 1 129 ? 13.336 36.344 -3.074 1 97.75 129 ALA B CA 1
ATOM 5417 C C . ALA B 1 129 ? 11.883 36.062 -3.443 1 97.75 129 ALA B C 1
ATOM 5419 O O . ALA B 1 129 ? 11.023 36.938 -3.316 1 97.75 129 ALA B O 1
ATOM 5420 N N . ASP B 1 130 ? 11.617 34.812 -3.896 1 97.75 130 ASP B N 1
ATOM 5421 C CA . ASP B 1 130 ? 10.273 34.469 -4.367 1 97.75 130 ASP B CA 1
ATOM 5422 C C . ASP B 1 130 ? 9.469 33.781 -3.273 1 97.75 130 ASP B C 1
ATOM 5424 O O . ASP B 1 130 ? 8.359 33.312 -3.516 1 97.75 130 ASP B O 1
ATOM 5428 N N . LEU B 1 131 ? 9.992 33.688 -2.084 1 98.19 131 LEU B N 1
ATOM 5429 C CA . LEU B 1 131 ? 9.289 33.062 -0.977 1 98.19 131 LEU B CA 1
ATOM 5430 C C . LEU B 1 131 ? 7.934 33.688 -0.744 1 98.19 131 LEU B C 1
ATOM 5432 O O . LEU B 1 131 ? 6.93 33 -0.573 1 98.19 131 LEU B O 1
ATOM 5436 N N . PRO B 1 132 ? 7.832 35.094 -0.765 1 97.25 132 PRO B N 1
ATOM 5437 C CA . PRO B 1 132 ? 6.512 35.688 -0.598 1 97.25 132 PRO B CA 1
ATOM 5438 C C . PRO B 1 132 ? 5.523 35.25 -1.684 1 97.25 132 PRO B C 1
ATOM 5440 O O . PRO B 1 132 ? 4.344 35.031 -1.399 1 97.25 132 PRO B O 1
ATOM 5443 N N . ARG B 1 133 ? 6.035 35.094 -2.889 1 96.94 133 ARG B N 1
ATOM 5444 C CA . ARG B 1 133 ? 5.184 34.656 -3.988 1 96.94 133 ARG B CA 1
ATOM 5445 C C . ARG B 1 133 ? 4.73 33.219 -3.787 1 96.94 133 ARG B C 1
ATOM 5447 O O . ARG B 1 133 ? 3.568 32.875 -4.031 1 96.94 133 ARG B O 1
ATOM 5454 N N . ALA B 1 134 ? 5.629 32.344 -3.357 1 97.69 134 ALA B N 1
ATOM 5455 C CA . ALA B 1 134 ? 5.316 30.953 -3.115 1 97.69 134 ALA B CA 1
ATOM 5456 C C . ALA B 1 134 ? 4.23 30.797 -2.053 1 97.69 134 ALA B C 1
ATOM 5458 O O . ALA B 1 134 ? 3.449 29.844 -2.082 1 97.69 134 ALA B O 1
ATOM 5459 N N . LEU B 1 135 ? 4.176 31.781 -1.123 1 97.81 135 LEU B N 1
ATOM 5460 C CA . LEU B 1 135 ? 3.271 31.672 0.017 1 97.81 135 LEU B CA 1
ATOM 5461 C C . LEU B 1 135 ? 2.113 32.656 -0.113 1 97.81 135 LEU B C 1
ATOM 5463 O O . LEU B 1 135 ? 1.431 32.938 0.871 1 97.81 135 LEU B O 1
ATOM 5467 N N . ASP B 1 136 ? 1.964 33.188 -1.317 1 94.88 136 ASP B N 1
ATOM 5468 C CA . ASP B 1 136 ? 0.845 34.094 -1.555 1 94.88 136 ASP B CA 1
ATOM 5469 C C . ASP B 1 136 ? -0.489 33.406 -1.272 1 94.88 136 ASP B C 1
ATOM 5471 O O . ASP B 1 136 ? -0.75 32.312 -1.78 1 94.88 136 ASP B O 1
ATOM 5475 N N . GLY B 1 137 ? -1.278 34.031 -0.443 1 91.88 137 GLY B N 1
ATOM 5476 C CA . GLY B 1 137 ? -2.598 33.5 -0.123 1 91.88 137 GLY B CA 1
ATOM 5477 C C . GLY B 1 137 ? -2.576 32.469 0.978 1 91.88 137 GLY B C 1
ATOM 5478 O O . GLY B 1 137 ? -3.629 32.031 1.449 1 91.88 137 GLY B O 1
ATOM 5479 N N . VAL B 1 138 ? -1.401 32.031 1.432 1 94.81 138 VAL B N 1
ATOM 5480 C CA . VAL B 1 138 ? -1.282 30.984 2.451 1 94.81 138 VAL B CA 1
ATOM 5481 C C . VAL B 1 138 ? -1.479 31.594 3.836 1 94.81 138 VAL B C 1
ATOM 5483 O O . VAL B 1 138 ? -0.879 32.625 4.156 1 94.81 138 VAL B O 1
ATOM 5486 N N . TYR B 1 139 ? -2.322 31.078 4.617 1 91.94 139 TYR B N 1
ATOM 5487 C CA . TYR B 1 139 ? -2.473 31.484 6.012 1 91.94 139 TYR B CA 1
ATOM 5488 C C . TYR B 1 139 ? -1.38 30.859 6.879 1 91.94 139 TYR B C 1
ATOM 5490 O O . TYR B 1 139 ? -1.496 29.719 7.309 1 91.94 139 TYR B O 1
ATOM 5498 N N . LEU B 1 140 ? -0.484 31.641 7.234 1 94.25 140 LEU B N 1
ATOM 5499 C CA . LEU B 1 140 ? 0.771 31.172 7.816 1 94.25 140 LEU B CA 1
ATOM 5500 C C . LEU B 1 140 ? 0.577 30.766 9.273 1 94.25 140 LEU B C 1
ATOM 5502 O O . LEU B 1 140 ? 1.438 30.094 9.852 1 94.25 140 LEU B O 1
ATOM 5506 N N . ASP B 1 141 ? -0.529 31.125 9.922 1 89.75 141 ASP B N 1
ATOM 5507 C CA . ASP B 1 141 ? -0.839 30.672 11.281 1 89.75 141 ASP B CA 1
ATOM 5508 C C . ASP B 1 141 ? -1.514 29.312 11.266 1 89.75 141 ASP B C 1
ATOM 5510 O O . ASP B 1 141 ? -1.641 28.656 12.305 1 89.75 141 ASP B O 1
ATOM 5514 N N . LEU B 1 142 ? -1.88 28.859 10.07 1 88.81 142 LEU B N 1
ATOM 5515 C CA . LEU B 1 142 ? -2.566 27.578 9.945 1 88.81 142 LEU B CA 1
ATOM 5516 C C . LEU B 1 142 ? -1.664 26.531 9.289 1 88.81 142 LEU B C 1
ATOM 5518 O O . LEU B 1 142 ? -1.623 25.391 9.711 1 88.81 142 LEU B O 1
ATOM 5522 N N . ALA B 1 143 ? -0.978 26.859 8.312 1 93.94 143 ALA B N 1
ATOM 5523 C CA . ALA B 1 143 ? -0.146 25.922 7.555 1 93.94 143 ALA B CA 1
ATOM 5524 C C . ALA B 1 143 ? 1.322 26.047 7.949 1 93.94 143 ALA B C 1
ATOM 5526 O O . ALA B 1 143 ? 1.997 27 7.555 1 93.94 143 ALA B O 1
ATOM 5527 N N . PRO B 1 144 ? 1.828 25.047 8.688 1 97.69 144 PRO B N 1
ATOM 5528 C CA . PRO B 1 144 ? 3.262 25.078 8.984 1 97.69 144 PRO B CA 1
ATOM 5529 C C . PRO B 1 144 ? 4.125 25.062 7.727 1 97.69 144 PRO B C 1
ATOM 5531 O O . PRO B 1 144 ? 3.787 24.406 6.746 1 97.69 144 PRO B O 1
ATOM 5534 N N . VAL B 1 145 ? 5.176 25.812 7.746 1 98.56 145 VAL B N 1
ATOM 5535 C CA . VAL B 1 145 ? 6.117 25.906 6.633 1 98.56 145 VAL B CA 1
ATOM 5536 C C . VAL B 1 145 ? 7.48 25.359 7.059 1 98.56 145 VAL B C 1
ATOM 5538 O O . VAL B 1 145 ? 8.016 25.766 8.094 1 98.56 145 VAL B O 1
ATOM 5541 N N . VAL B 1 146 ? 7.984 24.438 6.352 1 98.81 146 VAL B N 1
ATOM 5542 C CA . VAL B 1 146 ? 9.312 23.875 6.559 1 98.81 146 VAL B CA 1
ATOM 5543 C C . VAL B 1 146 ? 10.234 24.281 5.41 1 98.81 146 VAL B C 1
ATOM 5545 O O . VAL B 1 146 ? 9.922 24.047 4.242 1 98.81 146 VAL B O 1
ATOM 5548 N N . LEU B 1 147 ? 11.383 24.875 5.711 1 98.75 147 LEU B N 1
ATOM 5549 C CA . LEU B 1 147 ? 12.305 25.375 4.695 1 98.75 147 LEU B CA 1
ATOM 5550 C C . LEU B 1 147 ? 13.461 24.406 4.477 1 98.75 147 LEU B C 1
ATOM 5552 O O . LEU B 1 147 ? 13.828 23.656 5.387 1 98.75 147 LEU B O 1
ATOM 5556 N N . ASP B 1 148 ? 13.945 24.328 3.346 1 98.31 148 ASP B N 1
ATOM 5557 C CA . ASP B 1 148 ? 15.172 23.656 2.916 1 98.31 148 ASP B CA 1
ATOM 5558 C C . ASP B 1 148 ? 15.953 24.531 1.934 1 98.31 148 ASP B C 1
ATOM 5560 O O . ASP B 1 148 ? 15.727 24.469 0.723 1 98.31 148 ASP B O 1
ATOM 5564 N N . ALA B 1 149 ? 16.953 25.359 2.488 1 97.88 149 ALA B N 1
ATOM 5565 C CA . ALA B 1 149 ? 17.562 26.406 1.662 1 97.88 149 ALA B CA 1
ATOM 5566 C C . ALA B 1 149 ? 19.078 26.25 1.594 1 97.88 149 ALA B C 1
ATOM 5568 O O . ALA B 1 149 ? 19.781 27.125 1.096 1 97.88 149 ALA B O 1
ATOM 5569 N N . GLY B 1 150 ? 19.625 25.156 2.137 1 95.75 150 GLY B N 1
ATOM 5570 C CA . GLY B 1 150 ? 21.047 24.891 2.059 1 95.75 150 GLY B CA 1
ATOM 5571 C C . GLY B 1 150 ? 21.906 26.062 2.516 1 95.75 150 GLY B C 1
ATOM 5572 O O . GLY B 1 150 ? 21.766 26.531 3.646 1 95.75 150 GLY B O 1
ATOM 5573 N N . ALA B 1 151 ? 22.688 26.594 1.623 1 95.75 151 ALA B N 1
ATOM 5574 C CA . ALA B 1 151 ? 23.594 27.688 1.933 1 95.75 151 ALA B CA 1
ATOM 5575 C C . ALA B 1 151 ? 22.828 28.984 2.213 1 95.75 151 ALA B C 1
ATOM 5577 O O . ALA B 1 151 ? 23.359 29.891 2.852 1 95.75 151 ALA B O 1
ATOM 5578 N N . ASP B 1 152 ? 21.594 29.047 1.816 1 97.5 152 ASP B N 1
ATOM 5579 C CA . ASP B 1 152 ? 20.812 30.266 1.924 1 97.5 152 ASP B CA 1
ATOM 5580 C C . ASP B 1 152 ? 19.891 30.219 3.143 1 97.5 152 ASP B C 1
ATOM 5582 O O . ASP B 1 152 ? 18.906 30.969 3.211 1 97.5 152 ASP B O 1
ATOM 5586 N N . THR B 1 153 ? 20.156 29.391 4.094 1 98.12 153 THR B N 1
ATOM 5587 C CA . THR B 1 153 ? 19.297 29.141 5.242 1 98.12 153 THR B CA 1
ATOM 5588 C C . THR B 1 153 ? 19.016 30.422 6.004 1 98.12 153 THR B C 1
ATOM 5590 O O . THR B 1 153 ? 17.875 30.719 6.344 1 98.12 153 THR B O 1
ATOM 5593 N N . GLU B 1 154 ? 20.078 31.203 6.297 1 97.88 154 GLU B N 1
ATOM 5594 C CA . GLU B 1 154 ? 19.906 32.438 7.062 1 97.88 154 GLU B CA 1
ATOM 5595 C C . GLU B 1 154 ? 19 33.438 6.328 1 97.88 154 GLU B C 1
ATOM 5597 O O . GLU B 1 154 ? 18.109 34.031 6.93 1 97.88 154 GLU B O 1
ATOM 5602 N N . ALA B 1 155 ? 19.266 33.562 5.008 1 98.19 155 ALA B N 1
ATOM 5603 C CA . ALA B 1 155 ? 18.469 34.5 4.199 1 98.19 155 ALA B CA 1
ATOM 5604 C C . ALA B 1 155 ? 17.016 34.031 4.117 1 98.19 155 ALA B C 1
ATOM 5606 O O . ALA B 1 155 ? 16.094 34.844 4.188 1 98.19 155 ALA B O 1
ATOM 5607 N N . ALA B 1 156 ? 16.828 32.719 3.91 1 98.69 156 ALA B N 1
ATOM 5608 C CA . ALA B 1 156 ? 15.484 32.156 3.812 1 98.69 156 ALA B CA 1
ATOM 5609 C C . ALA B 1 156 ? 14.727 32.312 5.129 1 98.69 156 ALA B C 1
ATOM 5611 O O . ALA B 1 156 ? 13.547 32.688 5.137 1 98.69 156 ALA B O 1
ATOM 5612 N N . ALA B 1 157 ? 15.406 32 6.258 1 98.69 157 ALA B N 1
ATOM 5613 C CA . ALA B 1 157 ? 14.805 32.156 7.578 1 98.69 157 ALA B CA 1
ATOM 5614 C C . ALA B 1 157 ? 14.391 33.625 7.82 1 98.69 157 ALA B C 1
ATOM 5616 O O . ALA B 1 157 ? 13.281 33.875 8.289 1 98.69 157 ALA B O 1
ATOM 5617 N N . ALA B 1 158 ? 15.297 34.562 7.5 1 98.25 158 ALA B N 1
ATOM 5618 C CA . ALA B 1 158 ? 14.992 35.969 7.664 1 98.25 158 ALA B CA 1
ATOM 5619 C C . ALA B 1 158 ? 13.773 36.375 6.84 1 98.25 158 ALA B C 1
ATOM 5621 O O . ALA B 1 158 ? 12.93 37.156 7.305 1 98.25 158 ALA B O 1
ATOM 5622 N N . ALA B 1 159 ? 13.719 35.844 5.633 1 98.44 159 ALA B N 1
ATOM 5623 C CA . ALA B 1 159 ? 12.602 36.156 4.746 1 98.44 159 ALA B CA 1
ATOM 5624 C C . ALA B 1 159 ? 11.289 35.656 5.324 1 98.44 159 ALA B C 1
ATOM 5626 O O . ALA B 1 159 ? 10.273 36.344 5.293 1 98.44 159 ALA B O 1
ATOM 5627 N N . LEU B 1 160 ? 11.266 34.406 5.812 1 98.62 160 LEU B N 1
ATOM 5628 C CA . LEU B 1 160 ? 10.047 33.844 6.371 1 98.62 160 LEU B CA 1
ATOM 5629 C C . LEU B 1 160 ? 9.617 34.594 7.621 1 98.62 160 LEU B C 1
ATOM 5631 O O . LEU B 1 160 ? 8.43 34.906 7.789 1 98.62 160 LEU B O 1
ATOM 5635 N N . LEU B 1 161 ? 10.578 34.906 8.555 1 98.06 161 LEU B N 1
ATOM 5636 C CA . LEU B 1 161 ? 10.273 35.625 9.797 1 98.06 161 LEU B CA 1
ATOM 5637 C C . LEU B 1 161 ? 9.758 37.031 9.5 1 98.06 161 LEU B C 1
ATOM 5639 O O . LEU B 1 161 ? 8.844 37.5 10.172 1 98.06 161 LEU B O 1
ATOM 5643 N N . ARG B 1 162 ? 10.359 37.656 8.484 1 97.69 162 ARG B N 1
ATOM 5644 C CA . ARG B 1 162 ? 9.859 38.969 8.055 1 97.69 162 ARG B CA 1
ATOM 5645 C C . ARG B 1 162 ? 8.43 38.875 7.543 1 97.69 162 ARG B C 1
ATOM 5647 O O . ARG B 1 162 ? 7.609 39.75 7.789 1 97.69 162 ARG B O 1
ATOM 5654 N N . LEU B 1 163 ? 8.188 37.812 6.777 1 97.62 163 LEU B N 1
ATOM 5655 C CA . LEU B 1 163 ? 6.836 37.594 6.258 1 97.62 163 LEU B CA 1
ATOM 5656 C C . LEU B 1 163 ? 5.836 37.438 7.395 1 97.62 163 LEU B C 1
ATOM 5658 O O . LEU B 1 163 ? 4.715 37.969 7.312 1 97.62 163 LEU B O 1
ATOM 5662 N N . TYR B 1 164 ? 6.203 36.688 8.508 1 97.19 164 TYR B N 1
ATOM 5663 C CA . TYR B 1 164 ? 5.352 36.594 9.688 1 97.19 164 TYR B CA 1
ATOM 5664 C C . TYR B 1 164 ? 5.043 37.969 10.273 1 97.19 164 TYR B C 1
ATOM 5666 O O . TYR B 1 164 ? 3.893 38.25 10.602 1 97.19 164 TYR B O 1
ATOM 5674 N N . GLU B 1 165 ? 6.059 38.812 10.383 1 96.44 165 GLU B N 1
ATOM 5675 C CA . GLU B 1 165 ? 5.91 40.125 10.945 1 96.44 165 GLU B CA 1
ATOM 5676 C C . GLU B 1 165 ? 5.043 41.031 10.055 1 96.44 165 GLU B C 1
ATOM 5678 O O . GLU B 1 165 ? 4.121 41.688 10.531 1 96.44 165 GLU B O 1
ATOM 5683 N N . ASP B 1 166 ? 5.379 40.969 8.789 1 96.25 166 ASP B N 1
ATOM 5684 C CA . ASP B 1 166 ? 4.664 41.812 7.824 1 96.25 166 ASP B CA 1
ATOM 5685 C C . ASP B 1 166 ? 3.176 41.469 7.809 1 96.25 166 ASP B C 1
ATOM 5687 O O . ASP B 1 166 ? 2.336 42.344 7.625 1 96.25 166 ASP B O 1
ATOM 5691 N N . ARG B 1 167 ? 2.893 40.219 8.023 1 94.44 167 ARG B N 1
ATOM 5692 C CA . ARG B 1 167 ? 1.508 39.781 7.934 1 94.44 167 ARG B CA 1
ATOM 5693 C C . ARG B 1 167 ? 0.843 39.781 9.305 1 94.44 167 ARG B C 1
ATOM 5695 O O . ARG B 1 167 ? -0.305 39.344 9.445 1 94.44 167 ARG B O 1
ATOM 5702 N N . GLY B 1 168 ? 1.557 40.156 10.289 1 94.38 168 GLY B N 1
ATOM 5703 C CA . GLY B 1 168 ? 1.013 40.312 11.633 1 94.38 168 GLY B CA 1
ATOM 5704 C C . GLY B 1 168 ? 0.691 38.969 12.289 1 94.38 168 GLY B C 1
ATOM 5705 O O . GLY B 1 168 ? -0.244 38.875 13.086 1 94.38 168 GLY B O 1
ATOM 5706 N N . VAL B 1 169 ? 1.441 37.938 11.953 1 94.69 169 VAL B N 1
ATOM 5707 C CA . VAL B 1 169 ? 1.213 36.625 12.531 1 94.69 169 VAL B CA 1
ATOM 5708 C C . VAL B 1 169 ? 1.776 36.562 13.945 1 94.69 169 VAL B C 1
ATOM 5710 O O . VAL B 1 169 ? 2.916 36.969 14.188 1 94.69 169 VAL B O 1
ATOM 5713 N N . ASP B 1 170 ? 0.972 36.125 14.945 1 95.06 170 ASP B N 1
ATOM 5714 C CA . ASP B 1 170 ? 1.44 35.938 16.312 1 95.06 170 ASP B CA 1
ATOM 5715 C C . ASP B 1 170 ? 2.555 34.875 16.375 1 95.06 170 ASP B C 1
ATOM 5717 O O . ASP B 1 170 ? 2.352 33.719 15.992 1 95.06 170 ASP B O 1
ATOM 5721 N N . PRO B 1 171 ? 3.707 35.281 16.812 1 96.12 171 PRO B N 1
ATOM 5722 C CA . PRO B 1 171 ? 4.836 34.375 16.875 1 96.12 171 PRO B CA 1
ATOM 5723 C C . PRO B 1 171 ? 4.496 33.062 17.625 1 96.12 171 PRO B C 1
ATOM 5725 O O . PRO B 1 171 ? 5.055 32.031 17.312 1 96.12 171 PRO B O 1
ATOM 5728 N N . LYS B 1 172 ? 3.588 33.094 18.5 1 94.44 172 LYS B N 1
ATOM 5729 C CA . LYS B 1 172 ? 3.232 31.938 19.312 1 94.44 172 LYS B CA 1
ATOM 5730 C C . LYS B 1 172 ? 2.418 30.938 18.5 1 94.44 172 LYS B C 1
ATOM 5732 O O . LYS B 1 172 ? 2.287 29.781 18.891 1 94.44 172 LYS B O 1
ATOM 5737 N N . THR B 1 173 ? 1.904 31.359 17.391 1 92.81 173 THR B N 1
ATOM 5738 C CA . THR B 1 173 ? 1.021 30.5 16.625 1 92.81 173 THR B CA 1
ATOM 5739 C C . THR B 1 173 ? 1.769 29.875 15.438 1 92.81 173 THR B C 1
ATOM 5741 O O . THR B 1 173 ? 1.283 28.922 14.812 1 92.81 173 THR B O 1
ATOM 5744 N N . VAL B 1 174 ? 2.965 30.375 15.234 1 94.75 174 VAL B N 1
ATOM 5745 C CA . VAL B 1 174 ? 3.727 29.922 14.078 1 94.75 174 VAL B CA 1
ATOM 5746 C C . VAL B 1 174 ? 4.27 28.516 14.336 1 94.75 174 VAL B C 1
ATOM 5748 O O . VAL B 1 174 ? 4.703 28.203 15.445 1 94.75 174 VAL B O 1
ATOM 5751 N N . ARG B 1 175 ? 4.094 27.609 13.359 1 96.62 175 ARG B N 1
ATOM 5752 C CA . ARG B 1 175 ? 4.66 26.266 13.398 1 96.62 175 ARG B CA 1
ATOM 5753 C C . ARG B 1 175 ? 5.504 26 12.164 1 96.62 175 ARG B C 1
ATOM 5755 O O . ARG B 1 175 ? 5.266 26.578 11.102 1 96.62 175 ARG B O 1
ATOM 5762 N N . GLY B 1 176 ? 6.457 25.125 12.305 1 98.12 176 GLY B N 1
ATOM 5763 C CA . GLY B 1 176 ? 7.277 24.781 11.156 1 98.12 176 GLY B CA 1
ATOM 5764 C C . GLY B 1 176 ? 8.734 24.562 11.508 1 98.12 176 GLY B C 1
ATOM 5765 O O . GLY B 1 176 ? 9.055 24.156 12.633 1 98.12 176 GLY B O 1
ATOM 5766 N N . ASN B 1 177 ? 9.594 24.672 10.516 1 98.81 177 ASN B N 1
ATOM 5767 C CA . ASN B 1 177 ? 11.023 24.438 10.648 1 98.81 177 ASN B CA 1
ATOM 5768 C C . ASN B 1 177 ? 11.836 25.312 9.695 1 98.81 177 ASN B C 1
ATOM 5770 O O . ASN B 1 177 ? 11.531 25.391 8.508 1 98.81 177 ASN B O 1
ATOM 5774 N N . LEU B 1 178 ? 12.852 25.984 10.258 1 98.81 178 LEU B N 1
ATOM 5775 C CA . LEU B 1 178 ? 13.648 26.906 9.453 1 98.81 178 LEU B CA 1
ATOM 5776 C C . LEU B 1 178 ? 14.664 26.141 8.602 1 98.81 178 LEU B C 1
ATOM 5778 O O . LEU B 1 178 ? 15.258 26.719 7.684 1 98.81 178 LEU B O 1
ATOM 5782 N N . GLY B 1 179 ? 14.922 24.891 8.883 1 98.62 179 GLY B N 1
ATOM 5783 C CA . GLY B 1 179 ? 15.547 23.938 7.961 1 98.62 179 GLY B CA 1
ATOM 5784 C C . GLY B 1 179 ? 17.062 24 7.984 1 98.62 179 GLY B C 1
ATOM 5785 O O . GLY B 1 179 ? 17.719 23.5 7.074 1 98.62 179 GLY B O 1
ATOM 5786 N N . ALA B 1 180 ? 17.688 24.703 9 1 98.75 180 ALA B N 1
ATOM 5787 C CA . ALA B 1 180 ? 19.156 24.719 9.078 1 98.75 180 ALA B CA 1
ATOM 5788 C C . ALA B 1 180 ? 19.703 23.297 9.195 1 98.75 180 ALA B C 1
ATOM 5790 O O . ALA B 1 180 ? 19.281 22.531 10.055 1 98.75 180 ALA B O 1
ATOM 5791 N N . ASP B 1 181 ? 20.641 22.938 8.375 1 98.62 181 ASP B N 1
ATOM 5792 C CA . ASP B 1 181 ? 21.266 21.625 8.359 1 98.62 181 ASP B CA 1
ATOM 5793 C C . ASP B 1 181 ? 22.672 21.688 7.777 1 98.62 181 ASP B C 1
ATOM 5795 O O . ASP B 1 181 ? 22.953 21.125 6.719 1 98.62 181 ASP B O 1
ATOM 5799 N N . PRO B 1 182 ? 23.562 22.375 8.531 1 98.38 182 PRO B N 1
ATOM 5800 C CA . PRO B 1 182 ? 24.922 22.578 8 1 98.38 182 PRO B CA 1
ATOM 5801 C C . PRO B 1 182 ? 25.609 21.266 7.621 1 98.38 182 PRO B C 1
ATOM 5803 O O . PRO B 1 182 ? 26.266 21.188 6.582 1 98.38 182 PRO B O 1
ATOM 5806 N N . LEU B 1 183 ? 25.453 20.234 8.414 1 98.56 183 LEU B N 1
ATOM 5807 C CA . LEU B 1 183 ? 26.125 18.984 8.117 1 98.56 183 LEU B CA 1
ATOM 5808 C C . LEU B 1 183 ? 25.469 18.266 6.953 1 98.56 183 LEU B C 1
ATOM 5810 O O . LEU B 1 183 ? 26.125 17.594 6.168 1 98.56 183 LEU B O 1
ATOM 5814 N N . GLY B 1 184 ? 24.109 18.359 6.844 1 98.12 184 GLY B N 1
ATOM 5815 C CA . GLY B 1 184 ? 23.453 17.859 5.656 1 98.12 184 GLY B CA 1
ATOM 5816 C C . GLY B 1 184 ? 23.891 18.547 4.383 1 98.12 184 GLY B C 1
ATOM 5817 O O . GLY B 1 184 ? 24.047 17.906 3.342 1 98.12 184 GLY B O 1
ATOM 5818 N N . HIS B 1 185 ? 24.047 19.891 4.504 1 97.56 185 HIS B N 1
ATOM 5819 C CA . HIS B 1 185 ? 24.531 20.656 3.361 1 97.56 185 HIS B CA 1
ATOM 5820 C C . HIS B 1 185 ? 25.922 20.203 2.953 1 97.56 185 HIS B C 1
ATOM 5822 O O . HIS B 1 185 ? 26.219 20.047 1.764 1 97.56 185 HIS B O 1
ATOM 5828 N N . GLN B 1 186 ? 26.766 20.016 3.955 1 97.94 186 GLN B N 1
ATOM 5829 C CA . GLN B 1 186 ? 28.109 19.531 3.674 1 97.94 186 GLN B CA 1
ATOM 5830 C C . GLN B 1 186 ? 28.078 18.156 3.02 1 97.94 186 GLN B C 1
ATOM 5832 O O . GLN B 1 186 ? 28.844 17.875 2.107 1 97.94 186 GLN B O 1
ATOM 5837 N N . ALA B 1 187 ? 27.219 17.281 3.477 1 98.44 187 ALA B N 1
ATOM 5838 C CA . ALA B 1 187 ? 27.062 15.953 2.891 1 98.44 187 ALA B CA 1
ATOM 5839 C C . ALA B 1 187 ? 26.672 16.047 1.421 1 98.44 187 ALA B C 1
ATOM 5841 O O . ALA B 1 187 ? 27.156 15.273 0.59 1 98.44 187 ALA B O 1
ATOM 5842 N N . ARG B 1 188 ? 25.812 17.016 1.068 1 97.5 188 ARG B N 1
ATOM 5843 C CA . ARG B 1 188 ? 25.281 17.141 -0.28 1 97.5 188 ARG B CA 1
ATOM 5844 C C . ARG B 1 188 ? 26.281 17.828 -1.206 1 97.5 188 ARG B C 1
ATOM 5846 O O . ARG B 1 188 ? 26.344 17.516 -2.395 1 97.5 188 ARG B O 1
ATOM 5853 N N . THR B 1 189 ? 27.109 18.781 -0.667 1 97.19 189 THR B N 1
ATOM 5854 C CA . THR B 1 189 ? 27.859 19.672 -1.552 1 97.19 189 THR B CA 1
ATOM 5855 C C . THR B 1 189 ? 29.359 19.516 -1.334 1 97.19 189 THR B C 1
ATOM 5857 O O . THR B 1 189 ? 30.156 19.969 -2.158 1 97.19 189 THR B O 1
ATOM 5860 N N . GLY B 1 190 ? 29.734 18.922 -0.188 1 96.69 190 GLY B N 1
ATOM 5861 C CA . GLY B 1 190 ? 31.141 18.844 0.164 1 96.69 190 GLY B CA 1
ATOM 5862 C C . GLY B 1 190 ? 31.672 20.125 0.791 1 96.69 190 GLY B C 1
ATOM 5863 O O . GLY B 1 190 ? 32.812 20.172 1.229 1 96.69 190 GLY B O 1
ATOM 5864 N N . THR B 1 191 ? 30.812 21.109 0.957 1 95.75 191 THR B N 1
ATOM 5865 C CA . THR B 1 191 ? 31.234 22.406 1.465 1 95.75 191 THR B CA 1
ATOM 5866 C C . THR B 1 191 ? 30.828 22.578 2.926 1 95.75 191 THR B C 1
ATOM 5868 O O . THR B 1 191 ? 29.641 22.609 3.246 1 95.75 191 THR B O 1
ATOM 5871 N N . PRO B 1 192 ? 31.797 22.641 3.785 1 95.44 192 PRO B N 1
ATOM 5872 C CA . PRO B 1 192 ? 31.453 22.859 5.195 1 95.44 192 PRO B CA 1
ATOM 5873 C C . PRO B 1 192 ? 30.797 24.219 5.449 1 95.44 192 PRO B C 1
ATOM 5875 O O . PRO B 1 192 ? 31.078 25.188 4.742 1 95.44 192 PRO B O 1
ATOM 5878 N N . GLN B 1 193 ? 29.953 24.281 6.395 1 95 193 GLN B N 1
ATOM 5879 C CA . GLN B 1 193 ? 29.312 25.5 6.844 1 95 193 GLN B CA 1
ATOM 5880 C C . GLN B 1 193 ? 29.484 25.703 8.352 1 95 193 GLN B C 1
ATOM 5882 O O . GLN B 1 193 ? 29.578 24.719 9.094 1 95 193 GLN B O 1
ATOM 5887 N N . ASP B 1 194 ? 29.547 26.953 8.695 1 94.5 194 ASP B N 1
ATOM 5888 C CA . ASP B 1 194 ? 29.594 27.297 10.117 1 94.5 194 ASP B CA 1
ATOM 5889 C C . ASP B 1 194 ? 28.281 26.938 10.805 1 94.5 194 ASP B C 1
ATOM 5891 O O . ASP B 1 194 ? 27.203 27.141 10.242 1 94.5 194 ASP B O 1
ATOM 5895 N N . LEU B 1 195 ? 28.359 26.453 12.047 1 96.38 195 LEU B N 1
ATOM 5896 C CA . LEU B 1 195 ? 27.172 26.031 12.789 1 96.38 195 LEU B CA 1
ATOM 5897 C C . LEU B 1 195 ? 26.594 27.188 13.594 1 96.38 195 LEU B C 1
ATOM 5899 O O . LEU B 1 195 ? 25.438 27.125 14.031 1 96.38 195 LEU B O 1
ATOM 5903 N N . ALA B 1 196 ? 27.344 28.25 13.734 1 96.12 196 ALA B N 1
ATOM 5904 C CA . ALA B 1 196 ? 26.984 29.344 14.625 1 96.12 196 ALA B CA 1
ATOM 5905 C C . ALA B 1 196 ? 25.672 30 14.188 1 96.12 196 ALA B C 1
ATOM 5907 O O . ALA B 1 196 ? 24.828 30.328 15.016 1 96.12 196 ALA B O 1
ATOM 5908 N N . PRO B 1 197 ? 25.516 30.203 12.828 1 96.88 197 PRO B N 1
ATOM 5909 C CA . PRO B 1 197 ? 24.234 30.797 12.406 1 96.88 197 PRO B CA 1
ATOM 5910 C C . PRO B 1 197 ? 23.031 29.922 12.773 1 96.88 197 PRO B C 1
ATOM 5912 O O . PRO B 1 197 ? 21.969 30.453 13.109 1 96.88 197 PRO B O 1
ATOM 5915 N N . ALA B 1 198 ? 23.203 28.641 12.656 1 97.69 198 ALA B N 1
ATOM 5916 C CA . ALA B 1 198 ? 22.125 27.734 13.039 1 97.69 198 ALA B CA 1
ATOM 5917 C C . ALA B 1 198 ? 21.797 27.844 14.523 1 97.69 198 ALA B C 1
ATOM 5919 O O . ALA B 1 198 ? 20.641 27.812 14.922 1 97.69 198 ALA B O 1
ATOM 5920 N N . ALA B 1 199 ? 22.828 27.922 15.344 1 98.12 199 ALA B N 1
ATOM 5921 C CA . ALA B 1 199 ? 22.641 28.078 16.781 1 98.12 199 ALA B CA 1
ATOM 5922 C C . ALA B 1 199 ? 21.922 29.375 17.109 1 98.12 199 ALA B C 1
ATOM 5924 O O . ALA B 1 199 ? 21.094 29.422 18 1 98.12 199 ALA B O 1
ATOM 5925 N N . ALA B 1 200 ? 22.297 30.438 16.391 1 97.94 200 ALA B N 1
ATOM 5926 C CA . ALA B 1 200 ? 21.641 31.719 16.594 1 97.94 200 ALA B CA 1
ATOM 5927 C C . ALA B 1 200 ? 20.156 31.641 16.25 1 97.94 200 ALA B C 1
ATOM 5929 O O . ALA B 1 200 ? 19.312 32.219 16.953 1 97.94 200 ALA B O 1
ATOM 5930 N N . LEU B 1 201 ? 19.828 30.969 15.156 1 98.44 201 LEU B N 1
ATOM 5931 C CA . LEU B 1 201 ? 18.422 30.766 14.773 1 98.44 201 LEU B CA 1
ATOM 5932 C C . LEU B 1 201 ? 17.688 29.969 15.844 1 98.44 201 LEU B C 1
ATOM 5934 O O . LEU B 1 201 ? 16.531 30.266 16.156 1 98.44 201 LEU B O 1
ATOM 5938 N N . ALA B 1 202 ? 18.344 28.938 16.375 1 98.75 202 ALA B N 1
ATOM 5939 C CA . ALA B 1 202 ? 17.734 28.109 17.406 1 98.75 202 ALA B CA 1
ATOM 5940 C C . ALA B 1 202 ? 17.406 28.938 18.641 1 98.75 202 ALA B C 1
ATOM 5942 O O . ALA B 1 202 ? 16.328 28.781 19.234 1 98.75 202 ALA B O 1
ATOM 5943 N N . ALA B 1 203 ? 18.344 29.781 19.062 1 97.94 203 ALA B N 1
ATOM 5944 C CA . ALA B 1 203 ? 18.125 30.641 20.219 1 97.94 203 ALA B CA 1
ATOM 5945 C C . ALA B 1 203 ? 16.953 31.578 19.984 1 97.94 203 ALA B C 1
ATOM 5947 O O . ALA B 1 203 ? 16.141 31.797 20.891 1 97.94 203 ALA B O 1
ATOM 5948 N N . ARG B 1 204 ? 16.891 32.125 18.766 1 97.38 204 ARG B N 1
ATOM 5949 C CA . ARG B 1 204 ? 15.797 33 18.422 1 97.38 204 ARG B CA 1
ATOM 5950 C C . ARG B 1 204 ? 14.453 32.281 18.469 1 97.38 204 ARG B C 1
ATOM 5952 O O . ARG B 1 204 ? 13.477 32.844 18.984 1 97.38 204 ARG B O 1
ATOM 5959 N N . CYS B 1 205 ? 14.406 31.078 17.906 1 98.06 205 CYS B N 1
ATOM 5960 C CA . CYS B 1 205 ? 13.18 30.297 17.938 1 98.06 205 CYS B CA 1
ATOM 5961 C C . CYS B 1 205 ? 12.773 29.984 19.359 1 98.06 205 CYS B C 1
ATOM 5963 O O . CYS B 1 205 ? 11.609 30.141 19.734 1 98.06 205 CYS B O 1
ATOM 5965 N N . ALA B 1 206 ? 13.703 29.547 20.156 1 96.94 206 ALA B N 1
ATOM 5966 C CA . ALA B 1 206 ? 13.422 29.188 21.547 1 96.94 206 ALA B CA 1
ATOM 5967 C C . ALA B 1 206 ? 12.852 30.375 22.312 1 96.94 206 ALA B C 1
ATOM 5969 O O . ALA B 1 206 ? 12 30.219 23.203 1 96.94 206 ALA B O 1
ATOM 5970 N N . GLU B 1 207 ? 13.281 31.562 22 1 96.31 207 GLU B N 1
ATOM 5971 C CA . GLU B 1 207 ? 12.898 32.75 22.734 1 96.31 207 GLU B CA 1
ATOM 5972 C C . GLU B 1 207 ? 11.57 33.312 22.234 1 96.31 207 GLU B C 1
ATOM 5974 O O . GLU B 1 207 ? 10.711 33.688 23.016 1 96.31 207 GLU B O 1
ATOM 5979 N N . ARG B 1 208 ? 11.375 33.312 20.891 1 96.5 208 ARG B N 1
ATOM 5980 C CA . ARG B 1 208 ? 10.312 34.156 20.344 1 96.5 208 ARG B CA 1
ATOM 598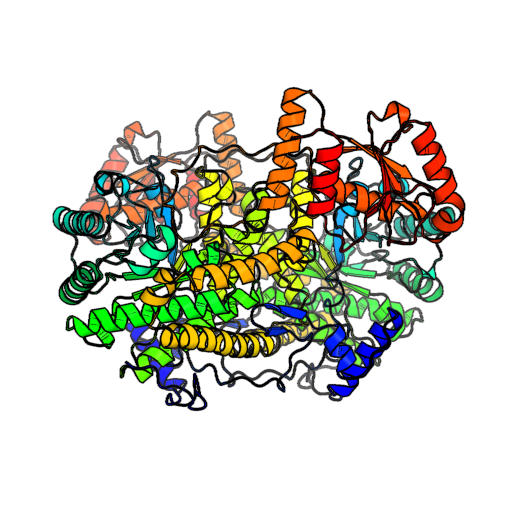1 C C . ARG B 1 208 ? 9.273 33.312 19.609 1 96.5 208 ARG B C 1
ATOM 5983 O O . ARG B 1 208 ? 8.125 33.719 19.453 1 96.5 208 ARG B O 1
ATOM 5990 N N . TYR B 1 209 ? 9.688 32.188 19.094 1 97 209 TYR B N 1
ATOM 5991 C CA . TYR B 1 209 ? 8.812 31.359 18.281 1 97 209 TYR B CA 1
ATOM 5992 C C . TYR B 1 209 ? 8.758 29.922 18.812 1 97 209 TYR B C 1
ATOM 5994 O O . TYR B 1 209 ? 9.297 29 18.188 1 97 209 TYR B O 1
ATOM 6002 N N . PRO B 1 210 ? 8.039 29.641 19.844 1 94.69 210 PRO B N 1
ATOM 6003 C CA . PRO B 1 210 ? 8.062 28.328 20.516 1 94.69 210 PRO B CA 1
ATOM 6004 C C . PRO B 1 210 ? 7.598 27.203 19.609 1 94.69 210 PRO B C 1
ATOM 6006 O O . PRO B 1 210 ? 7.91 26.031 19.859 1 94.69 210 PRO B O 1
ATOM 6009 N N . GLY B 1 211 ? 6.84 27.422 18.578 1 96.31 211 GLY B N 1
ATOM 6010 C CA . GLY B 1 211 ? 6.348 26.391 17.672 1 96.31 211 GLY B CA 1
ATOM 6011 C C . GLY B 1 211 ? 7.246 26.156 16.469 1 96.31 211 GLY B C 1
ATOM 6012 O O . GLY B 1 211 ? 6.992 25.266 15.664 1 96.31 211 GLY B O 1
ATOM 6013 N N . LEU B 1 212 ? 8.289 26.953 16.328 1 97.75 212 LEU B N 1
ATOM 6014 C CA . LEU B 1 212 ? 9.219 26.859 15.211 1 97.75 212 LEU B CA 1
ATOM 6015 C C . LEU B 1 212 ? 10.492 26.125 15.625 1 97.75 212 LEU B C 1
ATOM 6017 O O . LEU B 1 212 ? 11.023 26.375 16.719 1 97.75 212 LEU B O 1
ATOM 6021 N N . ARG B 1 213 ? 10.875 25.188 14.859 1 98.56 213 ARG B N 1
ATOM 6022 C CA . ARG B 1 213 ? 12.188 24.578 15.023 1 98.56 213 ARG B CA 1
ATOM 6023 C C . ARG B 1 213 ? 13.211 25.188 14.078 1 98.56 213 ARG B C 1
ATOM 6025 O O . ARG B 1 213 ? 12.844 25.766 13.047 1 98.56 213 ARG B O 1
ATOM 6032 N N . ALA B 1 214 ? 14.461 25.094 14.43 1 98.75 214 ALA B N 1
ATOM 6033 C CA . ALA B 1 214 ? 15.484 25.781 13.633 1 98.75 214 ALA B CA 1
ATOM 6034 C C . ALA B 1 214 ? 16.25 24.781 12.766 1 98.75 214 ALA B C 1
ATOM 6036 O O . ALA B 1 214 ? 16.734 25.125 11.688 1 98.75 214 ALA B O 1
ATOM 6037 N N . LEU B 1 215 ? 16.328 23.547 13.25 1 98.88 215 LEU B N 1
ATOM 6038 C CA . LEU B 1 215 ? 17.266 22.656 12.578 1 98.88 215 LEU B CA 1
ATOM 6039 C C . LEU B 1 215 ? 16.578 21.375 12.109 1 98.88 215 LEU B C 1
ATOM 6041 O O . LEU B 1 215 ? 15.625 20.922 12.742 1 98.88 215 LEU B O 1
ATOM 6045 N N . THR B 1 216 ? 17.047 20.875 11.016 1 98.81 216 THR B N 1
ATOM 6046 C CA . THR B 1 216 ? 16.672 19.562 10.5 1 98.81 216 THR B CA 1
ATOM 6047 C C . THR B 1 216 ? 17.891 18.625 10.492 1 98.81 216 THR B C 1
ATOM 6049 O O . THR B 1 216 ? 18.969 19.016 10.023 1 98.81 216 THR B O 1
ATOM 6052 N N . VAL B 1 217 ? 17.781 17.5 11.102 1 98.88 217 VAL B N 1
ATOM 6053 C CA . VAL B 1 217 ? 18.734 16.406 10.938 1 98.88 217 VAL B CA 1
ATOM 6054 C C . VAL B 1 217 ? 18.328 15.531 9.758 1 98.88 217 VAL B C 1
ATOM 6056 O O . VAL B 1 217 ? 17.609 14.539 9.938 1 98.88 217 VAL B O 1
ATOM 6059 N N . ASP B 1 218 ? 18.766 15.914 8.602 1 98.75 218 ASP B N 1
ATOM 6060 C CA . ASP B 1 218 ? 18.344 15.266 7.371 1 98.75 218 ASP B CA 1
ATOM 6061 C C . ASP B 1 218 ? 19.188 14.031 7.078 1 98.75 218 ASP B C 1
ATOM 6063 O O . ASP B 1 218 ? 20.391 14.148 6.809 1 98.75 218 ASP B O 1
ATOM 6067 N N . ALA B 1 219 ? 18.641 12.891 7.109 1 98.81 219 ALA B N 1
ATOM 6068 C CA . ALA B 1 219 ? 19.375 11.656 6.859 1 98.81 219 ALA B CA 1
ATOM 6069 C C . ALA B 1 219 ? 19.234 11.219 5.402 1 98.81 219 ALA B C 1
ATOM 6071 O O . ALA B 1 219 ? 19.828 10.227 4.988 1 98.81 219 ALA B O 1
ATOM 6072 N N . LEU B 1 220 ? 18.469 11.984 4.574 1 98.69 220 LEU B N 1
ATOM 6073 C CA . LEU B 1 220 ? 18.219 11.609 3.184 1 98.69 220 LEU B CA 1
ATOM 6074 C C . LEU B 1 220 ? 19.531 11.562 2.396 1 98.69 220 LEU B C 1
ATOM 6076 O O . LEU B 1 220 ? 19.719 10.68 1.556 1 98.69 220 LEU B O 1
ATOM 6080 N N . PRO B 1 221 ? 20.5 12.531 2.631 1 98.62 221 PRO B N 1
ATOM 6081 C CA . PRO B 1 221 ? 21.734 12.461 1.859 1 98.62 221 PRO B CA 1
ATOM 6082 C C . PRO B 1 221 ? 22.453 11.117 2.014 1 98.62 221 PRO B C 1
ATOM 6084 O O . PRO B 1 221 ? 23.062 10.625 1.062 1 98.62 221 PRO B O 1
ATOM 6087 N N . TYR B 1 222 ? 22.391 10.492 3.164 1 98.88 222 TYR B N 1
ATOM 6088 C CA . TYR B 1 222 ? 23.078 9.234 3.426 1 98.88 222 TYR B CA 1
ATOM 6089 C C . TYR B 1 222 ? 22.328 8.07 2.775 1 98.88 222 TYR B C 1
ATOM 6091 O O . TYR B 1 222 ? 22.953 7.191 2.17 1 98.88 222 TYR B O 1
ATOM 6099 N N . HIS B 1 223 ? 21.031 8.102 2.916 1 98.81 223 HIS B N 1
ATOM 6100 C CA . HIS B 1 223 ? 20.203 7.109 2.238 1 98.81 223 HIS B CA 1
ATOM 6101 C C . HIS B 1 223 ? 20.359 7.207 0.724 1 98.81 223 HIS B C 1
ATOM 6103 O O . HIS B 1 223 ? 20.516 6.188 0.048 1 98.81 223 HIS B O 1
ATOM 6109 N N . GLU B 1 224 ? 20.312 8.414 0.208 1 98.75 224 GLU B N 1
ATOM 6110 C CA . GLU B 1 224 ? 20.328 8.648 -1.232 1 98.75 224 GLU B CA 1
ATOM 6111 C C . GLU B 1 224 ? 21.703 8.328 -1.826 1 98.75 224 GLU B C 1
ATOM 6113 O O . GLU B 1 224 ? 21.844 8.188 -3.043 1 98.75 224 GLU B O 1
ATOM 6118 N N . ALA B 1 225 ? 22.672 8.242 -0.973 1 98.75 225 ALA B N 1
ATOM 6119 C CA . ALA B 1 225 ? 24 7.859 -1.43 1 98.75 225 ALA B CA 1
ATOM 6120 C C . ALA B 1 225 ? 24.188 6.344 -1.404 1 98.75 225 ALA B C 1
ATOM 6122 O O . ALA B 1 225 ? 25.25 5.832 -1.73 1 98.75 225 ALA B O 1
ATOM 6123 N N . GLY B 1 226 ? 23.172 5.633 -1.015 1 98.44 226 GLY B N 1
ATOM 6124 C CA . GLY B 1 226 ? 23.219 4.18 -1.054 1 98.44 226 GLY B CA 1
ATOM 6125 C C . GLY B 1 226 ? 23.406 3.549 0.313 1 98.44 226 GLY B C 1
ATOM 6126 O O . GLY B 1 226 ? 23.688 2.354 0.419 1 98.44 226 GLY B O 1
ATOM 6127 N N . GLY B 1 227 ? 23.219 4.27 1.345 1 98.56 227 GLY B N 1
ATOM 6128 C CA . GLY B 1 227 ? 23.469 3.777 2.689 1 98.56 227 GLY B CA 1
ATOM 6129 C C . GLY B 1 227 ? 22.422 2.779 3.162 1 98.56 227 GLY B C 1
ATOM 6130 O O . GLY B 1 227 ? 21.297 2.785 2.684 1 98.56 227 GLY B O 1
ATOM 6131 N N . SER B 1 228 ? 22.812 1.872 4.059 1 98.38 228 SER B N 1
ATOM 6132 C CA . SER B 1 228 ? 21.906 0.944 4.723 1 98.38 228 SER B CA 1
ATOM 6133 C C . SER B 1 228 ? 21.062 1.654 5.781 1 98.38 228 SER B C 1
ATOM 6135 O O . SER B 1 228 ? 21.297 2.828 6.078 1 98.38 228 SER B O 1
ATOM 6137 N N . ALA B 1 229 ? 20.094 0.968 6.332 1 98.5 229 ALA B N 1
ATOM 6138 C CA . ALA B 1 229 ? 19.25 1.535 7.383 1 98.5 229 ALA B CA 1
ATOM 6139 C C . ALA B 1 229 ? 20.062 1.874 8.625 1 98.5 229 ALA B C 1
ATOM 6141 O O . ALA B 1 229 ? 19.859 2.91 9.258 1 98.5 229 ALA B O 1
ATOM 6142 N N . ALA B 1 230 ? 21 1.028 8.969 1 98.62 230 ALA B N 1
ATOM 6143 C CA . ALA B 1 230 ? 21.828 1.268 10.141 1 98.62 230 ALA B CA 1
ATOM 6144 C C . ALA B 1 230 ? 22.75 2.473 9.93 1 98.62 230 ALA B C 1
ATOM 6146 O O . ALA B 1 230 ? 22.969 3.258 10.852 1 98.62 230 ALA B O 1
ATOM 6147 N N . GLN B 1 231 ? 23.281 2.572 8.734 1 98.81 231 GLN B N 1
ATOM 6148 C CA . GLN B 1 231 ? 24.141 3.709 8.414 1 98.81 231 GLN B CA 1
ATOM 6149 C C . GLN B 1 231 ? 23.344 5.016 8.43 1 98.81 231 GLN B C 1
ATOM 6151 O O . GLN B 1 231 ? 23.844 6.035 8.914 1 98.81 231 GLN B O 1
ATOM 6156 N N . GLU B 1 232 ? 22.141 4.965 7.848 1 98.88 232 GLU B N 1
ATOM 6157 C CA . GLU B 1 232 ? 21.25 6.121 7.906 1 98.88 232 GLU B CA 1
ATOM 6158 C C . GLU B 1 232 ? 20.969 6.531 9.352 1 98.88 232 GLU B C 1
ATOM 6160 O O . GLU B 1 232 ? 21.062 7.711 9.695 1 98.88 232 GLU B O 1
ATOM 6165 N N . LEU B 1 233 ? 20.672 5.578 10.219 1 98.81 233 LEU B N 1
ATOM 6166 C CA . LEU B 1 233 ? 20.391 5.828 11.625 1 98.81 233 LEU B CA 1
ATOM 6167 C C . LEU B 1 233 ? 21.609 6.379 12.344 1 98.81 233 LEU B C 1
ATOM 6169 O O . LEU B 1 233 ? 21.531 7.395 13.039 1 98.81 233 LEU B O 1
ATOM 6173 N N . GLY B 1 234 ? 22.719 5.707 12.141 1 98.75 234 GLY B N 1
ATOM 6174 C CA . GLY B 1 234 ? 23.922 6.113 12.82 1 98.75 234 GLY B CA 1
ATOM 6175 C C . GLY B 1 234 ? 24.406 7.5 12.438 1 98.75 234 GLY B C 1
ATOM 6176 O O . GLY B 1 234 ? 24.781 8.297 13.305 1 98.75 234 GLY B O 1
ATOM 6177 N N . ALA B 1 235 ? 24.344 7.777 11.125 1 98.88 235 ALA B N 1
ATOM 6178 C CA . ALA B 1 235 ? 24.766 9.094 10.648 1 98.88 235 ALA B CA 1
ATOM 6179 C C . ALA B 1 235 ? 23.812 10.18 11.141 1 98.88 235 ALA B C 1
ATOM 6181 O O . ALA B 1 235 ? 24.234 11.289 11.469 1 98.88 235 ALA B O 1
ATOM 6182 N N . SER B 1 236 ? 22.562 9.859 11.125 1 98.81 236 SER B N 1
ATOM 6183 C CA . SER B 1 236 ? 21.562 10.781 11.648 1 98.81 236 SER B CA 1
ATOM 6184 C C . SER B 1 236 ? 21.812 11.102 13.117 1 98.81 236 SER B C 1
ATOM 6186 O O . SER B 1 236 ? 21.766 12.266 13.523 1 98.81 236 SER B O 1
ATOM 6188 N N . LEU B 1 237 ? 22.109 10.086 13.914 1 98.69 237 LEU B N 1
ATOM 6189 C CA . LEU B 1 237 ? 22.375 10.266 15.336 1 98.69 237 LEU B CA 1
ATOM 6190 C C . LEU B 1 237 ? 23.625 11.117 15.555 1 98.69 237 LEU B C 1
ATOM 6192 O O . LEU B 1 237 ? 23.625 12 16.422 1 98.69 237 LEU B O 1
ATOM 6196 N N . ALA B 1 238 ? 24.594 10.812 14.812 1 98.75 238 ALA B N 1
ATOM 6197 C CA . ALA B 1 238 ? 25.828 11.57 14.922 1 98.75 238 ALA B CA 1
ATOM 6198 C C . ALA B 1 238 ? 25.609 13.047 14.578 1 98.75 238 ALA B C 1
ATOM 6200 O O . ALA B 1 238 ? 26.172 13.93 15.227 1 98.75 238 ALA B O 1
ATOM 6201 N N . THR B 1 239 ? 24.797 13.266 13.531 1 98.81 239 THR B N 1
ATOM 6202 C CA . THR B 1 239 ? 24.438 14.633 13.156 1 98.81 239 THR B CA 1
ATOM 6203 C C . THR B 1 239 ? 23.672 15.32 14.281 1 98.81 239 THR B C 1
ATOM 6205 O O . THR B 1 239 ? 23.984 16.453 14.648 1 98.81 239 THR B O 1
ATOM 6208 N N . GLY B 1 240 ? 22.703 14.641 14.82 1 98.69 240 GLY B N 1
ATOM 6209 C CA . GLY B 1 240 ? 21.938 15.18 15.938 1 98.69 240 GLY B CA 1
ATOM 6210 C C . GLY B 1 240 ? 22.797 15.523 17.141 1 98.69 240 GLY B C 1
ATOM 6211 O O . GLY B 1 240 ? 22.625 16.578 17.75 1 98.69 240 GLY B O 1
ATOM 6212 N N . VAL B 1 241 ? 23.703 14.656 17.484 1 98.38 241 VAL B N 1
ATOM 6213 C CA . VAL B 1 241 ? 24.578 14.867 18.625 1 98.38 241 VAL B CA 1
ATOM 6214 C C . VAL B 1 241 ? 25.5 16.062 18.375 1 98.38 241 VAL B C 1
ATOM 6216 O O . VAL B 1 241 ? 25.75 16.859 19.266 1 98.38 241 VAL B O 1
ATOM 6219 N N . ALA B 1 242 ? 26.016 16.172 17.156 1 98.5 242 ALA B N 1
ATOM 6220 C CA . ALA B 1 242 ? 26.812 17.328 16.812 1 98.5 242 ALA B CA 1
ATOM 6221 C C . ALA B 1 242 ? 26.047 18.625 17 1 98.5 242 ALA B C 1
ATOM 6223 O O . ALA B 1 242 ? 26.578 19.609 17.531 1 98.5 242 ALA B O 1
ATOM 6224 N N . TYR B 1 243 ? 24.828 18.672 16.531 1 98.75 243 TYR B N 1
ATOM 6225 C CA . TYR B 1 243 ? 23.984 19.859 16.688 1 98.75 243 TYR B CA 1
ATOM 6226 C C . TYR B 1 243 ? 23.672 20.125 18.156 1 98.75 243 TYR B C 1
ATOM 6228 O O . TYR B 1 243 ? 23.688 21.281 18.594 1 98.75 243 TYR B O 1
ATOM 6236 N N . LEU B 1 244 ? 23.406 19.031 18.906 1 97.94 244 LEU B N 1
ATOM 6237 C CA . LEU B 1 244 ? 23.141 19.172 20.328 1 97.94 244 LEU B CA 1
ATOM 6238 C C . LEU B 1 244 ? 24.328 19.844 21.031 1 97.94 244 LEU B C 1
ATOM 6240 O O . LEU B 1 244 ? 24.141 20.734 21.859 1 97.94 244 LEU B O 1
ATOM 6244 N N . ARG B 1 245 ? 25.5 19.406 20.719 1 97.38 245 ARG B N 1
ATOM 6245 C CA . ARG B 1 245 ? 26.703 19.969 21.312 1 97.38 245 ARG B CA 1
ATOM 6246 C C . ARG B 1 245 ? 26.844 21.453 20.969 1 97.38 245 ARG B C 1
ATOM 6248 O O . ARG B 1 245 ? 27.141 22.266 21.844 1 97.38 245 ARG B O 1
ATOM 6255 N N . GLU B 1 246 ? 26.641 21.766 19.719 1 97.81 246 GLU B N 1
ATOM 6256 C CA . GLU B 1 246 ? 26.75 23.141 19.281 1 97.81 246 GLU B CA 1
ATOM 6257 C C . GLU B 1 246 ? 25.719 24.031 19.953 1 97.81 246 GLU B C 1
ATOM 6259 O O . GLU B 1 246 ? 26.031 25.141 20.406 1 97.81 246 GLU B O 1
ATOM 6264 N N . LEU B 1 247 ? 24.484 23.594 20 1 98.56 247 LEU B N 1
ATOM 6265 C CA . LEU B 1 247 ? 23.391 24.375 20.547 1 98.56 247 LEU B CA 1
ATOM 6266 C C . LEU B 1 247 ? 23.562 24.578 22.047 1 98.56 247 LEU B C 1
ATOM 6268 O O . LEU B 1 247 ? 23.328 25.672 22.562 1 98.56 247 LEU B O 1
ATOM 6272 N N . THR B 1 248 ? 23.984 23.531 22.75 1 97.94 248 THR B N 1
ATOM 6273 C CA . THR B 1 248 ? 24.203 23.672 24.188 1 97.94 248 THR B CA 1
ATOM 6274 C C . THR B 1 248 ? 25.438 24.531 24.453 1 97.94 248 THR B C 1
ATOM 6276 O O . THR B 1 248 ? 25.469 25.281 25.422 1 97.94 248 THR B O 1
ATOM 6279 N N . GLY B 1 249 ? 26.422 24.391 23.672 1 97.25 249 GLY B N 1
ATOM 6280 C CA . GLY B 1 249 ? 27.578 25.266 23.766 1 97.25 249 GLY B CA 1
ATOM 6281 C C . GLY B 1 249 ? 27.25 26.734 23.562 1 97.25 249 GLY B C 1
ATOM 6282 O O . GLY B 1 249 ? 27.922 27.609 24.125 1 97.25 249 GLY B O 1
ATOM 6283 N N . ALA B 1 250 ? 26.234 26.938 22.828 1 97.12 250 ALA B N 1
ATOM 6284 C CA . ALA B 1 250 ? 25.812 28.312 22.531 1 97.12 250 ALA B CA 1
ATOM 6285 C C . ALA B 1 250 ? 24.859 28.812 23.609 1 97.12 250 ALA B C 1
ATOM 6287 O O . ALA B 1 250 ? 24.328 29.922 23.516 1 97.12 250 ALA B O 1
ATOM 6288 N N . GLY B 1 251 ? 24.531 27.984 24.609 1 96.69 251 GLY B N 1
ATOM 6289 C CA . GLY B 1 251 ? 23.844 28.484 25.781 1 96.69 251 GLY B CA 1
ATOM 6290 C C . GLY B 1 251 ? 22.453 27.891 25.969 1 96.69 251 GLY B C 1
ATOM 6291 O O . GLY B 1 251 ? 21.797 28.141 26.969 1 96.69 251 GLY B O 1
ATOM 6292 N N . LEU B 1 252 ? 21.969 27.094 25.062 1 97.88 252 LEU B N 1
ATOM 6293 C CA . LEU B 1 252 ? 20.672 26.453 25.234 1 97.88 252 LEU B CA 1
ATOM 6294 C C . LEU B 1 252 ? 20.766 25.297 26.203 1 97.88 252 LEU B C 1
ATOM 6296 O O . LEU B 1 252 ? 21.781 24.625 26.281 1 97.88 252 LEU B O 1
ATOM 6300 N N . THR B 1 253 ? 19.688 25.109 27.016 1 97.62 253 THR B N 1
ATOM 6301 C CA . THR B 1 253 ? 19.609 23.875 27.797 1 97.62 253 THR B CA 1
ATOM 6302 C C . THR B 1 253 ? 19.5 22.656 26.875 1 97.62 253 THR B C 1
ATOM 6304 O O . THR B 1 253 ? 19.156 22.797 25.703 1 97.62 253 THR B O 1
ATOM 6307 N N . VAL B 1 254 ? 19.797 21.5 27.344 1 97.62 254 VAL B N 1
ATOM 6308 C CA . VAL B 1 254 ? 19.672 20.281 26.562 1 97.62 254 VAL B CA 1
ATOM 6309 C C . VAL B 1 254 ? 18.234 20.109 26.094 1 97.62 254 VAL B C 1
ATOM 6311 O O . VAL B 1 254 ? 17.984 19.719 24.953 1 97.62 254 VAL B O 1
ATOM 6314 N N . GLU B 1 255 ? 17.25 20.438 26.969 1 97.62 255 GLU B N 1
ATOM 6315 C CA . GLU B 1 255 ? 15.844 20.344 26.625 1 97.62 255 GLU B CA 1
ATOM 6316 C C . GLU B 1 255 ? 15.477 21.266 25.484 1 97.62 255 GLU B C 1
ATOM 6318 O O . GLU B 1 255 ? 14.828 20.859 24.516 1 97.62 255 GLU B O 1
ATOM 6323 N N . ALA B 1 256 ? 15.945 22.469 25.609 1 97.75 256 ALA B N 1
ATOM 6324 C CA . ALA B 1 256 ? 15.656 23.453 24.562 1 97.75 256 ALA B CA 1
ATOM 6325 C C . ALA B 1 256 ? 16.328 23.078 23.25 1 97.75 256 ALA B C 1
ATOM 6327 O O . ALA B 1 256 ? 15.758 23.281 22.172 1 97.75 256 ALA B O 1
ATOM 6328 N N . ALA B 1 257 ? 17.547 22.562 23.344 1 98.44 257 ALA B N 1
ATOM 6329 C CA . ALA B 1 257 ? 18.281 22.141 22.156 1 98.44 257 ALA B CA 1
ATOM 6330 C C . ALA B 1 257 ? 17.578 20.984 21.453 1 98.44 257 ALA B C 1
ATOM 6332 O O . ALA B 1 257 ? 17.438 21 20.234 1 98.44 257 ALA B O 1
ATOM 6333 N N . CYS B 1 258 ? 17.125 20.016 22.234 1 98.19 258 CYS B N 1
ATOM 6334 C CA . CYS B 1 258 ? 16.406 18.875 21.672 1 98.19 258 CYS B CA 1
ATOM 6335 C C . CYS B 1 258 ? 15.141 19.344 20.953 1 98.19 258 CYS B C 1
ATOM 6337 O O . CYS B 1 258 ? 14.781 18.812 19.906 1 98.19 258 CYS B O 1
ATOM 6339 N N . ALA B 1 259 ? 14.492 20.359 21.5 1 97.94 259 ALA B N 1
ATOM 6340 C CA . ALA B 1 259 ? 13.227 20.875 20.969 1 97.94 259 ALA B CA 1
ATOM 6341 C C . ALA B 1 259 ? 13.43 21.609 19.656 1 97.94 259 ALA B C 1
ATOM 6343 O O . ALA B 1 259 ? 12.477 21.859 18.922 1 97.94 259 ALA B O 1
ATOM 6344 N N . GLN B 1 260 ? 14.711 21.844 19.266 1 98.62 260 GLN B N 1
ATOM 6345 C CA . GLN B 1 260 ? 15 22.594 18.047 1 98.62 260 GLN B CA 1
ATOM 6346 C C . GLN B 1 260 ? 15.258 21.656 16.875 1 98.62 260 GLN B C 1
ATOM 6348 O O . GLN B 1 260 ? 15.414 22.109 15.734 1 98.62 260 GLN B O 1
ATOM 6353 N N . LEU B 1 261 ? 15.211 20.312 17.094 1 98.75 261 LEU B N 1
ATOM 6354 C CA . LEU B 1 261 ? 15.656 19.375 16.062 1 98.75 261 LEU B CA 1
ATOM 6355 C C . LEU B 1 261 ? 14.477 18.594 15.492 1 98.75 261 LEU B C 1
ATOM 6357 O O . LEU B 1 261 ? 13.609 18.141 16.25 1 98.75 261 LEU B O 1
ATOM 6361 N N . GLU B 1 262 ? 14.359 18.516 14.211 1 98.75 262 GLU B N 1
ATOM 6362 C CA . GLU B 1 262 ? 13.508 17.578 13.477 1 98.75 262 GLU B CA 1
ATOM 6363 C C . GLU B 1 262 ? 14.352 16.594 12.656 1 98.75 262 GLU B C 1
ATOM 6365 O O . GLU B 1 262 ? 15.305 17 11.984 1 98.75 262 GLU B O 1
ATOM 6370 N N . PHE B 1 263 ? 14.062 15.328 12.789 1 98.94 263 PHE B N 1
ATOM 6371 C CA . PHE B 1 263 ? 14.805 14.297 12.07 1 98.94 263 PHE B CA 1
ATOM 6372 C C . PHE B 1 263 ? 14.055 13.875 10.805 1 98.94 263 PHE B C 1
ATOM 6374 O O . PHE B 1 263 ? 12.836 13.727 10.828 1 98.94 263 PHE B O 1
ATOM 6381 N N . ARG B 1 264 ? 14.758 13.773 9.734 1 98.88 264 ARG B N 1
ATOM 6382 C CA . ARG B 1 264 ? 14.172 13.375 8.461 1 98.88 264 ARG B CA 1
ATOM 6383 C C . ARG B 1 264 ? 14.758 12.055 7.973 1 98.88 264 ARG B C 1
ATOM 6385 O O . ARG B 1 264 ? 15.984 11.906 7.895 1 98.88 264 ARG B O 1
ATOM 6392 N N . TYR B 1 265 ? 13.914 11.055 7.68 1 98.94 265 TYR B N 1
ATOM 6393 C CA . TYR B 1 265 ? 14.328 9.727 7.254 1 98.94 265 TYR B CA 1
ATOM 6394 C C . TYR B 1 265 ? 13.648 9.328 5.953 1 98.94 265 TYR B C 1
ATOM 6396 O O . TYR B 1 265 ? 12.625 9.914 5.578 1 98.94 265 TYR B O 1
ATOM 6404 N N . ALA B 1 266 ? 14.234 8.352 5.27 1 98.88 266 ALA B N 1
ATOM 6405 C CA . ALA B 1 266 ? 13.641 7.785 4.062 1 98.88 266 ALA B CA 1
ATOM 6406 C C . ALA B 1 266 ? 12.727 6.609 4.402 1 98.88 266 ALA B C 1
ATOM 6408 O O . ALA B 1 266 ? 13.023 5.824 5.305 1 98.88 266 ALA B O 1
ATOM 6409 N N . ALA B 1 267 ? 11.641 6.52 3.734 1 98.81 267 ALA B N 1
ATOM 6410 C CA . ALA B 1 267 ? 10.789 5.332 3.77 1 98.81 267 ALA B CA 1
ATOM 6411 C C . ALA B 1 267 ? 10.859 4.566 2.453 1 98.81 267 ALA B C 1
ATOM 6413 O O . ALA B 1 267 ? 10.625 5.133 1.384 1 98.81 267 ALA B O 1
ATOM 6414 N N . THR B 1 268 ? 11.172 3.305 2.494 1 98.12 268 THR B N 1
ATOM 6415 C CA . THR B 1 268 ? 11.258 2.459 1.309 1 98.12 268 THR B CA 1
ATOM 6416 C C . THR B 1 268 ? 10.078 1.499 1.239 1 98.12 268 THR B C 1
ATOM 6418 O O . THR B 1 268 ? 9.242 1.466 2.148 1 98.12 268 THR B O 1
ATOM 6421 N N . ALA B 1 269 ? 10.047 0.691 0.2 1 96.31 269 ALA B N 1
ATOM 6422 C CA . ALA B 1 269 ? 8.977 -0.285 0.017 1 96.31 269 ALA B CA 1
ATOM 6423 C C . ALA B 1 269 ? 9.188 -1.503 0.913 1 96.31 269 ALA B C 1
ATOM 6425 O O . ALA B 1 269 ? 8.328 -2.387 0.979 1 96.31 269 ALA B O 1
ATOM 6426 N N . ASP B 1 270 ? 10.32 -1.584 1.537 1 96.25 270 ASP B N 1
ATOM 6427 C CA . ASP B 1 270 ? 10.461 -2.572 2.604 1 96.25 270 ASP B CA 1
ATOM 6428 C C . ASP B 1 270 ? 9.711 -2.133 3.859 1 96.25 270 ASP B C 1
ATOM 6430 O O . ASP B 1 270 ? 10.273 -1.45 4.719 1 96.25 270 ASP B O 1
ATOM 6434 N N . GLN B 1 271 ? 8.523 -2.561 3.963 1 96.38 271 GLN B N 1
ATOM 6435 C CA . GLN B 1 271 ? 7.586 -2.082 4.973 1 96.38 271 GLN B CA 1
ATOM 6436 C C . GLN B 1 271 ? 8.141 -2.293 6.379 1 96.38 271 GLN B C 1
ATOM 6438 O O . GLN B 1 271 ? 8.188 -1.354 7.176 1 96.38 271 GLN B O 1
ATOM 6443 N N . PHE B 1 272 ? 8.602 -3.459 6.695 1 97 272 PHE B N 1
ATOM 6444 C CA . PHE B 1 272 ? 8.938 -3.807 8.07 1 97 272 PHE B CA 1
ATOM 6445 C C . PHE B 1 272 ? 10.273 -3.189 8.477 1 97 272 PHE B C 1
ATOM 6447 O O . PHE B 1 272 ? 10.438 -2.766 9.625 1 97 272 PHE B O 1
ATOM 6454 N N . LEU B 1 273 ? 11.195 -3.156 7.531 1 97.69 273 LEU B N 1
ATOM 6455 C CA . LEU B 1 273 ? 12.453 -2.494 7.836 1 97.69 273 LEU B CA 1
ATOM 6456 C C . LEU B 1 273 ? 12.242 -1.006 8.086 1 97.69 273 LEU B C 1
ATOM 6458 O O . LEU B 1 273 ? 12.891 -0.421 8.961 1 97.69 273 LEU B O 1
ATOM 6462 N N . THR B 1 274 ? 11.352 -0.373 7.316 1 98.62 274 THR B N 1
ATOM 6463 C CA . THR B 1 274 ? 11.031 1.037 7.508 1 98.62 274 THR B CA 1
ATOM 6464 C C . THR B 1 274 ? 10.383 1.265 8.875 1 98.62 274 THR B C 1
ATOM 6466 O O . THR B 1 274 ? 10.75 2.191 9.594 1 98.62 274 THR B O 1
ATOM 6469 N N . ILE B 1 275 ? 9.414 0.418 9.234 1 98.44 275 ILE B N 1
ATOM 6470 C CA . ILE B 1 275 ? 8.75 0.505 10.531 1 98.44 275 ILE B CA 1
ATOM 6471 C C . ILE B 1 275 ? 9.789 0.385 11.648 1 98.44 275 ILE B C 1
ATOM 6473 O O . ILE B 1 275 ? 9.828 1.218 12.555 1 98.44 275 ILE B O 1
ATOM 6477 N N . ALA B 1 276 ? 10.641 -0.604 11.523 1 98.44 276 ALA B N 1
ATOM 6478 C CA . ALA B 1 276 ? 11.664 -0.848 12.539 1 98.44 276 ALA B CA 1
ATOM 6479 C C . ALA B 1 276 ? 12.633 0.331 12.633 1 98.44 276 ALA B C 1
ATOM 6481 O O . ALA B 1 276 ? 13.062 0.702 13.727 1 98.44 276 ALA B O 1
ATOM 6482 N N . LYS B 1 277 ? 12.953 0.873 11.531 1 98.81 277 LYS B N 1
ATOM 6483 C CA . LYS B 1 277 ? 13.906 1.979 11.492 1 98.81 277 LYS B CA 1
ATOM 6484 C C . LYS B 1 277 ? 13.383 3.188 12.258 1 98.81 277 LYS B C 1
ATOM 6486 O O . LYS B 1 277 ? 14.102 3.787 13.055 1 98.81 277 LYS B O 1
ATOM 6491 N N . LEU B 1 278 ? 12.148 3.547 12.039 1 98.88 278 LEU B N 1
ATOM 6492 C CA . LEU B 1 278 ? 11.57 4.719 12.688 1 98.88 278 LEU B CA 1
ATOM 6493 C C . LEU B 1 278 ? 11.438 4.5 14.195 1 98.88 278 LEU B C 1
ATOM 6495 O O . LEU B 1 278 ? 11.695 5.41 14.984 1 98.88 278 LEU B O 1
ATOM 6499 N N . ARG B 1 279 ? 11.078 3.273 14.594 1 98.56 279 ARG B N 1
ATOM 6500 C CA . ARG B 1 279 ? 11.008 2.896 16 1 98.56 279 ARG B CA 1
ATOM 6501 C C . ARG B 1 279 ? 12.391 2.943 16.641 1 98.56 279 ARG B C 1
ATOM 6503 O O . ARG B 1 279 ? 12.562 3.51 17.719 1 98.56 279 ARG B O 1
ATOM 6510 N N . ALA B 1 280 ? 13.344 2.385 15.953 1 98.62 280 ALA B N 1
ATOM 6511 C CA . ALA B 1 280 ? 14.719 2.361 16.438 1 98.62 280 ALA B CA 1
ATOM 6512 C C . ALA B 1 280 ? 15.281 3.775 16.578 1 98.62 280 ALA B C 1
ATOM 6514 O O . ALA B 1 280 ? 15.984 4.082 17.531 1 98.62 280 ALA B O 1
ATOM 6515 N N . ALA B 1 281 ? 14.961 4.602 15.617 1 98.81 281 ALA B N 1
ATOM 6516 C CA . ALA B 1 281 ? 15.445 5.977 15.625 1 98.81 281 ALA B CA 1
ATOM 6517 C C . ALA B 1 281 ? 15.008 6.703 16.891 1 98.81 281 ALA B C 1
ATOM 6519 O O . ALA B 1 281 ? 15.805 7.398 17.531 1 98.81 281 ALA B O 1
ATOM 6520 N N . ARG B 1 282 ? 13.758 6.586 17.281 1 98.38 282 ARG B N 1
ATOM 6521 C CA . ARG B 1 282 ? 13.25 7.223 18.5 1 98.38 282 ARG B CA 1
ATOM 6522 C C . ARG B 1 282 ? 13.93 6.664 19.734 1 98.38 282 ARG B C 1
ATOM 6524 O O . ARG B 1 282 ? 14.312 7.418 20.625 1 98.38 282 ARG B O 1
ATOM 6531 N N . ARG B 1 283 ? 14.07 5.355 19.766 1 97.44 283 ARG B N 1
ATOM 6532 C CA . ARG B 1 283 ? 14.719 4.707 20.891 1 97.44 283 ARG B CA 1
ATOM 6533 C C . ARG B 1 283 ? 16.156 5.207 21.062 1 97.44 283 ARG B C 1
ATOM 6535 O O . ARG B 1 283 ? 16.578 5.535 22.172 1 97.44 283 ARG B O 1
ATOM 6542 N N . LEU B 1 284 ? 16.875 5.242 19.969 1 98.06 284 LEU B N 1
ATOM 6543 C CA . LEU B 1 284 ? 18.266 5.668 19.984 1 98.06 284 LEU B CA 1
ATOM 6544 C C . LEU B 1 284 ? 18.391 7.121 20.438 1 98.06 284 LEU B C 1
ATOM 6546 O O . LEU B 1 284 ? 19.25 7.453 21.25 1 98.06 284 LEU B O 1
ATOM 6550 N N . TRP B 1 285 ? 17.547 7.988 19.891 1 98.25 285 TRP B N 1
ATOM 6551 C CA . TRP B 1 285 ? 17.609 9.398 20.266 1 98.25 285 TRP B CA 1
ATOM 6552 C C . TRP B 1 285 ? 17.219 9.586 21.734 1 98.25 285 TRP B C 1
ATOM 6554 O O . TRP B 1 285 ? 17.75 10.461 22.422 1 98.25 285 TRP B O 1
ATOM 6564 N N . GLY B 1 286 ? 16.172 8.789 22.203 1 96.62 286 GLY B N 1
ATOM 6565 C CA . GLY B 1 286 ? 15.852 8.789 23.609 1 96.62 286 GLY B CA 1
ATOM 6566 C C . GLY B 1 286 ? 17.047 8.523 24.5 1 96.62 286 GLY B C 1
ATOM 6567 O O . GLY B 1 286 ? 17.219 9.172 25.531 1 96.62 286 GLY B O 1
ATOM 6568 N N . ARG B 1 287 ? 17.844 7.648 24.094 1 95.94 287 ARG B N 1
ATOM 6569 C CA . ARG B 1 287 ? 19.047 7.312 24.844 1 95.94 287 ARG B CA 1
ATOM 6570 C C . ARG B 1 287 ? 20.047 8.477 24.844 1 95.94 287 ARG B C 1
ATOM 6572 O O . ARG B 1 287 ? 20.656 8.781 25.859 1 95.94 287 ARG B O 1
ATOM 6579 N N . VAL B 1 288 ? 20.219 9.086 23.703 1 96.94 288 VAL B N 1
ATOM 6580 C CA . VAL B 1 288 ? 21.109 10.234 23.594 1 96.94 288 VAL B CA 1
ATOM 6581 C C . VAL B 1 288 ? 20.656 11.336 24.547 1 96.94 288 VAL B C 1
ATOM 6583 O O . VAL B 1 288 ? 21.469 11.914 25.266 1 96.94 288 VAL B O 1
ATOM 6586 N N . ALA B 1 289 ? 19.359 11.648 24.531 1 96.5 289 ALA B N 1
ATOM 6587 C CA . ALA B 1 289 ? 18.828 12.68 25.406 1 96.5 289 ALA B CA 1
ATOM 6588 C C . ALA B 1 289 ? 19.062 12.328 26.875 1 96.5 289 ALA B C 1
ATOM 6590 O O . ALA B 1 289 ? 19.422 13.188 27.688 1 96.5 289 ALA B O 1
ATOM 6591 N N . GLU B 1 290 ? 18.875 11.07 27.188 1 94 290 GLU B N 1
ATOM 6592 C CA . GLU B 1 290 ? 19.062 10.602 28.562 1 94 290 GLU B CA 1
ATOM 6593 C C . GLU B 1 290 ? 20.5 10.812 29.016 1 94 290 GLU B C 1
ATOM 6595 O O . GLU B 1 290 ? 20.734 11.375 30.094 1 94 290 GLU B O 1
ATOM 6600 N N . VAL B 1 291 ? 21.422 10.422 28.219 1 93.12 291 VAL B N 1
ATOM 6601 C CA . VAL B 1 291 ? 22.828 10.5 28.594 1 93.12 291 VAL B CA 1
ATOM 6602 C C . VAL B 1 291 ? 23.266 11.961 28.609 1 93.12 291 VAL B C 1
ATOM 6604 O O . VAL B 1 291 ? 24.234 12.32 29.297 1 93.12 291 VAL B O 1
ATOM 6607 N N . SER B 1 292 ? 22.547 12.758 27.891 1 95.19 292 SER B N 1
ATOM 6608 C CA . SER B 1 292 ? 22.859 14.18 27.859 1 95.19 292 SER B CA 1
ATOM 6609 C C . SER B 1 292 ? 22.234 14.914 29.031 1 95.19 292 SER B C 1
ATOM 6611 O O . SER B 1 292 ? 22.391 16.125 29.188 1 95.19 292 SER B O 1
ATOM 6613 N N . GLY B 1 293 ? 21.422 14.211 29.828 1 91.88 293 GLY B N 1
ATOM 6614 C CA . GLY B 1 293 ? 20.906 14.773 31.062 1 91.88 293 GLY B CA 1
ATOM 6615 C C . GLY B 1 293 ? 19.453 15.219 30.953 1 91.88 293 GLY B C 1
ATOM 6616 O O . GLY B 1 293 ? 18.953 15.938 31.812 1 91.88 293 GLY B O 1
ATOM 6617 N N . ALA B 1 294 ? 18.797 14.867 29.875 1 93.94 294 ALA B N 1
ATOM 6618 C CA . ALA B 1 294 ? 17.406 15.281 29.688 1 93.94 294 ALA B CA 1
ATOM 6619 C C . ALA B 1 294 ? 16.547 14.109 29.203 1 93.94 294 ALA B C 1
ATOM 6621 O O . ALA B 1 294 ? 16.016 14.141 28.094 1 93.94 294 ALA B O 1
ATOM 6622 N N . PRO B 1 295 ? 16.312 13.117 29.969 1 88.69 295 PRO B N 1
ATOM 6623 C CA . PRO B 1 295 ? 15.594 11.914 29.547 1 88.69 295 PRO B CA 1
ATOM 6624 C C . PRO B 1 295 ? 14.188 12.219 29.031 1 88.69 295 PRO B C 1
ATOM 6626 O O . PRO B 1 295 ? 13.648 11.484 28.219 1 88.69 295 PRO B O 1
ATOM 6629 N N . GLY B 1 296 ? 13.57 13.289 29.531 1 91.38 296 GLY B N 1
ATOM 6630 C CA . GLY B 1 296 ? 12.211 13.633 29.125 1 91.38 296 GLY B CA 1
ATOM 6631 C C . GLY B 1 296 ? 12.164 14.383 27.812 1 91.38 296 GLY B C 1
ATOM 6632 O O . GLY B 1 296 ? 11.078 14.648 27.281 1 91.38 296 GLY B O 1
ATOM 6633 N N . ALA B 1 297 ? 13.32 14.688 27.188 1 93.88 297 ALA B N 1
ATOM 6634 C CA . ALA B 1 297 ? 13.383 15.51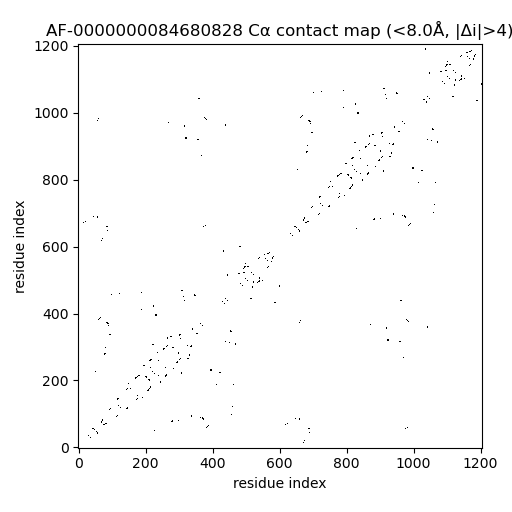6 25.984 1 93.88 297 ALA B CA 1
ATOM 6635 C C . ALA B 1 297 ? 13.758 14.688 24.766 1 93.88 297 ALA B C 1
ATOM 6637 O O . ALA B 1 297 ? 14.109 15.234 23.719 1 93.88 297 ALA B O 1
ATOM 6638 N N . GLY B 1 298 ? 13.609 13.312 24.891 1 94.5 298 GLY B N 1
ATOM 6639 C CA . GLY B 1 298 ? 14.133 12.438 23.859 1 94.5 298 GLY B CA 1
ATOM 6640 C C . GLY B 1 298 ? 13.094 12.062 22.812 1 94.5 298 GLY B C 1
ATOM 6641 O O . GLY B 1 298 ? 13.336 11.203 21.969 1 94.5 298 GLY B O 1
ATOM 6642 N N . ALA B 1 299 ? 11.875 12.711 22.906 1 96.69 299 ALA B N 1
ATOM 6643 C CA . ALA B 1 299 ? 10.844 12.43 21.906 1 96.69 299 ALA B CA 1
ATOM 6644 C C . ALA B 1 299 ? 11.234 12.992 20.547 1 96.69 299 ALA B C 1
ATOM 6646 O O . ALA B 1 299 ? 11.055 14.188 20.281 1 96.69 299 ALA B O 1
ATOM 6647 N N . GLN B 1 300 ? 11.742 12.125 19.75 1 97.94 300 GLN B N 1
ATOM 6648 C CA . GLN B 1 300 ? 12.219 12.516 18.422 1 97.94 300 GLN B CA 1
ATOM 6649 C C . GLN B 1 300 ? 11.062 12.859 17.5 1 97.94 300 GLN B C 1
ATOM 6651 O O . GLN B 1 300 ? 10.094 12.102 17.391 1 97.94 300 GLN B O 1
ATOM 6656 N N . VAL B 1 301 ? 11.062 14.062 16.875 1 98.44 301 VAL B N 1
ATOM 6657 C CA . VAL B 1 301 ? 10.094 14.43 15.844 1 98.44 301 VAL B CA 1
ATOM 6658 C C . VAL B 1 301 ? 10.586 13.961 14.477 1 98.44 301 VAL B C 1
ATOM 6660 O O . VAL B 1 301 ? 11.695 14.305 14.062 1 98.44 301 VAL B O 1
ATOM 6663 N N . GLN B 1 302 ? 9.766 13.164 13.781 1 98.81 302 GLN B N 1
ATOM 6664 C CA . GLN B 1 302 ? 10.227 12.516 12.555 1 98.81 302 GLN B CA 1
ATOM 6665 C C . GLN B 1 302 ? 9.43 13 11.352 1 98.81 302 GLN B C 1
ATOM 6667 O O . GLN B 1 302 ? 8.203 12.875 11.312 1 98.81 302 GLN B O 1
ATOM 6672 N N . HIS B 1 303 ? 10.102 13.602 10.375 1 98.94 303 HIS B N 1
ATOM 6673 C CA . HIS B 1 303 ? 9.625 13.805 9.008 1 98.94 303 HIS B CA 1
ATOM 6674 C C . HIS B 1 303 ? 10.102 12.688 8.086 1 98.94 303 HIS B C 1
ATOM 6676 O O . HIS B 1 303 ? 11.305 12.516 7.895 1 98.94 303 HIS B O 1
ATOM 6682 N N . VAL B 1 304 ? 9.18 11.93 7.547 1 98.94 304 VAL B N 1
ATOM 6683 C CA . VAL B 1 304 ? 9.562 10.781 6.738 1 98.94 304 VAL B CA 1
ATOM 6684 C C . VAL B 1 304 ? 9.219 11.039 5.273 1 98.94 304 VAL B C 1
ATOM 6686 O O . VAL B 1 304 ? 8.117 11.492 4.957 1 98.94 304 VAL B O 1
ATOM 6689 N N . VAL B 1 305 ? 10.172 10.797 4.355 1 98.94 305 VAL B N 1
ATOM 6690 C CA . VAL B 1 305 ? 10.023 11.031 2.924 1 98.94 305 VAL B CA 1
ATOM 6691 C C . VAL B 1 305 ? 10.172 9.711 2.168 1 98.94 305 VAL B C 1
ATOM 6693 O O . VAL B 1 305 ? 11.102 8.945 2.414 1 98.94 305 VAL B O 1
ATOM 6696 N N . THR B 1 306 ? 9.211 9.414 1.264 1 98.88 306 THR B N 1
ATOM 6697 C CA . THR B 1 306 ? 9.383 8.211 0.455 1 98.88 306 THR B CA 1
ATOM 6698 C C . THR B 1 306 ? 10.688 8.266 -0.334 1 98.88 306 THR B C 1
ATOM 6700 O O . THR B 1 306 ? 11.078 9.336 -0.815 1 98.88 306 THR B O 1
ATOM 6703 N N . SER B 1 307 ? 11.352 7.199 -0.479 1 98.75 307 SER B N 1
ATOM 6704 C CA . SER B 1 307 ? 12.719 7.109 -0.979 1 98.75 307 SER B CA 1
ATOM 6705 C C . SER B 1 307 ? 12.781 7.406 -2.473 1 98.75 307 SER B C 1
ATOM 6707 O O . SER B 1 307 ? 12.125 6.738 -3.273 1 98.75 307 SER B O 1
ATOM 6709 N N . PRO B 1 308 ? 13.562 8.352 -2.885 1 98.19 308 PRO B N 1
ATOM 6710 C CA . PRO B 1 308 ? 13.797 8.523 -4.32 1 98.19 308 PRO B CA 1
ATOM 6711 C C . PRO B 1 308 ? 14.641 7.398 -4.918 1 98.19 308 PRO B C 1
ATOM 6713 O O . PRO B 1 308 ? 14.609 7.18 -6.133 1 98.19 308 PRO B O 1
ATOM 6716 N N . VAL B 1 309 ? 15.352 6.656 -4.035 1 98.56 309 VAL B N 1
ATOM 6717 C CA . VAL B 1 309 ? 16.25 5.602 -4.488 1 98.56 309 VAL B CA 1
ATOM 6718 C C . VAL B 1 309 ? 15.453 4.461 -5.105 1 98.56 309 VAL B C 1
ATOM 6720 O O . VAL B 1 309 ? 15.906 3.814 -6.051 1 98.56 309 VAL B O 1
ATOM 6723 N N . MET B 1 310 ? 14.242 4.25 -4.676 1 97.69 310 MET B N 1
ATOM 6724 C CA . MET B 1 310 ? 13.461 3.102 -5.121 1 97.69 310 MET B CA 1
ATOM 6725 C C . MET B 1 310 ? 12.625 3.455 -6.344 1 97.69 310 MET B C 1
ATOM 6727 O O . MET B 1 310 ? 11.938 2.594 -6.902 1 97.69 310 MET B O 1
ATOM 6731 N N . MET B 1 311 ? 12.656 4.715 -6.75 1 97.44 311 MET B N 1
ATOM 6732 C CA . MET B 1 311 ? 11.836 5.164 -7.871 1 97.44 311 MET B CA 1
ATOM 6733 C C . MET B 1 311 ? 12.5 4.832 -9.203 1 97.44 311 MET B C 1
ATOM 6735 O O . MET B 1 311 ? 13.719 4.992 -9.352 1 97.44 311 MET B O 1
ATOM 6739 N N . ALA B 1 312 ? 11.758 4.336 -10.125 1 97.38 312 ALA B N 1
ATOM 6740 C CA . ALA B 1 312 ? 12.273 3.973 -11.445 1 97.38 312 ALA B CA 1
ATOM 6741 C C . ALA B 1 312 ? 11.82 4.969 -12.508 1 97.38 312 ALA B C 1
ATOM 6743 O O . ALA B 1 312 ? 10.719 5.523 -12.422 1 97.38 312 ALA B O 1
ATOM 6744 N N . ARG B 1 313 ? 12.594 5.172 -13.523 1 96.88 313 ARG B N 1
ATOM 6745 C CA . ARG B 1 313 ? 12.258 6.062 -14.625 1 96.88 313 ARG B CA 1
ATOM 6746 C C . ARG B 1 313 ? 11.406 5.344 -15.664 1 96.88 313 ARG B C 1
ATOM 6748 O O . ARG B 1 313 ? 10.562 5.965 -16.328 1 96.88 313 ARG B O 1
ATOM 6755 N N . ARG B 1 314 ? 11.734 4.008 -15.781 1 96.56 314 ARG B N 1
ATOM 6756 C CA . ARG B 1 314 ? 10.898 3.184 -16.656 1 96.56 314 ARG B CA 1
ATOM 6757 C C . ARG B 1 314 ? 9.688 2.639 -15.906 1 96.56 314 ARG B C 1
ATOM 6759 O O . ARG B 1 314 ? 9.789 2.305 -14.727 1 96.56 314 ARG B O 1
ATOM 6766 N N . ASP B 1 315 ? 8.57 2.545 -16.594 1 95.69 315 ASP B N 1
ATOM 6767 C CA . ASP B 1 315 ? 7.324 2.094 -15.977 1 95.69 315 ASP B CA 1
ATOM 6768 C C . ASP B 1 315 ? 7.051 2.848 -14.672 1 95.69 315 ASP B C 1
ATOM 6770 O O . ASP B 1 315 ? 6.828 2.234 -13.625 1 95.69 315 ASP B O 1
ATOM 6774 N N . PRO B 1 316 ? 7.074 4.211 -14.758 1 97 316 PRO B N 1
ATOM 6775 C CA . PRO B 1 316 ? 7.023 5.004 -13.531 1 97 316 PRO B CA 1
ATOM 6776 C C . PRO B 1 316 ? 5.707 4.836 -12.773 1 97 316 PRO B C 1
ATOM 6778 O O . PRO B 1 316 ? 5.617 5.184 -11.594 1 97 316 PRO B O 1
ATOM 6781 N N . TRP B 1 317 ? 4.641 4.305 -13.383 1 96.12 317 TRP B N 1
ATOM 6782 C CA . TRP B 1 317 ? 3.342 4.082 -12.758 1 96.12 317 TRP B CA 1
ATOM 6783 C C . TRP B 1 317 ? 3.463 3.135 -11.57 1 96.12 317 TRP B C 1
ATOM 6785 O O . TRP B 1 317 ? 2.719 3.254 -10.594 1 96.12 317 TRP B O 1
ATOM 6795 N N . VAL B 1 318 ? 4.414 2.268 -11.633 1 96.5 318 VAL B N 1
ATOM 6796 C CA . VAL B 1 318 ? 4.641 1.279 -10.586 1 96.5 318 VAL B CA 1
ATOM 6797 C C . VAL B 1 318 ? 5.156 1.972 -9.328 1 96.5 318 VAL B C 1
ATOM 6799 O O . VAL B 1 318 ? 4.988 1.459 -8.219 1 96.5 318 VAL B O 1
ATOM 6802 N N . ASN B 1 319 ? 5.711 3.168 -9.5 1 98.19 319 ASN B N 1
ATOM 6803 C CA . ASN B 1 319 ? 6.176 3.938 -8.352 1 98.19 319 ASN B CA 1
ATOM 6804 C C . ASN B 1 319 ? 5.023 4.293 -7.41 1 98.19 319 ASN B C 1
ATOM 6806 O O . ASN B 1 319 ? 5.23 4.461 -6.207 1 98.19 319 ASN B O 1
ATOM 6810 N N . MET B 1 320 ? 3.77 4.387 -7.953 1 98.06 320 MET B N 1
ATOM 6811 C CA . MET B 1 320 ? 2.607 4.656 -7.109 1 98.06 320 MET B CA 1
ATOM 6812 C C . MET B 1 320 ? 2.42 3.553 -6.074 1 98.06 320 MET B C 1
ATOM 6814 O O . MET B 1 320 ? 2.045 3.826 -4.93 1 98.06 320 MET B O 1
ATOM 6818 N N . LEU B 1 321 ? 2.688 2.361 -6.516 1 98 321 LEU B N 1
ATOM 6819 C CA . LEU B 1 321 ? 2.566 1.215 -5.621 1 98 321 LEU B CA 1
ATOM 6820 C C . LEU B 1 321 ? 3.664 1.23 -4.562 1 98 321 LEU B C 1
ATOM 6822 O O . LEU B 1 321 ? 3.389 1.056 -3.373 1 98 321 LEU B O 1
ATOM 6826 N N . ARG B 1 322 ? 4.902 1.543 -4.996 1 98.38 322 ARG B N 1
ATOM 6827 C CA . ARG B 1 322 ? 6.039 1.614 -4.086 1 98.38 322 ARG B CA 1
ATOM 6828 C C . ARG B 1 322 ? 5.824 2.682 -3.02 1 98.38 322 ARG B C 1
ATOM 6830 O O . ARG B 1 322 ? 6.039 2.43 -1.832 1 98.38 322 ARG B O 1
ATOM 6837 N N . THR B 1 323 ? 5.398 3.838 -3.471 1 98.62 323 THR B N 1
ATOM 6838 C CA . THR B 1 323 ? 5.242 4.945 -2.535 1 98.62 323 THR B CA 1
ATOM 6839 C C . THR B 1 323 ? 4.07 4.695 -1.592 1 98.62 323 THR B C 1
ATOM 6841 O O . THR B 1 323 ? 4.082 5.141 -0.443 1 98.62 323 THR B O 1
ATOM 6844 N N . THR B 1 324 ? 3.051 3.973 -2.072 1 98.62 324 THR B N 1
ATOM 6845 C CA . THR B 1 324 ? 1.949 3.609 -1.188 1 98.62 324 THR B CA 1
ATOM 6846 C C . THR B 1 324 ? 2.445 2.738 -0.037 1 98.62 324 THR B C 1
ATOM 6848 O O . THR B 1 324 ? 2.143 3.01 1.127 1 98.62 324 THR B O 1
ATOM 6851 N N . VAL B 1 325 ? 3.252 1.771 -0.359 1 98.44 325 VAL B N 1
ATOM 6852 C CA . VAL B 1 325 ? 3.783 0.861 0.651 1 98.44 325 VAL B CA 1
ATOM 6853 C C . VAL B 1 325 ? 4.699 1.624 1.606 1 98.44 325 VAL B C 1
ATOM 6855 O O . VAL B 1 325 ? 4.621 1.445 2.824 1 98.44 325 VAL B O 1
ATOM 6858 N N . ALA B 1 326 ? 5.527 2.459 1.011 1 98.81 326 ALA B N 1
ATOM 6859 C CA . ALA B 1 326 ? 6.457 3.25 1.812 1 98.81 326 ALA B CA 1
ATOM 6860 C C . ALA B 1 326 ? 5.707 4.168 2.773 1 98.81 326 ALA B C 1
ATOM 6862 O O . ALA B 1 326 ? 6.078 4.289 3.943 1 98.81 326 ALA B O 1
ATOM 6863 N N . THR B 1 327 ? 4.664 4.816 2.275 1 98.81 327 THR B N 1
ATOM 6864 C CA . THR B 1 327 ? 3.871 5.727 3.094 1 98.81 327 THR B CA 1
ATOM 6865 C C . THR B 1 327 ? 3.154 4.965 4.207 1 98.81 327 THR B C 1
ATOM 6867 O O . THR B 1 327 ? 3.094 5.43 5.344 1 98.81 327 THR B O 1
ATOM 6870 N N . LEU B 1 328 ? 2.625 3.846 3.832 1 98.44 328 LEU B N 1
ATOM 6871 C CA . LEU B 1 328 ? 1.983 2.988 4.82 1 98.44 328 LEU B CA 1
ATOM 6872 C C . LEU B 1 328 ? 2.959 2.619 5.934 1 98.44 328 LEU B C 1
ATOM 6874 O O . LEU B 1 328 ? 2.615 2.697 7.117 1 98.44 328 LEU B O 1
ATOM 6878 N N . ALA B 1 329 ? 4.172 2.254 5.582 1 98.5 329 ALA B N 1
ATOM 6879 C CA . ALA B 1 329 ? 5.195 1.887 6.555 1 98.5 329 ALA B CA 1
ATOM 6880 C C . ALA B 1 329 ? 5.539 3.064 7.465 1 98.5 329 ALA B C 1
ATOM 6882 O O . ALA B 1 329 ? 5.699 2.896 8.672 1 98.5 329 ALA B O 1
ATOM 6883 N N . ALA B 1 330 ? 5.66 4.242 6.859 1 98.75 330 ALA B N 1
ATOM 6884 C CA . ALA B 1 330 ? 5.938 5.449 7.633 1 98.75 330 ALA B CA 1
ATOM 6885 C C . ALA B 1 330 ? 4.84 5.703 8.664 1 98.75 330 ALA B C 1
ATOM 6887 O O . ALA B 1 330 ? 5.129 6.031 9.812 1 98.75 330 ALA B O 1
ATOM 6888 N N . GLY B 1 331 ? 3.6 5.566 8.242 1 97.94 331 GLY B N 1
ATOM 6889 C CA . GLY B 1 331 ? 2.469 5.75 9.141 1 97.94 331 GLY B CA 1
ATOM 6890 C C . GLY B 1 331 ? 2.455 4.77 10.297 1 97.94 331 GLY B C 1
ATOM 6891 O O . GLY B 1 331 ? 2.354 5.172 11.453 1 97.94 331 GLY B O 1
ATOM 6892 N N . VAL B 1 332 ? 2.639 3.504 9.969 1 97.62 332 VAL B N 1
ATOM 6893 C CA . VAL B 1 332 ? 2.639 2.457 10.984 1 97.62 332 VAL B CA 1
ATOM 6894 C C . VAL B 1 332 ? 3.834 2.643 11.922 1 97.62 332 VAL B C 1
ATOM 6896 O O . VAL B 1 332 ? 3.74 2.377 13.117 1 97.62 332 VAL B O 1
ATOM 6899 N N . GLY B 1 333 ? 4.945 3.154 11.367 1 98.12 333 GLY B N 1
ATOM 6900 C CA . GLY B 1 333 ? 6.141 3.412 12.156 1 98.12 333 GLY B CA 1
ATOM 6901 C C . GLY B 1 333 ? 6.012 4.633 13.047 1 98.12 333 GLY B C 1
ATOM 6902 O O . GLY B 1 333 ? 6.906 4.922 13.844 1 98.12 333 GLY B O 1
ATOM 6903 N N . GLY B 1 334 ? 4.957 5.434 12.906 1 97.88 334 GLY B N 1
ATOM 6904 C CA . GLY B 1 334 ? 4.664 6.531 13.82 1 97.88 334 GLY B CA 1
ATOM 6905 C C . GLY B 1 334 ? 5.25 7.855 13.359 1 97.88 334 GLY B C 1
ATOM 6906 O O . GLY B 1 334 ? 5.492 8.742 14.18 1 97.88 334 GLY B O 1
ATOM 6907 N N . ALA B 1 335 ? 5.488 8.008 12.094 1 98.62 335 ALA B N 1
ATOM 6908 C CA . ALA B 1 335 ? 6.023 9.266 11.586 1 98.62 335 ALA B CA 1
ATOM 6909 C C . ALA B 1 335 ? 5.125 10.438 11.961 1 98.62 335 ALA B C 1
ATOM 6911 O O . ALA B 1 335 ? 3.896 10.32 11.93 1 98.62 335 ALA B O 1
ATOM 6912 N N . ASP B 1 336 ? 5.699 11.594 12.312 1 98.31 336 ASP B N 1
ATOM 6913 C CA . ASP B 1 336 ? 4.941 12.805 12.625 1 98.31 336 ASP B CA 1
ATOM 6914 C C . ASP B 1 336 ? 4.457 13.492 11.344 1 98.31 336 ASP B C 1
ATOM 6916 O O . ASP B 1 336 ? 3.34 14.008 11.297 1 98.31 336 ASP B O 1
ATOM 6920 N N . SER B 1 337 ? 5.281 13.547 10.383 1 98.62 337 SER B N 1
ATOM 6921 C CA . SER B 1 337 ? 4.965 14.086 9.062 1 98.62 337 SER B CA 1
ATOM 6922 C C . SER B 1 337 ? 5.473 13.164 7.961 1 98.62 337 SER B C 1
ATOM 6924 O O . SER B 1 337 ? 6.484 12.484 8.125 1 98.62 337 SER B O 1
ATOM 6926 N N . VAL B 1 338 ? 4.723 13.078 6.891 1 98.88 338 VAL B N 1
ATOM 6927 C CA . VAL B 1 338 ? 5.09 12.219 5.773 1 98.88 338 VAL B CA 1
ATOM 6928 C C . VAL B 1 338 ? 5.016 13.008 4.469 1 98.88 338 VAL B C 1
ATOM 6930 O O . VAL B 1 338 ? 4.051 13.734 4.23 1 98.88 338 VAL B O 1
ATOM 6933 N N . THR B 1 339 ? 6.043 12.969 3.689 1 98.94 339 THR B N 1
ATOM 6934 C CA . THR B 1 339 ? 6.051 13.445 2.311 1 98.94 339 THR B CA 1
ATOM 6935 C C . THR B 1 339 ? 6.074 12.281 1.332 1 98.94 339 THR B C 1
ATOM 6937 O O . THR B 1 339 ? 6.98 11.445 1.372 1 98.94 339 THR B O 1
ATOM 6940 N N . VAL B 1 340 ? 5.074 12.25 0.53 1 98.81 340 VAL B N 1
ATOM 6941 C CA . VAL B 1 340 ? 5.023 11.266 -0.548 1 98.81 340 VAL B CA 1
ATOM 6942 C C . VAL B 1 340 ? 5.539 11.891 -1.842 1 98.81 340 VAL B C 1
ATOM 6944 O O . VAL B 1 340 ? 4.938 12.828 -2.369 1 98.81 340 VAL B O 1
ATOM 6947 N N . LEU B 1 341 ? 6.652 11.375 -2.309 1 98.75 341 LEU B N 1
ATOM 6948 C CA . LEU B 1 341 ? 7.145 11.852 -3.598 1 98.75 341 LEU B CA 1
ATOM 6949 C C . LEU B 1 341 ? 6.227 11.398 -4.727 1 98.75 341 LEU B C 1
ATOM 6951 O O . LEU B 1 341 ? 5.758 10.258 -4.734 1 98.75 341 LEU B O 1
ATOM 6955 N N . PRO B 1 342 ? 5.941 12.32 -5.656 1 98.31 342 PRO B N 1
ATOM 6956 C CA . PRO B 1 342 ? 5.113 11.922 -6.797 1 98.31 342 PRO B CA 1
ATOM 6957 C C . PRO B 1 342 ? 5.734 10.797 -7.613 1 98.31 342 PRO B C 1
ATOM 6959 O O . PRO B 1 342 ? 6.961 10.672 -7.68 1 98.31 342 PRO B O 1
ATOM 6962 N N . PHE B 1 343 ? 4.844 9.984 -8.32 1 97.88 343 PHE B N 1
ATOM 6963 C CA . PHE B 1 343 ? 5.285 8.773 -9.008 1 97.88 343 PHE B CA 1
ATOM 6964 C C . PHE B 1 343 ? 6.27 9.109 -10.117 1 97.88 343 PHE B C 1
ATOM 6966 O O . PHE B 1 343 ? 7.047 8.25 -10.539 1 97.88 343 PHE B O 1
ATOM 6973 N N . ASP B 1 344 ? 6.305 10.359 -10.562 1 97.88 344 ASP B N 1
ATOM 6974 C CA . ASP B 1 344 ? 7.133 10.789 -11.68 1 97.88 344 ASP B CA 1
ATOM 6975 C C . ASP B 1 344 ? 8.312 11.633 -11.203 1 97.88 344 ASP B C 1
ATOM 6977 O O . ASP B 1 344 ? 8.883 12.406 -11.969 1 97.88 344 ASP B O 1
ATOM 6981 N N . HIS B 1 345 ? 8.633 11.516 -9.938 1 97.56 345 HIS B N 1
ATOM 6982 C CA . HIS B 1 345 ? 9.688 12.312 -9.312 1 97.56 345 HIS B CA 1
ATOM 6983 C C . HIS B 1 345 ? 11 12.18 -10.07 1 97.56 345 HIS B C 1
ATOM 6985 O O . HIS B 1 345 ? 11.742 13.156 -10.203 1 97.56 345 HIS B O 1
ATOM 6991 N N . ALA B 1 346 ? 11.312 11 -10.562 1 96.88 346 ALA B N 1
ATOM 6992 C CA . ALA B 1 346 ? 12.586 10.734 -11.219 1 96.88 346 ALA B CA 1
ATOM 6993 C C . ALA B 1 346 ? 12.617 11.312 -12.625 1 96.88 346 ALA B C 1
ATOM 6995 O O . ALA B 1 346 ? 13.672 11.352 -13.266 1 96.88 346 ALA B O 1
ATOM 6996 N N . LEU B 1 347 ? 11.477 11.773 -13.125 1 97.56 347 LEU B N 1
ATOM 6997 C CA . LEU B 1 347 ? 11.383 12.203 -14.516 1 97.56 347 LEU B CA 1
ATOM 6998 C C . LEU B 1 347 ? 11.438 13.727 -14.617 1 97.56 347 LEU B C 1
ATOM 7000 O O . LEU B 1 347 ? 11.672 14.266 -15.703 1 97.56 347 LEU B O 1
ATOM 7004 N N . GLY B 1 348 ? 11.203 14.438 -13.539 1 96.94 348 GLY B N 1
ATOM 7005 C CA . GLY B 1 348 ? 11.18 15.898 -13.539 1 96.94 348 GLY B CA 1
ATOM 7006 C C . GLY B 1 348 ? 10.156 16.484 -12.586 1 96.94 348 GLY B C 1
ATOM 7007 O O . GLY B 1 348 ? 9.891 15.914 -11.523 1 96.94 348 GLY B O 1
ATOM 7008 N N . LEU B 1 349 ? 9.641 17.703 -12.891 1 96.81 349 LEU B N 1
ATOM 7009 C CA . LEU B 1 349 ? 8.641 18.359 -12.062 1 96.81 349 LEU B CA 1
ATOM 7010 C C . LEU B 1 349 ? 7.289 17.656 -12.172 1 96.81 349 LEU B C 1
ATOM 7012 O O . LEU B 1 349 ? 6.836 17.344 -13.273 1 96.81 349 LEU B O 1
ATOM 7016 N N . PRO B 1 350 ? 6.719 17.375 -11.07 1 96.19 350 PRO B N 1
ATOM 7017 C CA . PRO B 1 350 ? 5.402 16.734 -11.125 1 96.19 350 PRO B CA 1
ATOM 7018 C C . PRO B 1 350 ? 4.316 17.656 -11.68 1 96.19 350 PRO B C 1
ATOM 7020 O O . PRO B 1 350 ? 4.344 18.875 -11.43 1 96.19 350 PRO B O 1
ATOM 7023 N N . ASP B 1 351 ? 3.377 17.094 -12.391 1 95.06 351 ASP B N 1
ATOM 7024 C CA . ASP B 1 351 ? 2.186 17.859 -12.766 1 95.06 351 ASP B CA 1
ATOM 7025 C C . ASP B 1 351 ? 1.106 17.75 -11.688 1 95.06 351 ASP B C 1
ATOM 7027 O O . ASP B 1 351 ? 1.341 17.188 -10.617 1 95.06 351 ASP B O 1
ATOM 7031 N N . ALA B 1 352 ? -0.017 18.406 -11.922 1 94.56 352 ALA B N 1
ATOM 7032 C CA . ALA B 1 352 ? -1.094 18.469 -10.938 1 94.56 352 ALA B CA 1
ATOM 7033 C C . ALA B 1 352 ? -1.595 17.062 -10.578 1 94.56 352 ALA B C 1
ATOM 7035 O O . ALA B 1 352 ? -1.924 16.797 -9.422 1 94.56 352 ALA B O 1
ATOM 7036 N N . PHE B 1 353 ? -1.651 16.141 -11.57 1 95.44 353 PHE B N 1
ATOM 7037 C CA . PHE B 1 353 ? -2.105 14.766 -11.352 1 95.44 353 PHE B CA 1
ATOM 7038 C C . PHE B 1 353 ? -1.174 14.031 -10.391 1 95.44 353 PHE B C 1
ATOM 7040 O O . PHE B 1 353 ? -1.629 13.398 -9.438 1 95.44 353 PHE B O 1
ATOM 7047 N N . ALA B 1 354 ? 0.125 14.133 -10.711 1 97.12 354 ALA B N 1
ATOM 7048 C CA . ALA B 1 354 ? 1.124 13.445 -9.898 1 97.12 354 ALA B CA 1
ATOM 7049 C C . ALA B 1 354 ? 1.102 13.953 -8.461 1 97.12 354 ALA B C 1
ATOM 7051 O O . ALA B 1 354 ? 1.164 13.156 -7.516 1 97.12 354 ALA B O 1
ATOM 7052 N N . ARG B 1 355 ? 0.991 15.234 -8.227 1 96.38 355 ARG B N 1
ATOM 7053 C CA . ARG B 1 355 ? 0.92 15.82 -6.887 1 96.38 355 ARG B CA 1
ATOM 7054 C C . ARG B 1 355 ? -0.332 15.352 -6.152 1 96.38 355 ARG B C 1
ATOM 7056 O O . ARG B 1 355 ? -0.282 15.055 -4.957 1 96.38 355 ARG B O 1
ATOM 7063 N N . ARG B 1 356 ? -1.432 15.328 -6.863 1 95.75 356 ARG B N 1
ATOM 7064 C CA . ARG B 1 356 ? -2.697 14.891 -6.285 1 95.75 356 ARG B CA 1
ATOM 7065 C C . ARG B 1 356 ? -2.605 13.445 -5.805 1 95.75 356 ARG B C 1
ATOM 7067 O O . ARG B 1 356 ? -3.025 13.125 -4.688 1 95.75 356 ARG B O 1
ATOM 7074 N N . ILE B 1 357 ? -2.033 12.562 -6.637 1 96.88 357 ILE B N 1
ATOM 7075 C CA . ILE B 1 357 ? -1.906 11.156 -6.27 1 96.88 357 ILE B CA 1
ATOM 7076 C C . ILE B 1 357 ? -1.029 11.023 -5.027 1 96.88 357 ILE B C 1
ATOM 7078 O O . ILE B 1 357 ? -1.321 10.227 -4.137 1 96.88 357 ILE B O 1
ATOM 7082 N N . ALA B 1 358 ? -0.008 11.82 -4.992 1 97.94 358 ALA B N 1
ATOM 7083 C CA . ALA B 1 358 ? 0.897 11.781 -3.848 1 97.94 358 ALA B CA 1
ATOM 7084 C C . ALA B 1 358 ? 0.17 12.164 -2.561 1 97.94 358 ALA B C 1
ATOM 7086 O O . ALA B 1 358 ? 0.238 11.438 -1.565 1 97.94 358 ALA B O 1
ATOM 7087 N N . ARG B 1 359 ? -0.535 13.242 -2.525 1 96.94 359 ARG B N 1
ATOM 7088 C CA . ARG B 1 359 ? -1.222 13.664 -1.306 1 96.94 359 ARG B CA 1
ATOM 7089 C C . ARG B 1 359 ? -2.367 12.711 -0.971 1 96.94 359 ARG B C 1
ATOM 7091 O O . ARG B 1 359 ? -2.625 12.43 0.201 1 96.94 359 ARG B O 1
ATOM 7098 N N . ASN B 1 360 ? -3.064 12.148 -2.012 1 97.12 360 ASN B N 1
ATOM 7099 C CA . ASN B 1 360 ? -4.168 11.227 -1.781 1 97.12 360 ASN B CA 1
ATOM 7100 C C . ASN B 1 360 ? -3.689 9.922 -1.142 1 97.12 360 ASN B C 1
ATOM 7102 O O . ASN B 1 360 ? -4.449 9.258 -0.44 1 97.12 360 ASN B O 1
ATOM 7106 N N . THR B 1 361 ? -2.439 9.586 -1.431 1 98.19 361 THR B N 1
ATOM 7107 C CA . THR B 1 361 ? -1.883 8.391 -0.808 1 98.19 361 THR B CA 1
ATOM 7108 C C . THR B 1 361 ? -1.947 8.492 0.713 1 98.19 361 THR B C 1
ATOM 7110 O O . THR B 1 361 ? -2.43 7.578 1.383 1 98.19 361 THR B O 1
ATOM 7113 N N . SER B 1 362 ? -1.562 9.633 1.256 1 97.88 362 SER B N 1
ATOM 7114 C CA . SER B 1 362 ? -1.644 9.844 2.697 1 97.88 362 SER B CA 1
ATOM 7115 C C . SER B 1 362 ? -3.092 9.867 3.172 1 97.88 362 SER B C 1
ATOM 7117 O O . SER B 1 362 ? -3.426 9.266 4.195 1 97.88 362 SER B O 1
ATOM 7119 N N . THR B 1 363 ? -3.939 10.523 2.416 1 96.31 363 THR B N 1
ATOM 7120 C CA . THR B 1 363 ? -5.332 10.688 2.82 1 96.31 363 THR B CA 1
ATOM 7121 C C . THR B 1 363 ? -6.035 9.336 2.889 1 96.31 363 THR B C 1
ATOM 7123 O O . THR B 1 363 ? -6.77 9.055 3.84 1 96.31 363 THR B O 1
ATOM 7126 N N . ILE B 1 364 ? -5.805 8.484 1.927 1 96.62 364 ILE B N 1
ATOM 7127 C CA . ILE B 1 364 ? -6.418 7.164 1.898 1 96.62 364 ILE B CA 1
ATOM 7128 C C . ILE B 1 364 ? -5.949 6.352 3.102 1 96.62 364 ILE B C 1
ATOM 7130 O O . ILE B 1 364 ? -6.754 5.691 3.766 1 96.62 364 ILE B O 1
ATOM 7134 N N . LEU B 1 365 ? -4.684 6.379 3.348 1 97.75 365 LEU B N 1
ATOM 7135 C CA . LEU B 1 365 ? -4.102 5.562 4.406 1 97.75 365 LEU B CA 1
ATOM 7136 C C . LEU B 1 365 ? -4.602 6.008 5.777 1 97.75 365 LEU B C 1
ATOM 7138 O O . LEU B 1 365 ? -4.809 5.18 6.668 1 97.75 365 LEU B O 1
ATOM 7142 N N . VAL B 1 366 ? -4.859 7.332 5.926 1 96.06 366 VAL B N 1
ATOM 7143 C CA . VAL B 1 366 ? -5.312 7.859 7.207 1 96.06 366 VAL B CA 1
ATOM 7144 C C . VAL B 1 366 ? -6.824 7.668 7.34 1 96.06 366 VAL B C 1
ATOM 7146 O O . VAL B 1 366 ? -7.301 7.129 8.344 1 96.06 366 VAL B O 1
ATOM 7149 N N . GLU B 1 367 ? -7.57 7.98 6.273 1 93.44 367 GLU B N 1
ATOM 7150 C CA . GLU B 1 367 ? -9.016 8.133 6.387 1 93.44 367 GLU B CA 1
ATOM 7151 C C . GLU B 1 367 ? -9.742 6.844 6.016 1 93.44 367 GLU B C 1
ATOM 7153 O O . GLU B 1 367 ? -10.828 6.566 6.52 1 93.44 367 GLU B O 1
ATOM 7158 N N . GLU B 1 368 ? -9.133 6.078 5.113 1 94 368 GLU B N 1
ATOM 7159 C CA . GLU B 1 368 ? -9.828 4.879 4.645 1 94 368 GLU B CA 1
ATOM 7160 C C . GLU B 1 368 ? -9.203 3.617 5.234 1 94 368 GLU B C 1
ATOM 7162 O O . GLU B 1 368 ? -9.922 2.674 5.586 1 94 368 GLU B O 1
ATOM 7167 N N . SER B 1 369 ? -7.891 3.604 5.344 1 93.19 369 SER B N 1
ATOM 7168 C CA . SER B 1 369 ? -7.199 2.422 5.852 1 93.19 369 SER B CA 1
ATOM 7169 C C . SER B 1 369 ? -7.102 2.449 7.375 1 93.19 369 SER B C 1
ATOM 7171 O O . SER B 1 369 ? -6.809 1.43 8 1 93.19 369 SER B O 1
ATOM 7173 N N . HIS B 1 370 ? -7.301 3.605 8.008 1 90.62 370 HIS B N 1
ATOM 7174 C CA . HIS B 1 370 ? -7.375 3.783 9.453 1 90.62 370 HIS B CA 1
ATOM 7175 C C . HIS B 1 370 ? -6.055 3.416 10.125 1 90.62 370 HIS B C 1
ATOM 7177 O O . HIS B 1 370 ? -6.047 2.744 11.156 1 90.62 370 HIS B O 1
ATOM 7183 N N . LEU B 1 371 ? -4.988 3.754 9.445 1 92.12 371 LEU B N 1
ATOM 7184 C CA . LEU B 1 371 ? -3.668 3.408 9.969 1 92.12 371 LEU B CA 1
ATOM 7185 C C . LEU B 1 371 ? -3.35 4.223 11.219 1 92.12 371 LEU B C 1
ATOM 7187 O O . LEU B 1 371 ? -2.471 3.848 12 1 92.12 371 LEU B O 1
ATOM 7191 N N . ALA B 1 372 ? -4.078 5.324 11.406 1 90.62 372 ALA B N 1
ATOM 7192 C CA . ALA B 1 372 ? -3.771 6.203 12.531 1 90.62 372 ALA B CA 1
ATOM 7193 C C . ALA B 1 372 ? -4.684 5.914 13.719 1 90.62 372 ALA B C 1
ATOM 7195 O O . ALA B 1 372 ? -4.57 6.551 14.773 1 90.62 372 ALA B O 1
ATOM 7196 N N . ARG B 1 373 ? -5.516 4.906 13.633 1 92.81 373 ARG B N 1
ATOM 7197 C CA . ARG B 1 373 ? -6.52 4.613 14.648 1 92.81 373 ARG B CA 1
ATOM 7198 C C . ARG B 1 373 ? -5.875 4.055 15.914 1 92.81 373 ARG B C 1
ATOM 7200 O O . ARG B 1 373 ? -6.406 4.215 17.016 1 92.81 373 ARG B O 1
ATOM 7207 N N . VAL B 1 374 ? -4.848 3.33 15.734 1 95.94 374 VAL B N 1
ATOM 7208 C CA . VAL B 1 374 ? -4.172 2.672 16.844 1 95.94 374 VAL B CA 1
ATOM 7209 C C . VAL B 1 374 ? -2.713 3.119 16.906 1 95.94 374 VAL B C 1
ATOM 7211 O O . VAL B 1 374 ? -2.039 3.189 15.867 1 95.94 374 VAL B O 1
ATOM 7214 N N . ILE B 1 375 ? -2.314 3.49 18.109 1 97.12 375 ILE B N 1
ATOM 7215 C CA . ILE B 1 375 ? -0.922 3.877 18.297 1 97.12 375 ILE B CA 1
ATOM 7216 C C . ILE B 1 375 ? -0.023 2.648 18.188 1 97.12 375 ILE B C 1
ATOM 7218 O O . ILE B 1 375 ? -0.152 1.7 18.969 1 97.12 375 ILE B O 1
ATOM 7222 N N . ASP B 1 376 ? 0.886 2.662 17.172 1 96.75 376 ASP B N 1
ATOM 7223 C CA . ASP B 1 376 ? 1.872 1.603 16.984 1 96.75 376 ASP B CA 1
ATOM 7224 C C . ASP B 1 376 ? 1.195 0.239 16.859 1 96.75 376 ASP B C 1
ATOM 7226 O O . ASP B 1 376 ? 1.439 -0.657 17.672 1 96.75 376 ASP B O 1
ATOM 7230 N N . PRO B 1 377 ? 0.491 0.047 15.789 1 96.62 377 PRO B N 1
ATOM 7231 C CA . PRO B 1 377 ? -0.219 -1.224 15.625 1 96.62 377 PRO B CA 1
ATOM 7232 C C . PRO B 1 377 ? 0.727 -2.418 15.516 1 96.62 377 PRO B C 1
ATOM 7234 O O . PRO B 1 377 ? 0.301 -3.564 15.68 1 96.62 377 PRO B O 1
ATOM 7237 N N . ALA B 1 378 ? 1.993 -2.191 15.289 1 96.56 378 ALA B N 1
ATOM 7238 C CA . ALA B 1 378 ? 2.98 -3.264 15.188 1 96.56 378 ALA B CA 1
ATOM 7239 C C . ALA B 1 378 ? 3.502 -3.666 16.562 1 96.56 378 ALA B C 1
ATOM 7241 O O . ALA B 1 378 ? 4.211 -4.664 16.703 1 96.56 378 ALA B O 1
ATOM 7242 N N . GLY B 1 379 ? 3.168 -2.885 17.656 1 97.06 379 GLY B N 1
ATOM 7243 C CA . GLY B 1 379 ? 3.648 -3.188 18.984 1 97.06 379 GLY B CA 1
ATOM 7244 C C . GLY B 1 379 ? 3.322 -4.598 19.438 1 97.06 379 GLY B C 1
ATOM 7245 O O . GLY B 1 379 ? 2.195 -5.07 19.25 1 97.06 379 GLY B O 1
ATOM 7246 N N . GLY B 1 380 ? 4.309 -5.277 19.922 1 96.75 380 GLY B N 1
ATOM 7247 C CA . GLY B 1 380 ? 4.141 -6.633 20.406 1 96.75 380 GLY B CA 1
ATOM 7248 C C . GLY B 1 380 ? 4.449 -7.691 19.375 1 96.75 380 GLY B C 1
ATOM 7249 O O . GLY B 1 380 ? 4.625 -8.867 19.703 1 96.75 380 GLY B O 1
ATOM 7250 N N . SER B 1 381 ? 4.449 -7.348 18.016 1 97.56 381 SER B N 1
ATOM 7251 C CA . SER B 1 381 ? 4.836 -8.297 16.984 1 97.56 381 SER B CA 1
ATOM 7252 C C . SER B 1 381 ? 6.238 -8.852 17.234 1 97.56 381 SER B C 1
ATOM 7254 O O . SER B 1 381 ? 7.199 -8.086 17.328 1 97.56 381 SER B O 1
ATOM 7256 N N . TRP B 1 382 ? 6.383 -10.133 17.312 1 97.56 382 TRP B N 1
ATOM 7257 C CA . TRP B 1 382 ? 7.668 -10.742 17.641 1 97.56 382 TRP B CA 1
ATOM 7258 C C . TRP B 1 382 ? 8.719 -10.391 16.594 1 97.56 382 TRP B C 1
ATOM 7260 O O . TRP B 1 382 ? 9.867 -10.078 16.938 1 97.56 382 TRP B O 1
ATOM 7270 N N . TYR B 1 383 ? 8.312 -10.406 15.383 1 96.94 383 TYR B N 1
ATOM 7271 C CA . TYR B 1 383 ? 9.211 -10.07 14.281 1 96.94 383 TYR B CA 1
ATOM 7272 C C . TYR B 1 383 ? 9.641 -8.609 14.352 1 96.94 383 TYR B C 1
ATOM 7274 O O . TYR B 1 383 ? 10.836 -8.305 14.352 1 96.94 383 TYR B O 1
ATOM 7282 N N . VAL B 1 384 ? 8.711 -7.66 14.453 1 97.75 384 VAL B N 1
ATOM 7283 C CA . VAL B 1 384 ? 8.992 -6.23 14.383 1 97.75 384 VAL B CA 1
ATOM 7284 C C . VAL B 1 384 ? 9.812 -5.801 15.602 1 97.75 384 VAL B C 1
ATOM 7286 O O . VAL B 1 384 ? 10.734 -4.992 15.477 1 97.75 384 VAL B O 1
ATOM 7289 N N . GLU B 1 385 ? 9.461 -6.348 16.766 1 97.81 385 GLU B N 1
ATOM 7290 C CA . GLU B 1 385 ? 10.203 -6.012 17.969 1 97.81 385 GLU B CA 1
ATOM 7291 C C . GLU B 1 385 ? 11.664 -6.449 17.859 1 97.81 385 GLU B C 1
ATOM 7293 O O . GLU B 1 385 ? 12.578 -5.691 18.188 1 97.81 385 GLU B O 1
ATOM 7298 N N . ARG B 1 386 ? 11.836 -7.656 17.359 1 97 386 ARG B N 1
ATOM 7299 C CA . ARG B 1 386 ? 13.195 -8.164 17.203 1 97 386 ARG B CA 1
ATOM 7300 C C . ARG B 1 386 ? 13.969 -7.367 16.156 1 97 386 ARG B C 1
ATOM 7302 O O . ARG B 1 386 ? 15.125 -7.008 16.375 1 97 386 ARG B O 1
ATOM 7309 N N . LEU B 1 387 ? 13.359 -7.156 15.039 1 97.38 387 LEU B N 1
ATOM 7310 C CA . LEU B 1 387 ? 13.992 -6.395 13.969 1 97.38 387 LEU B CA 1
ATOM 7311 C C . LEU B 1 387 ? 14.359 -4.992 14.453 1 97.38 387 LEU B C 1
ATOM 7313 O O . LEU B 1 387 ? 15.43 -4.48 14.117 1 97.38 387 LEU B O 1
ATOM 7317 N N . THR B 1 388 ? 13.445 -4.348 15.234 1 98 388 THR B N 1
ATOM 7318 C CA . THR B 1 388 ? 13.703 -3.023 15.781 1 98 388 THR B CA 1
ATOM 7319 C C . THR B 1 388 ? 14.93 -3.049 16.688 1 98 388 THR B C 1
ATOM 7321 O O . THR B 1 388 ? 15.797 -2.178 16.594 1 98 388 THR B O 1
ATOM 7324 N N . ASP B 1 389 ? 14.984 -4.043 17.531 1 97 389 ASP B N 1
ATOM 7325 C CA . ASP B 1 389 ? 16.094 -4.172 18.469 1 97 389 ASP B CA 1
ATOM 7326 C C . ASP B 1 389 ? 17.422 -4.359 17.734 1 97 389 ASP B C 1
ATOM 7328 O O . ASP B 1 389 ? 18.406 -3.691 18.031 1 97 389 ASP B O 1
ATOM 7332 N N . GLU B 1 390 ? 17.438 -5.293 16.812 1 96.88 390 GLU B N 1
ATOM 7333 C CA . GLU B 1 390 ? 18.641 -5.582 16.047 1 96.88 390 GLU B CA 1
ATOM 7334 C C . GLU B 1 390 ? 19.109 -4.363 15.25 1 96.88 390 GLU B C 1
ATOM 7336 O O . GLU B 1 390 ? 20.297 -4.051 15.211 1 96.88 390 GLU B O 1
ATOM 7341 N N . LEU B 1 391 ? 18.188 -3.672 14.633 1 97.94 391 LEU B N 1
ATOM 7342 C CA . LEU B 1 391 ? 18.516 -2.49 13.844 1 97.94 391 LEU B CA 1
ATOM 7343 C C . LEU B 1 391 ? 19.016 -1.364 14.742 1 97.94 391 LEU B C 1
ATOM 7345 O O . LEU B 1 391 ? 19.922 -0.618 14.359 1 97.94 391 LEU B O 1
ATOM 7349 N N . ALA B 1 392 ? 18.391 -1.165 15.93 1 97.81 392 ALA B N 1
ATOM 7350 C CA . ALA B 1 392 ? 18.859 -0.164 16.891 1 97.81 392 ALA B CA 1
ATOM 7351 C C . ALA B 1 392 ? 20.312 -0.402 17.266 1 97.81 392 ALA B C 1
ATOM 7353 O O . ALA B 1 392 ? 21.109 0.536 17.312 1 97.81 392 ALA B O 1
ATOM 7354 N N . HIS B 1 393 ? 20.641 -1.658 17.516 1 97.25 393 HIS B N 1
ATOM 7355 C CA . HIS B 1 393 ? 22.016 -1.987 17.891 1 97.25 393 HIS B CA 1
ATOM 7356 C C . HIS B 1 393 ? 22.984 -1.715 16.734 1 97.25 393 HIS B C 1
ATOM 7358 O O . HIS B 1 393 ? 24.062 -1.168 16.953 1 97.25 393 HIS B O 1
ATOM 7364 N N . ALA B 1 394 ? 22.562 -2.098 15.555 1 97.94 394 ALA B N 1
ATOM 7365 C CA . ALA B 1 394 ? 23.391 -1.854 14.383 1 97.94 394 ALA B CA 1
ATOM 7366 C C . ALA B 1 394 ? 23.594 -0.36 14.156 1 97.94 394 ALA B C 1
ATOM 7368 O O . ALA B 1 394 ? 24.703 0.084 13.844 1 97.94 394 ALA B O 1
ATOM 7369 N N . GLY B 1 395 ? 22.531 0.441 14.242 1 98.25 395 GLY B N 1
ATOM 7370 C CA . GLY B 1 395 ? 22.625 1.887 14.109 1 98.25 395 GLY B CA 1
ATOM 7371 C C . GLY B 1 395 ? 23.5 2.523 15.172 1 98.25 395 GLY B C 1
ATOM 7372 O O . GLY B 1 395 ? 24.297 3.424 14.875 1 98.25 395 GLY B O 1
ATOM 7373 N N . TRP B 1 396 ? 23.359 2.064 16.422 1 97.88 396 TRP B N 1
ATOM 7374 C CA . TRP B 1 396 ? 24.156 2.57 17.531 1 97.88 396 TRP B CA 1
ATOM 7375 C C . TRP B 1 396 ? 25.641 2.283 17.312 1 97.88 396 TRP B C 1
ATOM 7377 O O . TRP B 1 396 ? 26.484 3.135 17.578 1 97.88 396 TRP B O 1
ATOM 7387 N N . GLU B 1 397 ? 25.906 1.091 16.859 1 97.62 397 GLU B N 1
ATOM 7388 C CA . GLU B 1 397 ? 27.297 0.723 16.578 1 97.62 397 GLU B CA 1
ATOM 7389 C C . GLU B 1 397 ? 27.906 1.627 15.516 1 97.62 397 GLU B C 1
ATOM 7391 O O . GLU B 1 397 ? 29.062 2.041 15.633 1 97.62 397 GLU B O 1
ATOM 7396 N N . TYR B 1 398 ? 27.172 1.862 14.5 1 98.31 398 TYR B N 1
ATOM 7397 C CA . TYR B 1 398 ? 27.672 2.766 13.477 1 98.31 398 TYR B CA 1
ATOM 7398 C C . TYR B 1 398 ? 27.859 4.172 14.031 1 98.31 398 TYR B C 1
ATOM 7400 O O . TYR B 1 398 ? 28.859 4.836 13.734 1 98.31 398 TYR B O 1
ATOM 7408 N N . PHE B 1 399 ? 26.984 4.676 14.812 1 98.38 399 PHE B N 1
ATOM 7409 C CA . PHE B 1 399 ? 27.078 5.973 15.477 1 98.38 399 PHE B CA 1
ATOM 7410 C C . PHE B 1 399 ? 28.359 6.066 16.297 1 98.38 399 PHE B C 1
ATOM 7412 O O . PHE B 1 399 ? 29.109 7.043 16.188 1 98.38 399 PHE B O 1
ATOM 7419 N N . ARG B 1 400 ? 28.578 5.059 17.062 1 97.5 400 ARG B N 1
ATOM 7420 C CA . ARG B 1 400 ? 29.766 5.035 17.906 1 97.5 400 ARG B CA 1
ATOM 7421 C C . ARG B 1 400 ? 31.031 5.09 17.047 1 97.5 400 ARG B C 1
ATOM 7423 O O . ARG B 1 400 ? 32 5.75 17.422 1 97.5 400 ARG B O 1
ATOM 7430 N N . SER B 1 401 ? 30.953 4.348 16.031 1 97.88 401 SER B N 1
ATOM 7431 C CA . SER B 1 401 ? 32.094 4.363 15.125 1 97.88 401 SER B CA 1
ATOM 7432 C C . SER B 1 401 ? 32.375 5.766 14.586 1 97.88 401 SER B C 1
ATOM 7434 O O . SER B 1 401 ? 33.531 6.191 14.461 1 97.88 401 SER B O 1
ATOM 7436 N N . VAL B 1 402 ? 31.344 6.512 14.227 1 98.25 402 VAL B N 1
ATOM 7437 C CA . VAL B 1 402 ? 31.469 7.879 13.742 1 98.25 402 VAL B CA 1
ATOM 7438 C C . VAL B 1 402 ? 32.031 8.773 14.844 1 98.25 402 VAL B C 1
ATOM 7440 O O . VAL B 1 402 ? 32.938 9.578 14.586 1 98.25 402 VAL B O 1
ATOM 7443 N N . GLU B 1 403 ? 31.562 8.648 16.062 1 97.44 403 GLU B N 1
ATOM 7444 C CA . GLU B 1 403 ? 32.031 9.445 17.188 1 97.44 403 GLU B CA 1
ATOM 7445 C C . GLU B 1 403 ? 33.5 9.156 17.484 1 97.44 403 GLU B C 1
ATOM 7447 O O . GLU B 1 403 ? 34.25 10.07 17.828 1 97.44 403 GLU B O 1
ATOM 7452 N N . ARG B 1 404 ? 33.844 7.922 17.391 1 97.38 404 ARG B N 1
ATOM 7453 C CA . ARG B 1 404 ? 35.219 7.539 17.641 1 97.38 404 ARG B CA 1
ATOM 7454 C C . ARG B 1 404 ? 36.156 8.219 16.641 1 97.38 404 ARG B C 1
ATOM 7456 O O . ARG B 1 404 ? 37.281 8.562 16.984 1 97.38 404 ARG B O 1
ATOM 7463 N N . ASP B 1 405 ? 35.625 8.422 15.508 1 97.62 405 ASP B N 1
ATOM 7464 C CA . ASP B 1 405 ? 36.438 9.031 14.453 1 97.62 405 ASP B CA 1
ATOM 7465 C C . ASP B 1 405 ? 36.281 10.555 14.453 1 97.62 405 ASP B C 1
ATOM 7467 O O . ASP B 1 405 ? 36.562 11.203 13.445 1 97.62 405 ASP B O 1
ATOM 7471 N N . GLY B 1 406 ? 35.812 11.102 15.508 1 97 406 GLY B N 1
ATOM 7472 C CA . GLY B 1 406 ? 35.844 12.539 15.695 1 97 406 GLY B CA 1
ATOM 7473 C C . GLY B 1 406 ? 34.5 13.195 15.461 1 97 406 GLY B C 1
ATOM 7474 O O . GLY B 1 406 ? 34.406 14.43 15.461 1 97 406 GLY B O 1
ATOM 7475 N N . GLY B 1 407 ? 33.5 12.414 15.203 1 97.62 407 GLY B N 1
ATOM 7476 C CA . GLY B 1 407 ? 32.188 12.969 15.008 1 97.62 407 GLY B CA 1
ATOM 7477 C C . GLY B 1 407 ? 31.812 13.133 13.547 1 97.62 407 GLY B C 1
ATOM 7478 O O . GLY B 1 407 ? 32.625 12.914 12.664 1 97.62 407 GLY B O 1
ATOM 7479 N N . GLN B 1 408 ? 30.594 13.523 13.273 1 98.06 408 GLN B N 1
ATOM 7480 C CA . GLN B 1 408 ? 30.016 13.531 11.938 1 98.06 408 GLN B CA 1
ATOM 7481 C C . GLN B 1 408 ? 30.781 14.484 11.016 1 98.06 408 GLN B C 1
ATOM 7483 O O . GLN B 1 408 ? 31.031 14.156 9.852 1 98.06 408 GLN B O 1
ATOM 7488 N N . ALA B 1 409 ? 31.078 15.711 11.516 1 97.12 409 ALA B N 1
ATOM 7489 C CA . ALA B 1 409 ? 31.781 16.688 10.695 1 97.12 409 ALA B CA 1
ATOM 7490 C C . ALA B 1 409 ? 33.125 16.125 10.234 1 97.12 409 ALA B C 1
ATOM 7492 O O . ALA B 1 409 ? 33.5 16.266 9.07 1 97.12 409 ALA B O 1
ATOM 7493 N N . ALA B 1 410 ? 33.844 15.531 11.125 1 97.12 410 ALA B N 1
ATOM 7494 C CA . ALA B 1 410 ? 35.156 14.969 10.828 1 97.12 410 ALA B CA 1
ATOM 7495 C C . ALA B 1 410 ? 35.031 13.812 9.836 1 97.12 410 ALA B C 1
ATOM 7497 O O . ALA B 1 410 ? 35.844 13.695 8.914 1 97.12 410 ALA B O 1
ATOM 7498 N N . VAL B 1 411 ? 34.062 12.953 10.039 1 97.5 411 VAL B N 1
ATOM 7499 C CA . VAL B 1 411 ? 33.875 11.766 9.203 1 97.5 411 VAL B CA 1
ATOM 7500 C C . VAL B 1 411 ? 33.469 12.18 7.797 1 97.5 411 VAL B C 1
ATOM 7502 O O . VAL B 1 411 ? 33.875 11.547 6.812 1 97.5 411 VAL B O 1
ATOM 7505 N N . LEU B 1 412 ? 32.688 13.273 7.645 1 97.75 412 LEU B N 1
ATOM 7506 C CA . LEU B 1 412 ? 32.344 13.812 6.336 1 97.75 412 LEU B CA 1
ATOM 7507 C C . LEU B 1 412 ? 33.562 14.352 5.617 1 97.75 412 LEU B C 1
ATOM 7509 O O . LEU B 1 412 ? 33.75 14.078 4.434 1 97.75 412 LEU B O 1
ATOM 7513 N N . ARG B 1 413 ? 34.406 15.047 6.355 1 96.12 413 ARG B N 1
ATOM 7514 C CA . ARG B 1 413 ? 35.594 15.68 5.785 1 96.12 413 ARG B CA 1
ATOM 7515 C C . ARG B 1 413 ? 36.625 14.625 5.359 1 96.12 413 ARG B C 1
ATOM 7517 O O . ARG B 1 413 ? 37.281 14.773 4.328 1 96.12 413 ARG B O 1
ATOM 7524 N N . SER B 1 414 ? 36.719 13.586 6.094 1 96.62 414 SER B N 1
ATOM 7525 C CA . SER B 1 414 ? 37.75 12.578 5.836 1 96.62 414 SER B CA 1
ATOM 7526 C C . SER B 1 414 ? 37.375 11.711 4.633 1 96.62 414 SER B C 1
ATOM 7528 O O . SER B 1 414 ? 38.219 11.023 4.07 1 96.62 414 SER B O 1
ATOM 7530 N N . GLY B 1 415 ? 36.031 11.68 4.324 1 96.5 415 GLY B N 1
ATOM 7531 C CA . GLY B 1 415 ? 35.594 10.836 3.227 1 96.5 415 GLY B CA 1
ATOM 7532 C C . GLY B 1 415 ? 35.219 9.438 3.662 1 96.5 415 GLY B C 1
ATOM 7533 O O . GLY B 1 415 ? 34.719 8.641 2.855 1 96.5 415 GLY B O 1
ATOM 7534 N N . ARG B 1 416 ? 35.375 9.195 4.898 1 97.25 416 ARG B N 1
ATOM 7535 C CA . ARG B 1 416 ? 35.094 7.871 5.426 1 97.25 416 ARG B CA 1
ATOM 7536 C C . ARG B 1 416 ? 33.625 7.504 5.191 1 97.25 416 ARG B C 1
ATOM 7538 O O . ARG B 1 416 ? 33.312 6.383 4.777 1 97.25 416 ARG B O 1
ATOM 7545 N N . LEU B 1 417 ? 32.781 8.43 5.5 1 98.12 417 LEU B N 1
ATOM 7546 C CA . LEU B 1 417 ? 31.344 8.172 5.309 1 98.12 417 LEU B CA 1
ATOM 7547 C C . LEU B 1 417 ? 31.047 7.844 3.852 1 98.12 417 LEU B C 1
ATOM 7549 O O . LEU B 1 417 ? 30.281 6.91 3.566 1 98.12 417 LEU B O 1
ATOM 7553 N N . ARG B 1 418 ? 31.578 8.625 2.939 1 98.19 418 ARG B N 1
ATOM 7554 C CA . ARG B 1 418 ? 31.422 8.375 1.509 1 98.19 418 ARG B CA 1
ATOM 7555 C C . ARG B 1 418 ? 31.844 6.949 1.158 1 98.19 418 ARG B C 1
ATOM 7557 O O . ARG B 1 418 ? 31.141 6.25 0.425 1 98.19 418 ARG B O 1
ATOM 7564 N N . THR B 1 419 ? 32.969 6.539 1.68 1 98.38 419 THR B N 1
ATOM 7565 C CA . THR B 1 419 ? 33.5 5.211 1.401 1 98.38 419 THR B CA 1
ATOM 7566 C C . THR B 1 419 ? 32.594 4.129 1.955 1 98.38 419 THR B C 1
ATOM 7568 O O . THR B 1 419 ? 32.312 3.131 1.282 1 98.38 419 THR B O 1
ATOM 7571 N N . ASP B 1 420 ? 32.125 4.34 3.209 1 98.44 420 ASP B N 1
ATOM 7572 C CA . ASP B 1 420 ? 31.234 3.383 3.832 1 98.44 420 ASP B CA 1
ATOM 7573 C C . ASP B 1 420 ? 29.969 3.193 2.99 1 98.44 420 ASP B C 1
ATOM 7575 O O . ASP B 1 420 ? 29.562 2.062 2.721 1 98.44 420 ASP B O 1
ATOM 7579 N N . LEU B 1 421 ? 29.375 4.301 2.6 1 98.75 421 LEU B N 1
ATOM 7580 C CA . LEU B 1 421 ? 28.125 4.262 1.85 1 98.75 421 LEU B CA 1
ATOM 7581 C C . LEU B 1 421 ? 28.344 3.65 0.469 1 98.75 421 LEU B C 1
ATOM 7583 O O . LEU B 1 421 ? 27.516 2.861 0.001 1 98.75 421 LEU B O 1
ATOM 7587 N N . ALA B 1 422 ? 29.438 4 -0.177 1 98.5 422 ALA B N 1
ATOM 7588 C CA . ALA B 1 422 ? 29.766 3.455 -1.492 1 98.5 422 ALA B CA 1
ATOM 7589 C C . ALA B 1 422 ? 29.953 1.944 -1.425 1 98.5 422 ALA B C 1
ATOM 7591 O O . ALA B 1 422 ? 29.594 1.223 -2.357 1 98.5 422 ALA B O 1
ATOM 7592 N N . THR B 1 423 ? 30.594 1.491 -0.35 1 98.44 423 THR B N 1
ATOM 7593 C CA . THR B 1 423 ? 30.797 0.061 -0.158 1 98.44 423 THR B CA 1
ATOM 7594 C C . THR B 1 423 ? 29.469 -0.67 -0.039 1 98.44 423 THR B C 1
ATOM 7596 O O . THR B 1 423 ? 29.266 -1.721 -0.653 1 98.44 423 THR B O 1
ATOM 7599 N N . THR B 1 424 ? 28.609 -0.101 0.745 1 98.19 424 THR B N 1
ATOM 7600 C CA . THR B 1 424 ? 27.266 -0.664 0.903 1 98.19 424 THR B CA 1
ATOM 7601 C C . THR B 1 424 ? 26.516 -0.677 -0.429 1 98.19 424 THR B C 1
ATOM 7603 O O . THR B 1 424 ? 25.906 -1.683 -0.794 1 98.19 424 THR B O 1
ATOM 7606 N N . TRP B 1 425 ? 26.578 0.359 -1.175 1 98.38 425 TRP B N 1
ATOM 7607 C CA . TRP B 1 425 ? 25.891 0.466 -2.451 1 98.38 425 TRP B CA 1
ATOM 7608 C C . TRP B 1 425 ? 26.453 -0.512 -3.471 1 98.38 425 TRP B C 1
ATOM 7610 O O . TRP B 1 425 ? 25.719 -1.068 -4.289 1 98.38 425 TRP B O 1
ATOM 7620 N N . ALA B 1 426 ? 27.766 -0.667 -3.455 1 98.12 426 ALA B N 1
ATOM 7621 C CA . ALA B 1 426 ? 28.422 -1.609 -4.367 1 98.12 426 ALA B CA 1
ATOM 7622 C C . ALA B 1 426 ? 27.875 -3.023 -4.16 1 98.12 426 ALA B C 1
ATOM 7624 O O . ALA B 1 426 ? 27.641 -3.752 -5.129 1 98.12 426 ALA B O 1
ATOM 7625 N N . GLU B 1 427 ? 27.734 -3.357 -2.893 1 97.19 427 GLU B N 1
ATOM 7626 C CA . GLU B 1 427 ? 27.172 -4.668 -2.588 1 97.19 427 GLU B CA 1
ATOM 7627 C C . GLU B 1 427 ? 25.734 -4.781 -3.098 1 97.19 427 GLU B C 1
ATOM 7629 O O . GLU B 1 427 ? 25.359 -5.793 -3.693 1 97.19 427 GLU B O 1
ATOM 7634 N N . ARG B 1 428 ? 24.984 -3.805 -2.881 1 97.19 428 ARG B N 1
ATOM 7635 C CA . ARG B 1 428 ? 23.609 -3.805 -3.355 1 97.19 428 ARG B CA 1
ATOM 7636 C C . ARG B 1 428 ? 23.547 -3.811 -4.879 1 97.19 428 ARG B C 1
ATOM 7638 O O . ARG B 1 428 ? 22.703 -4.48 -5.473 1 97.19 428 ARG B O 1
ATOM 7645 N N . SER B 1 429 ? 24.406 -3.053 -5.492 1 97.94 429 SER B N 1
ATOM 7646 C CA . SER B 1 429 ? 24.453 -2.986 -6.949 1 97.94 429 SER B CA 1
ATOM 7647 C C . SER B 1 429 ? 24.703 -4.363 -7.555 1 97.94 429 SER B C 1
ATOM 7649 O O . SER B 1 429 ? 24.172 -4.68 -8.625 1 97.94 429 SER B O 1
ATOM 7651 N N . ARG B 1 430 ? 25.484 -5.148 -6.871 1 97.56 430 ARG B N 1
ATOM 7652 C CA . ARG B 1 430 ? 25.719 -6.512 -7.336 1 97.56 430 ARG B CA 1
ATOM 7653 C C . ARG B 1 430 ? 24.438 -7.34 -7.262 1 97.56 430 ARG B C 1
ATOM 7655 O O . ARG B 1 430 ? 24.141 -8.117 -8.172 1 97.56 430 ARG B O 1
ATOM 7662 N N . LYS B 1 431 ? 23.734 -7.141 -6.176 1 97 431 LYS B N 1
ATOM 7663 C CA . LYS B 1 431 ? 22.453 -7.844 -6.035 1 97 431 LYS B CA 1
ATOM 7664 C C . LYS B 1 431 ? 21.469 -7.387 -7.098 1 97 431 LYS B C 1
ATOM 7666 O O . LYS B 1 431 ? 20.719 -8.203 -7.648 1 97 431 LYS B O 1
ATOM 7671 N N . LEU B 1 432 ? 21.422 -6.086 -7.34 1 98 432 LEU B N 1
ATOM 7672 C CA . LEU B 1 432 ? 20.547 -5.523 -8.367 1 98 432 LEU B CA 1
ATOM 7673 C C . LEU B 1 432 ? 20.906 -6.066 -9.742 1 98 432 LEU B C 1
ATOM 7675 O O . LEU B 1 432 ? 20.031 -6.449 -10.516 1 98 432 LEU B O 1
ATOM 7679 N N . ALA B 1 433 ? 22.188 -6.164 -10.008 1 98.31 433 ALA B N 1
ATOM 7680 C CA . ALA B 1 433 ? 22.688 -6.629 -11.305 1 98.31 433 ALA B CA 1
ATOM 7681 C C . ALA B 1 433 ? 22.328 -8.094 -11.531 1 98.31 433 ALA B C 1
ATOM 7683 O O . ALA B 1 433 ? 22.047 -8.508 -12.664 1 98.31 433 ALA B O 1
ATOM 7684 N N . LYS B 1 434 ? 22.297 -8.852 -10.5 1 97.69 434 LYS B N 1
ATOM 7685 C CA . LYS B 1 434 ? 22 -10.281 -10.586 1 97.69 434 LYS B CA 1
ATOM 7686 C C . LYS B 1 434 ? 20.516 -10.555 -10.375 1 97.69 434 LYS B C 1
ATOM 7688 O O . LYS B 1 434 ? 20.094 -11.711 -10.273 1 97.69 434 LYS B O 1
ATOM 7693 N N . ARG B 1 435 ? 19.719 -9.523 -10.211 1 96.25 435 ARG B N 1
ATOM 7694 C CA . ARG B 1 435 ? 18.266 -9.562 -10.039 1 96.25 435 ARG B CA 1
ATOM 7695 C C . ARG B 1 435 ? 17.891 -10.336 -8.789 1 96.25 435 ARG B C 1
ATOM 7697 O O . ARG B 1 435 ? 16.797 -10.93 -8.719 1 96.25 435 ARG B O 1
ATOM 7704 N N . ARG B 1 436 ? 18.875 -10.398 -7.855 1 94.94 436 ARG B N 1
ATOM 7705 C CA . ARG B 1 436 ? 18.547 -10.883 -6.52 1 94.94 436 ARG B CA 1
ATOM 7706 C C . ARG B 1 436 ? 17.703 -9.859 -5.758 1 94.94 436 ARG B C 1
ATOM 7708 O O . ARG B 1 436 ? 16.969 -10.219 -4.84 1 94.94 436 ARG B O 1
ATOM 7715 N N . GLU B 1 437 ? 17.859 -8.641 -6.035 1 95.06 437 GLU B N 1
ATOM 7716 C CA . GLU B 1 437 ? 16.953 -7.551 -5.727 1 95.06 437 GLU B CA 1
ATOM 7717 C C . GLU B 1 437 ? 16.266 -7.027 -6.992 1 95.06 437 GLU B C 1
ATOM 7719 O O . GLU B 1 437 ? 16.734 -6.047 -7.586 1 95.06 437 GLU B O 1
ATOM 7724 N N . PRO B 1 438 ? 15.188 -7.637 -7.32 1 95.88 438 PRO B N 1
ATOM 7725 C CA . PRO B 1 438 ? 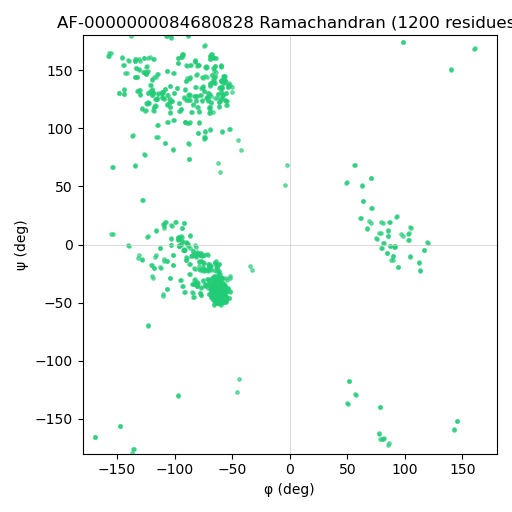14.562 -7.266 -8.594 1 95.88 438 PRO B CA 1
ATOM 7726 C C . PRO B 1 438 ? 13.898 -5.891 -8.539 1 95.88 438 PRO B C 1
ATOM 7728 O O . PRO B 1 438 ? 13.523 -5.422 -7.465 1 95.88 438 PRO B O 1
ATOM 7731 N N . ILE B 1 439 ? 13.797 -5.242 -9.664 1 97.94 439 ILE B N 1
ATOM 7732 C CA . ILE B 1 439 ? 13.023 -4.02 -9.859 1 97.94 439 ILE B CA 1
ATOM 7733 C C . ILE B 1 439 ? 11.875 -4.289 -10.836 1 97.94 439 ILE B C 1
ATOM 7735 O O . ILE B 1 439 ? 12.078 -4.297 -12.055 1 97.94 439 ILE B O 1
ATOM 7739 N N . THR B 1 440 ? 10.711 -4.434 -10.281 1 97.12 440 THR B N 1
ATOM 7740 C CA . THR B 1 440 ? 9.547 -4.785 -11.086 1 97.12 440 THR B CA 1
ATOM 7741 C C . THR B 1 440 ? 9.297 -3.74 -12.164 1 97.12 440 THR B C 1
ATOM 7743 O O . THR B 1 440 ? 9.266 -2.541 -11.883 1 97.12 440 THR B O 1
ATOM 7746 N N . GLY B 1 441 ? 9.117 -4.164 -13.375 1 96.31 441 GLY B N 1
ATOM 7747 C CA . GLY B 1 441 ? 8.875 -3.293 -14.516 1 96.31 441 GLY B CA 1
ATOM 7748 C C . GLY B 1 441 ? 10.148 -2.857 -15.211 1 96.31 441 GLY B C 1
ATOM 7749 O O . GLY B 1 441 ? 10.102 -2.238 -16.281 1 96.31 441 GLY B O 1
ATOM 7750 N N . VAL B 1 442 ? 11.32 -3.158 -14.547 1 97.56 442 VAL B N 1
ATOM 7751 C CA . VAL B 1 442 ? 12.594 -2.715 -15.102 1 97.56 442 VAL B CA 1
ATOM 7752 C C . VAL B 1 442 ? 13.508 -3.916 -15.32 1 97.56 442 VAL B C 1
ATOM 7754 O O . VAL B 1 442 ? 13.562 -4.469 -16.422 1 97.56 442 VAL B O 1
ATOM 7757 N N . SER B 1 443 ? 13.984 -4.504 -14.195 1 97.88 443 SER B N 1
ATOM 7758 C CA . SER B 1 443 ? 14.844 -5.676 -14.32 1 97.88 443 SER B CA 1
ATOM 7759 C C . SER B 1 443 ? 14.023 -6.945 -14.523 1 97.88 443 SER B C 1
ATOM 7761 O O . SER B 1 443 ? 14.5 -7.902 -15.141 1 97.88 443 SER B O 1
ATOM 7763 N N . GLU B 1 444 ? 12.789 -6.934 -13.945 1 96 444 GLU B N 1
ATOM 7764 C CA . GLU B 1 444 ? 11.836 -8.023 -14.125 1 96 444 GLU B CA 1
ATOM 7765 C C . GLU B 1 444 ? 10.555 -7.535 -14.789 1 96 444 GLU B C 1
ATOM 7767 O O . GLU B 1 444 ? 9.992 -6.52 -14.383 1 96 444 GLU B O 1
ATOM 7772 N N . PHE B 1 445 ? 10.156 -8.203 -15.82 1 96 445 PHE B N 1
ATOM 7773 C CA . PHE B 1 445 ? 8.93 -7.957 -16.562 1 96 445 PHE B CA 1
ATOM 7774 C C . PHE B 1 445 ? 8.945 -6.566 -17.188 1 96 445 PHE B C 1
ATOM 7776 O O . PHE B 1 445 ? 7.988 -5.801 -17.031 1 96 445 PHE B O 1
ATOM 7783 N N . PRO B 1 446 ? 10 -6.305 -17.859 1 96.5 446 PRO B N 1
ATOM 7784 C CA . PRO B 1 446 ? 10.078 -5.012 -18.547 1 96.5 446 PRO B CA 1
ATOM 7785 C C . PRO B 1 446 ? 9.055 -4.879 -19.672 1 96.5 446 PRO B C 1
ATOM 7787 O O . PRO B 1 446 ? 8.578 -5.887 -20.203 1 96.5 446 PRO B O 1
ATOM 7790 N N . LEU B 1 447 ? 8.633 -3.705 -19.984 1 94.81 447 LEU B N 1
ATOM 7791 C CA . LEU B 1 447 ? 7.762 -3.412 -21.109 1 94.81 447 LEU B CA 1
ATOM 7792 C C . LEU B 1 447 ? 8.477 -2.531 -22.125 1 94.81 447 LEU B C 1
ATOM 7794 O O . LEU B 1 447 ? 8.383 -1.304 -22.062 1 94.81 447 LEU B O 1
ATOM 7798 N N . LEU B 1 448 ? 9.094 -3.16 -23.078 1 94.44 448 LEU B N 1
ATOM 7799 C CA . LEU B 1 448 ? 9.945 -2.455 -24.031 1 94.44 448 LEU B CA 1
ATOM 7800 C C . LEU B 1 448 ? 9.125 -1.474 -24.859 1 94.44 448 LEU B C 1
ATOM 7802 O O . LEU B 1 448 ? 9.633 -0.43 -25.281 1 94.44 448 LEU B O 1
ATOM 7806 N N . SER B 1 449 ? 7.824 -1.789 -25.109 1 92 449 SER B N 1
ATOM 7807 C CA . SER B 1 449 ? 6.973 -0.977 -25.969 1 92 449 SER B CA 1
ATOM 7808 C C . SER B 1 449 ? 6.316 0.158 -25.188 1 92 449 SER B C 1
ATOM 7810 O O . SER B 1 449 ? 5.508 0.908 -25.734 1 92 449 SER B O 1
ATOM 7812 N N . GLU B 1 450 ? 6.715 0.329 -23.953 1 93.19 450 GLU B N 1
ATOM 7813 C CA . GLU B 1 450 ? 6.086 1.337 -23.109 1 93.19 450 GLU B CA 1
ATOM 7814 C C . GLU B 1 450 ? 6.219 2.73 -23.719 1 93.19 450 GLU B C 1
ATOM 7816 O O . GLU B 1 450 ? 7.273 3.082 -24.25 1 93.19 450 GLU B O 1
ATOM 7821 N N . LYS B 1 451 ? 5.055 3.527 -23.703 1 91.5 451 LYS B N 1
ATOM 7822 C CA . LYS B 1 451 ? 5.137 4.941 -24.062 1 91.5 451 LYS B CA 1
ATOM 7823 C C . LYS B 1 451 ? 5.73 5.762 -22.922 1 91.5 451 LYS B C 1
ATOM 7825 O O . LYS B 1 451 ? 5.203 5.758 -21.797 1 91.5 451 LYS B O 1
ATOM 7830 N N . PRO B 1 452 ? 6.762 6.461 -23.156 1 92.38 452 PRO B N 1
ATOM 7831 C CA . PRO B 1 452 ? 7.426 7.195 -22.078 1 92.38 452 PRO B CA 1
ATOM 7832 C C . PRO B 1 452 ? 6.566 8.32 -21.516 1 92.38 452 PRO B C 1
ATOM 7834 O O . PRO B 1 452 ? 5.852 8.992 -22.266 1 92.38 452 PRO B O 1
ATOM 7837 N N . VAL B 1 453 ? 6.57 8.508 -20.188 1 95.44 453 VAL B N 1
ATOM 7838 C CA . VAL B 1 453 ? 6.02 9.688 -19.531 1 95.44 453 VAL B CA 1
ATOM 7839 C C . VAL B 1 453 ? 7.035 10.828 -19.578 1 95.44 453 VAL B C 1
ATOM 7841 O O . VAL B 1 453 ? 8.18 10.664 -19.141 1 95.44 453 VAL B O 1
ATOM 7844 N N . VAL B 1 454 ? 6.66 11.953 -20.109 1 96.25 454 VAL B N 1
ATOM 7845 C CA . VAL B 1 454 ? 7.57 13.086 -20.266 1 96.25 454 VAL B CA 1
ATOM 7846 C C . VAL B 1 454 ? 7.195 14.188 -19.281 1 96.25 454 VAL B C 1
ATOM 7848 O O . VAL B 1 454 ? 6.016 14.508 -19.125 1 96.25 454 VAL B O 1
ATOM 7851 N N . ARG B 1 455 ? 8.188 14.773 -18.562 1 97.38 455 ARG B N 1
ATOM 7852 C CA . ARG B 1 455 ? 8.023 15.859 -17.609 1 97.38 455 ARG B CA 1
ATOM 7853 C C . ARG B 1 455 ? 9.055 16.953 -17.828 1 97.38 455 ARG B C 1
ATOM 7855 O O . ARG B 1 455 ? 10.148 16.688 -18.344 1 97.38 455 ARG B O 1
ATOM 7862 N N . GLU B 1 456 ? 8.594 18.203 -17.422 1 95.94 456 GLU B N 1
ATOM 7863 C CA . GLU B 1 456 ? 9.586 19.281 -17.391 1 95.94 456 GLU B CA 1
ATOM 7864 C C . GLU B 1 456 ? 10.711 18.953 -16.422 1 95.94 456 GLU B C 1
ATOM 7866 O O . GLU B 1 456 ? 10.469 18.438 -15.328 1 95.94 456 GLU B O 1
ATOM 7871 N N . PRO B 1 457 ? 11.945 19.203 -16.875 1 95 457 PRO B N 1
ATOM 7872 C CA . PRO B 1 457 ? 13.062 18.938 -15.961 1 95 457 PRO B CA 1
ATOM 7873 C C . PRO B 1 457 ? 12.969 19.75 -14.672 1 95 457 PRO B C 1
ATOM 7875 O O . PRO B 1 457 ? 12.57 20.922 -14.695 1 95 457 PRO B O 1
ATOM 7878 N N . ALA B 1 458 ? 13.312 19.172 -13.562 1 94 458 ALA B N 1
ATOM 7879 C CA . ALA B 1 458 ? 13.43 19.859 -12.281 1 94 458 ALA B CA 1
ATOM 7880 C C . ALA B 1 458 ? 14.75 20.609 -12.18 1 94 458 ALA B C 1
ATOM 7882 O O . ALA B 1 458 ? 15.719 20.281 -12.867 1 94 458 ALA B O 1
ATOM 7883 N N . PRO B 1 459 ? 14.719 21.641 -11.344 1 92.62 459 PRO B N 1
ATOM 7884 C CA . PRO B 1 459 ? 16 22.297 -11.094 1 92.62 459 PRO B CA 1
ATOM 7885 C C . PRO B 1 459 ? 17.062 21.328 -10.578 1 92.62 459 PRO B C 1
ATOM 7887 O O . PRO B 1 459 ? 16.766 20.438 -9.773 1 92.62 459 PRO B O 1
ATOM 7890 N N . GLU B 1 460 ? 18.266 21.5 -11.031 1 92.56 460 GLU B N 1
ATOM 7891 C CA . GLU B 1 460 ? 19.344 20.609 -10.594 1 92.56 460 GLU B CA 1
ATOM 7892 C C . GLU B 1 460 ? 19.672 20.828 -9.117 1 92.56 460 GLU B C 1
ATOM 7894 O O . GLU B 1 460 ? 19.953 21.938 -8.695 1 92.56 460 GLU B O 1
ATOM 7899 N N . PRO B 1 461 ? 19.594 19.859 -8.352 1 93.19 461 PRO B N 1
ATOM 7900 C CA . PRO B 1 461 ? 19.938 20 -6.93 1 93.19 461 PRO B CA 1
ATOM 7901 C C . PRO B 1 461 ? 21.438 20.219 -6.699 1 93.19 461 PRO B C 1
ATOM 7903 O O . PRO B 1 461 ? 22.25 19.953 -7.586 1 93.19 461 PRO B O 1
ATOM 7906 N N . PRO B 1 462 ? 21.734 20.766 -5.527 1 92.88 462 PRO B N 1
ATOM 7907 C CA . PRO B 1 462 ? 23.156 20.938 -5.215 1 92.88 462 PRO B CA 1
ATOM 7908 C C . PRO B 1 462 ? 23.938 19.609 -5.273 1 92.88 462 PRO B C 1
ATOM 7910 O O . PRO B 1 462 ? 23.391 18.562 -4.945 1 92.88 462 PRO B O 1
ATOM 7913 N N . SER B 1 463 ? 25.25 19.719 -5.738 1 94.31 463 SER B N 1
ATOM 7914 C CA . SER B 1 463 ? 26.078 18.531 -5.898 1 94.31 463 SER B CA 1
ATOM 7915 C C . SER B 1 463 ? 27.5 18.797 -5.402 1 94.31 463 SER B C 1
ATOM 7917 O O . SER B 1 463 ? 27.797 19.875 -4.895 1 94.31 463 SER B O 1
ATOM 7919 N N . GLY B 1 464 ? 28.297 17.797 -5.496 1 95.62 464 GLY B N 1
ATOM 7920 C CA . GLY B 1 464 ? 29.688 17.938 -5.094 1 95.62 464 GLY B CA 1
ATOM 7921 C C . GLY B 1 464 ? 30.047 17.109 -3.873 1 95.62 464 GLY B C 1
ATOM 7922 O O . GLY B 1 464 ? 31.219 16.875 -3.602 1 95.62 464 GLY B O 1
ATOM 7923 N N . GLY B 1 465 ? 29.078 16.766 -3.098 1 97.75 465 GLY B N 1
ATOM 7924 C CA . GLY B 1 465 ? 29.266 15.906 -1.938 1 97.75 465 GLY B CA 1
ATOM 7925 C C . GLY B 1 465 ? 28.938 14.453 -2.209 1 97.75 465 GLY B C 1
ATOM 7926 O O . GLY B 1 465 ? 29.438 13.867 -3.18 1 97.75 465 GLY B O 1
ATOM 7927 N N . LEU B 1 466 ? 28.125 13.836 -1.36 1 98.5 466 LEU B N 1
ATOM 7928 C CA . LEU B 1 466 ? 27.719 12.438 -1.516 1 98.5 466 LEU B CA 1
ATOM 7929 C C . LEU B 1 466 ? 26.875 12.258 -2.773 1 98.5 466 LEU B C 1
ATOM 7931 O O . LEU B 1 466 ? 26.062 13.117 -3.105 1 98.5 466 LEU B O 1
ATOM 7935 N N . PRO B 1 467 ? 27.094 11.211 -3.5 1 97.75 467 PRO B N 1
ATOM 7936 C CA . PRO B 1 467 ? 26.328 10.984 -4.727 1 97.75 467 PRO B CA 1
ATOM 7937 C C . PRO B 1 467 ? 24.859 10.648 -4.449 1 97.75 467 PRO B C 1
ATOM 7939 O O . PRO B 1 467 ? 24.484 10.383 -3.305 1 97.75 467 PRO B O 1
ATOM 7942 N N . ARG B 1 468 ? 24.062 10.766 -5.391 1 97.69 468 ARG B N 1
ATOM 7943 C CA . ARG B 1 468 ? 22.703 10.258 -5.402 1 97.69 468 ARG B CA 1
ATOM 7944 C C . ARG B 1 468 ? 22.578 9.031 -6.305 1 97.69 468 ARG B C 1
ATOM 7946 O O . ARG B 1 468 ? 23.031 9.055 -7.449 1 97.69 468 ARG B O 1
ATOM 7953 N N . VAL B 1 469 ? 22.016 7.969 -5.762 1 98.19 469 VAL B N 1
ATOM 7954 C CA . VAL B 1 469 ? 21.922 6.73 -6.531 1 98.19 469 VAL B CA 1
ATOM 7955 C C . VAL B 1 469 ? 20.453 6.352 -6.734 1 98.19 469 VAL B C 1
ATOM 7957 O O . VAL B 1 469 ? 19.578 6.875 -6.055 1 98.19 469 VAL B O 1
ATOM 7960 N N . ARG B 1 470 ? 20.172 5.547 -7.703 1 97.88 470 ARG B N 1
ATOM 7961 C CA . ARG B 1 470 ? 18.875 4.918 -7.949 1 97.88 470 ARG B CA 1
ATOM 7962 C C . ARG B 1 470 ? 19.031 3.428 -8.227 1 97.88 470 ARG B C 1
ATOM 7964 O O . ARG B 1 470 ? 19.953 3.016 -8.93 1 97.88 470 ARG B O 1
ATOM 7971 N N . ARG B 1 471 ? 18.094 2.691 -7.766 1 97.88 471 ARG B N 1
ATOM 7972 C CA . ARG B 1 471 ? 18.156 1.24 -7.91 1 97.88 471 ARG B CA 1
ATOM 7973 C C . ARG B 1 471 ? 18.156 0.836 -9.383 1 97.88 471 ARG B C 1
ATOM 7975 O O . ARG B 1 471 ? 18.75 -0.174 -9.75 1 97.88 471 ARG B O 1
ATOM 7982 N N . ASP B 1 472 ? 17.484 1.621 -10.234 1 97.75 472 ASP B N 1
ATOM 7983 C CA . ASP B 1 472 ? 17.281 1.193 -11.617 1 97.75 472 ASP B CA 1
ATOM 7984 C C . ASP B 1 472 ? 18.328 1.81 -12.539 1 97.75 472 ASP B C 1
ATOM 7986 O O . ASP B 1 472 ? 18.266 1.65 -13.758 1 97.75 472 ASP B O 1
ATOM 7990 N N . GLU B 1 473 ? 19.312 2.496 -12.023 1 97.19 473 GLU B N 1
ATOM 7991 C CA . GLU B 1 473 ? 20.203 3.352 -12.812 1 97.19 473 GLU B CA 1
ATOM 7992 C C . GLU B 1 473 ? 20.953 2.549 -13.875 1 97.19 473 GLU B C 1
ATOM 7994 O O . GLU B 1 473 ? 21.078 2.994 -15.016 1 97.19 473 GLU B O 1
ATOM 7999 N N . ALA B 1 474 ? 21.453 1.368 -13.508 1 98.06 474 ALA B N 1
ATOM 8000 C CA . ALA B 1 474 ? 22.203 0.556 -14.461 1 98.06 474 ALA B CA 1
ATOM 8001 C C . ALA B 1 474 ? 21.312 0.109 -15.617 1 98.06 474 ALA B C 1
ATOM 8003 O O . ALA B 1 474 ? 21.734 0.151 -16.781 1 98.06 474 ALA B O 1
ATOM 8004 N N . TYR B 1 475 ? 20.125 -0.353 -15.359 1 98.56 475 TYR B N 1
ATOM 8005 C CA . TYR B 1 475 ? 19.203 -0.797 -16.391 1 98.56 475 TYR B CA 1
ATOM 8006 C C . TYR B 1 475 ? 18.719 0.377 -17.234 1 98.56 475 TYR B C 1
ATOM 8008 O O . TYR B 1 475 ? 18.531 0.245 -18.453 1 98.56 475 TYR B O 1
ATOM 8016 N N . GLU B 1 476 ? 18.5 1.522 -16.547 1 97.56 476 GLU B N 1
ATOM 8017 C CA . GLU B 1 476 ? 18.094 2.717 -17.281 1 97.56 476 GLU B CA 1
ATOM 8018 C C . GLU B 1 476 ? 19.156 3.139 -18.281 1 97.56 476 GLU B C 1
ATOM 8020 O O . GLU B 1 476 ? 18.828 3.594 -19.391 1 97.56 476 GLU B O 1
ATOM 8025 N N . ALA B 1 477 ? 20.391 3.047 -17.891 1 97.88 477 ALA B N 1
ATOM 8026 C CA . ALA B 1 477 ? 21.484 3.381 -18.797 1 97.88 477 ALA B CA 1
ATOM 8027 C C . ALA B 1 477 ? 21.453 2.479 -20.031 1 97.88 477 ALA B C 1
ATOM 8029 O O . ALA B 1 477 ? 21.672 2.945 -21.156 1 97.88 477 ALA B O 1
ATOM 8030 N N . LEU B 1 478 ? 21.219 1.22 -19.844 1 98.5 478 LEU B N 1
ATOM 8031 C CA . LEU B 1 478 ? 21.141 0.267 -20.953 1 98.5 478 LEU B CA 1
ATOM 8032 C C . LEU B 1 478 ? 19.953 0.587 -21.859 1 98.5 478 LEU B C 1
ATOM 8034 O O . LEU B 1 478 ? 20.094 0.602 -23.094 1 98.5 478 LEU B O 1
ATOM 8038 N N . ARG B 1 479 ? 18.844 0.822 -21.281 1 97.94 479 ARG B N 1
ATOM 8039 C CA . ARG B 1 479 ? 17.641 1.15 -22.031 1 97.94 479 ARG B CA 1
ATOM 8040 C C . ARG B 1 479 ? 17.828 2.449 -22.812 1 97.94 479 ARG B C 1
ATOM 8042 O O . ARG B 1 479 ? 17.266 2.607 -23.906 1 97.94 479 ARG B O 1
ATOM 8049 N N . ALA B 1 480 ? 18.5 3.396 -22.219 1 96.88 480 ALA B N 1
ATOM 8050 C CA . ALA B 1 480 ? 18.781 4.664 -22.891 1 96.88 480 ALA B CA 1
ATOM 8051 C C . ALA B 1 480 ? 19.625 4.449 -24.141 1 96.88 480 ALA B C 1
ATOM 8053 O O . ALA B 1 480 ? 19.406 5.109 -25.172 1 96.88 480 ALA B O 1
ATOM 8054 N N . ARG B 1 481 ? 20.625 3.568 -24.047 1 98.06 481 ARG B N 1
ATOM 8055 C CA . ARG B 1 481 ? 21.406 3.203 -25.219 1 98.06 481 ARG B CA 1
ATOM 8056 C C . ARG B 1 481 ? 20.516 2.67 -26.328 1 98.06 481 ARG B C 1
ATOM 8058 O O . ARG B 1 481 ? 20.656 3.057 -27.5 1 98.06 481 ARG B O 1
ATOM 8065 N N . SER B 1 482 ? 19.656 1.792 -25.969 1 97.88 482 SER B N 1
ATOM 8066 C CA . SER B 1 482 ? 18.734 1.195 -26.922 1 97.88 482 SER B CA 1
ATOM 8067 C C . SER B 1 482 ? 17.812 2.25 -27.547 1 97.88 482 SER B C 1
ATOM 8069 O O . SER B 1 482 ? 17.562 2.223 -28.75 1 97.88 482 SER B O 1
ATOM 8071 N N . ASP B 1 483 ? 17.312 3.15 -26.766 1 96.75 483 ASP B N 1
ATOM 8072 C CA . ASP B 1 483 ? 16.469 4.234 -27.25 1 96.75 483 ASP B CA 1
ATOM 8073 C C . ASP B 1 483 ? 17.219 5.09 -28.281 1 96.75 483 ASP B C 1
ATOM 8075 O O . ASP B 1 483 ? 16.656 5.484 -29.297 1 96.75 483 ASP B O 1
ATOM 8079 N N . ALA B 1 484 ? 18.422 5.402 -27.938 1 97.12 484 ALA B N 1
ATOM 8080 C CA . ALA B 1 484 ? 19.25 6.195 -28.859 1 97.12 484 ALA B CA 1
ATOM 8081 C C . ALA B 1 484 ? 19.453 5.461 -30.172 1 97.12 484 ALA B C 1
ATOM 8083 O O . ALA B 1 484 ? 19.406 6.074 -31.25 1 97.12 484 ALA B O 1
ATOM 8084 N N . HIS B 1 485 ? 19.688 4.227 -30.109 1 97.56 485 HIS B N 1
ATOM 8085 C CA . HIS B 1 485 ? 19.859 3.404 -31.297 1 97.56 485 HIS B CA 1
ATOM 8086 C C . HIS B 1 485 ? 18.594 3.385 -32.156 1 97.56 485 HIS B C 1
ATOM 8088 O O . HIS B 1 485 ? 18.656 3.506 -33.375 1 97.56 485 HIS B O 1
ATOM 8094 N N . LEU B 1 486 ? 17.516 3.156 -31.469 1 96.88 486 LEU B N 1
ATOM 8095 C CA . LEU B 1 486 ? 16.234 3.182 -32.156 1 96.88 486 LEU B CA 1
ATOM 8096 C C . LEU B 1 486 ? 16.031 4.512 -32.875 1 96.88 486 LEU B C 1
ATOM 8098 O O . LEU B 1 486 ? 15.586 4.543 -34.031 1 96.88 486 LEU B O 1
ATOM 8102 N N . ALA B 1 487 ? 16.297 5.602 -32.188 1 96 487 ALA B N 1
ATOM 8103 C CA . ALA B 1 487 ? 16.156 6.93 -32.781 1 96 487 ALA B CA 1
ATOM 8104 C C . ALA B 1 487 ? 17.062 7.102 -34 1 96 487 ALA B C 1
ATOM 8106 O O . ALA B 1 487 ? 16.688 7.734 -34.969 1 96 487 ALA B O 1
ATOM 8107 N N . ALA B 1 488 ? 18.203 6.523 -33.938 1 96.88 488 ALA B N 1
ATOM 8108 C CA . ALA B 1 488 ? 19.219 6.707 -34.969 1 96.88 488 ALA B CA 1
ATOM 8109 C C . ALA B 1 488 ? 18.969 5.785 -36.156 1 96.88 488 ALA B C 1
ATOM 8111 O O . ALA B 1 488 ? 19.219 6.156 -37.312 1 96.88 488 ALA B O 1
ATOM 8112 N N . THR B 1 489 ? 18.453 4.609 -35.906 1 96.25 489 THR B N 1
ATOM 8113 C CA . THR B 1 489 ? 18.453 3.594 -36.938 1 96.25 489 THR B CA 1
ATOM 8114 C C . THR B 1 489 ? 17.016 3.201 -37.312 1 96.25 489 THR B C 1
ATOM 8116 O O . THR B 1 489 ? 16.797 2.568 -38.344 1 96.25 489 THR B O 1
ATOM 8119 N N . GLY B 1 490 ? 16.094 3.477 -36.438 1 95.5 490 GLY B N 1
ATOM 8120 C CA . GLY B 1 490 ? 14.703 3.115 -36.688 1 95.5 490 GLY B CA 1
ATOM 8121 C C . GLY B 1 490 ? 14.344 1.744 -36.156 1 95.5 490 GLY B C 1
ATOM 8122 O O . GLY B 1 490 ? 13.18 1.335 -36.188 1 95.5 490 GLY B O 1
ATOM 8123 N N . ALA B 1 491 ? 15.344 1.068 -35.562 1 95.38 491 ALA B N 1
ATOM 8124 C CA . ALA B 1 491 ? 15.078 -0.258 -35.031 1 95.38 491 ALA B CA 1
ATOM 8125 C C . ALA B 1 491 ? 15.852 -0.482 -33.719 1 95.38 491 ALA B C 1
ATOM 8127 O O . ALA B 1 491 ? 16.953 0.051 -33.562 1 95.38 491 ALA B O 1
ATOM 8128 N N . ARG B 1 492 ? 15.234 -1.272 -32.844 1 97 492 ARG B N 1
ATOM 8129 C CA . ARG B 1 492 ? 15.938 -1.673 -31.641 1 97 492 ARG B CA 1
ATOM 8130 C C . ARG B 1 492 ? 16.891 -2.826 -31.922 1 97 492 ARG B C 1
ATOM 8132 O O . ARG B 1 492 ? 16.719 -3.568 -32.875 1 97 492 ARG B O 1
ATOM 8139 N N . PRO B 1 493 ? 17.953 -2.887 -31.062 1 97.88 493 PRO B N 1
ATOM 8140 C CA . PRO B 1 493 ? 18.734 -4.121 -31.172 1 97.88 493 PRO B CA 1
ATOM 8141 C C . PRO B 1 493 ? 17.891 -5.371 -30.938 1 97.88 493 PRO B C 1
ATOM 8143 O O . PRO B 1 493 ? 16.969 -5.355 -30.109 1 97.88 493 PRO B O 1
ATOM 8146 N N . ARG B 1 494 ? 18.219 -6.422 -31.656 1 98.12 494 ARG B N 1
ATOM 8147 C CA . ARG B 1 494 ? 17.406 -7.629 -31.625 1 98.12 494 ARG B CA 1
ATOM 8148 C C . ARG B 1 494 ? 18.234 -8.844 -31.219 1 98.12 494 ARG B C 1
ATOM 8150 O O . ARG B 1 494 ? 19.453 -8.875 -31.453 1 98.12 494 ARG B O 1
ATOM 8157 N N . ILE B 1 495 ? 17.641 -9.781 -30.578 1 98.5 495 ILE B N 1
ATOM 8158 C CA . ILE B 1 495 ? 18.234 -11.07 -30.266 1 98.5 495 ILE B CA 1
ATOM 8159 C C . ILE B 1 495 ? 17.281 -12.195 -30.656 1 98.5 495 ILE B C 1
ATOM 8161 O O . ILE B 1 495 ? 16.062 -12.07 -30.484 1 98.5 495 ILE B O 1
ATOM 8165 N N . TYR B 1 496 ? 17.766 -13.172 -31.312 1 98.62 496 TYR B N 1
ATOM 8166 C CA . TYR B 1 496 ? 16.922 -14.273 -31.781 1 98.62 496 TYR B CA 1
ATOM 8167 C C . TYR B 1 496 ? 16.844 -15.375 -30.75 1 98.62 496 TYR B C 1
ATOM 8169 O O . TYR B 1 496 ? 17.875 -15.852 -30.25 1 98.62 496 TYR B O 1
ATOM 8177 N N . LEU B 1 497 ? 15.68 -15.773 -30.312 1 98.5 497 LEU B N 1
ATOM 8178 C CA . LEU B 1 497 ? 15.477 -16.906 -29.406 1 98.5 497 LEU B CA 1
ATOM 8179 C C . LEU B 1 497 ? 15.258 -18.203 -30.188 1 98.5 497 LEU B C 1
ATOM 8181 O O . LEU B 1 497 ? 14.18 -18.422 -30.734 1 98.5 497 LEU B O 1
ATOM 8185 N N . ALA B 1 498 ? 16.25 -19.016 -30.203 1 98.19 498 ALA B N 1
ATOM 8186 C CA . ALA B 1 498 ? 16.188 -20.297 -30.891 1 98.19 498 ALA B CA 1
ATOM 8187 C C . ALA B 1 498 ? 15.609 -21.375 -29.984 1 98.19 498 ALA B C 1
ATOM 8189 O O . ALA B 1 498 ? 16.297 -21.906 -29.109 1 98.19 498 ALA B O 1
ATOM 8190 N N . THR B 1 499 ? 14.391 -21.734 -30.25 1 96.75 499 THR B N 1
ATOM 8191 C CA . THR B 1 499 ? 13.688 -22.703 -29.406 1 96.75 499 THR B CA 1
ATOM 8192 C C . THR B 1 499 ? 13.883 -24.109 -29.922 1 96.75 499 THR B C 1
ATOM 8194 O O . THR B 1 499 ? 13.828 -24.359 -31.125 1 96.75 499 THR B O 1
ATOM 8197 N N . LEU B 1 500 ? 14.344 -24.984 -29.047 1 96 500 LEU B N 1
ATOM 8198 C CA . LEU B 1 500 ? 14.57 -26.375 -29.422 1 96 500 LEU B CA 1
ATOM 8199 C C . LEU B 1 500 ? 13.562 -27.297 -28.734 1 96 500 LEU B C 1
ATOM 8201 O O . LEU B 1 500 ? 13.391 -27.219 -27.516 1 96 500 LEU B O 1
ATOM 8205 N N . GLY B 1 501 ? 12.945 -28.156 -29.484 1 94 501 GLY B N 1
ATOM 8206 C CA . GLY B 1 501 ? 12.008 -29.109 -28.906 1 94 501 GLY B CA 1
ATOM 8207 C C . GLY B 1 501 ? 10.609 -28.562 -28.75 1 94 501 GLY B C 1
ATOM 8208 O O . GLY B 1 501 ? 10.258 -27.562 -29.391 1 94 501 GLY B O 1
ATOM 8209 N N . PRO B 1 502 ? 9.789 -29.359 -28.078 1 91.38 502 PRO B N 1
ATOM 8210 C CA . PRO B 1 502 ? 8.414 -28.906 -27.875 1 91.38 502 PRO B CA 1
ATOM 8211 C C . PRO B 1 502 ? 8.312 -27.688 -26.969 1 91.38 502 PRO B C 1
ATOM 8213 O O . PRO B 1 502 ? 9.25 -27.391 -26.219 1 91.38 502 PRO B O 1
ATOM 8216 N N . ALA B 1 503 ? 7.211 -26.969 -27.016 1 88 503 ALA B N 1
ATOM 8217 C CA . ALA B 1 503 ? 6.98 -25.734 -26.266 1 88 503 ALA B CA 1
ATOM 8218 C C . ALA B 1 503 ? 7.207 -25.953 -24.781 1 88 503 ALA B C 1
ATOM 8220 O O . ALA B 1 503 ? 7.723 -25.062 -24.094 1 88 503 ALA B O 1
ATOM 8221 N N . ALA B 1 504 ? 6.824 -27.047 -24.25 1 85.12 504 ALA B N 1
ATOM 8222 C CA . ALA B 1 504 ? 6.965 -27.359 -22.828 1 85.12 504 ALA B CA 1
ATOM 8223 C C . ALA B 1 504 ? 8.43 -27.359 -22.406 1 85.12 504 ALA B C 1
ATOM 8225 O O . ALA B 1 504 ? 8.758 -27.062 -21.266 1 85.12 504 ALA B O 1
ATOM 8226 N N . ALA B 1 505 ? 9.289 -27.672 -23.391 1 91.44 505 ALA B N 1
ATOM 8227 C CA . ALA B 1 505 ? 10.719 -27.781 -23.109 1 91.44 505 ALA B CA 1
ATOM 8228 C C . ALA B 1 505 ? 11.383 -26.422 -23.062 1 91.44 505 ALA B C 1
ATOM 8230 O O . ALA B 1 505 ? 12.281 -26.172 -22.25 1 91.44 505 ALA B O 1
ATOM 8231 N N . TYR B 1 506 ? 10.867 -25.531 -23.953 1 94.38 506 TYR B N 1
ATOM 8232 C CA . TYR B 1 506 ? 11.68 -24.328 -24.109 1 94.38 506 TYR B CA 1
ATOM 8233 C C . TYR B 1 506 ? 10.984 -23.109 -23.484 1 94.38 506 TYR B C 1
ATOM 8235 O O . TYR B 1 506 ? 11.594 -22.062 -23.312 1 94.38 506 TYR B O 1
ATOM 8243 N N . THR B 1 507 ? 9.703 -23.125 -23.141 1 91.44 507 THR B N 1
ATOM 8244 C CA . THR B 1 507 ? 8.906 -21.953 -22.797 1 91.44 507 THR B CA 1
ATOM 8245 C C . THR B 1 507 ? 9.5 -21.219 -21.609 1 91.44 507 THR B C 1
ATOM 8247 O O . THR B 1 507 ? 9.633 -20 -21.625 1 91.44 507 THR B O 1
ATOM 8250 N N . ALA B 1 508 ? 9.828 -21.984 -20.562 1 91.75 508 ALA B N 1
ATOM 8251 C CA . ALA B 1 508 ? 10.367 -21.359 -19.359 1 91.75 508 ALA B CA 1
ATOM 8252 C C . ALA B 1 508 ? 11.641 -20.578 -19.672 1 91.75 508 ALA B C 1
ATOM 8254 O O . ALA B 1 508 ? 11.805 -19.438 -19.219 1 91.75 508 ALA B O 1
ATOM 8255 N N . ARG B 1 509 ? 12.492 -21.188 -20.5 1 96.25 509 ARG B N 1
ATOM 8256 C CA . ARG B 1 509 ? 13.781 -20.578 -20.766 1 96.25 509 ARG B CA 1
ATOM 8257 C C . ARG B 1 509 ? 13.656 -19.484 -21.812 1 96.25 509 ARG B C 1
ATOM 8259 O O . ARG B 1 509 ? 14.383 -18.484 -21.766 1 96.25 509 ARG B O 1
ATOM 8266 N N . SER B 1 510 ? 12.773 -19.688 -22.781 1 96.25 510 SER B N 1
ATOM 8267 C CA . SER B 1 510 ? 12.539 -18.625 -23.75 1 96.25 510 SER B CA 1
ATOM 8268 C C . SER B 1 510 ? 11.93 -17.391 -23.094 1 96.25 510 SER B C 1
ATOM 8270 O O . SER B 1 510 ? 12.289 -16.266 -23.422 1 96.25 510 SER B O 1
ATOM 8272 N N . THR B 1 511 ? 10.992 -17.609 -22.125 1 94.5 511 THR B N 1
ATOM 8273 C CA . THR B 1 511 ? 10.375 -16.516 -21.391 1 94.5 511 THR B CA 1
ATOM 8274 C C . THR B 1 511 ? 11.414 -15.789 -20.531 1 94.5 511 THR B C 1
ATOM 8276 O O . THR B 1 511 ? 11.438 -14.555 -20.484 1 94.5 511 THR B O 1
ATOM 8279 N N . PHE B 1 512 ? 12.266 -16.578 -19.891 1 96.31 512 PHE B N 1
ATOM 8280 C CA . PHE B 1 512 ? 13.336 -16 -19.094 1 96.31 512 PHE B CA 1
ATOM 8281 C C . PHE B 1 512 ? 14.25 -15.133 -19.953 1 96.31 512 PHE B C 1
ATOM 8283 O O . PHE B 1 512 ? 14.547 -13.992 -19.578 1 96.31 512 PHE B O 1
ATOM 8290 N N . ALA B 1 513 ? 14.68 -15.695 -21.062 1 98.12 513 ALA B N 1
ATOM 8291 C CA . ALA B 1 513 ? 15.594 -14.984 -21.938 1 98.12 513 ALA B CA 1
ATOM 8292 C C . ALA B 1 513 ? 14.961 -13.711 -22.484 1 98.12 513 ALA B C 1
ATOM 8294 O O . ALA B 1 513 ? 15.594 -12.656 -22.531 1 98.12 513 ALA B O 1
ATOM 8295 N N . ALA B 1 514 ? 13.719 -13.852 -22.922 1 97.44 514 ALA B N 1
ATOM 8296 C CA . ALA B 1 514 ? 13.008 -12.688 -23.438 1 97.44 514 ALA B CA 1
ATOM 8297 C C . ALA B 1 514 ? 12.969 -11.562 -22.406 1 97.44 514 ALA B C 1
ATOM 8299 O O . ALA B 1 514 ? 13.234 -10.406 -22.719 1 97.44 514 ALA B O 1
ATOM 8300 N N . ASN B 1 515 ? 12.656 -11.898 -21.203 1 97 515 ASN B N 1
ATOM 8301 C CA . ASN B 1 515 ? 12.594 -10.922 -20.109 1 97 515 ASN B CA 1
ATOM 8302 C C . ASN B 1 515 ? 13.953 -10.305 -19.828 1 97 515 ASN B C 1
ATOM 8304 O O . ASN B 1 515 ? 14.062 -9.086 -19.641 1 97 515 ASN B O 1
ATOM 8308 N N . LEU B 1 516 ? 14.938 -11.156 -19.828 1 98.25 516 LEU B N 1
ATOM 8309 C CA . LEU B 1 516 ? 16.281 -10.688 -19.547 1 98.25 516 LEU B CA 1
ATOM 8310 C C . LEU B 1 516 ? 16.734 -9.648 -20.562 1 98.25 516 LEU B C 1
ATOM 8312 O O . LEU B 1 516 ? 17.156 -8.547 -20.203 1 98.25 516 LEU B O 1
ATOM 8316 N N . PHE B 1 517 ? 16.625 -9.922 -21.812 1 98.62 517 PHE B N 1
ATOM 8317 C CA . PHE B 1 517 ? 17.172 -9.062 -22.844 1 98.62 517 PHE B CA 1
ATOM 8318 C C . PHE B 1 517 ? 16.344 -7.801 -23 1 98.62 517 PHE B C 1
ATOM 8320 O O . PHE B 1 517 ? 16.875 -6.719 -23.266 1 98.62 517 PHE B O 1
ATOM 8327 N N . GLN B 1 518 ? 15.039 -7.961 -22.812 1 98.06 518 GLN B N 1
ATOM 8328 C CA . GLN B 1 518 ? 14.188 -6.777 -22.844 1 98.06 518 GLN B CA 1
ATOM 8329 C C . GLN B 1 518 ? 14.57 -5.789 -21.75 1 98.06 518 GLN B C 1
ATOM 8331 O O . GLN B 1 518 ? 14.422 -4.578 -21.922 1 98.06 518 GLN B O 1
ATOM 8336 N N . ALA B 1 519 ? 15.086 -6.246 -20.625 1 98.12 519 ALA B N 1
ATOM 8337 C CA . ALA B 1 519 ? 15.516 -5.387 -19.516 1 98.12 519 ALA B CA 1
ATOM 8338 C C . ALA B 1 519 ? 16.625 -4.445 -19.969 1 98.12 519 ALA B C 1
ATOM 8340 O O . ALA B 1 519 ? 16.812 -3.371 -19.391 1 98.12 519 ALA B O 1
ATOM 8341 N N . GLY B 1 520 ? 17.344 -4.855 -21 1 98.38 520 GLY B N 1
ATOM 8342 C CA . GLY B 1 520 ? 18.422 -4.031 -21.547 1 98.38 520 GLY B CA 1
ATOM 8343 C C . GLY B 1 520 ? 18.031 -3.328 -22.844 1 98.38 520 GLY B C 1
ATOM 8344 O O . GLY B 1 520 ? 18.875 -2.744 -23.516 1 98.38 520 GLY B O 1
ATOM 8345 N N . GLY B 1 521 ? 16.797 -3.441 -23.234 1 98.25 521 GLY B N 1
ATOM 8346 C CA . GLY B 1 521 ? 16.312 -2.766 -24.438 1 98.25 521 GLY B CA 1
ATOM 8347 C C . GLY B 1 521 ? 16.531 -3.564 -25.703 1 98.25 521 GLY B C 1
ATOM 8348 O O . GLY B 1 521 ? 16.547 -3.004 -26.797 1 98.25 521 GLY B O 1
ATOM 8349 N N . ILE B 1 522 ? 16.734 -4.832 -25.547 1 98.62 522 ILE B N 1
ATOM 8350 C CA . ILE B 1 522 ? 16.969 -5.695 -26.703 1 98.62 522 ILE B CA 1
ATOM 8351 C C . ILE B 1 522 ? 15.703 -6.477 -27.031 1 98.62 522 ILE B C 1
ATOM 8353 O O . ILE B 1 522 ? 15.164 -7.184 -26.188 1 98.62 522 ILE B O 1
ATOM 8357 N N . GLU B 1 523 ? 15.203 -6.371 -28.219 1 98.12 523 GLU B N 1
ATOM 8358 C CA . GLU B 1 523 ? 13.945 -6.977 -28.641 1 98.12 523 GLU B CA 1
ATOM 8359 C C . GLU B 1 523 ? 14.133 -8.461 -28.969 1 98.12 523 GLU B C 1
ATOM 8361 O O . GLU B 1 523 ? 14.883 -8.805 -29.875 1 98.12 523 GLU B O 1
ATOM 8366 N N . PRO B 1 524 ? 13.469 -9.328 -28.266 1 97.88 524 PRO B N 1
ATOM 8367 C CA . PRO B 1 524 ? 13.516 -10.75 -28.609 1 97.88 524 PRO B CA 1
ATOM 8368 C C . PRO B 1 524 ? 12.68 -11.094 -29.844 1 97.88 524 PRO B C 1
ATOM 8370 O O . PRO B 1 524 ? 11.57 -10.57 -30 1 97.88 524 PRO B O 1
ATOM 8373 N N . VAL B 1 525 ? 13.234 -11.867 -30.672 1 97.19 525 VAL B N 1
ATOM 8374 C CA . VAL B 1 525 ? 12.547 -12.336 -31.875 1 97.19 525 VAL B CA 1
ATOM 8375 C C . VAL B 1 525 ? 12.414 -13.859 -31.828 1 97.19 525 VAL B C 1
ATOM 8377 O O . VAL B 1 525 ? 13.414 -14.57 -31.703 1 97.19 525 VAL B O 1
ATOM 8380 N N . THR B 1 526 ? 11.242 -14.344 -31.812 1 91.12 526 THR B N 1
ATOM 8381 C CA . THR B 1 526 ? 11.016 -15.781 -31.719 1 91.12 526 THR B CA 1
ATOM 8382 C C . THR B 1 526 ? 10.43 -16.328 -33 1 91.12 526 THR B C 1
ATOM 8384 O O . THR B 1 526 ? 10.508 -17.531 -33.25 1 91.12 526 THR B O 1
ATOM 8387 N N . ALA B 1 527 ? 9.852 -15.484 -33.781 1 89.19 527 ALA B N 1
ATOM 8388 C CA . ALA B 1 527 ? 9.188 -15.922 -35 1 89.19 527 ALA B CA 1
ATOM 8389 C C . ALA B 1 527 ? 10.164 -15.977 -36.188 1 89.19 527 ALA B C 1
ATOM 8391 O O . ALA B 1 527 ? 11.062 -15.141 -36.281 1 89.19 527 ALA B O 1
ATOM 8392 N N . GLY B 1 528 ? 9.984 -16.969 -37.031 1 91.5 528 GLY B N 1
ATOM 8393 C CA . GLY B 1 528 ? 10.789 -17.047 -38.25 1 91.5 528 GLY B CA 1
ATOM 8394 C C . GLY B 1 528 ? 12.164 -17.656 -38 1 91.5 528 GLY B C 1
ATOM 8395 O O . GLY B 1 528 ? 12.383 -18.344 -37 1 91.5 528 GLY B O 1
ATOM 8396 N N . THR B 1 529 ? 13.109 -17.516 -39.031 1 95.25 529 THR B N 1
ATOM 8397 C CA . THR B 1 529 ? 14.469 -18.031 -38.938 1 95.25 529 THR B CA 1
ATOM 8398 C C . THR B 1 529 ? 15.438 -16.969 -38.438 1 95.25 529 THR B C 1
ATOM 8400 O O . THR B 1 529 ? 15.102 -15.781 -38.406 1 95.25 529 THR B O 1
ATOM 8403 N N . PHE B 1 530 ? 16.516 -17.469 -38 1 97.38 530 PHE B N 1
ATOM 8404 C CA . PHE B 1 530 ? 17.547 -16.531 -37.562 1 97.38 530 PHE B CA 1
ATOM 8405 C C . PHE B 1 530 ? 17.891 -15.539 -38.656 1 97.38 530 PHE B C 1
ATOM 8407 O O . PHE B 1 530 ? 18.031 -14.344 -38.406 1 97.38 530 PHE B O 1
ATOM 8414 N N . GLU B 1 531 ? 17.953 -15.984 -39.875 1 95.44 531 GLU B N 1
ATOM 8415 C CA . GLU B 1 531 ? 18.312 -15.148 -41 1 95.44 531 GLU B CA 1
ATOM 8416 C C . GLU B 1 531 ? 17.297 -14.031 -41.25 1 95.44 531 GLU B C 1
ATOM 8418 O O . GLU B 1 531 ? 17.672 -12.914 -41.594 1 95.44 531 GLU B O 1
ATOM 8423 N N . ASP B 1 532 ? 16.078 -14.289 -40.906 1 95 532 ASP B N 1
ATOM 8424 C CA . ASP B 1 532 ? 15.008 -13.336 -41.125 1 95 532 ASP B CA 1
ATOM 8425 C C . ASP B 1 532 ? 14.836 -12.391 -39.938 1 95 532 ASP B C 1
ATOM 8427 O O . ASP B 1 532 ? 14.156 -11.367 -40.062 1 95 532 ASP B O 1
ATOM 8431 N N . SER B 1 533 ? 15.484 -12.727 -38.875 1 96.06 533 SER B N 1
ATOM 8432 C CA . SER B 1 533 ? 15.195 -12.055 -37.625 1 96.06 533 SER B CA 1
ATOM 8433 C C . SER B 1 533 ? 15.852 -10.68 -37.562 1 96.06 533 SER B C 1
ATOM 8435 O O . SER B 1 533 ? 15.406 -9.797 -36.844 1 96.06 533 SER B O 1
ATOM 8437 N N . GLY B 1 534 ? 16.906 -10.469 -38.375 1 94.06 534 GLY B N 1
ATOM 8438 C CA . GLY B 1 534 ? 17.672 -9.234 -38.312 1 94.06 534 GLY B CA 1
ATOM 8439 C C . GLY B 1 534 ? 18.594 -9.18 -37.094 1 94.06 534 GLY B C 1
ATOM 8440 O O . GLY B 1 534 ? 19.281 -8.18 -36.875 1 94.06 534 GLY B O 1
ATOM 8441 N N . ALA B 1 535 ? 18.672 -10.266 -36.344 1 97.19 535 ALA B N 1
ATOM 8442 C CA . ALA B 1 535 ? 19.531 -10.336 -35.156 1 97.19 535 ALA B CA 1
ATOM 8443 C C . ALA B 1 535 ? 20.938 -10.758 -35.562 1 97.19 535 ALA B C 1
ATOM 8445 O O . ALA B 1 535 ? 21.156 -11.359 -36.594 1 97.19 535 ALA B O 1
ATOM 8446 N N . THR B 1 536 ? 21.859 -10.375 -34.781 1 96.62 536 THR B N 1
ATOM 8447 C CA . THR B 1 536 ? 23.25 -10.797 -35 1 96.62 536 THR B CA 1
ATOM 8448 C C . THR B 1 536 ? 23.656 -11.836 -33.969 1 96.62 536 THR B C 1
ATOM 8450 O O . THR B 1 536 ? 24.672 -12.508 -34.125 1 96.62 536 THR B O 1
ATOM 8453 N N . GLU B 1 537 ? 22.828 -11.945 -32.906 1 98.06 537 GLU B N 1
ATOM 8454 C CA . GLU B 1 537 ? 23.094 -12.898 -31.844 1 98.06 537 GLU B CA 1
ATOM 8455 C C . GLU B 1 537 ? 21.844 -13.719 -31.531 1 98.06 537 GLU B C 1
ATOM 8457 O O . GLU B 1 537 ? 20.734 -13.336 -31.891 1 98.06 537 GLU B O 1
ATOM 8462 N N . ALA B 1 538 ? 22.078 -14.867 -30.906 1 98.62 538 ALA B N 1
ATOM 8463 C CA . ALA B 1 538 ? 20.953 -15.773 -30.641 1 98.62 538 ALA B CA 1
ATOM 8464 C C . ALA B 1 538 ? 21.094 -16.406 -29.266 1 98.62 538 ALA B C 1
ATOM 8466 O O . ALA B 1 538 ? 22.188 -16.453 -28.688 1 98.62 538 ALA B O 1
ATOM 8467 N N . VAL B 1 539 ? 20 -16.875 -28.719 1 98.81 539 VAL B N 1
ATOM 8468 C CA . VAL B 1 539 ? 19.953 -17.609 -27.453 1 98.81 539 VAL B CA 1
ATOM 8469 C C . VAL B 1 539 ? 19.266 -18.953 -27.672 1 98.81 539 VAL B C 1
ATOM 8471 O O . VAL B 1 539 ? 18.125 -19.016 -28.125 1 98.81 539 VAL B O 1
ATOM 8474 N N . LEU B 1 540 ? 20 -20.047 -27.359 1 98.44 540 LEU B N 1
ATOM 8475 C CA . LEU B 1 540 ? 19.375 -21.359 -27.344 1 98.44 540 LEU B CA 1
ATOM 8476 C C . LEU B 1 540 ? 18.453 -21.5 -26.141 1 98.44 540 LEU B C 1
ATOM 8478 O O . LEU B 1 540 ? 18.859 -21.266 -25 1 98.44 540 LEU B O 1
ATOM 8482 N N . CYS B 1 541 ? 17.188 -21.875 -26.375 1 98.19 541 CYS B N 1
ATOM 8483 C CA . CYS B 1 541 ? 16.219 -22.047 -25.312 1 98.19 541 CYS B CA 1
ATOM 8484 C C . CYS B 1 541 ? 15.594 -23.438 -25.375 1 98.19 541 CYS B C 1
ATOM 8486 O O . CYS B 1 541 ? 14.898 -23.781 -26.328 1 98.19 541 CYS B O 1
ATOM 8488 N N . SER B 1 542 ? 15.828 -24.203 -24.406 1 97.44 542 SER B N 1
ATOM 8489 C CA . SER B 1 542 ? 15.266 -25.547 -24.328 1 97.44 542 SER B CA 1
ATOM 8490 C C . SER B 1 542 ? 15.492 -26.141 -22.938 1 97.44 542 SER B C 1
ATOM 8492 O O . SER B 1 542 ? 15.711 -25.406 -21.969 1 97.44 542 SER B O 1
ATOM 8494 N N . SER B 1 543 ? 15.312 -27.484 -22.766 1 95.75 543 SER B N 1
ATOM 8495 C CA . SER B 1 543 ? 15.562 -28.188 -21.531 1 95.75 543 SER B CA 1
ATOM 8496 C C . SER B 1 543 ? 16.984 -28.75 -21.484 1 95.75 543 SER B C 1
ATOM 8498 O O . SER B 1 543 ? 17.641 -28.875 -22.516 1 95.75 543 SER B O 1
ATOM 8500 N N . ASP B 1 544 ? 17.438 -29.109 -20.344 1 95.25 544 ASP B N 1
ATOM 8501 C CA . ASP B 1 544 ? 18.781 -29.672 -20.156 1 95.25 544 ASP B CA 1
ATOM 8502 C C . ASP B 1 544 ? 18.953 -30.953 -20.969 1 95.25 544 ASP B C 1
ATOM 8504 O O . ASP B 1 544 ? 20 -31.172 -21.562 1 95.25 544 ASP B O 1
ATOM 8508 N N . ASP B 1 545 ? 17.922 -31.766 -20.953 1 94.94 545 ASP B N 1
ATOM 8509 C CA . ASP B 1 545 ? 17.984 -33.031 -21.688 1 94.94 545 ASP B CA 1
ATOM 8510 C C . ASP B 1 545 ? 18.172 -32.781 -23.188 1 94.94 545 ASP B C 1
ATOM 8512 O O . ASP B 1 545 ? 19 -33.469 -23.828 1 94.94 545 ASP B O 1
ATOM 8516 N N . LEU B 1 546 ? 17.453 -31.844 -23.688 1 96.75 546 LEU B N 1
ATOM 8517 C CA . LEU B 1 546 ? 17.531 -31.578 -25.125 1 96.75 546 LEU B CA 1
ATOM 8518 C C . LEU B 1 546 ? 18.812 -30.844 -25.469 1 96.75 546 LEU B C 1
ATOM 8520 O O . LEU B 1 546 ? 19.344 -30.984 -26.578 1 96.75 546 LEU B O 1
ATOM 8524 N N . TYR B 1 547 ? 19.344 -30.047 -24.609 1 96.88 547 TYR B N 1
ATOM 8525 C CA . TYR B 1 547 ? 20.656 -29.422 -24.812 1 96.88 547 TYR B CA 1
ATOM 8526 C C . TYR B 1 547 ? 21.734 -30.469 -25.031 1 96.88 547 TYR B C 1
ATOM 8528 O O . TYR B 1 547 ? 22.547 -30.344 -25.953 1 96.88 547 TYR B O 1
ATOM 8536 N N . ALA B 1 548 ? 21.719 -31.5 -24.109 1 95.75 548 ALA B N 1
ATOM 8537 C CA . ALA B 1 548 ? 22.719 -32.562 -24.188 1 95.75 548 ALA B CA 1
ATOM 8538 C C . ALA B 1 548 ? 22.719 -33.219 -25.562 1 95.75 548 ALA B C 1
ATOM 8540 O O . ALA B 1 548 ? 23.781 -33.625 -26.062 1 95.75 548 ALA B O 1
ATOM 8541 N N . GLU B 1 549 ? 21.578 -33.188 -26.141 1 96.06 549 GLU B N 1
ATOM 8542 C CA . GLU B 1 549 ? 21.422 -33.875 -27.406 1 96.06 549 GLU B CA 1
ATOM 8543 C C . GLU B 1 549 ? 21.656 -32.938 -28.594 1 96.06 549 GLU B C 1
ATOM 8545 O O . GLU B 1 549 ? 22.141 -33.375 -29.641 1 96.06 549 GLU B O 1
ATOM 8550 N N . GLN B 1 550 ? 21.25 -31.688 -28.453 1 97 550 GLN B N 1
ATOM 8551 C CA . GLN B 1 550 ? 21.062 -30.922 -29.672 1 97 550 GLN B CA 1
ATOM 8552 C C . GLN B 1 550 ? 21.812 -29.594 -29.609 1 97 550 GLN B C 1
ATOM 8554 O O . GLN B 1 550 ? 22 -28.922 -30.625 1 97 550 GLN B O 1
ATOM 8559 N N . ALA B 1 551 ? 22.297 -29.172 -28.5 1 97.31 551 ALA B N 1
ATOM 8560 C CA . ALA B 1 551 ? 22.781 -27.797 -28.312 1 97.31 551 ALA B CA 1
ATOM 8561 C C . ALA B 1 551 ? 23.953 -27.516 -29.25 1 97.31 551 ALA B C 1
ATOM 8563 O O . ALA B 1 551 ? 24 -26.453 -29.875 1 97.31 551 ALA B O 1
ATOM 8564 N N . ALA B 1 552 ? 24.906 -28.422 -29.297 1 97.12 552 ALA B N 1
ATOM 8565 C CA . ALA B 1 552 ? 26.109 -28.203 -30.109 1 97.12 552 ALA B CA 1
ATOM 8566 C C . ALA B 1 552 ? 25.75 -28.062 -31.578 1 97.12 552 ALA B C 1
ATOM 8568 O O . ALA B 1 552 ? 26.234 -27.172 -32.281 1 97.12 552 ALA B O 1
ATOM 8569 N N . ARG B 1 553 ? 24.922 -28.969 -32.031 1 97.5 553 ARG B N 1
ATOM 8570 C CA . ARG B 1 553 ? 24.484 -28.922 -33.438 1 97.5 553 ARG B CA 1
ATOM 8571 C C . ARG B 1 553 ? 23.703 -27.641 -33.719 1 97.5 553 ARG B C 1
ATOM 8573 O O . ARG B 1 553 ? 23.875 -27.031 -34.781 1 97.5 553 ARG B O 1
ATOM 8580 N N . ALA B 1 554 ? 22.812 -27.312 -32.812 1 97.88 554 ALA B N 1
ATOM 8581 C CA . ALA B 1 554 ? 22.016 -26.109 -33 1 97.88 554 ALA B CA 1
ATOM 8582 C C . ALA B 1 554 ? 22.906 -24.859 -33.031 1 97.88 554 ALA B C 1
ATOM 8584 O O . ALA B 1 554 ? 22.672 -23.953 -33.812 1 97.88 554 ALA B O 1
ATOM 8585 N N . ALA B 1 555 ? 23.875 -24.781 -32.188 1 97.94 555 ALA B N 1
ATOM 8586 C CA . ALA B 1 555 ? 24.828 -23.672 -32.156 1 97.94 555 ALA B CA 1
ATOM 8587 C C . ALA B 1 555 ? 25.594 -23.578 -33.469 1 97.94 555 ALA B C 1
ATOM 8589 O O . ALA B 1 555 ? 25.812 -22.469 -33.969 1 97.94 555 ALA B O 1
ATOM 8590 N N . GLU B 1 556 ? 26.031 -24.703 -33.906 1 97.19 556 GLU B N 1
ATOM 8591 C CA . GLU B 1 556 ? 26.75 -24.734 -35.188 1 97.19 556 GLU B CA 1
ATOM 8592 C C . GLU B 1 556 ? 25.875 -24.219 -36.312 1 97.19 556 GLU B C 1
ATOM 8594 O O . GLU B 1 556 ? 26.359 -23.469 -37.188 1 97.19 556 GLU B O 1
ATOM 8599 N N . SER B 1 557 ? 24.656 -24.672 -36.312 1 97.5 557 SER B N 1
ATOM 8600 C CA . SER B 1 557 ? 23.734 -24.234 -37.344 1 97.5 557 SER B CA 1
ATOM 8601 C C . SER B 1 557 ? 23.516 -22.734 -37.312 1 97.5 557 SER B C 1
ATOM 8603 O O . SER B 1 557 ? 23.375 -22.078 -38.344 1 97.5 557 SER B O 1
ATOM 8605 N N . LEU B 1 558 ? 23.391 -22.141 -36.125 1 98 558 LEU B N 1
ATOM 8606 C CA . LEU B 1 558 ? 23.203 -20.703 -35.938 1 98 558 LEU B CA 1
ATOM 8607 C C . LEU B 1 558 ? 24.438 -19.938 -36.406 1 98 558 LEU B C 1
ATOM 8609 O O . LEU B 1 558 ? 24.312 -18.891 -37.062 1 98 558 LEU B O 1
ATOM 8613 N N . ARG B 1 559 ? 25.547 -20.438 -36.125 1 96.81 559 ARG B N 1
ATOM 8614 C CA . ARG B 1 559 ? 26.781 -19.812 -36.562 1 96.81 559 ARG B CA 1
ATOM 8615 C C . ARG B 1 559 ? 26.906 -19.844 -38.062 1 96.81 559 ARG B C 1
ATOM 8617 O O . ARG B 1 559 ? 27.344 -18.859 -38.688 1 96.81 559 ARG B O 1
ATOM 8624 N N . ALA B 1 560 ? 26.578 -20.953 -38.594 1 96.62 560 ALA B N 1
ATOM 8625 C CA . ALA B 1 560 ? 26.609 -21.094 -40.062 1 96.62 560 ALA B CA 1
ATOM 8626 C C . ALA B 1 560 ? 25.641 -20.109 -40.719 1 96.62 560 ALA B C 1
ATOM 8628 O O . ALA B 1 560 ? 25.891 -19.625 -41.812 1 96.62 560 ALA B O 1
ATOM 8629 N N . ALA B 1 561 ? 24.625 -19.828 -40 1 97.19 561 ALA B N 1
ATOM 8630 C CA . ALA B 1 561 ? 23.609 -18.906 -40.5 1 97.19 561 ALA B CA 1
ATOM 8631 C C . ALA B 1 561 ? 24.031 -17.453 -40.312 1 97.19 561 ALA B C 1
ATOM 8633 O O . ALA B 1 561 ? 23.391 -16.531 -40.812 1 97.19 561 ALA B O 1
ATOM 8634 N N . GLY B 1 562 ? 25.125 -17.25 -39.531 1 96.25 562 GLY B N 1
ATOM 8635 C CA . GLY B 1 562 ? 25.656 -15.898 -39.406 1 96.25 562 GLY B CA 1
ATOM 8636 C C . GLY B 1 562 ? 25.656 -15.359 -38 1 96.25 562 GLY B C 1
ATOM 8637 O O . GLY B 1 562 ? 26 -14.203 -37.781 1 96.25 562 GLY B O 1
ATOM 8638 N N . ALA B 1 563 ? 25.234 -16.141 -37.031 1 97.88 563 ALA B N 1
ATOM 8639 C CA . ALA B 1 563 ? 25.219 -15.68 -35.656 1 97.88 563 ALA B CA 1
ATOM 8640 C C . ALA B 1 563 ? 26.641 -15.414 -35.156 1 97.88 563 ALA B C 1
ATOM 8642 O O . ALA B 1 563 ? 27.5 -16.297 -35.219 1 97.88 563 ALA B O 1
ATOM 8643 N N . ARG B 1 564 ? 26.859 -14.25 -34.656 1 97.5 564 ARG B N 1
ATOM 8644 C CA . ARG B 1 564 ? 28.188 -13.859 -34.188 1 97.5 564 ARG B CA 1
ATOM 8645 C C . ARG B 1 564 ? 28.406 -14.289 -32.75 1 97.5 564 ARG B C 1
ATOM 8647 O O . ARG B 1 564 ? 29.547 -14.391 -32.281 1 97.5 564 ARG B O 1
ATOM 8654 N N . HIS B 1 565 ? 27.391 -14.438 -32 1 98.19 565 HIS B N 1
ATOM 8655 C CA . HIS B 1 565 ? 27.406 -14.859 -30.594 1 98.19 565 HIS B CA 1
ATOM 8656 C C . HIS B 1 565 ? 26.203 -15.734 -30.266 1 98.19 565 HIS B C 1
ATOM 8658 O O . HIS B 1 565 ? 25.078 -15.414 -30.656 1 98.19 565 HIS B O 1
ATOM 8664 N N . VAL B 1 566 ? 26.438 -16.812 -29.688 1 98.44 566 VAL B N 1
ATOM 8665 C CA . VAL B 1 566 ? 25.375 -17.75 -29.344 1 98.44 566 VAL B CA 1
ATOM 8666 C C . VAL B 1 566 ? 25.312 -17.938 -27.828 1 98.44 566 VAL B C 1
ATOM 8668 O O . VAL B 1 566 ? 26.281 -18.406 -27.219 1 98.44 566 VAL B O 1
ATOM 8671 N N . PHE B 1 567 ? 24.172 -17.5 -27.234 1 98.5 567 PHE B N 1
ATOM 8672 C CA . PHE B 1 567 ? 23.875 -17.75 -25.828 1 98.5 567 PHE B CA 1
ATOM 8673 C C . PHE B 1 567 ? 23.125 -19.062 -25.641 1 98.5 567 PHE B C 1
ATOM 8675 O O . PHE B 1 567 ? 22.516 -19.562 -26.594 1 98.5 567 PHE B O 1
ATOM 8682 N N . LEU B 1 568 ? 23.281 -19.625 -24.484 1 98.44 568 LEU B N 1
ATOM 8683 C CA . LEU B 1 568 ? 22.422 -20.703 -24.047 1 98.44 568 LEU B CA 1
ATOM 8684 C C . LEU B 1 568 ? 21.734 -20.344 -22.734 1 98.44 568 LEU B C 1
ATOM 8686 O O . LEU B 1 568 ? 22.391 -19.969 -21.75 1 98.44 568 LEU B O 1
ATOM 8690 N N . ALA B 1 569 ? 20.375 -20.344 -22.703 1 98.31 569 ALA B N 1
ATOM 8691 C CA . ALA B 1 569 ? 19.609 -20.109 -21.484 1 98.31 569 ALA B CA 1
ATOM 8692 C C . ALA B 1 569 ? 19.672 -21.312 -20.547 1 98.31 569 ALA B C 1
ATOM 8694 O O . ALA B 1 569 ? 18.891 -22.25 -20.688 1 98.31 569 ALA B O 1
ATOM 8695 N N . GLY B 1 570 ? 20.469 -21.297 -19.672 1 96.94 570 GLY B N 1
ATOM 8696 C CA . GLY B 1 570 ? 20.75 -22.359 -18.719 1 96.94 570 GLY B CA 1
ATOM 8697 C C . GLY B 1 570 ? 22.094 -22.234 -18.047 1 96.94 570 GLY B C 1
ATOM 8698 O O . GLY B 1 570 ? 22.922 -21.422 -18.469 1 96.94 570 GLY B O 1
ATOM 8699 N N . ARG B 1 571 ? 22.328 -23 -17.047 1 93.75 571 ARG B N 1
ATOM 8700 C CA . ARG B 1 571 ? 23.594 -22.969 -16.328 1 93.75 571 ARG B CA 1
ATOM 8701 C C . ARG B 1 571 ? 24.75 -23.422 -17.219 1 93.75 571 ARG B C 1
ATOM 8703 O O . ARG B 1 571 ? 24.547 -24.234 -18.109 1 93.75 571 ARG B O 1
ATOM 8710 N N . PRO B 1 572 ? 25.906 -22.922 -16.875 1 93.25 572 PRO B N 1
ATOM 8711 C CA . PRO B 1 572 ? 27.062 -23.25 -17.703 1 93.25 572 PRO B CA 1
ATOM 8712 C C . PRO B 1 572 ? 27.359 -24.75 -17.719 1 93.25 572 PRO B C 1
ATOM 8714 O O . PRO B 1 572 ? 27.328 -25.391 -16.656 1 93.25 572 PRO B O 1
ATOM 8717 N N . ALA B 1 573 ? 27.531 -25.438 -18.812 1 91.06 573 ALA B N 1
ATOM 8718 C CA . ALA B 1 573 ? 27.875 -26.844 -18.984 1 91.06 573 ALA B CA 1
ATOM 8719 C C . ALA B 1 573 ? 28.875 -27.047 -20.125 1 91.06 573 ALA B C 1
ATOM 8721 O O . ALA B 1 573 ? 29.297 -28.156 -20.391 1 91.06 573 ALA B O 1
ATOM 8722 N N . ALA B 1 574 ? 29.297 -26.125 -20.797 1 88.06 574 ALA B N 1
ATOM 8723 C CA . ALA B 1 574 ? 30.344 -26.062 -21.812 1 88.06 574 ALA B CA 1
ATOM 8724 C C . ALA B 1 574 ? 29.906 -26.781 -23.078 1 88.06 574 ALA B C 1
ATOM 8726 O O . ALA B 1 574 ? 30.594 -27.688 -23.547 1 88.06 574 ALA B O 1
ATOM 8727 N N . TYR B 1 575 ? 28.938 -26.453 -23.625 1 94.25 575 TYR B N 1
ATOM 8728 C CA . TYR B 1 575 ? 28.516 -26.969 -24.922 1 94.25 575 TYR B CA 1
ATOM 8729 C C . TYR B 1 575 ? 29.328 -26.344 -26.062 1 94.25 575 TYR B C 1
ATOM 8731 O O . TYR B 1 575 ? 29.562 -25.125 -26.062 1 94.25 575 TYR B O 1
ATOM 8739 N N . ALA B 1 576 ? 29.75 -27.172 -26.953 1 95 576 ALA B N 1
ATOM 8740 C CA . ALA B 1 576 ? 30.516 -26.672 -28.094 1 95 576 ALA B CA 1
ATOM 8741 C C . ALA B 1 576 ? 29.719 -25.656 -28.906 1 95 576 ALA B C 1
ATOM 8743 O O . ALA B 1 576 ? 28.516 -25.844 -29.125 1 95 576 ALA B O 1
ATOM 8744 N N . GLY B 1 577 ? 30.328 -24.531 -29.266 1 95.38 577 GLY B N 1
ATOM 8745 C CA . GLY B 1 577 ? 29.688 -23.531 -30.109 1 95.38 577 GLY B CA 1
ATOM 8746 C C . GLY B 1 577 ? 28.922 -22.484 -29.312 1 95.38 577 GLY B C 1
ATOM 8747 O O . GLY B 1 577 ? 28.453 -21.5 -29.875 1 95.38 577 GLY B O 1
ATOM 8748 N N . VAL B 1 578 ? 28.703 -22.734 -28.078 1 97.44 578 VAL B N 1
ATOM 8749 C CA . VAL B 1 578 ? 28.016 -21.781 -27.203 1 97.44 578 VAL B CA 1
ATOM 8750 C C . VAL B 1 578 ? 29.047 -20.812 -26.594 1 97.44 578 VAL B C 1
ATOM 8752 O O . VAL B 1 578 ? 30.047 -21.25 -26.016 1 97.44 578 VAL B O 1
ATOM 8755 N N . ASP B 1 579 ? 28.766 -19.531 -26.734 1 97.25 579 ASP B N 1
ATOM 8756 C CA . ASP B 1 579 ? 29.734 -18.531 -26.297 1 97.25 579 ASP B CA 1
ATOM 8757 C C . ASP B 1 579 ? 29.5 -18.125 -24.844 1 97.25 579 ASP B C 1
ATOM 8759 O O . ASP B 1 579 ? 30.453 -17.781 -24.141 1 97.25 579 ASP B O 1
ATOM 8763 N N . SER B 1 580 ? 28.25 -17.969 -24.438 1 97.12 580 SER B N 1
ATOM 8764 C CA . SER B 1 580 ? 27.906 -17.516 -23.094 1 97.12 580 SER B CA 1
ATOM 8765 C C . SER B 1 580 ? 26.625 -18.172 -22.594 1 97.12 580 SER B C 1
ATOM 8767 O O . SER B 1 580 ? 25.875 -18.75 -23.391 1 97.12 580 SER B O 1
ATOM 8769 N N . TYR B 1 581 ? 26.453 -18.141 -21.359 1 97.94 581 TYR B N 1
ATOM 8770 C CA . TYR B 1 581 ? 25.281 -18.734 -20.719 1 97.94 581 TYR B CA 1
ATOM 8771 C C . TYR B 1 581 ? 24.516 -17.672 -19.938 1 97.94 581 TYR B C 1
ATOM 8773 O O . TYR B 1 581 ? 25.109 -16.797 -19.312 1 97.94 581 TYR B O 1
ATOM 8781 N N . VAL B 1 582 ? 23.188 -17.672 -20.031 1 98.06 582 VAL B N 1
ATOM 8782 C CA . VAL B 1 582 ? 22.328 -16.797 -19.234 1 98.06 582 VAL B CA 1
ATOM 8783 C C . VAL B 1 582 ? 21.391 -17.656 -18.375 1 98.06 582 VAL B C 1
ATOM 8785 O O . VAL B 1 582 ? 20.859 -18.656 -18.828 1 98.06 582 VAL B O 1
ATOM 8788 N N . PHE B 1 583 ? 21.266 -17.375 -17.156 1 96.94 583 PHE B N 1
ATOM 8789 C CA . PHE B 1 583 ? 20.5 -18.156 -16.172 1 96.94 583 PHE B CA 1
ATOM 8790 C C . PHE B 1 583 ? 20.094 -17.281 -14.992 1 96.94 583 PHE B C 1
ATOM 8792 O O . PHE B 1 583 ? 20.609 -16.172 -14.828 1 96.94 583 PHE B O 1
ATOM 8799 N N . ALA B 1 584 ? 19.141 -17.734 -14.258 1 94.12 584 ALA B N 1
ATOM 8800 C CA . ALA B 1 584 ? 18.734 -17.016 -13.047 1 94.12 584 ALA B CA 1
ATOM 8801 C C . ALA B 1 584 ? 19.938 -16.797 -12.117 1 94.12 584 ALA B C 1
ATOM 8803 O O . ALA B 1 584 ? 20.625 -17.75 -11.75 1 94.12 584 ALA B O 1
ATOM 8804 N N . GLY B 1 585 ? 20.25 -15.609 -11.828 1 94.88 585 GLY B N 1
ATOM 8805 C CA . GLY B 1 585 ? 21.344 -15.281 -10.93 1 94.88 585 GLY B CA 1
ATOM 8806 C C . GLY B 1 585 ? 22.578 -14.766 -11.656 1 94.88 585 GLY B C 1
ATOM 8807 O O . GLY B 1 585 ? 23.531 -14.305 -11.016 1 94.88 585 GLY B O 1
ATOM 8808 N N . CYS B 1 586 ? 22.562 -14.883 -12.977 1 97.5 586 CYS B N 1
ATOM 8809 C CA . CYS B 1 586 ? 23.703 -14.32 -13.703 1 97.5 586 CYS B CA 1
ATOM 8810 C C . CYS B 1 586 ? 23.719 -12.797 -13.586 1 97.5 586 CYS B C 1
ATOM 8812 O O . CYS B 1 586 ? 22.734 -12.188 -13.164 1 97.5 586 CYS B O 1
ATOM 8814 N N . ASP B 1 587 ? 24.812 -12.219 -13.836 1 98.19 587 ASP B N 1
ATOM 8815 C CA . ASP B 1 587 ? 24.938 -10.766 -13.82 1 98.19 587 ASP B CA 1
ATOM 8816 C C . ASP B 1 587 ? 24.281 -10.148 -15.062 1 98.19 587 ASP B C 1
ATOM 8818 O O . ASP B 1 587 ? 24.953 -9.945 -16.078 1 98.19 587 ASP B O 1
ATOM 8822 N N . ALA B 1 588 ? 23.047 -9.812 -14.961 1 98.62 588 ALA B N 1
ATOM 8823 C CA . ALA B 1 588 ? 22.234 -9.328 -16.078 1 98.62 588 ALA B CA 1
ATOM 8824 C C . ALA B 1 588 ? 22.828 -8.055 -16.672 1 98.62 588 ALA B C 1
ATOM 8826 O O . ALA B 1 588 ? 22.859 -7.887 -17.891 1 98.62 588 ALA B O 1
ATOM 8827 N N . VAL B 1 589 ? 23.281 -7.109 -15.828 1 98.62 589 VAL B N 1
ATOM 8828 C CA . VAL B 1 589 ? 23.812 -5.836 -16.297 1 98.62 589 VAL B CA 1
ATOM 8829 C C . VAL B 1 589 ? 25.062 -6.078 -17.156 1 98.62 589 VAL B C 1
ATOM 8831 O O . VAL B 1 589 ? 25.203 -5.473 -18.219 1 98.62 589 VAL B O 1
ATOM 8834 N N . ASP B 1 590 ? 25.906 -6.949 -16.688 1 98.31 590 ASP B N 1
ATOM 8835 C CA . ASP B 1 590 ? 27.109 -7.281 -17.438 1 98.31 590 ASP B CA 1
ATOM 8836 C C . ASP B 1 590 ? 26.766 -7.941 -18.766 1 98.31 590 ASP B C 1
ATOM 8838 O O . ASP B 1 590 ? 27.328 -7.586 -19.812 1 98.31 590 ASP B O 1
ATOM 8842 N N . VAL B 1 591 ? 25.891 -8.93 -18.719 1 98.31 591 VAL B N 1
ATOM 8843 C CA . VAL B 1 591 ? 25.469 -9.648 -19.922 1 98.31 591 VAL B CA 1
ATOM 8844 C C . VAL B 1 591 ? 24.891 -8.672 -20.938 1 98.31 591 VAL B C 1
ATOM 8846 O O . VAL B 1 591 ? 25.266 -8.703 -22.109 1 98.31 591 VAL B O 1
ATOM 8849 N N . LEU B 1 592 ? 24 -7.844 -20.531 1 98.69 592 LEU B N 1
ATOM 8850 C CA . LEU B 1 592 ? 23.297 -6.918 -21.406 1 98.69 592 LEU B CA 1
ATOM 8851 C C . LEU B 1 592 ? 24.25 -5.855 -21.953 1 98.69 592 LEU B C 1
ATOM 8853 O O . LEU B 1 592 ? 24.156 -5.48 -23.125 1 98.69 592 LEU B O 1
ATOM 8857 N N . SER B 1 593 ? 25.125 -5.32 -21.062 1 98.5 593 SER B N 1
ATOM 8858 C CA . SER B 1 593 ? 26.109 -4.336 -21.5 1 98.5 593 SER B CA 1
ATOM 8859 C C . SER B 1 593 ? 27.016 -4.906 -22.594 1 98.5 593 SER B C 1
ATOM 8861 O O . SER B 1 593 ? 27.234 -4.266 -23.625 1 98.5 593 SER B O 1
ATOM 8863 N N . ALA B 1 594 ? 27.516 -6.094 -22.359 1 98.19 594 ALA B N 1
ATOM 8864 C CA . ALA B 1 594 ? 28.391 -6.75 -23.328 1 98.19 594 ALA B CA 1
ATOM 8865 C C . ALA B 1 594 ? 27.656 -7.02 -24.641 1 98.19 594 ALA B C 1
ATOM 8867 O O . ALA B 1 594 ? 28.234 -6.91 -25.719 1 98.19 594 ALA B O 1
ATOM 8868 N N . THR B 1 595 ? 26.453 -7.445 -24.531 1 98.44 595 THR B N 1
ATOM 8869 C CA . THR B 1 595 ? 25.641 -7.727 -25.719 1 98.44 595 THR B CA 1
ATOM 8870 C C . THR B 1 595 ? 25.453 -6.465 -26.547 1 98.44 595 THR B C 1
ATOM 8872 O O . THR B 1 595 ? 25.656 -6.484 -27.766 1 98.44 595 THR B O 1
ATOM 8875 N N . LEU B 1 596 ? 25.031 -5.355 -25.906 1 98.5 596 LEU B N 1
ATOM 8876 C CA . LEU B 1 596 ? 24.859 -4.09 -26.609 1 98.5 596 LEU B CA 1
ATOM 8877 C C . LEU B 1 596 ? 26.156 -3.625 -27.25 1 98.5 596 LEU B C 1
ATOM 8879 O O . LEU B 1 596 ? 26.172 -3.09 -28.359 1 98.5 596 LEU B O 1
ATOM 8883 N N . ASP B 1 597 ? 27.266 -3.82 -26.5 1 98 597 ASP B N 1
ATOM 8884 C CA . ASP B 1 597 ? 28.578 -3.475 -27.047 1 98 597 ASP B CA 1
ATOM 8885 C C . ASP B 1 597 ? 28.859 -4.254 -28.328 1 98 597 ASP B C 1
ATOM 8887 O O . ASP B 1 597 ? 29.281 -3.674 -29.328 1 98 597 ASP B O 1
ATOM 8891 N N . ARG B 1 598 ? 28.641 -5.512 -28.297 1 97.56 598 ARG B N 1
ATOM 8892 C CA . ARG B 1 598 ? 28.891 -6.352 -29.453 1 97.56 598 ARG B CA 1
ATOM 8893 C C . ARG B 1 598 ? 27.984 -5.957 -30.625 1 97.56 598 ARG B C 1
ATOM 8895 O O . ARG B 1 598 ? 28.391 -6.055 -31.781 1 97.56 598 ARG B O 1
ATOM 8902 N N . MET B 1 599 ? 26.797 -5.508 -30.312 1 96.88 599 MET B N 1
ATOM 8903 C CA . MET B 1 599 ? 25.844 -5.117 -31.344 1 96.88 599 MET B CA 1
ATOM 8904 C C . MET B 1 599 ? 26.141 -3.717 -31.859 1 96.88 599 MET B C 1
ATOM 8906 O O . MET B 1 599 ? 25.469 -3.232 -32.781 1 96.88 599 MET B O 1
ATOM 8910 N N . GLY B 1 600 ? 27.078 -3.016 -31.219 1 95.69 600 GLY B N 1
ATOM 8911 C CA . GLY B 1 600 ? 27.453 -1.674 -31.641 1 95.69 600 GLY B CA 1
ATOM 8912 C C . GLY B 1 600 ? 26.5 -0.606 -31.141 1 95.69 600 GLY B C 1
ATOM 8913 O O . GLY B 1 600 ? 26.359 0.446 -31.766 1 95.69 600 GLY B O 1
ATOM 8914 N N . VAL B 1 601 ? 25.766 -0.984 -30.141 1 94.56 601 VAL B N 1
ATOM 8915 C CA . VAL B 1 601 ? 24.797 -0.053 -29.578 1 94.56 601 VAL B CA 1
ATOM 8916 C C . VAL B 1 601 ? 25.438 0.776 -28.469 1 94.56 601 VAL B C 1
ATOM 8918 O O . VAL B 1 601 ? 25.859 0.235 -27.453 1 94.56 601 VAL B O 1
ATOM 8921 N N . SER B 1 602 ? 25.766 2.037 -28.688 1 88.19 602 SER B N 1
ATOM 8922 C CA . SER B 1 602 ? 26.422 2.918 -27.734 1 88.19 602 SER B CA 1
ATOM 8923 C C . SER B 1 602 ? 25.422 3.85 -27.062 1 88.19 602 SER B C 1
ATOM 8925 O O . SER B 1 602 ? 24.391 4.203 -27.656 1 88.19 602 SER B O 1
#

Foldseek 3Di:
DPPDPDDPPPVPPPDPDDDPQNVQVVLQVVVVVVPDHDGDPVSQVVVKDADPLRDIGTPDFDPVLDFDDLDADCAPVNLLAVHRLFQQVPAFQAEEEAFEDDPPQLVVLVVQQHFEYEAEEAAQGPDLVCVCVSCVPPDQLGHAYEYHDQVCLLVNLVSVVVVCVVVVPQLASGAYESADQQLVSCQFFVDGDDCVSLLVQLVVCLVRRVRYAYYELELLSLVQLQADLLLSLLLSLLSLLVQLVVNVVVPDDSLSSLSRYAYEEEFWLPQLLLLLSLSLSLSLQLVVSVVSPHNSNSRHAYEYEYHPQLQDQFPLVCLLVTLLSRLLSCRLSRHNYYFRQFSNNVQADDDPVRSSSRSVSSVCCVPPVVSSNDRNPCPPPSRSSSSSRVSSVSNVVSNVVQVVQPTSNNCQNVCVSLVNSVVNNVVLLLCLLLCVVPRPCAQFPPDLVDDGDHDDHGRDHHHNRRDGHHSRVLLVVLQVLQVVCCVVPVDGAEEEEAEDDDCVFFVVLSVVVQRLLVSRNYHYDHDDDPLPRPHQAYEYGGHPVVCVPPVQVVLVVNVVSRRPAYEYADDDDDHHNHDYYHYRRPRSSVVNVVRCVVVVRD/DPPDPDDPDPVPPPDPDDDPQNVQVVLQVVVVVVPDHDGDPVSQVVVKDADPLRDIGTPDFDPVLDFDALDACCAPVNLLAVHRLFQQVPAFQAEEEAFEDDPPQLVVLVVQQHFEYEAEEAAQGPDLVCVCVSCVPPDQLGHAYEYHDQVCLLVNLVSVVVVCVVVVPQLASGAYESADQQLVSCQFFVDGDDCVSLLVQLVVCLVRRLRYAYHELELLSLVQLQHDLLLSLLLSLLSLVVQLVVNVVVPDDSLSSLSRYAYEEEFWLPQLLLLLSLSLSLSLQLVVSVVSPHNSNSRHAYEYEYHPQLADQFPLVCLLVTLLSRLLSCRLSRHNYYFRQFSNNVQADDDPVRSSSRSVSSVCCVPPVVSSNDRNPCPPPSRSSSSSRVSSVSNVVSNVVQVVCPTSNNCQNVCVSLVNSVVNNVVLLLCLLLCVVPRPCAQFPPDLVDDGDHDDHGRDHHHNRRDGHHSRVLLVVLQVLQVVCCVVPVDGAEEEEAEDDDCVFFVVLSVVVQRLLVSRNYHYDHDDDPLPRPHQAYEYGGHPVVCVPPVQVVLVVNVVSRRPAYEYADDDDDHHNHDYYHYRRPRSSVVNVVRCVVVVRD

Solvent-accessible surface area (backbone atoms only — not comparable to full-atom values): 60152 Å² total; per-residue (Å²): 129,77,82,77,82,80,68,82,74,59,70,63,72,80,53,73,83,79,50,72,68,57,45,33,52,52,39,21,52,56,37,40,74,73,71,39,91,44,54,58,68,50,33,46,53,71,48,33,44,81,49,74,88,83,38,70,45,55,34,67,62,46,87,83,46,70,55,79,83,53,66,47,36,48,32,56,32,16,33,46,18,46,38,59,58,56,31,44,85,75,35,56,39,37,32,44,76,41,48,62,89,51,90,63,47,61,60,52,39,50,75,54,73,36,49,28,40,35,40,30,24,32,76,38,27,29,52,57,88,43,48,65,66,67,45,60,90,56,57,59,68,70,38,27,47,30,39,40,18,65,94,39,23,68,62,41,39,52,51,52,54,47,49,35,57,75,68,66,50,59,45,75,51,32,38,36,28,42,27,32,30,44,67,46,40,18,42,30,35,57,50,81,55,76,59,62,66,48,38,53,45,32,53,49,22,67,73,58,20,73,43,34,23,25,31,34,36,54,20,45,56,45,40,31,31,35,28,49,71,31,51,25,43,8,52,30,48,30,44,45,52,53,50,44,52,50,26,35,73,71,66,38,51,63,50,58,32,45,64,23,48,34,36,31,44,63,19,41,38,34,28,64,62,33,23,20,46,46,21,20,47,18,22,54,42,14,42,53,25,36,76,64,72,30,48,88,43,14,51,56,46,35,38,34,32,37,40,69,32,79,45,37,75,57,61,27,72,57,27,48,51,40,41,42,40,6,49,51,17,37,48,49,28,52,36,49,24,41,29,57,61,33,41,46,52,78,52,20,47,67,53,75,68,35,49,48,52,23,56,45,48,55,48,39,41,40,65,54,25,45,51,27,45,32,41,35,54,58,45,61,7,23,44,47,44,35,50,16,51,54,43,33,51,42,10,49,52,44,22,49,52,36,49,73,55,65,22,44,71,45,27,60,72,71,40,52,52,55,50,55,21,45,53,46,29,52,56,48,48,50,33,40,31,21,52,75,47,49,40,80,35,38,63,38,59,36,58,79,84,61,80,81,84,84,46,56,77,52,64,65,62,72,58,74,33,50,57,78,52,45,75,43,47,71,46,50,54,36,32,49,24,25,49,50,38,22,72,74,69,74,47,60,50,42,33,26,48,46,69,45,80,56,66,86,41,12,47,70,30,42,52,48,48,40,32,51,39,29,24,34,34,26,46,64,38,68,69,82,49,66,77,73,53,75,33,50,32,34,31,41,11,32,36,72,73,53,40,77,73,38,40,39,61,52,32,46,52,43,41,74,65,58,37,76,44,32,32,31,42,36,75,84,78,80,53,59,64,51,73,45,58,44,44,94,65,43,51,48,53,59,54,43,51,51,49,34,52,75,71,67,47,98,130,78,80,77,83,80,67,86,72,58,72,63,71,81,54,72,83,79,51,71,66,58,45,33,53,52,39,21,54,54,38,41,76,71,70,40,90,45,56,57,68,50,32,47,54,71,49,33,44,79,50,74,87,83,38,71,44,55,34,67,62,46,88,85,47,70,54,78,85,53,66,48,35,46,33,60,34,14,34,47,17,46,39,58,59,53,31,45,87,74,35,57,40,37,31,44,78,42,48,61,88,50,92,64,47,60,60,53,40,50,76,54,73,35,50,27,39,34,39,31,23,34,77,36,28,29,51,56,90,43,48,67,66,67,45,60,90,57,57,58,67,71,39,27,45,28,39,41,18,65,93,38,22,69,62,42,40,52,50,52,55,48,50,35,58,75,69,66,51,59,46,75,53,31,37,38,28,41,27,32,31,45,65,44,38,18,42,30,35,57,49,81,55,76,60,63,66,48,38,52,44,32,53,48,21,67,72,57,19,76,43,35,22,26,30,33,36,54,19,46,59,45,40,32,32,34,28,48,72,28,52,26,45,8,51,31,50,31,43,46,50,53,49,43,52,52,26,36,72,71,66,40,50,61,50,58,34,44,64,22,48,35,36,30,41,65,18,42,38,34,29,64,63,33,23,20,46,48,22,19,47,18,22,53,42,14,40,52,25,36,77,63,72,28,49,90,42,14,51,56,45,35,39,33,31,37,40,70,31,78,43,37,75,58,62,28,74,56,28,48,53,40,42,42,40,6,49,50,17,37,49,48,29,52,38,48,24,40,30,56,62,32,40,48,52,79,49,19,46,66,52,74,65,36,49,47,54,23,53,46,47,56,49,38,40,39,63,53,25,44,52,26,46,33,41,34,55,57,45,59,5,24,45,48,43,35,50,16,51,55,44,33,53,42,11,49,51,44,22,50,54,37,48,73,56,64,23,45,70,45,28,59,72,72,39,52,52,56,50,54,22,47,52,47,30,52,56,47,49,51,31,40,31,21,51,75,48,49,39,78,36,39,63,38,58,36,60,80,84,60,81,82,84,85,47,56,76,52,63,66,63,73,56,75,33,49,56,78,50,46,74,44,49,71,44,48,54,36,31,49,24,25,49,50,37,22,72,74,70,73,46,59,52,43,33,27,48,46,70,44,80,57,64,88,42,11,45,69,30,42,50,50,50,39,32,51,39,30,24,35,34,26,46,64,37,67,68,83,49,66,77,74,53,75,33,50,33,34,31,40,12,32,34,73,73,54,39,77,73,40,40,39,62,52,32,46,52,42,40,73,63,57,38,77,44,31,33,32,41,36,76,86,78,79,52,57,66,51,72,46,61,44,45,96,64,42,50,48,55,60,54,42,52,51,48,33,52,75,71,67,47,100

pLDDT: mean 94.87, std 8.41, range [31.78, 98.94]

InterPro domains:
  IPR006099 Methylmalonyl-CoA mutase, alpha/beta chain, catalytic [PF01642] (128-446)
  IPR016176 Cobalamin (vitamin B12)-dependent enzyme, catalytic [SSF51703] (10-519)
  IPR024067 Methylmalonyl-CoA mutase small subunit, N-terminal [G3DSA:1.10.196.20] (8-47)
  IPR058549 Methylmalonyl-CoA mutase, alpha/beta chain, conserved site [PS00544] (356-381)

Sequence (1204 aa):
MTVLPDDGLSLAAEFPDATHEQWQRLVEGVLRKSGKEVSGEAAEDALSTTLEDGLRTRPLYTARDGAPDPGLPGFAPYQRGGRPEGNTAGGWDVRQRHAALTDGAVLGDLENGVTSLWLVLGEGGIPVADLPRALDGVYLDLAPVVLDAGADTEAAAAALLRLYEDRGVDPKTVRGNLGADPLGHQARTGTPQDLAPAAALAARCAERYPGLRALTVDALPYHEAGGSAAQELGASLATGVAYLRELTGAGLTVEAACAQLEFRYAATADQFLTIAKLRAARRLWGRVAEVSGAPGAGAQVQHVVTSPVMMARRDPWVNMLRTTVATLAAGVGGADSVTVLPFDHALGLPDAFARRIARNTSTILVEESHLARVIDPAGGSWYVERLTDELAHAGWEYFRSVERDGGQAAVLRSGRLRTDLATTWAERSRKLAKRREPITGVSEFPLLSEKPVVREPAPEPPSGGLPRVRRDEAYEALRARSDAHLAATGARPRIYLATLGPAAAYTARSTFAANLFQAGGIEPVTAGTFEDSGATEAVLCSSDDLYAEQAARAAESLRAAGARHVFLAGRPAAYAGVDSYVFAGCDAVDVLSATLDRMGVSMTVLPDDGLSLAAEFPDATHEQWQRLVEGVLRKSGKEVSGEAAEDALSTTLEDGLRTRPLYTARDGAPDPGLPGFAPYQRGGRPEGNTAGGWDVRQRHAALTDGAVLGDLENGVTSLWLVLGEGGIPVADLPRALDGVYLDLAPVVLDAGADTEAAAAALLRLYEDRGVDPKTVRGNLGADPLGHQARTGTPQDLAPAAALAARCAERYPGLRALTVDALPYHEAGGSAAQELGASLATGVAYLRELTGAGLTVEAACAQLEFRYAATADQFLTIAKLRAARRLWGRVAEVSGAPGAGAQVQHVVTSPVMMARRDPWVNMLRTTVATLAAGVGGADSVTVLPFDHALGLPDAFARRIARNTSTILVEESHLARVIDPAGGSWYVERLTDELAHAGWEYFRSVERDGGQAAVLRSGRLRTDLATTWAERSRKLAKRREPITGVSEFPLLSEKPVVREPAPEPPSGGLPRVRRDEAYEALRARSDAHLAATGARPRIYLATLGPAAAYTARSTFAANLFQAGGIEPVTAGTFEDSGATEAVLCSSDDLYAEQAARAAESLRAAGARHVFLAGRPAAYAGVDSYVFAGCDAVDVLSATLDRMGVS